Protein 2IVD (pdb70)

Sequence (898 aa):
MNVAVVGGGISGLAVAHHLRSRGTDAVLLESSARLGGAVGTHALAGYLVEQGPNSFLDREPATRALAAALNLEGRIRAADPAAKRRYVYTRGRLRSVPASPPAFLASDILPLGARLRVAGELFSRRAPEGVDESLAAFGRRHLGHRATQVLLDAVQTGIYAGDVEQLSVAATFPMLVKMEREHRSLILGAIRAQKAQRQAGTAPKLSGALSTFDGGLQVLIDALAASLGDAAHVGARVEGLAREGWRLIIEEHGRRAELSVAQVVLAAPAHATAKLLRPLDDALAALVAGIAYAPIAVVHLGFDAGTLPAPDGFGFLVPAEEQRRMLGAIHASTTFPFRAEGGRVLYSCMVGGARQPGLVEQDEDALAALAREELKALAGVTARPSFTRVFRWPLGIPQYNLGHLERVAAIDAALQRLPGLHLIGNAYKGVGLNDCIRNAAQLADALVAMNVAVVGGGISGLAVAHHLRSRGTDAVLLESSARLGGAVGTHALAGYLVEQGPNSFLDREPATRALAAALNLEGRIRAADPAAKRRYVYTRGRLRSVPASPPAFLASDILPLGARLRVAGELFSRRAPEGVDESLAAFGRRHLGHRATQVLLDAVQTGIYAGDVEQLSVAATFPMLVKMEREHRSLILGAIRAQKAQRQAKLSGALSTFDGGLQVLIDALAASLGDAAHVGARVEGLAREDGGWRLIIEEHGRRAELSVAQVVLAAPAHATAKLLRPLDDALAALVAGIAYAPIAVVHLGFDAGTLPAPDGFGFLVPAEEQRRMLGAIHASTTFPFRAEGGRVLYSCMVGGARQPGLVEQDEDALAALAREELKALAGVTARPSFTRVFRWPLGIPQYNLGHLERVAAIDAALQRLPGLHLIGNAYKGVGLNDCIRNAAQLADALVAGN

GO terms:
  GO:0004729 oxygen-dependent protoporphyrinogen oxidase activity (F, EXP)
  GO:0005737 cytoplasm (C, EXP)
  GO:0005886 plasma membrane (C, EXP)

Secondary structure (DSSP, 8-state):
--EEEE--BHHHHHHHHHHHTTT--EEEE-SSSSSBTT--EEEETTEEEESS---EETT-HHHHHHHHHTT-GGGEE-S-SS---EEEEETTEEEE---SHHHHHT-SSS-HHHHHHHHGGGGPPPPPTT---BHHHHHHHHT-HHHIIIIIHHHHHHHH---TTTBBHHHH-HHHHHHHHHHSSHHHHHHHHHHHHT----SPPP---EEEETT-THHHHHHHHHHHGGGEESSEEEEEEE----EEEEEETTEEEEEE-SEEEE-S-HHHHHHHHTTT-HHHHHHHHT--B--EEEEEEEE-TTSSPPPPSSEEE--GGG--S--EEEEHHHH-GGGBSTT-EEEEEEEE-TT-GGGGGS-HHHHHHHHHHHHHHHH---SPPSEEEEEEESS--B--BTTHHHHHHHHHHHHHTSTTEEE-STTTS--SHHHHHHHHHHHHHHH--/-EEEEE--SHHHHHHHHHHHHTT-EEEEE-SSSSS-SS--EEEETTEEEESS---EETT-HHHHHHHHHTT-GGGEEE--TT----EEE-SSSEEEPPSSHHHHHH-SSS-HHHHHHHHGGGG-PPPPTT---BHHHHHHHHH-HHHIIIIIHHHHHHHH---TTTBBHHHH-HHHHHHHHHHSSHHHHHHHHHHHHHT------EEEEBTBTHHHHHHHHHHHGGGEETT-EEEEEEE-SSSEEEEEEETTEEEEEEESEEEE-S-HHHHHHHHTTT-HHHHHHHHT-EEEEEEEEEEEE-TTSSPPPPSSEEE--GGG--S--EEEEHHHH-GGGB-TT-EEEEEEEE-TT-GGGGGS-HHHHHHHHHHHHHHHH---SPPSEEEEEEEEEEEEE-BTTHHHHHHHHHHHHHTSTTEEE-STTTS--SHHHHHHHHHHHHHHHHH--

B-factor: mean 33.95, std 9.4, range [10.24, 72.67]

Structure (mmCIF, N/CA/C/O backbone):
data_2IVD
#
_entry.id   2IVD
#
_cell.length_a   148.918
_cell.length_b   148.918
_cell.length_c   131.924
_cell.angle_alpha   90.00
_cell.angle_beta   90.00
_cell.angle_gamma   90.00
#
_symmetry.space_group_name_H-M   'P 4 21 2'
#
loop_
_entity.id
_entity.type
_entity.pdbx_description
1 polymer 'PROTOPORPHYRINOGEN OXIDASE'
2 non-polymer '5-[2-CHLORO-4-(TRIFLUOROMETHYL)PHENOXY]-2-NITROBENZOIC ACID'
3 non-polymer 'FLAVIN-ADENINE DINUCLEOTIDE'
4 non-polymer GLYCEROL
5 non-polymer '(3S)-3-[(2S,3S,4R)-3,4-DIMETHYLTETRAHYDROFURAN-2-YL]BUTYL LAURATE'
6 water water
#
loop_
_atom_site.group_PDB
_atom_site.id
_atom_site.type_symbol
_atom_site.label_atom_id
_atom_site.label_alt_id
_atom_site.label_comp_id
_atom_site.label_asym_id
_atom_site.label_entity_id
_atom_site.label_seq_id
_atom_site.pdbx_PDB_ins_code
_atom_site.Cartn_x
_atom_site.Cartn_y
_atom_site.Cartn_z
_atom_site.occupancy
_atom_site.B_iso_or_equiv
_atom_site.auth_seq_id
_atom_site.auth_comp_id
_atom_site.auth_asym_id
_atom_site.auth_atom_id
_atom_site.pdbx_PDB_model_num
ATOM 1 N N . MET A 1 17 ? 108.615 30.331 2.577 1.00 47.09 10 MET A N 1
ATOM 2 C CA . MET A 1 17 ? 108.982 31.505 3.428 1.00 46.86 10 MET A CA 1
ATOM 3 C C . MET A 1 17 ? 107.754 32.266 3.955 1.00 46.46 10 MET A C 1
ATOM 4 O O . MET A 1 17 ? 107.696 32.621 5.139 1.00 46.64 10 MET A O 1
ATOM 6 N N . ASN A 1 18 ? 106.789 32.518 3.071 1.00 45.45 11 ASN A N 1
ATOM 7 C CA . ASN A 1 18 ? 105.614 33.322 3.413 1.00 44.70 11 ASN A CA 1
ATOM 8 C C . ASN A 1 18 ? 104.387 32.530 3.882 1.00 43.54 11 ASN A C 1
ATOM 9 O O . ASN A 1 18 ? 104.189 31.362 3.515 1.00 43.27 11 ASN A O 1
ATOM 14 N N . VAL A 1 19 ? 103.581 33.189 4.714 1.00 42.02 12 VAL A N 1
ATOM 15 C CA . VAL A 1 19 ? 102.335 32.635 5.228 1.00 40.19 12 VAL A CA 1
ATOM 16 C C . VAL A 1 19 ? 101.232 33.678 5.041 1.00 39.17 12 VAL A C 1
ATOM 17 O O . VAL A 1 19 ? 101.434 34.863 5.333 1.00 38.90 12 VAL A O 1
ATOM 21 N N . ALA A 1 20 ? 100.086 33.244 4.516 1.00 37.49 13 ALA A N 1
ATOM 22 C CA . ALA A 1 20 ? 98.883 34.060 4.550 1.00 36.09 13 ALA A CA 1
ATOM 23 C C . ALA A 1 20 ? 98.016 33.599 5.715 1.00 35.29 13 ALA A C 1
ATOM 24 O O . ALA A 1 20 ? 97.907 32.407 5.985 1.00 34.76 13 ALA A O 1
ATOM 26 N N . VAL A 1 21 ? 97.439 34.565 6.421 1.00 34.30 14 VAL A N 1
ATOM 27 C CA . VAL A 1 21 ? 96.525 34.294 7.507 1.00 33.36 14 VAL A CA 1
ATOM 28 C C . VAL A 1 21 ? 95.189 34.897 7.112 1.00 32.98 14 VAL A C 1
ATOM 29 O O . VAL A 1 21 ? 95.109 36.083 6.779 1.00 32.68 14 VAL A O 1
ATOM 33 N N . VAL A 1 22 ? 94.148 34.066 7.136 1.00 32.19 15 VAL A N 1
ATOM 34 C CA . VAL A 1 22 ? 92.826 34.482 6.685 1.00 31.58 15 VAL A CA 1
ATOM 35 C C . VAL A 1 22 ? 91.942 34.683 7.905 1.00 31.30 15 VAL A C 1
ATOM 36 O O . VAL A 1 22 ? 91.704 33.747 8.656 1.00 31.69 15 VAL A O 1
ATOM 40 N N . GLY A 1 23 ? 91.477 35.910 8.104 1.00 30.77 16 GLY A N 1
ATOM 41 C CA . GLY A 1 23 ? 90.676 36.259 9.268 1.00 30.14 16 GLY A CA 1
ATOM 42 C C . GLY A 1 23 ? 91.469 37.039 10.300 1.00 29.57 16 GLY A C 1
ATOM 43 O O . GLY A 1 23 ? 92.578 36.658 10.668 1.00 29.09 16 GLY A O 1
ATOM 44 N N . GLY A 1 24 ? 90.886 38.132 10.774 1.00 29.50 17 GLY A N 1
ATOM 45 C CA . GLY A 1 24 ? 91.569 39.016 11.713 1.00 29.72 17 GLY A CA 1
ATOM 46 C C . GLY A 1 24 ? 90.867 39.208 13.039 1.00 29.67 17 GLY A C 1
ATOM 47 O O . GLY A 1 24 ? 90.762 40.329 13.525 1.00 30.31 17 GLY A O 1
ATOM 48 N N . GLY A 1 25 ? 90.363 38.120 13.611 1.00 29.60 18 GLY A N 1
ATOM 49 C CA . GLY A 1 25 ? 89.911 38.122 14.996 1.00 29.78 18 GLY A CA 1
ATOM 50 C C . GLY A 1 25 ? 91.127 37.779 15.828 1.00 29.65 18 GLY A C 1
ATOM 51 O O . GLY A 1 25 ? 92.221 37.660 15.285 1.00 29.69 18 GLY A O 1
ATOM 52 N N . ILE A 1 26 ? 90.949 37.603 17.135 1.00 29.79 19 ILE A N 1
ATOM 53 C CA . ILE A 1 26 ? 92.083 37.319 18.031 1.00 29.54 19 ILE A CA 1
ATOM 54 C C . ILE A 1 26 ? 92.991 36.166 17.557 1.00 29.19 19 ILE A C 1
ATOM 55 O O . ILE A 1 26 ? 94.216 36.249 17.694 1.00 29.41 19 ILE A O 1
ATOM 60 N N . SER A 1 27 ? 92.405 35.120 16.979 1.00 28.43 20 SER A N 1
ATOM 61 C CA . SER A 1 27 ? 93.186 33.955 16.546 1.00 28.15 20 SER A CA 1
ATOM 62 C C . SER A 1 27 ? 94.108 34.270 15.370 1.00 28.02 20 SER A C 1
ATOM 63 O O . SER A 1 27 ? 95.279 33.882 15.378 1.00 27.75 20 SER A O 1
ATOM 66 N N . GLY A 1 28 ? 93.568 34.961 14.368 1.00 27.59 21 GLY A N 1
ATOM 67 C CA . GLY A 1 28 ? 94.327 35.346 13.197 1.00 27.92 21 GLY A CA 1
ATOM 68 C C . GLY A 1 28 ? 95.410 36.354 13.528 1.00 28.11 21 GLY A C 1
ATOM 69 O O . GLY A 1 28 ? 96.556 36.202 13.100 1.00 27.63 21 GLY A O 1
ATOM 70 N N . LEU A 1 29 ? 95.034 37.379 14.291 1.00 28.43 22 LEU A N 1
ATOM 71 C CA . LEU A 1 29 ? 95.970 38.403 14.764 1.00 28.82 22 LEU A CA 1
ATOM 72 C C . LEU A 1 29 ? 97.134 37.811 15.557 1.00 29.38 22 LEU A C 1
ATOM 73 O O . LEU A 1 29 ? 98.292 38.159 15.320 1.00 29.62 22 LEU A O 1
ATOM 78 N N . ALA A 1 30 ? 96.820 36.904 16.481 1.00 30.26 23 ALA A N 1
ATOM 79 C CA . ALA A 1 30 ? 97.828 36.282 17.343 1.00 30.72 23 ALA A CA 1
ATOM 80 C C . ALA A 1 30 ? 98.756 35.331 16.602 1.00 31.34 23 ALA A C 1
ATOM 81 O O . ALA A 1 30 ? 99.923 35.196 16.982 1.00 32.12 23 ALA A O 1
ATOM 83 N N . VAL A 1 31 ? 98.239 34.663 15.568 1.00 32.11 24 VAL A N 1
ATOM 84 C CA . VAL A 1 31 ? 99.041 33.775 14.722 1.00 32.71 24 VAL A CA 1
ATOM 85 C C . VAL A 1 31 ? 100.039 34.579 13.882 1.00 33.20 24 VAL A C 1
ATOM 86 O O . VAL A 1 31 ? 101.229 34.240 13.831 1.00 33.00 24 VAL A O 1
ATOM 90 N N . ALA A 1 32 ? 99.542 35.632 13.233 1.00 33.72 25 ALA A N 1
ATOM 91 C CA . ALA A 1 32 ? 100.362 36.520 12.403 1.00 34.46 25 ALA A CA 1
ATOM 92 C C . ALA A 1 32 ? 101.435 37.244 13.224 1.00 35.15 25 ALA A C 1
ATOM 93 O O . ALA A 1 32 ? 102.589 37.353 12.794 1.00 35.20 25 ALA A O 1
ATOM 95 N N . HIS A 1 33 ? 101.050 37.719 14.408 1.00 35.90 26 HIS A N 1
ATOM 96 C CA . HIS A 1 33 ? 101.985 38.367 15.313 1.00 36.63 26 HIS A CA 1
ATOM 97 C C . HIS A 1 33 ? 103.104 37.426 15.788 1.00 36.97 26 HIS A C 1
ATOM 98 O O . HIS A 1 33 ? 104.272 37.815 15.808 1.00 37.04 26 HIS A O 1
ATOM 105 N N . HIS A 1 34 ? 102.749 36.201 16.169 1.00 37.40 27 HIS A N 1
ATOM 106 C CA . HIS A 1 34 ? 103.733 35.245 16.689 1.00 37.92 27 HIS A CA 1
ATOM 107 C C . HIS A 1 34 ? 104.706 34.783 15.598 1.00 38.88 27 HIS A C 1
ATOM 108 O O . HIS A 1 34 ? 105.889 34.524 15.866 1.00 39.02 27 HIS A O 1
ATOM 115 N N . LEU A 1 35 ? 104.196 34.683 14.370 1.00 39.92 28 LEU A N 1
ATOM 116 C CA . LEU A 1 35 ? 105.019 34.363 13.207 1.00 40.73 28 LEU A CA 1
ATOM 117 C C . LEU A 1 35 ? 106.016 35.489 12.935 1.00 41.55 28 LEU A C 1
ATOM 118 O O . LEU A 1 35 ? 107.203 35.236 12.771 1.00 41.72 28 LEU A O 1
ATOM 123 N N . ARG A 1 36 ? 105.534 36.727 12.913 1.00 42.69 29 ARG A N 1
ATOM 124 C CA . ARG A 1 36 ? 106.399 37.872 12.626 1.00 43.83 29 ARG A CA 1
ATOM 125 C C . ARG A 1 36 ? 107.449 38.109 13.714 1.00 44.48 29 ARG A C 1
ATOM 126 O O . ARG A 1 36 ? 108.600 38.422 13.404 1.00 44.66 29 ARG A O 1
ATOM 134 N N . SER A 1 37 ? 107.057 37.921 14.975 1.00 45.39 30 SER A N 1
ATOM 135 C CA . SER A 1 37 ? 107.966 38.069 16.121 1.00 46.13 30 SER A CA 1
ATOM 136 C C . SER A 1 37 ? 109.085 37.010 16.144 1.00 46.57 30 SER A C 1
ATOM 137 O O . SER A 1 37 ? 110.065 37.146 16.885 1.00 46.77 30 SER A O 1
ATOM 140 N N . ARG A 1 38 ? 108.935 35.964 15.338 1.00 46.97 31 ARG A N 1
ATOM 141 C CA . ARG A 1 38 ? 109.970 34.945 15.212 1.00 47.57 31 ARG A CA 1
ATOM 142 C C . ARG A 1 38 ? 110.631 34.948 13.825 1.00 47.82 31 ARG A C 1
ATOM 143 O O . ARG A 1 38 ? 111.354 34.014 13.466 1.00 47.75 31 ARG A O 1
ATOM 151 N N . GLY A 1 39 ? 110.377 36.002 13.053 1.00 48.14 32 GLY A N 1
ATOM 152 C CA . GLY A 1 39 ? 111.024 36.191 11.756 1.00 48.83 32 GLY A CA 1
ATOM 153 C C . GLY A 1 39 ? 110.433 35.407 10.594 1.00 49.28 32 GLY A C 1
ATOM 154 O O . GLY A 1 39 ? 111.161 34.992 9.683 1.00 49.58 32 GLY A O 1
ATOM 155 N N . THR A 1 40 ? 109.120 35.193 10.627 1.00 49.29 33 THR A N 1
ATOM 156 C CA . THR A 1 40 ? 108.396 34.624 9.496 1.00 49.27 33 THR A CA 1
ATOM 157 C C . THR A 1 40 ? 107.429 35.682 9.016 1.00 49.07 33 THR A C 1
ATOM 158 O O . THR A 1 40 ? 106.530 36.079 9.755 1.00 49.40 33 THR A O 1
ATOM 162 N N . ASP A 1 41 ? 107.613 36.153 7.788 1.00 48.66 34 ASP A N 1
ATOM 163 C CA . ASP A 1 41 ? 106.708 37.161 7.252 1.00 48.17 34 ASP A CA 1
ATOM 164 C C . ASP A 1 41 ? 105.322 36.558 7.024 1.00 47.19 34 ASP A C 1
ATOM 165 O O . ASP A 1 41 ? 105.171 35.505 6.381 1.00 47.30 34 ASP A O 1
ATOM 170 N N . ALA A 1 42 ? 104.321 37.215 7.598 1.00 45.67 35 ALA A N 1
ATOM 171 C CA . ALA A 1 42 ? 102.935 36.807 7.435 1.00 44.10 35 ALA A CA 1
ATOM 172 C C . ALA A 1 42 ? 102.118 37.987 6.940 1.00 42.93 35 ALA A C 1
ATOM 173 O O . ALA A 1 42 ? 102.336 39.125 7.365 1.00 42.84 35 ALA A O 1
ATOM 175 N N . VAL A 1 43 ? 101.198 37.708 6.026 1.00 41.52 36 VAL A N 1
ATOM 176 C CA . VAL A 1 43 ? 100.202 38.680 5.592 1.00 40.46 36 VAL A CA 1
ATOM 177 C C . VAL A 1 43 ? 98.839 38.208 6.096 1.00 39.56 36 VAL A C 1
ATOM 178 O O . VAL A 1 43 ? 98.472 37.049 5.918 1.00 39.65 36 VAL A O 1
ATOM 182 N N . LEU A 1 44 ? 98.106 39.104 6.742 1.00 38.49 37 LEU A N 1
ATOM 183 C CA . LEU A 1 44 ? 96.778 38.798 7.254 1.00 37.37 37 LEU A CA 1
ATOM 184 C C . LEU A 1 44 ? 95.702 39.538 6.459 1.00 36.93 37 LEU A C 1
ATOM 185 O O . LEU A 1 44 ? 95.827 40.735 6.191 1.00 36.82 37 LEU A O 1
ATOM 190 N N . LEU A 1 45 ? 94.638 38.817 6.111 1.00 36.36 38 LEU A N 1
ATOM 191 C CA . LEU A 1 45 ? 93.511 39.379 5.373 1.00 35.85 38 LEU A CA 1
ATOM 192 C C . LEU A 1 45 ? 92.210 39.300 6.164 1.00 35.85 38 LEU A C 1
ATOM 193 O O . LEU A 1 45 ? 91.754 38.221 6.541 1.00 35.51 38 LEU A O 1
ATOM 198 N N . GLU A 1 46 ? 91.634 40.469 6.417 1.00 35.98 39 GLU A N 1
ATOM 199 C CA . GLU A 1 46 ? 90.384 40.609 7.136 1.00 36.05 39 GLU A CA 1
ATOM 200 C C . GLU A 1 46 ? 89.334 41.174 6.186 1.00 36.42 39 GLU A C 1
ATOM 201 O O . GLU A 1 46 ? 89.589 42.157 5.507 1.00 36.66 39 GLU A O 1
ATOM 207 N N . SER A 1 47 ? 88.155 40.558 6.148 1.00 36.79 40 SER A N 1
ATOM 208 C CA . SER A 1 47 ? 87.104 40.971 5.223 1.00 37.25 40 SER A CA 1
ATOM 209 C C . SER A 1 47 ? 86.367 42.239 5.677 1.00 37.62 40 SER A C 1
ATOM 210 O O . SER A 1 47 ? 85.921 43.032 4.845 1.00 37.95 40 SER A O 1
ATOM 213 N N . SER A 1 48 ? 86.258 42.421 6.994 1.00 37.99 41 SER A N 1
ATOM 214 C CA . SER A 1 48 ? 85.652 43.607 7.600 1.00 38.14 41 SER A CA 1
ATOM 215 C C . SER A 1 48 ? 86.526 44.850 7.445 1.00 38.12 41 SER A C 1
ATOM 216 O O . SER A 1 48 ? 87.715 44.751 7.124 1.00 38.30 41 SER A O 1
ATOM 219 N N . ALA A 1 49 ? 85.923 46.013 7.692 1.00 37.95 42 ALA A N 1
ATOM 220 C CA . ALA A 1 49 ? 86.630 47.299 7.682 1.00 37.90 42 ALA A CA 1
ATOM 221 C C . ALA A 1 49 ? 87.569 47.486 8.891 1.00 37.75 42 ALA A C 1
ATOM 222 O O . ALA A 1 49 ? 88.444 48.352 8.872 1.00 37.80 42 ALA A O 1
ATOM 224 N N . ARG A 1 50 ? 87.378 46.677 9.934 1.00 37.39 43 ARG A N 1
ATOM 225 C CA . ARG A 1 50 ? 88.189 46.753 11.150 1.00 37.05 43 ARG A CA 1
ATOM 226 C C . ARG A 1 50 ? 88.669 45.383 11.642 1.00 36.14 43 ARG A C 1
ATOM 227 O O . ARG A 1 50 ? 88.004 44.369 11.436 1.00 36.19 43 ARG A O 1
ATOM 235 N N . LEU A 1 51 ? 89.836 45.369 12.282 1.00 35.18 44 LEU A N 1
ATOM 236 C CA . LEU A 1 51 ? 90.358 44.179 12.946 1.00 34.29 44 LEU A CA 1
ATOM 237 C C . LEU A 1 51 ? 89.636 43.898 14.275 1.00 33.99 44 LEU A C 1
ATOM 238 O O . LEU A 1 51 ? 88.889 44.741 14.791 1.00 33.91 44 LEU A O 1
ATOM 243 N N . GLY A 1 52 ? 89.853 42.702 14.814 1.00 33.59 45 GLY A N 1
ATOM 244 C CA . GLY A 1 52 ? 89.334 42.350 16.133 1.00 33.14 45 GLY A CA 1
ATOM 245 C C . GLY A 1 52 ? 88.374 41.182 16.174 1.00 32.77 45 GLY A C 1
ATOM 246 O O . GLY A 1 52 ? 88.337 40.444 17.164 1.00 32.84 45 GLY A O 1
ATOM 247 N N . GLY A 1 53 ? 87.598 41.016 15.102 1.00 32.61 46 GLY A N 1
ATOM 248 C CA . GLY A 1 53 ? 86.565 39.984 15.023 1.00 31.79 46 GLY A CA 1
ATOM 249 C C . GLY A 1 53 ? 85.469 40.257 16.029 1.00 31.59 46 GLY A C 1
ATOM 250 O O . GLY A 1 53 ? 84.843 41.319 15.986 1.00 31.37 46 GLY A O 1
ATOM 251 N N . ALA A 1 54 ? 85.261 39.303 16.943 1.00 31.27 47 ALA A N 1
ATOM 252 C CA . ALA A 1 54 ? 84.278 39.416 18.033 1.00 31.18 47 ALA A CA 1
ATOM 253 C C . ALA A 1 54 ? 84.628 40.494 19.064 1.00 31.12 47 ALA A C 1
ATOM 254 O O . ALA A 1 54 ? 83.730 41.089 19.678 1.00 31.11 47 ALA A O 1
ATOM 256 N N . VAL A 1 55 ? 85.931 40.728 19.243 1.00 31.20 48 VAL A N 1
ATOM 257 C CA . VAL A 1 55 ? 86.465 41.718 20.190 1.00 31.10 48 VAL A CA 1
ATOM 258 C C . VAL A 1 55 ? 86.359 43.159 19.658 1.00 31.42 48 VAL A C 1
ATOM 259 O O . VAL A 1 55 ? 86.854 43.475 18.563 1.00 30.84 48 VAL A O 1
ATOM 263 N N . GLY A 1 56 ? 85.723 44.019 20.449 1.00 31.56 49 GLY A N 1
ATOM 264 C CA . GLY A 1 56 ? 85.597 45.431 20.130 1.00 32.28 49 GLY A CA 1
ATOM 265 C C . GLY A 1 56 ? 85.024 46.233 21.283 1.00 32.84 49 GLY A C 1
ATOM 266 O O . GLY A 1 56 ? 83.950 45.919 21.793 1.00 33.16 49 GLY A O 1
ATOM 267 N N . THR A 1 57 ? 85.741 47.268 21.702 1.00 33.45 50 THR A N 1
ATOM 268 C CA . THR A 1 57 ? 85.241 48.185 22.732 1.00 33.97 50 THR A CA 1
ATOM 269 C C . THR A 1 57 ? 84.878 49.530 22.106 1.00 34.82 50 THR A C 1
ATOM 270 O O . THR A 1 57 ? 85.607 50.048 21.262 1.00 35.13 50 THR A O 1
ATOM 274 N N . HIS A 1 58 ? 83.747 50.084 22.526 1.00 35.98 51 HIS A N 1
ATOM 275 C CA . HIS A 1 58 ? 83.228 51.325 21.970 1.00 36.84 51 HIS A CA 1
ATOM 276 C C . HIS A 1 58 ? 83.070 52.366 23.071 1.00 37.46 51 HIS A C 1
ATOM 277 O O . HIS A 1 58 ? 82.420 52.115 24.089 1.00 37.52 51 HIS A O 1
ATOM 284 N N . ALA A 1 59 ? 83.677 53.532 22.865 1.00 38.25 52 ALA A N 1
ATOM 285 C CA . ALA A 1 59 ? 83.489 54.674 23.755 1.00 38.59 52 ALA A CA 1
ATOM 286 C C . ALA A 1 59 ? 82.232 55.437 23.338 1.00 38.92 52 ALA A C 1
ATOM 287 O O . ALA A 1 59 ? 82.216 56.105 22.306 1.00 39.07 52 ALA A O 1
ATOM 289 N N . LEU A 1 60 ? 81.169 55.294 24.127 1.00 39.50 53 LEU A N 1
ATOM 290 C CA . LEU A 1 60 ? 79.873 55.923 23.848 1.00 39.71 53 LEU A CA 1
ATOM 291 C C . LEU A 1 60 ? 79.225 56.391 25.148 1.00 39.79 53 LEU A C 1
ATOM 292 O O . LEU A 1 60 ? 79.161 55.632 26.128 1.00 39.90 53 LEU A O 1
ATOM 297 N N . ALA A 1 61 ? 78.753 57.641 25.143 1.00 39.79 54 ALA A N 1
ATOM 298 C CA . ALA A 1 61 ? 77.964 58.229 26.233 1.00 39.59 54 ALA A CA 1
ATOM 299 C C . ALA A 1 61 ? 78.593 58.120 27.635 1.00 39.78 54 ALA A C 1
ATOM 300 O O . ALA A 1 61 ? 77.882 58.008 28.643 1.00 39.77 54 ALA A O 1
ATOM 302 N N . GLY A 1 62 ? 79.925 58.163 27.692 1.00 39.78 55 GLY A N 1
ATOM 303 C CA . GLY A 1 62 ? 80.654 58.097 28.962 1.00 39.76 55 GLY A CA 1
ATOM 304 C C . GLY A 1 62 ? 81.007 56.691 29.417 1.00 39.67 55 GLY A C 1
ATOM 305 O O . GLY A 1 62 ? 81.546 56.502 30.515 1.00 39.89 55 GLY A O 1
ATOM 306 N N . TYR A 1 63 ? 80.696 55.706 28.573 1.00 39.27 56 TYR A N 1
ATOM 307 C CA . TYR A 1 63 ? 80.987 54.302 28.856 1.00 38.58 56 TYR A CA 1
ATOM 308 C C . TYR A 1 63 ? 82.053 53.762 27.913 1.00 38.38 56 TYR A C 1
ATOM 309 O O . TYR A 1 63 ? 82.253 54.289 26.818 1.00 38.46 56 TYR A O 1
ATOM 318 N N . LEU A 1 64 ? 82.732 52.708 28.354 1.00 37.90 57 LEU A N 1
ATOM 319 C CA . LEU A 1 64 ? 83.389 51.770 27.450 1.00 37.54 57 LEU A CA 1
ATOM 320 C C . LEU A 1 64 ? 82.488 50.522 27.353 1.00 37.01 57 LEU A C 1
ATOM 321 O O . LEU A 1 64 ? 82.388 49.762 28.311 1.00 37.14 57 LEU A O 1
ATOM 326 N N . VAL A 1 65 ? 81.805 50.332 26.222 1.00 36.35 58 VAL A N 1
ATOM 327 C CA . VAL A 1 65 ? 80.947 49.147 26.044 1.00 35.67 58 VAL A CA 1
ATOM 328 C C . VAL A 1 65 ? 81.617 48.073 25.179 1.00 35.00 58 VAL A C 1
ATOM 329 O O . VAL A 1 65 ? 82.215 48.380 24.143 1.00 34.94 58 VAL A O 1
ATOM 333 N N . GLU A 1 66 ? 81.516 46.819 25.613 1.00 34.11 59 GLU A N 1
ATOM 334 C CA . GLU A 1 66 ? 82.103 45.701 24.867 1.00 33.39 59 GLU A CA 1
ATOM 335 C C . GLU A 1 66 ? 81.129 45.089 23.851 1.00 32.96 59 GLU A C 1
ATOM 336 O O . GLU A 1 66 ? 79.988 44.762 24.188 1.00 32.87 59 GLU A O 1
ATOM 342 N N . GLN A 1 67 ? 81.604 44.966 22.611 1.00 32.49 60 GLN A N 1
ATOM 343 C CA . GLN A 1 67 ? 80.894 44.314 21.508 1.00 32.12 60 GLN A CA 1
ATOM 344 C C . GLN A 1 67 ? 80.437 42.920 21.880 1.00 31.64 60 GLN A C 1
ATOM 345 O O . GLN A 1 67 ? 79.253 42.592 21.785 1.00 31.52 60 GLN A O 1
ATOM 351 N N . GLY A 1 68 ? 81.411 42.103 22.274 1.00 31.12 61 GLY A N 1
ATOM 352 C CA . GLY A 1 68 ? 81.182 40.730 22.669 1.00 30.68 61 GLY A CA 1
ATOM 353 C C . GLY A 1 68 ? 81.852 40.415 23.988 1.00 30.22 61 GLY A C 1
ATOM 354 O O . GLY A 1 68 ? 81.290 40.699 25.045 1.00 30.19 61 GLY A O 1
ATOM 355 N N . PRO A 1 69 ? 83.064 39.835 23.934 1.00 30.06 62 PRO A N 1
ATOM 356 C CA . PRO A 1 69 ? 83.825 39.473 25.140 1.00 30.02 62 PRO A CA 1
ATOM 357 C C . PRO A 1 69 ? 84.088 40.641 26.102 1.00 30.15 62 PRO A C 1
ATOM 358 O O . PRO A 1 69 ? 84.328 41.770 25.670 1.00 30.12 62 PRO A O 1
ATOM 362 N N . ASN A 1 70 ? 84.046 40.352 27.398 1.00 30.21 63 ASN A N 1
ATOM 363 C CA . ASN A 1 70 ? 84.254 41.365 28.426 1.00 30.24 63 ASN A CA 1
ATOM 364 C C . ASN A 1 70 ? 85.552 41.211 29.210 1.00 30.20 63 ASN A C 1
ATOM 365 O O . ASN A 1 70 ? 86.055 42.179 29.770 1.00 30.40 63 ASN A O 1
ATOM 370 N N . SER A 1 71 ? 86.083 39.994 29.261 1.00 30.26 64 SER A N 1
ATOM 371 C CA . SER A 1 71 ? 87.229 39.708 30.120 1.00 30.20 64 SER A CA 1
ATOM 372 C C . SER A 1 71 ? 87.880 38.375 29.807 1.00 29.74 64 SER A C 1
ATOM 373 O O . SER A 1 71 ? 87.366 37.584 29.017 1.00 29.58 64 SER A O 1
ATOM 376 N N . PHE A 1 72 ? 89.037 38.160 30.426 1.00 29.57 65 PHE A N 1
ATOM 377 C CA . PHE A 1 72 ? 89.742 36.887 30.394 1.00 29.35 65 PHE A CA 1
ATOM 378 C C . PHE A 1 72 ? 90.164 36.571 31.825 1.00 29.50 65 PHE A C 1
ATOM 379 O O . PHE A 1 72 ? 90.301 37.484 32.649 1.00 29.56 65 PHE A O 1
ATOM 387 N N . LEU A 1 73 ? 90.338 35.287 32.129 1.00 29.72 66 LEU A N 1
ATOM 388 C CA . LEU A 1 73 ? 90.864 34.878 33.422 1.00 29.92 66 LEU A CA 1
ATOM 389 C C . LEU A 1 73 ? 92.367 34.923 33.347 1.00 30.19 66 LEU A C 1
ATOM 390 O O . LEU A 1 73 ? 92.968 34.252 32.501 1.00 30.25 66 LEU A O 1
ATOM 395 N N . ASP A 1 74 ? 92.967 35.726 34.225 1.00 30.62 67 ASP A N 1
ATOM 396 C CA . ASP A 1 74 ? 94.413 35.945 34.237 1.00 31.03 67 ASP A CA 1
ATOM 397 C C . ASP A 1 74 ? 95.148 34.724 34.804 1.00 31.37 67 ASP A C 1
ATOM 398 O O . ASP A 1 74 ? 95.750 34.771 35.885 1.00 31.26 67 ASP A O 1
ATOM 403 N N . ARG A 1 75 ? 95.086 33.635 34.041 1.00 31.86 68 ARG A N 1
ATOM 404 C CA . ARG A 1 75 ? 95.613 32.334 34.433 1.00 32.16 68 ARG A CA 1
ATOM 405 C C . ARG A 1 75 ? 96.354 31.625 33.283 1.00 32.11 68 ARG A C 1
ATOM 406 O O . ARG A 1 75 ? 96.878 30.526 33.468 1.00 31.99 68 ARG A O 1
ATOM 414 N N . GLU A 1 76 ? 96.386 32.253 32.104 1.00 32.47 69 GLU A N 1
ATOM 415 C CA . GLU A 1 76 ? 97.034 31.672 30.912 1.00 32.76 69 GLU A CA 1
ATOM 416 C C . GLU A 1 76 ? 98.380 32.352 30.616 1.00 32.90 69 GLU A C 1
ATOM 417 O O . GLU A 1 76 ? 98.417 33.554 30.342 1.00 32.91 69 GLU A O 1
ATOM 423 N N . PRO A 1 77 ? 99.489 31.585 30.696 1.00 32.98 70 PRO A N 1
ATOM 424 C CA . PRO A 1 77 ? 100.837 32.079 30.362 1.00 33.20 70 PRO A CA 1
ATOM 425 C C . PRO A 1 77 ? 100.957 32.749 28.983 1.00 33.23 70 PRO A C 1
ATOM 426 O O . PRO A 1 77 ? 101.591 33.803 28.867 1.00 33.65 70 PRO A O 1
ATOM 430 N N . ALA A 1 78 ? 100.343 32.147 27.964 1.00 33.22 71 ALA A N 1
ATOM 431 C CA . ALA A 1 78 ? 100.348 32.662 26.588 1.00 32.84 71 ALA A CA 1
ATOM 432 C C . ALA A 1 78 ? 99.761 34.068 26.440 1.00 32.90 71 ALA A C 1
ATOM 433 O O . ALA A 1 78 ? 100.220 34.853 25.603 1.00 33.25 71 ALA A O 1
ATOM 435 N N . THR A 1 79 ? 98.747 34.381 27.243 1.00 32.71 72 THR A N 1
ATOM 436 C CA . THR A 1 79 ? 98.123 35.710 27.224 1.00 32.56 72 THR A CA 1
ATOM 437 C C . THR A 1 79 ? 99.020 36.743 27.925 1.00 32.62 72 THR A C 1
ATOM 438 O O . THR A 1 79 ? 99.038 37.919 27.555 1.00 32.68 72 THR A O 1
ATOM 442 N N . ARG A 1 80 ? 99.759 36.288 28.935 1.00 32.54 73 ARG A N 1
ATOM 443 C CA . ARG A 1 80 ? 100.741 37.124 29.615 1.00 32.32 73 ARG A CA 1
ATOM 444 C C . ARG A 1 80 ? 101.985 37.343 28.749 1.00 32.39 73 ARG A C 1
ATOM 445 O O . ARG A 1 80 ? 102.518 38.452 28.699 1.00 32.03 73 ARG A O 1
ATOM 453 N N . ALA A 1 81 ? 102.423 36.292 28.055 1.00 32.49 74 ALA A N 1
ATOM 454 C CA . ALA A 1 81 ? 103.561 36.387 27.137 1.00 32.78 74 ALA A CA 1
ATOM 455 C C . ALA A 1 81 ? 103.259 37.348 25.985 1.00 33.14 74 ALA A C 1
ATOM 456 O O . ALA A 1 81 ? 104.142 38.086 25.529 1.00 33.37 74 ALA A O 1
ATOM 458 N N . LEU A 1 82 ? 102.002 37.345 25.539 1.00 33.53 75 LEU A N 1
ATOM 459 C CA . LEU A 1 82 ? 101.537 38.219 24.463 1.00 33.43 75 LEU A CA 1
ATOM 460 C C . LEU A 1 82 ? 101.404 39.664 24.924 1.00 33.40 75 LEU A C 1
ATOM 461 O O . LEU A 1 82 ? 101.800 40.574 24.204 1.00 33.97 75 LEU A O 1
ATOM 466 N N . ALA A 1 83 ? 100.841 39.876 26.111 1.00 33.39 76 ALA A N 1
ATOM 467 C CA . ALA A 1 83 ? 100.776 41.218 26.702 1.00 33.43 76 ALA A CA 1
ATOM 468 C C . ALA A 1 83 ? 102.179 41.816 26.937 1.00 33.42 76 ALA A C 1
ATOM 469 O O . ALA A 1 83 ? 102.387 43.010 26.712 1.00 32.94 76 ALA A O 1
ATOM 471 N N . ALA A 1 84 ? 103.121 40.969 27.369 1.00 33.30 77 ALA A N 1
ATOM 472 C CA . ALA A 1 84 ? 104.532 41.337 27.551 1.00 33.44 77 ALA A CA 1
ATOM 473 C C . ALA A 1 84 ? 105.211 41.721 26.231 1.00 33.66 77 ALA A C 1
ATOM 474 O O . ALA A 1 84 ? 105.912 42.742 26.159 1.00 33.65 77 ALA A O 1
ATOM 476 N N . ALA A 1 85 ? 104.994 40.906 25.198 1.00 33.67 78 ALA A N 1
ATOM 477 C CA . ALA A 1 85 ? 105.548 41.157 23.864 1.00 33.60 78 ALA A CA 1
ATOM 478 C C . ALA A 1 85 ? 105.007 42.444 23.241 1.00 33.50 78 ALA A C 1
ATOM 479 O O . ALA A 1 85 ? 105.629 43.013 22.347 1.00 33.42 78 ALA A O 1
ATOM 481 N N . LEU A 1 86 ? 103.871 42.908 23.757 1.00 33.44 79 LEU A N 1
ATOM 482 C CA . LEU A 1 86 ? 103.140 44.042 23.212 1.00 33.20 79 LEU A CA 1
ATOM 483 C C . LEU A 1 86 ? 103.197 45.252 24.149 1.00 33.33 79 LEU A C 1
ATOM 484 O O . LEU A 1 86 ? 102.558 46.289 23.895 1.00 33.23 79 LEU A O 1
ATOM 489 N N . ASN A 1 87 ? 103.976 45.111 25.227 1.00 33.48 80 ASN A N 1
ATOM 490 C CA . ASN A 1 87 ? 104.111 46.132 26.275 1.00 33.54 80 ASN A CA 1
ATOM 491 C C . ASN A 1 87 ? 102.764 46.531 26.885 1.00 33.45 80 ASN A C 1
ATOM 492 O O . ASN A 1 87 ? 102.465 47.718 27.064 1.00 33.69 80 ASN A O 1
ATOM 497 N N . LEU A 1 88 ? 101.961 45.519 27.208 1.00 33.36 81 LEU A N 1
ATOM 498 C CA . LEU A 1 88 ? 100.602 45.720 27.724 1.00 33.31 81 LEU A CA 1
ATOM 499 C C . LEU A 1 88 ? 100.394 45.353 29.198 1.00 33.01 81 LEU A C 1
ATOM 500 O O . LEU A 1 88 ? 99.364 45.678 29.760 1.00 32.93 81 LEU A O 1
ATOM 505 N N . GLU A 1 89 ? 101.376 44.700 29.818 1.00 33.29 82 GLU A N 1
ATOM 506 C CA . GLU A 1 89 ? 101.248 44.216 31.201 1.00 33.65 82 GLU A CA 1
ATOM 507 C C . GLU A 1 89 ? 100.824 45.242 32.253 1.00 33.62 82 GLU A C 1
ATOM 508 O O . GLU A 1 89 ? 100.089 44.909 33.178 1.00 33.93 82 GLU A O 1
ATOM 514 N N . GLY A 1 90 ? 101.258 46.490 32.096 1.00 33.74 83 GLY A N 1
ATOM 515 C CA . GLY A 1 90 ? 100.842 47.570 32.992 1.00 33.74 83 GLY A CA 1
ATOM 516 C C . GLY A 1 90 ? 99.454 48.120 32.709 1.00 34.07 83 GLY A C 1
ATOM 517 O O . GLY A 1 90 ? 98.940 48.941 33.465 1.00 34.30 83 GLY A O 1
ATOM 518 N N . ARG A 1 91 ? 98.841 47.674 31.617 1.00 34.30 84 ARG A N 1
ATOM 519 C CA . ARG A 1 91 ? 97.519 48.156 31.235 1.00 34.67 84 ARG A CA 1
ATOM 520 C C . ARG A 1 91 ? 96.417 47.163 31.614 1.00 34.90 84 ARG A C 1
ATOM 521 O O . ARG A 1 91 ? 95.231 47.486 31.559 1.00 34.41 84 ARG A O 1
ATOM 529 N N . ILE A 1 92 ? 96.839 45.968 32.063 1.00 35.70 85 ILE A N 1
ATOM 530 C CA . ILE A 1 92 ? 95.958 44.892 32.552 1.00 36.22 85 ILE A CA 1
ATOM 531 C C . ILE A 1 92 ? 95.257 45.365 33.836 1.00 37.20 85 ILE A C 1
ATOM 532 O O . ILE A 1 92 ? 95.892 45.868 34.751 1.00 36.91 85 ILE A O 1
ATOM 537 N N . ARG A 1 93 ? 93.940 45.192 33.880 1.00 38.29 86 ARG A N 1
ATOM 538 C CA . ARG A 1 93 ? 93.145 45.624 35.025 1.00 39.54 86 ARG A CA 1
ATOM 539 C C . ARG A 1 93 ? 92.379 44.452 35.631 1.00 40.38 86 ARG A C 1
ATOM 540 O O . ARG A 1 93 ? 91.828 43.611 34.913 1.00 40.24 86 ARG A O 1
ATOM 548 N N . ALA A 1 94 ? 92.366 44.413 36.956 1.00 41.70 87 ALA A N 1
ATOM 549 C CA . ALA A 1 94 ? 91.703 43.356 37.703 1.00 43.13 87 ALA A CA 1
ATOM 550 C C . ALA A 1 94 ? 90.221 43.576 37.942 1.00 44.25 87 ALA A C 1
ATOM 551 O O . ALA A 1 94 ? 89.668 44.621 37.626 1.00 44.75 87 ALA A O 1
ATOM 553 N N . ALA A 1 95 ? 89.579 42.572 38.520 1.00 45.84 88 ALA A N 1
ATOM 554 C CA . ALA A 1 95 ? 88.119 42.576 38.694 1.00 47.11 88 ALA A CA 1
ATOM 555 C C . ALA A 1 95 ? 87.496 43.332 39.871 1.00 47.61 88 ALA A C 1
ATOM 556 O O . ALA A 1 95 ? 87.075 42.738 40.847 1.00 47.79 88 ALA A O 1
ATOM 558 N N . ASP A 1 96 ? 87.449 44.657 39.740 1.00 48.54 89 ASP A N 1
ATOM 559 C CA . ASP A 1 96 ? 86.762 45.572 40.670 1.00 49.07 89 ASP A CA 1
ATOM 560 C C . ASP A 1 96 ? 86.983 45.446 42.182 1.00 49.61 89 ASP A C 1
ATOM 561 O O . ASP A 1 96 ? 87.503 44.444 42.700 1.00 49.65 89 ASP A O 1
ATOM 563 N N . PRO A 1 97 ? 86.551 46.514 42.849 1.00 50.09 90 PRO A N 1
ATOM 564 C CA . PRO A 1 97 ? 86.632 46.624 44.311 1.00 50.23 90 PRO A CA 1
ATOM 565 C C . PRO A 1 97 ? 85.926 45.418 45.001 1.00 50.24 90 PRO A C 1
ATOM 566 O O . PRO A 1 97 ? 86.589 44.447 45.360 1.00 50.38 90 PRO A O 1
ATOM 570 N N . ALA A 1 98 ? 84.598 45.473 45.232 1.00 49.97 91 ALA A N 1
ATOM 571 C CA . ALA A 1 98 ? 83.844 44.319 45.846 1.00 49.46 91 ALA A CA 1
ATOM 572 C C . ALA A 1 98 ? 83.707 43.333 44.684 1.00 49.10 91 ALA A C 1
ATOM 573 O O . ALA A 1 98 ? 84.694 43.026 44.035 1.00 49.38 91 ALA A O 1
ATOM 575 N N . ALA A 1 99 ? 82.500 42.835 44.396 1.00 48.58 92 ALA A N 1
ATOM 576 C CA . ALA A 1 99 ? 82.267 42.339 43.046 1.00 47.68 92 ALA A CA 1
ATOM 577 C C . ALA A 1 99 ? 82.896 40.959 42.857 1.00 47.09 92 ALA A C 1
ATOM 578 O O . ALA A 1 99 ? 83.293 40.594 41.750 1.00 47.28 92 ALA A O 1
ATOM 580 N N . LYS A 1 100 ? 82.985 40.199 43.944 1.00 46.03 93 LYS A N 1
ATOM 581 C CA . LYS A 1 100 ? 83.517 38.843 43.890 1.00 44.85 93 LYS A CA 1
ATOM 582 C C . LYS A 1 100 ? 82.397 37.809 43.946 1.00 43.94 93 LYS A C 1
ATOM 583 O O . LYS A 1 100 ? 82.623 36.621 43.716 1.00 43.83 93 LYS A O 1
ATOM 586 N N . ARG A 1 101 ? 81.189 38.270 44.254 1.00 42.52 94 ARG A N 1
ATOM 587 C CA . ARG A 1 101 ? 80.011 37.413 44.226 1.00 41.32 94 ARG A CA 1
ATOM 588 C C . ARG A 1 101 ? 79.467 37.166 42.813 1.00 40.42 94 ARG A C 1
ATOM 589 O O . ARG A 1 101 ? 79.501 38.046 41.953 1.00 39.98 94 ARG A O 1
ATOM 597 N N . ARG A 1 102 ? 78.980 35.947 42.591 1.00 39.37 95 ARG A N 1
ATOM 598 C CA . ARG A 1 102 ? 78.178 35.609 41.416 1.00 38.24 95 ARG A CA 1
ATOM 599 C C . ARG A 1 102 ? 76.766 35.276 41.901 1.00 36.62 95 ARG A C 1
ATOM 600 O O . ARG A 1 102 ? 76.581 34.774 43.014 1.00 36.08 95 ARG A O 1
ATOM 608 N N . TYR A 1 103 ? 75.769 35.569 41.076 1.00 34.85 96 TYR A N 1
ATOM 609 C CA . TYR A 1 103 ? 74.388 35.237 41.422 1.00 33.54 96 TYR A CA 1
ATOM 610 C C . TYR A 1 103 ? 73.770 34.309 40.393 1.00 32.49 96 TYR A C 1
ATOM 611 O O . TYR A 1 103 ? 74.163 34.316 39.230 1.00 32.31 96 TYR A O 1
ATOM 620 N N . VAL A 1 104 ? 72.828 33.490 40.847 1.00 31.34 97 VAL A N 1
ATOM 621 C CA . VAL A 1 104 ? 72.015 32.664 39.965 1.00 30.62 97 VAL A CA 1
ATOM 622 C C . VAL A 1 104 ? 70.549 32.898 40.336 1.00 30.03 97 VAL A C 1
ATOM 623 O O . VAL A 1 104 ? 70.189 32.828 41.506 1.00 29.81 97 VAL A O 1
ATOM 627 N N . TYR A 1 105 ? 69.716 33.210 39.349 1.00 29.50 98 TYR A N 1
ATOM 628 C CA . TYR A 1 105 ? 68.277 33.253 39.579 1.00 29.41 98 TYR A CA 1
ATOM 629 C C . TYR A 1 105 ? 67.722 31.838 39.671 1.00 29.55 98 TYR A C 1
ATOM 630 O O . TYR A 1 105 ? 67.746 31.079 38.699 1.00 29.66 98 TYR A O 1
ATOM 639 N N . THR A 1 106 ? 67.229 31.488 40.852 1.00 29.65 99 THR A N 1
ATOM 640 C CA . THR A 1 106 ? 66.672 30.166 41.094 1.00 29.78 99 THR A CA 1
ATOM 641 C C . THR A 1 106 ? 65.696 30.243 42.267 1.00 30.36 99 THR A C 1
ATOM 642 O O . THR A 1 106 ? 65.957 30.934 43.247 1.00 30.89 99 THR A O 1
ATOM 646 N N . ARG A 1 107 ? 64.561 29.561 42.148 1.00 30.76 100 ARG A N 1
ATOM 647 C CA . ARG A 1 107 ? 63.548 29.546 43.198 1.00 31.32 100 ARG A CA 1
ATOM 648 C C . ARG A 1 107 ? 63.133 30.963 43.656 1.00 31.55 100 ARG A C 1
ATOM 649 O O . ARG A 1 107 ? 63.151 31.292 44.849 1.00 30.99 100 ARG A O 1
ATOM 657 N N . GLY A 1 108 ? 62.772 31.793 42.679 1.00 31.92 101 GLY A N 1
ATOM 658 C CA . GLY A 1 108 ? 62.112 33.072 42.937 1.00 32.43 101 GLY A CA 1
ATOM 659 C C . GLY A 1 108 ? 62.962 34.300 43.228 1.00 32.89 101 GLY A C 1
ATOM 660 O O . GLY A 1 108 ? 62.419 35.386 43.436 1.00 33.03 101 GLY A O 1
ATOM 661 N N . ARG A 1 109 ? 64.283 34.150 43.251 1.00 33.07 102 ARG A N 1
ATOM 662 C CA . ARG A 1 109 ? 65.157 35.291 43.531 1.00 33.72 102 ARG A CA 1
ATOM 663 C C . ARG A 1 109 ? 66.593 35.056 43.068 1.00 33.24 102 ARG A C 1
ATOM 664 O O . ARG A 1 109 ? 66.999 33.916 42.847 1.00 33.36 102 ARG A O 1
ATOM 672 N N . LEU A 1 110 ? 67.348 36.146 42.919 1.00 32.97 103 LEU A N 1
ATOM 673 C CA . LEU A 1 110 ? 68.782 36.078 42.714 1.00 32.35 103 LEU A CA 1
ATOM 674 C C . LEU A 1 110 ? 69.429 35.547 43.982 1.00 32.42 103 LEU A C 1
ATOM 675 O O . LEU A 1 110 ? 69.172 36.044 45.087 1.00 32.34 103 LEU A O 1
ATOM 680 N N . ARG A 1 111 ? 70.258 34.525 43.810 1.00 32.24 104 ARG A N 1
ATOM 681 C CA . ARG A 1 111 ? 70.870 33.815 44.927 1.00 32.21 104 ARG A CA 1
ATOM 682 C C . ARG A 1 111 ? 72.384 33.769 44.765 1.00 31.93 104 ARG A C 1
ATOM 683 O O . ARG A 1 111 ? 72.892 33.407 43.714 1.00 31.73 104 ARG A O 1
ATOM 691 N N . SER A 1 112 ? 73.088 34.145 45.824 1.00 32.18 105 SER A N 1
ATOM 692 C CA . SER A 1 11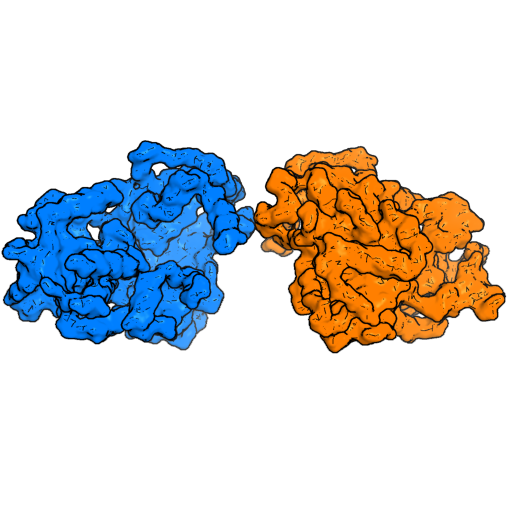2 ? 74.544 34.161 45.856 1.00 32.59 105 SER A CA 1
ATOM 693 C C . SER A 1 112 ? 75.156 32.763 45.651 1.00 32.85 105 SER A C 1
ATOM 694 O O . SER A 1 112 ? 74.736 31.788 46.277 1.00 32.96 105 SER A O 1
ATOM 697 N N . VAL A 1 113 ? 76.135 32.675 44.758 1.00 33.39 106 VAL A N 1
ATOM 698 C CA . VAL A 1 113 ? 76.842 31.421 44.491 1.00 33.82 106 VAL A CA 1
ATOM 699 C C . VAL A 1 113 ? 77.989 31.279 45.496 1.00 34.59 106 VAL A C 1
ATOM 700 O O . VAL A 1 113 ? 78.929 32.088 45.494 1.00 34.68 106 VAL A O 1
ATOM 704 N N . PRO A 1 114 ? 77.918 30.253 46.363 1.00 35.15 107 PRO A N 1
ATOM 705 C CA . PRO A 1 114 ? 78.921 30.085 47.423 1.00 35.62 107 PRO A CA 1
ATOM 706 C C . PRO A 1 114 ? 80.304 29.756 46.853 1.00 36.18 107 PRO A C 1
ATOM 707 O O . PRO A 1 114 ? 80.424 28.940 45.932 1.00 36.03 107 PRO A O 1
ATOM 711 N N . ALA A 1 115 ? 81.333 30.392 47.404 1.00 36.86 108 ALA A N 1
ATOM 712 C CA . ALA A 1 115 ? 82.681 30.302 46.852 1.00 37.76 108 ALA A CA 1
ATOM 713 C C . ALA A 1 115 ? 83.559 29.244 47.532 1.00 38.05 108 ALA A C 1
ATOM 714 O O . ALA A 1 115 ? 84.544 28.792 46.953 1.00 38.40 108 ALA A O 1
ATOM 716 N N . SER A 1 116 ? 83.199 28.853 48.751 1.00 38.30 109 SER A N 1
ATOM 717 C CA . SER A 1 116 ? 83.924 27.802 49.468 1.00 38.32 109 SER A CA 1
ATOM 718 C C . SER A 1 116 ? 82.998 26.619 49.771 1.00 38.45 109 SER A C 1
ATOM 719 O O . SER A 1 116 ? 81.770 26.777 49.741 1.00 38.64 109 SER A O 1
ATOM 722 N N . PRO A 1 117 ? 83.578 25.420 50.028 1.00 38.41 110 PRO A N 1
ATOM 723 C CA . PRO A 1 117 ? 82.764 24.272 50.444 1.00 38.02 110 PRO A CA 1
ATOM 724 C C . PRO A 1 117 ? 81.972 24.464 51.757 1.00 37.73 110 PRO A C 1
ATOM 725 O O . PRO A 1 117 ? 80.815 24.030 51.821 1.00 37.67 110 PRO A O 1
ATOM 729 N N . PRO A 1 118 ? 82.575 25.093 52.797 1.00 37.28 111 PRO A N 1
ATOM 730 C CA . PRO A 1 118 ? 81.765 25.373 53.999 1.00 36.99 111 PRO A CA 1
ATOM 731 C C . PRO A 1 118 ? 80.617 26.376 53.769 1.00 36.30 111 PRO A C 1
ATOM 732 O O . PRO A 1 118 ? 79.536 26.202 54.334 1.00 36.21 111 PRO A O 1
ATOM 736 N N . ALA A 1 119 ? 80.852 27.412 52.962 1.00 35.35 112 ALA A N 1
ATOM 737 C CA . ALA A 1 119 ? 79.785 28.373 52.629 1.00 34.77 112 ALA A CA 1
ATOM 738 C C . ALA A 1 119 ? 78.662 27.708 51.816 1.00 34.15 112 ALA A C 1
ATOM 739 O O . ALA A 1 119 ? 77.496 28.068 51.965 1.00 33.48 112 ALA A O 1
ATOM 741 N N . PHE A 1 120 ? 79.035 26.733 50.979 1.00 33.77 113 PHE A N 1
ATOM 742 C CA . PHE A 1 120 ? 78.092 25.981 50.151 1.00 33.52 113 PHE A CA 1
ATOM 743 C C . PHE A 1 120 ? 77.124 25.109 50.962 1.00 33.62 113 PHE A C 1
ATOM 744 O O . PHE A 1 120 ? 75.922 25.081 50.688 1.00 32.98 113 PHE A O 1
ATOM 752 N N . LEU A 1 121 ? 77.659 24.390 51.944 1.00 33.78 114 LEU A N 1
ATOM 753 C CA . LEU A 1 121 ? 76.851 23.514 52.794 1.00 34.13 114 LEU A CA 1
ATOM 754 C C . LEU A 1 121 ? 75.821 24.265 53.650 1.00 33.87 114 LEU A C 1
ATOM 755 O O . LEU A 1 121 ? 74.770 23.710 53.994 1.00 33.45 114 LEU A O 1
ATOM 760 N N . ALA A 1 122 ? 76.130 25.524 53.969 1.00 33.71 115 ALA A N 1
ATOM 761 C CA . ALA A 1 122 ? 75.244 26.394 54.748 1.00 33.67 115 ALA A CA 1
ATOM 762 C C . ALA A 1 122 ? 74.358 27.316 53.890 1.00 33.40 115 ALA A C 1
ATOM 763 O O . ALA A 1 122 ? 73.618 28.144 54.422 1.00 33.49 115 ALA A O 1
ATOM 765 N N . SER A 1 123 ? 74.416 27.146 52.573 1.00 33.15 116 SER A N 1
ATOM 766 C CA . SER A 1 123 ? 73.771 28.055 51.623 1.00 33.02 116 SER A CA 1
ATOM 767 C C . SER A 1 123 ? 72.349 27.639 51.222 1.00 33.05 116 SER A C 1
ATOM 768 O O . SER A 1 123 ? 72.003 26.471 51.286 1.00 33.21 116 SER A O 1
ATOM 771 N N . ASP A 1 124 ? 71.539 28.607 50.799 1.00 33.14 117 ASP A N 1
ATOM 772 C CA . ASP A 1 124 ? 70.186 28.337 50.300 1.00 33.09 117 ASP A CA 1
ATOM 773 C C . ASP A 1 124 ? 70.127 28.216 48.768 1.00 32.50 117 ASP A C 1
ATOM 774 O O . ASP A 1 124 ? 69.045 28.140 48.180 1.00 32.55 117 ASP A O 1
ATOM 779 N N . ILE A 1 125 ? 71.296 28.199 48.131 1.00 31.63 118 ILE A N 1
ATOM 780 C CA . ILE A 1 125 ? 71.400 28.078 46.668 1.00 30.67 118 ILE A CA 1
ATOM 781 C C . ILE A 1 125 ? 70.710 26.806 46.128 1.00 29.62 118 ILE A C 1
ATOM 782 O O . ILE A 1 125 ? 70.212 26.789 44.994 1.00 29.58 118 ILE A O 1
ATOM 787 N N . LEU A 1 126 ? 70.685 25.763 46.958 1.00 28.21 119 LEU A N 1
ATOM 788 C CA . LEU A 1 126 ? 70.055 24.484 46.646 1.00 27.16 119 LEU A CA 1
ATOM 789 C C . LEU A 1 126 ? 69.396 23.935 47.911 1.00 26.79 119 LEU A C 1
ATOM 790 O O . LEU A 1 126 ? 69.827 24.265 49.017 1.00 26.50 119 LEU A O 1
ATOM 795 N N . PRO A 1 127 ? 68.354 23.085 47.762 1.00 26.54 120 PRO A N 1
ATOM 796 C CA . PRO A 1 127 ? 67.743 22.461 48.950 1.00 26.14 120 PRO A CA 1
ATOM 797 C C . PRO A 1 127 ? 68.694 21.494 49.669 1.00 26.27 120 PRO A C 1
ATOM 798 O O . PRO A 1 127 ? 69.676 21.046 49.075 1.00 26.17 120 PRO A O 1
ATOM 802 N N . LEU A 1 128 ? 68.399 21.171 50.929 1.00 26.28 121 LEU A N 1
ATOM 803 C CA . LEU A 1 128 ? 69.361 20.459 51.788 1.00 26.67 121 LEU A CA 1
ATOM 804 C C . LEU A 1 128 ? 69.843 19.089 51.276 1.00 26.23 121 LEU A C 1
ATOM 805 O O . LEU A 1 128 ? 71.045 18.808 51.316 1.00 25.99 121 LEU A O 1
ATOM 810 N N . GLY A 1 129 ? 68.911 18.247 50.824 1.00 25.74 122 GLY A N 1
ATOM 811 C CA . GLY A 1 129 ? 69.250 16.943 50.261 1.00 25.21 122 GLY A CA 1
ATOM 812 C C . GLY A 1 129 ? 70.127 17.034 49.025 1.00 25.06 122 GLY A C 1
ATOM 813 O O . GLY A 1 129 ? 70.998 16.192 48.816 1.00 25.33 122 GLY A O 1
ATOM 814 N N . ALA A 1 130 ? 69.894 18.068 48.216 1.00 24.79 123 ALA A N 1
ATOM 815 C CA . ALA A 1 130 ? 70.663 18.350 47.008 1.00 24.43 123 ALA A CA 1
ATOM 816 C C . ALA A 1 130 ? 72.100 18.820 47.301 1.00 24.44 123 ALA A C 1
ATOM 817 O O . ALA A 1 130 ? 73.020 18.518 46.538 1.00 24.28 123 ALA A O 1
ATOM 819 N N . ARG A 1 131 ? 72.274 19.565 48.394 1.00 24.48 124 ARG A N 1
ATOM 820 C CA . ARG A 1 131 ? 73.590 19.979 48.890 1.00 25.02 124 ARG A CA 1
ATOM 821 C C . ARG A 1 131 ? 74.355 18.783 49.437 1.00 25.42 124 ARG A C 1
ATOM 822 O O . ARG A 1 131 ? 75.567 18.671 49.254 1.00 25.40 124 ARG A O 1
ATOM 830 N N . LEU A 1 132 ? 73.634 17.902 50.129 1.00 25.88 125 LEU A N 1
ATOM 831 C CA . LEU A 1 132 ? 74.206 16.683 50.672 1.00 25.91 125 LEU A CA 1
ATOM 832 C C . LEU A 1 132 ? 74.658 15.766 49.536 1.00 25.50 125 LEU A C 1
ATOM 833 O O . LEU A 1 132 ? 75.691 15.116 49.638 1.00 25.89 125 LEU A O 1
ATOM 838 N N . ARG A 1 133 ? 73.894 15.761 48.448 1.00 25.26 126 ARG A N 1
ATOM 839 C CA . ARG A 1 133 ? 74.196 15.002 47.219 1.00 24.85 126 ARG A CA 1
ATOM 840 C C . ARG A 1 133 ? 75.471 15.488 46.490 1.00 25.10 126 ARG A C 1
ATOM 841 O O . ARG A 1 133 ? 76.177 14.694 45.851 1.00 25.46 126 ARG A O 1
ATOM 849 N N . VAL A 1 134 ? 75.762 16.784 46.584 1.00 25.19 127 VAL A N 1
ATOM 850 C CA . VAL A 1 134 ? 77.011 17.340 46.052 1.00 25.21 127 VAL A CA 1
ATOM 851 C C . VAL A 1 134 ? 78.217 16.805 46.842 1.00 25.57 127 VAL A C 1
ATOM 852 O O . VAL A 1 134 ? 79.251 16.482 46.250 1.00 25.85 127 VAL A O 1
ATOM 856 N N . ALA A 1 135 ? 78.067 16.688 48.164 1.00 25.76 128 ALA A N 1
ATOM 857 C CA . ALA A 1 135 ? 79.076 16.039 49.020 1.00 25.92 128 ALA A CA 1
ATOM 858 C C . ALA A 1 135 ? 79.250 14.563 48.692 1.00 25.53 128 ALA A C 1
ATOM 859 O O . ALA A 1 135 ? 80.338 14.018 48.851 1.00 25.92 128 ALA A O 1
ATOM 861 N N . GLY A 1 136 ? 78.169 13.924 48.244 1.00 25.40 129 GLY A N 1
ATOM 862 C CA . GLY A 1 136 ? 78.199 12.536 47.785 1.00 24.66 129 GLY A CA 1
ATOM 863 C C . GLY A 1 136 ? 78.876 12.322 46.434 1.00 24.42 129 GLY A C 1
ATOM 864 O O . GLY A 1 136 ? 78.856 11.216 45.916 1.00 24.13 129 GLY A O 1
ATOM 865 N N . GLU A 1 137 ? 79.467 13.378 45.870 1.00 24.33 130 GLU A N 1
ATOM 866 C CA . GLU A 1 137 ? 80.290 13.297 44.650 1.00 24.50 130 GLU A CA 1
ATOM 867 C C . GLU A 1 137 ? 81.503 12.394 44.896 1.00 24.58 130 GLU A C 1
ATOM 868 O O . GLU A 1 137 ? 82.037 11.785 43.956 1.00 24.82 130 GLU A O 1
ATOM 874 N N . LEU A 1 138 ? 81.916 12.293 46.160 1.00 24.59 131 LEU A N 1
ATOM 875 C CA . LEU A 1 138 ? 82.939 11.328 46.594 1.00 24.84 131 LEU A CA 1
ATOM 876 C C . LEU A 1 138 ? 82.644 9.905 46.140 1.00 24.51 131 LEU A C 1
ATOM 877 O O . LEU A 1 138 ? 83.558 9.125 45.882 1.00 24.85 131 LEU A O 1
ATOM 882 N N . PHE A 1 139 ? 81.360 9.589 46.026 1.00 24.64 132 PHE A N 1
ATOM 883 C CA . PHE A 1 139 ? 80.899 8.253 45.663 1.00 24.85 132 PHE A CA 1
ATOM 884 C C . PHE A 1 139 ? 80.409 8.140 44.219 1.00 24.54 132 PHE A C 1
ATOM 885 O O . PHE A 1 139 ? 79.703 7.190 43.878 1.00 24.80 132 PHE A O 1
ATOM 893 N N . SER A 1 140 ? 80.799 9.094 43.374 1.00 24.29 133 SER A N 1
ATOM 894 C CA . SER A 1 140 ? 80.463 9.059 41.943 1.00 24.10 133 SER A CA 1
ATOM 895 C C . SER A 1 140 ? 80.824 7.731 41.300 1.00 23.89 133 SER A C 1
ATOM 896 O O . SER A 1 140 ? 81.929 7.207 41.472 1.00 23.51 133 SER A O 1
ATOM 899 N N . ARG A 1 141 ? 79.870 7.247 40.503 1.00 23.80 134 ARG A N 1
ATOM 900 C CA . ARG A 1 141 ? 80.056 6.023 39.745 1.00 23.44 134 ARG A CA 1
ATOM 901 C C . ARG A 1 141 ? 80.986 6.297 38.576 1.00 22.95 134 ARG A C 1
ATOM 902 O O . ARG A 1 141 ? 81.175 7.452 38.184 1.00 22.91 134 ARG A O 1
ATOM 910 N N . ARG A 1 142 ? 81.574 5.227 38.044 1.00 22.44 135 ARG A N 1
ATOM 911 C CA . ARG A 1 142 ? 82.465 5.286 36.880 1.00 22.33 135 ARG A CA 1
ATOM 912 C C . ARG A 1 142 ? 81.788 5.974 35.681 1.00 21.78 135 ARG A C 1
ATOM 913 O O . ARG A 1 142 ? 80.589 5.798 35.450 1.00 21.66 135 ARG A O 1
ATOM 921 N N . ALA A 1 143 ? 82.562 6.766 34.939 1.00 21.09 136 ALA A N 1
ATOM 922 C CA . ALA A 1 143 ? 82.121 7.327 33.663 1.00 20.88 136 ALA A CA 1
ATOM 923 C C . ALA A 1 143 ? 81.696 6.222 32.668 1.00 21.19 136 ALA A C 1
ATOM 924 O O . ALA A 1 143 ? 82.277 5.120 32.657 1.00 21.33 136 ALA A O 1
ATOM 926 N N . PRO A 1 144 ? 80.673 6.497 31.836 1.00 21.03 137 PRO A N 1
ATOM 927 C CA . PRO A 1 144 ? 80.334 5.475 30.839 1.00 20.98 137 PRO A CA 1
ATOM 928 C C . PRO A 1 144 ? 81.519 5.208 29.905 1.00 21.17 137 PRO A C 1
ATOM 929 O O . PRO A 1 144 ? 82.111 6.142 29.371 1.00 21.62 137 PRO A O 1
ATOM 933 N N . GLU A 1 145 ? 81.879 3.938 29.734 1.00 21.28 138 GLU A N 1
ATOM 934 C CA . GLU A 1 145 ? 83.079 3.569 28.976 1.00 20.62 138 GLU A CA 1
ATOM 935 C C . GLU A 1 145 ? 82.948 3.791 27.467 1.00 20.79 138 GLU A C 1
ATOM 936 O O . GLU A 1 145 ? 82.055 3.224 26.812 1.00 21.02 138 GLU A O 1
ATOM 942 N N . GLY A 1 146 ? 83.843 4.625 26.932 1.00 20.42 139 GLY A N 1
ATOM 943 C CA . GLY A 1 146 ? 83.932 4.890 25.510 1.00 20.37 139 GLY A CA 1
ATOM 944 C C . GLY A 1 146 ? 82.836 5.788 24.976 1.00 20.68 139 GLY A C 1
ATOM 945 O O . GLY A 1 146 ? 82.588 5.824 23.769 1.00 20.73 139 GLY A O 1
ATOM 946 N N . VAL A 1 147 ? 82.188 6.518 25.876 1.00 20.81 140 VAL A N 1
ATOM 947 C CA . VAL A 1 147 ? 81.042 7.350 25.544 1.00 20.91 140 VAL A CA 1
ATOM 948 C C . VAL A 1 147 ? 81.429 8.810 25.663 1.00 21.13 140 VAL A C 1
ATOM 949 O O . VAL A 1 147 ? 82.022 9.215 26.647 1.00 21.59 140 VAL A O 1
ATOM 953 N N . ASP A 1 148 ? 81.102 9.584 24.638 1.00 21.75 141 ASP A N 1
ATOM 954 C CA . ASP A 1 148 ? 81.264 11.027 24.657 1.00 22.53 141 ASP A CA 1
ATOM 955 C C . ASP A 1 148 ? 80.061 11.617 25.381 1.00 22.70 141 ASP A C 1
ATOM 956 O O . ASP A 1 148 ? 79.085 12.048 24.762 1.00 23.10 141 ASP A O 1
ATOM 961 N N . GLU A 1 149 ? 80.132 11.614 26.706 1.00 23.27 142 GLU A N 1
ATOM 962 C CA . GLU A 1 149 ? 78.968 11.889 27.510 1.00 23.91 142 GLU A CA 1
ATOM 963 C C . GLU A 1 149 ? 78.693 13.389 27.556 1.00 23.95 142 GLU A C 1
ATOM 964 O O . GLU A 1 149 ? 79.618 14.206 27.411 1.00 24.00 142 GLU A O 1
ATOM 970 N N . SER A 1 150 ? 77.414 13.744 27.711 1.00 23.86 143 SER A N 1
ATOM 971 C CA . SER A 1 150 ? 77.016 15.146 27.747 1.00 23.52 143 SER A CA 1
ATOM 972 C C . SER A 1 150 ? 77.424 15.780 29.060 1.00 23.40 143 SER A C 1
ATOM 973 O O . SER A 1 150 ? 77.830 15.088 29.997 1.00 23.39 143 SER A O 1
ATOM 976 N N . LEU A 1 151 ? 77.349 17.108 29.108 1.00 23.38 144 LEU A N 1
ATOM 977 C CA . LEU A 1 151 ? 77.635 17.867 30.320 1.00 22.81 144 LEU A CA 1
ATOM 978 C C . LEU A 1 151 ? 76.594 17.553 31.390 1.00 22.26 144 LEU A C 1
ATOM 979 O O . LEU A 1 151 ? 76.923 17.373 32.564 1.00 22.73 144 LEU A O 1
ATOM 984 N N . ALA A 1 152 ? 75.334 17.500 30.966 1.00 21.58 145 ALA A N 1
ATOM 985 C CA . ALA A 1 152 ? 74.200 17.223 31.848 1.00 20.78 145 ALA A CA 1
ATOM 986 C C . ALA A 1 152 ? 74.221 15.805 32.441 1.00 20.13 145 ALA A C 1
ATOM 987 O O . ALA A 1 152 ? 73.839 15.613 33.607 1.00 20.23 145 ALA A O 1
ATOM 989 N N . ALA A 1 153 ? 74.643 14.833 31.629 1.00 19.26 146 ALA A N 1
ATOM 990 C CA . ALA A 1 153 ? 74.828 13.440 32.060 1.00 19.19 146 ALA A CA 1
ATOM 991 C C . ALA A 1 153 ? 75.987 13.322 33.053 1.00 18.59 146 ALA A C 1
ATOM 992 O O . ALA A 1 153 ? 75.888 12.627 34.062 1.00 18.07 146 ALA A O 1
ATOM 994 N N . PHE A 1 154 ? 77.076 14.018 32.738 1.00 18.50 147 PHE A N 1
ATOM 995 C CA . PHE A 1 154 ? 78.237 14.146 33.607 1.00 18.35 147 PHE A CA 1
ATOM 996 C C . PHE A 1 154 ? 77.832 14.709 34.962 1.00 18.17 147 PHE A C 1
ATOM 997 O O . PHE A 1 154 ? 78.219 14.168 36.011 1.00 18.39 147 PHE A O 1
ATOM 1005 N N . GLY A 1 155 ? 77.049 15.785 34.942 1.00 17.83 148 GLY A N 1
ATOM 1006 C CA . GLY A 1 155 ? 76.564 16.409 36.164 1.00 17.72 148 GLY A CA 1
ATOM 1007 C C . GLY A 1 155 ? 75.619 15.569 37.013 1.00 18.03 148 GLY A C 1
ATOM 1008 O O . GLY A 1 155 ? 75.713 15.557 38.241 1.00 18.04 148 GLY A O 1
ATOM 1009 N N . ARG A 1 156 ? 74.689 14.873 36.374 1.00 18.40 149 ARG A N 1
ATOM 1010 C CA . ARG A 1 156 ? 73.753 14.030 37.110 1.00 18.46 149 ARG A CA 1
ATOM 1011 C C . ARG A 1 156 ? 74.500 12.948 37.860 1.00 18.45 149 ARG A C 1
ATOM 1012 O O . ARG A 1 156 ? 74.139 12.622 39.000 1.00 18.58 149 ARG A O 1
ATOM 1020 N N . ARG A 1 157 ? 75.539 12.408 37.210 1.00 17.61 150 ARG A N 1
ATOM 1021 C CA . ARG A 1 157 ? 76.346 11.328 37.758 1.00 17.12 150 ARG A CA 1
ATOM 1022 C C . ARG A 1 157 ? 77.200 11.795 38.936 1.00 16.95 150 ARG A C 1
ATOM 1023 O O . ARG A 1 157 ? 77.214 11.155 39.984 1.00 16.61 150 ARG A O 1
ATOM 1031 N N . HIS A 1 158 ? 77.870 12.931 38.767 1.00 17.35 151 HIS A N 1
ATOM 1032 C CA . HIS A 1 158 ? 78.737 13.517 39.798 1.00 17.46 151 HIS A CA 1
ATOM 1033 C C . HIS A 1 158 ? 77.984 14.318 40.871 1.00 17.95 151 HIS A C 1
ATOM 1034 O O . HIS A 1 158 ? 78.211 14.127 42.075 1.00 18.12 151 HIS A O 1
ATOM 1041 N N . LEU A 1 159 ? 77.077 15.191 40.430 1.00 18.61 152 LEU A N 1
ATOM 1042 C CA . LEU A 1 159 ? 76.545 16.308 41.265 1.00 18.65 152 LEU A CA 1
ATOM 1043 C C . LEU A 1 159 ? 75.129 16.137 41.824 1.00 18.45 152 LEU A C 1
ATOM 1044 O O . LEU A 1 159 ? 74.769 16.742 42.857 1.00 18.21 152 LEU A O 1
ATOM 1049 N N . GLY A 1 160 ? 74.325 15.329 41.135 1.00 18.15 153 GLY A N 1
ATOM 1050 C CA . GLY A 1 160 ? 72.886 15.302 41.355 1.00 17.60 153 GLY A CA 1
ATOM 1051 C C . GLY A 1 160 ? 72.152 16.118 40.303 1.00 17.76 153 GLY A C 1
ATOM 1052 O O . GLY A 1 160 ? 72.760 16.864 39.546 1.00 17.86 153 GLY A O 1
ATOM 1053 N N . HIS A 1 161 ? 70.836 15.958 40.245 1.00 18.20 154 HIS A N 1
ATOM 1054 C CA . HIS A 1 161 ? 69.969 16.722 39.335 1.00 18.07 154 HIS A CA 1
ATOM 1055 C C . HIS A 1 161 ? 69.875 18.219 39.637 1.00 17.99 154 HIS A C 1
ATOM 1056 O O . HIS A 1 161 ? 69.985 19.042 38.724 1.00 17.73 154 HIS A O 1
ATOM 1063 N N . ARG A 1 162 ? 69.684 18.575 40.901 1.00 18.59 155 ARG A N 1
ATOM 1064 C CA . ARG A 1 162 ? 69.539 20.000 41.261 1.00 19.19 155 ARG A CA 1
ATOM 1065 C C . ARG A 1 162 ? 70.784 20.832 40.932 1.00 19.50 155 ARG A C 1
ATOM 1066 O O . ARG A 1 162 ? 70.671 21.897 40.311 1.00 20.06 155 ARG A O 1
ATOM 1074 N N . ALA A 1 163 ? 71.961 20.334 41.311 1.00 19.25 156 ALA A N 1
ATOM 1075 C CA . ALA A 1 163 ? 73.219 21.051 41.068 1.00 19.29 156 ALA A CA 1
ATOM 1076 C C . ALA A 1 163 ? 73.518 21.216 39.585 1.00 19.13 156 ALA A C 1
ATOM 1077 O O . ALA A 1 163 ? 74.064 22.230 39.164 1.00 19.31 156 ALA A O 1
ATOM 1079 N N . THR A 1 164 ? 73.166 20.202 38.804 1.00 19.72 157 THR A N 1
ATOM 1080 C CA . THR A 1 164 ? 73.327 20.204 37.347 1.00 20.01 157 THR A CA 1
ATOM 1081 C C . THR A 1 164 ? 72.349 21.186 36.701 1.00 20.71 157 THR A C 1
ATOM 1082 O O . THR A 1 164 ? 72.712 22.016 35.863 1.00 20.28 157 THR A O 1
ATOM 1086 N N . GLN A 1 165 ? 71.087 21.083 37.104 1.00 21.80 158 GLN A N 1
ATOM 1087 C CA . GLN A 1 165 ? 70.032 21.918 36.541 1.00 22.88 158 GLN A CA 1
ATOM 1088 C C . GLN A 1 165 ? 70.371 23.399 36.674 1.00 22.86 158 GLN A C 1
ATOM 1089 O O . GLN A 1 165 ? 70.247 24.162 35.716 1.00 23.49 158 GLN A O 1
ATOM 1095 N N . VAL A 1 166 ? 70.799 23.798 37.867 1.00 22.95 159 VAL A N 1
ATOM 1096 C CA . VAL A 1 166 ? 70.826 25.207 38.239 1.00 22.54 159 VAL A CA 1
ATOM 1097 C C . VAL A 1 166 ? 72.242 25.769 38.172 1.00 22.78 159 VAL A C 1
ATOM 1098 O O . VAL A 1 166 ? 72.444 26.928 37.810 1.00 22.91 159 VAL A O 1
ATOM 1102 N N . LEU A 1 167 ? 73.219 24.940 38.524 1.00 22.56 160 LEU A N 1
ATOM 1103 C CA . LEU A 1 167 ? 74.568 25.419 38.801 1.00 22.82 160 LEU A CA 1
ATOM 1104 C C . LEU A 1 167 ? 75.501 25.151 37.624 1.00 23.19 160 LEU A C 1
ATOM 1105 O O . LEU A 1 167 ? 76.136 26.067 37.101 1.00 22.79 160 LEU A O 1
ATOM 1110 N N . LEU A 1 168 ? 75.579 23.890 37.213 1.00 23.29 161 LEU A N 1
ATOM 1111 C CA . LEU A 1 168 ? 76.356 23.513 36.038 1.00 23.47 161 LEU A CA 1
ATOM 1112 C C . LEU A 1 168 ? 75.750 24.096 34.766 1.00 23.50 161 LEU A C 1
ATOM 1113 O O . LEU A 1 168 ? 76.467 24.447 33.829 1.00 23.48 161 LEU A O 1
ATOM 1118 N N . ASP A 1 169 ? 74.425 24.196 34.740 1.00 23.37 162 ASP A N 1
ATOM 1119 C CA . ASP A 1 169 ? 73.731 24.843 33.645 1.00 23.55 162 ASP A CA 1
ATOM 1120 C C . ASP A 1 169 ? 74.048 26.346 33.560 1.00 23.41 162 ASP A C 1
ATOM 1121 O O . ASP A 1 169 ? 74.142 26.900 32.462 1.00 23.00 162 ASP A O 1
ATOM 1126 N N . ALA A 1 170 ? 74.200 26.987 34.722 1.00 23.48 163 ALA A N 1
ATOM 1127 C CA . ALA A 1 170 ? 74.591 28.394 34.809 1.00 23.49 163 ALA A CA 1
ATOM 1128 C C . ALA A 1 170 ? 76.000 28.627 34.261 1.00 23.57 163 ALA A C 1
ATOM 1129 O O . ALA A 1 170 ? 76.192 29.464 33.378 1.00 23.77 163 ALA A O 1
ATOM 1131 N N . VAL A 1 171 ? 76.967 27.863 34.773 1.00 24.05 164 VAL A N 1
ATOM 1132 C CA . VAL A 1 171 ? 78.373 27.890 34.326 1.00 24.36 164 VAL A CA 1
ATOM 1133 C C . VAL A 1 171 ? 78.512 27.739 32.806 1.00 25.10 164 VAL A C 1
ATOM 1134 O O . VAL A 1 171 ? 79.277 28.461 32.168 1.00 25.93 164 VAL A O 1
ATOM 1138 N N . GLN A 1 172 ? 77.762 26.791 32.254 1.00 25.09 165 GLN A N 1
ATOM 1139 C CA . GLN A 1 172 ? 77.674 26.503 30.827 1.00 24.83 165 GLN A CA 1
ATOM 1140 C C . GLN A 1 172 ? 77.102 27.701 30.039 1.00 25.09 165 GLN A C 1
ATOM 1141 O O . GLN A 1 172 ? 77.552 28.016 28.933 1.00 25.21 165 GLN A O 1
ATOM 1147 N N . THR A 1 173 ? 76.087 28.350 30.606 1.00 25.01 166 THR A N 1
ATOM 1148 C CA . THR A 1 173 ? 75.424 29.483 29.967 1.00 24.49 166 THR A CA 1
ATOM 1149 C C . THR A 1 173 ? 76.366 30.686 29.882 1.00 24.49 166 THR A C 1
ATOM 1150 O O . THR A 1 173 ? 76.449 31.338 28.843 1.00 24.73 166 THR A O 1
ATOM 1154 N N . GLY A 1 174 ? 77.090 30.950 30.963 1.00 24.29 167 GLY A N 1
ATOM 1155 C CA . GLY A 1 174 ? 78.034 32.057 31.012 1.00 24.56 167 GLY A CA 1
ATOM 1156 C C . GLY A 1 174 ? 79.243 31.932 30.099 1.00 24.80 167 GLY A C 1
ATOM 1157 O O . GLY A 1 174 ? 79.918 32.923 29.853 1.00 25.18 167 GLY A O 1
ATOM 1158 N N . ILE A 1 175 ? 79.511 30.728 29.590 1.00 24.71 168 ILE A N 1
ATOM 1159 C CA . ILE A 1 175 ? 80.675 30.474 28.729 1.00 24.54 168 ILE A CA 1
ATOM 1160 C C . ILE A 1 175 ? 80.292 30.152 27.272 1.00 24.45 168 ILE A C 1
ATOM 1161 O O . ILE A 1 175 ? 80.939 30.630 26.344 1.00 24.60 168 ILE A O 1
ATOM 1166 N N . TYR A 1 176 ? 79.252 29.344 27.066 1.00 23.98 169 TYR A N 1
ATOM 1167 C CA . TYR A 1 176 ? 78.929 28.864 25.715 1.00 23.30 169 TYR A CA 1
ATOM 1168 C C . TYR A 1 176 ? 77.571 29.319 25.190 1.00 23.26 169 TYR A C 1
ATOM 1169 O O . TYR A 1 176 ? 77.335 29.257 23.984 1.00 23.54 169 TYR A O 1
ATOM 1178 N N . ALA A 1 177 ? 76.692 29.786 26.082 1.00 23.13 170 ALA A N 1
ATOM 1179 C CA . ALA A 1 177 ? 75.305 30.082 25.734 1.00 23.03 170 ALA A CA 1
ATOM 1180 C C . ALA A 1 177 ? 74.696 28.857 25.026 1.00 23.05 170 ALA A C 1
ATOM 1181 O O . ALA A 1 177 ? 73.999 28.968 24.007 1.00 22.82 170 ALA A O 1
ATOM 1183 N N . GLY A 1 178 ? 74.973 27.681 25.585 1.00 22.60 171 GLY A N 1
ATOM 1184 C CA . GLY A 1 178 ? 74.601 26.438 24.942 1.00 22.13 171 GLY A CA 1
ATOM 1185 C C . GLY A 1 178 ? 73.413 25.719 25.552 1.00 21.89 171 GLY A C 1
ATOM 1186 O O . GLY A 1 178 ? 72.551 26.319 26.207 1.00 21.60 171 GLY A O 1
ATOM 1187 N N . ASP A 1 179 ? 73.398 24.416 25.303 1.00 21.52 172 ASP A N 1
ATOM 1188 C CA . ASP A 1 179 ? 72.402 23.492 25.787 1.00 21.32 172 ASP A CA 1
ATOM 1189 C C . ASP A 1 179 ? 73.173 22.425 26.572 1.00 21.09 172 ASP A C 1
ATOM 1190 O O . ASP A 1 179 ? 74.032 21.712 26.022 1.00 21.06 172 ASP A O 1
ATOM 1195 N N . VAL A 1 180 ? 72.882 22.339 27.864 1.00 20.74 173 VAL A N 1
ATOM 1196 C CA . VAL A 1 180 ? 73.587 21.431 28.765 1.00 20.41 173 VAL A CA 1
ATOM 1197 C C . VAL A 1 180 ? 73.424 19.942 28.357 1.00 20.73 173 VAL A C 1
ATOM 1198 O O . VAL A 1 180 ? 74.319 19.128 28.606 1.00 20.68 173 VAL A O 1
ATOM 1202 N N . GLU A 1 181 ? 72.300 19.610 27.710 1.00 20.44 174 GLU A N 1
ATOM 1203 C CA . GLU A 1 181 ? 72.028 18.248 27.250 1.00 20.36 174 GLU A CA 1
ATOM 1204 C C . GLU A 1 181 ? 72.812 17.857 25.992 1.00 20.45 174 GLU A C 1
ATOM 1205 O O . GLU A 1 181 ? 72.966 16.670 25.689 1.00 20.72 174 GLU A O 1
ATOM 1211 N N . GLN A 1 182 ? 73.306 18.854 25.265 1.00 20.61 175 GLN A N 1
ATOM 1212 C CA . GLN A 1 182 ? 73.980 18.625 23.992 1.00 20.67 175 GLN A CA 1
ATOM 1213 C C . GLN A 1 182 ? 75.489 18.795 24.039 1.00 20.18 175 GLN A C 1
ATOM 1214 O O . GLN A 1 182 ? 76.185 18.261 23.191 1.00 20.47 175 GLN A O 1
ATOM 1220 N N . LEU A 1 183 ? 75.990 19.558 25.004 1.00 19.71 176 LEU A N 1
ATOM 1221 C CA . LEU A 1 183 ? 77.429 19.803 25.109 1.00 19.35 176 LEU A CA 1
ATOM 1222 C C . LEU A 1 183 ? 78.226 18.570 25.553 1.00 19.39 176 LEU A C 1
ATOM 1223 O O . LEU A 1 183 ? 77.830 17.830 26.470 1.00 19.30 176 LEU A O 1
ATOM 1228 N N . SER A 1 184 ? 79.348 18.359 24.877 1.00 19.38 177 SER A N 1
ATOM 1229 C CA . SER A 1 184 ? 80.303 17.331 25.257 1.00 19.66 177 SER A CA 1
ATOM 1230 C C . SER A 1 184 ? 81.141 17.841 26.438 1.00 19.21 177 SER A C 1
ATOM 1231 O O . SER A 1 184 ? 81.862 18.828 26.309 1.00 19.26 177 SER A O 1
ATOM 1234 N N . VAL A 1 185 ? 81.025 17.191 27.594 1.00 18.69 178 VAL A N 1
ATOM 1235 C CA . VAL A 1 185 ? 81.868 17.541 28.738 1.00 18.40 178 VAL A CA 1
ATOM 1236 C C . VAL A 1 185 ? 83.383 17.429 28.432 1.00 18.49 178 VAL A C 1
ATOM 1237 O O . VAL A 1 185 ? 84.155 18.279 28.881 1.00 18.35 178 VAL A O 1
ATOM 1241 N N . ALA A 1 186 ? 83.781 16.415 27.653 1.00 18.33 179 ALA A N 1
ATOM 1242 C CA . ALA A 1 186 ? 85.177 16.218 27.240 1.00 19.01 179 ALA A CA 1
ATOM 1243 C C . ALA A 1 186 ? 85.746 17.319 26.322 1.00 19.83 179 ALA A C 1
ATOM 1244 O O . ALA A 1 186 ? 86.933 17.627 26.408 1.00 20.55 179 ALA A O 1
ATOM 1246 N N . ALA A 1 187 ? 84.915 17.887 25.443 1.00 20.08 180 ALA A N 1
ATOM 1247 C CA . ALA A 1 187 ? 85.314 19.036 24.632 1.00 20.41 180 ALA A CA 1
ATOM 1248 C C . ALA A 1 187 ? 85.250 20.377 25.378 1.00 20.68 180 ALA A C 1
ATOM 1249 O O . ALA A 1 187 ? 86.151 21.212 25.237 1.00 20.84 180 ALA A O 1
ATOM 1251 N N . THR A 1 188 ? 84.198 20.575 26.169 1.00 21.22 181 THR A N 1
ATOM 1252 C CA . THR A 1 188 ? 83.955 21.837 26.891 1.00 21.45 181 THR A CA 1
ATOM 1253 C C . THR A 1 188 ? 84.746 22.014 28.190 1.00 22.35 181 THR A C 1
ATOM 1254 O O . THR A 1 188 ? 85.097 23.139 28.550 1.00 22.75 181 THR A O 1
ATOM 1258 N N . PHE A 1 189 ? 85.014 20.910 28.894 1.00 22.76 182 PHE A N 1
ATOM 1259 C CA . PHE A 1 189 ? 85.764 20.928 30.159 1.00 23.09 182 PHE A CA 1
ATOM 1260 C C . PHE A 1 189 ? 86.797 19.798 30.224 1.00 23.66 182 PHE A C 1
ATOM 1261 O O . PHE A 1 189 ? 86.645 18.870 31.027 1.00 24.18 182 PHE A O 1
ATOM 1269 N N . PRO A 1 190 ? 87.854 19.875 29.381 1.00 24.09 183 PRO A N 1
ATOM 1270 C CA . PRO A 1 190 ? 88.887 18.831 29.312 1.00 24.42 183 PRO A CA 1
ATOM 1271 C C . PRO A 1 190 ? 89.474 18.436 30.670 1.00 24.87 183 PRO A C 1
ATOM 1272 O O . PRO A 1 190 ? 89.720 17.252 30.911 1.00 24.96 183 PRO A O 1
ATOM 1276 N N . MET A 1 191 ? 89.688 19.419 31.542 1.00 25.22 184 MET A N 1
ATOM 1277 C CA . MET A 1 191 ? 90.292 19.189 32.836 1.00 25.77 184 MET A CA 1
ATOM 1278 C C . MET A 1 191 ? 89.433 18.466 33.863 1.00 26.06 184 MET A C 1
ATOM 1279 O O . MET A 1 191 ? 89.951 17.845 34.784 1.00 26.04 184 MET A O 1
ATOM 1284 N N . LEU A 1 192 ? 88.109 18.552 33.706 1.00 26.25 185 LEU A N 1
ATOM 1285 C CA . LEU A 1 192 ? 87.169 17.801 34.555 1.00 26.55 185 LEU A CA 1
ATOM 1286 C C . LEU A 1 192 ? 87.190 16.316 34.203 1.00 26.08 185 LEU A C 1
ATOM 1287 O O . LEU A 1 192 ? 87.113 15.467 35.082 1.00 26.41 185 LEU A O 1
ATOM 1292 N N . VAL A 1 193 ? 87.297 16.032 32.908 1.00 25.88 186 VAL A N 1
ATOM 1293 C CA . VAL A 1 193 ? 87.360 14.676 32.364 1.00 25.94 186 VAL A CA 1
ATOM 1294 C C . VAL A 1 193 ? 88.698 13.995 32.697 1.00 26.20 186 VAL A C 1
ATOM 1295 O O . VAL A 1 193 ? 88.738 12.804 33.000 1.00 26.63 186 VAL A O 1
ATOM 1299 N N . LYS A 1 194 ? 89.780 14.761 32.671 1.00 26.45 187 LYS A N 1
ATOM 1300 C CA . LYS A 1 194 ? 91.098 14.254 33.038 1.00 27.18 187 LYS A CA 1
ATOM 1301 C C . LYS A 1 194 ? 91.184 13.874 34.524 1.00 27.34 187 LYS A C 1
ATOM 1302 O O . LYS A 1 194 ? 91.691 12.807 34.870 1.00 26.86 187 LYS A O 1
ATOM 1308 N N . MET A 1 195 ? 90.675 14.752 35.385 1.00 27.78 188 MET A N 1
ATOM 1309 C CA . MET A 1 195 ? 90.597 14.501 36.819 1.00 28.64 188 MET A CA 1
ATOM 1310 C C . MET A 1 195 ? 89.713 13.298 37.140 1.00 27.56 188 MET A C 1
ATOM 1311 O O . MET A 1 195 ? 90.021 12.503 38.026 1.00 27.83 188 MET A O 1
ATOM 1316 N N . GLU A 1 196 ? 88.612 13.177 36.409 1.00 26.78 189 GLU A N 1
ATOM 1317 C CA . GLU A 1 196 ? 87.731 12.016 36.489 1.00 25.71 189 GLU A CA 1
ATOM 1318 C C . GLU A 1 196 ? 88.463 10.721 36.096 1.00 25.16 189 GLU A C 1
ATOM 1319 O O . GLU A 1 196 ? 88.343 9.690 36.778 1.00 25.18 189 GLU A O 1
ATOM 1325 N N . ARG A 1 197 ? 89.211 10.779 34.996 1.00 24.27 190 ARG A N 1
ATOM 1326 C CA . ARG A 1 197 ? 90.003 9.645 34.534 1.00 23.76 190 ARG A CA 1
ATOM 1327 C C . ARG A 1 197 ? 91.020 9.202 35.596 1.00 23.16 190 ARG A C 1
ATOM 1328 O O . ARG A 1 197 ? 91.149 8.017 35.902 1.00 23.42 190 ARG A O 1
ATOM 1336 N N . GLU A 1 198 ? 91.715 10.169 36.179 1.00 22.54 191 GLU A N 1
ATOM 1337 C CA . GLU A 1 198 ? 92.747 9.882 37.163 1.00 21.78 191 GLU A CA 1
ATOM 1338 C C . GLU A 1 198 ? 92.200 9.547 38.563 1.00 21.29 191 GLU A C 1
ATOM 1339 O O . GLU A 1 198 ? 92.766 8.700 39.259 1.00 20.52 191 GLU A O 1
ATOM 1345 N N . HIS A 1 199 ? 91.091 10.189 38.950 1.00 20.98 192 HIS A N 1
ATOM 1346 C CA . HIS A 1 199 ? 90.588 10.094 40.321 1.00 20.85 192 HIS A CA 1
ATOM 1347 C C . HIS A 1 199 ? 89.129 9.680 40.539 1.00 20.82 192 HIS A C 1
ATOM 1348 O O . HIS A 1 199 ? 88.693 9.551 41.696 1.00 21.57 192 HIS A O 1
ATOM 1355 N N . ARG A 1 200 ? 88.383 9.438 39.464 1.00 20.40 193 ARG A N 1
ATOM 1356 C CA . ARG A 1 200 ? 86.942 9.120 39.566 1.00 20.00 193 ARG A CA 1
ATOM 1357 C C . ARG A 1 200 ? 86.121 10.282 40.167 1.00 20.27 193 ARG A C 1
ATOM 1358 O O . ARG A 1 200 ? 85.281 10.874 39.490 1.00 20.41 193 ARG A O 1
ATOM 1366 N N . SER A 1 201 ? 86.371 10.590 41.437 1.00 20.75 194 SER A N 1
ATOM 1367 C CA . SER A 1 201 ? 85.731 11.700 42.119 1.00 21.08 194 SER A CA 1
ATOM 1368 C C . SER A 1 201 ? 86.533 12.995 41.959 1.00 21.40 194 SER A C 1
ATOM 1369 O O . SER A 1 201 ? 87.752 12.988 42.087 1.00 21.31 194 SER A O 1
ATOM 1372 N N . LEU A 1 202 ? 85.822 14.091 41.679 1.00 22.06 195 LEU A N 1
ATOM 1373 C CA . LEU A 1 202 ? 86.395 15.435 41.571 1.00 22.62 195 LEU A CA 1
ATOM 1374 C C . LEU A 1 202 ? 86.854 15.988 42.924 1.00 23.04 195 LEU A C 1
ATOM 1375 O O . LEU A 1 202 ? 87.908 16.611 43.011 1.00 23.24 195 LEU A O 1
ATOM 1380 N N . ILE A 1 203 ? 86.064 15.750 43.969 1.00 24.10 196 ILE A N 1
ATOM 1381 C CA . ILE A 1 203 ? 86.459 16.065 45.346 1.00 24.97 196 ILE A CA 1
ATOM 1382 C C . ILE A 1 203 ? 87.747 15.318 45.745 1.00 25.83 196 ILE A C 1
ATOM 1383 O O . ILE A 1 203 ? 88.665 15.918 46.323 1.00 26.48 196 ILE A O 1
ATOM 1388 N N . LEU A 1 204 ? 87.817 14.025 45.435 1.00 26.07 197 LEU A N 1
ATOM 1389 C CA . LEU A 1 204 ? 89.030 13.243 45.695 1.00 27.03 197 LEU A CA 1
ATOM 1390 C C . LEU A 1 204 ? 90.256 13.788 44.979 1.00 27.22 197 LEU A C 1
ATOM 1391 O O . LEU A 1 204 ? 91.316 13.923 45.585 1.00 27.30 197 LEU A O 1
ATOM 1396 N N . GLY A 1 205 ? 90.101 14.075 43.688 1.00 27.71 198 GLY A N 1
ATOM 1397 C CA . GLY A 1 205 ? 91.157 14.674 42.876 1.00 28.06 198 GLY A CA 1
ATOM 1398 C C . GLY A 1 205 ? 91.692 15.982 43.408 1.00 28.32 198 GLY A C 1
ATOM 1399 O O . GLY A 1 205 ? 92.878 16.251 43.280 1.00 28.59 198 GLY A O 1
ATOM 1400 N N . ALA A 1 206 ? 90.813 16.781 44.012 1.00 28.95 199 ALA A N 1
ATOM 1401 C CA . ALA A 1 206 ? 91.161 18.075 44.604 1.00 29.50 199 ALA A CA 1
ATOM 1402 C C . ALA A 1 206 ? 91.916 17.932 45.934 1.00 29.98 199 ALA A C 1
ATOM 1403 O O . ALA A 1 206 ? 92.916 18.626 46.163 1.00 30.10 199 ALA A O 1
ATOM 1405 N N . ILE A 1 207 ? 91.431 17.040 46.797 1.00 30.38 200 ILE A N 1
ATOM 1406 C CA . ILE A 1 207 ? 92.110 16.689 48.048 1.00 30.87 200 ILE A CA 1
ATOM 1407 C C . ILE A 1 207 ? 93.529 16.197 47.765 1.00 31.44 200 ILE A C 1
ATOM 1408 O O . ILE A 1 207 ? 94.483 16.634 48.416 1.00 31.45 200 ILE A O 1
ATOM 1413 N N . ARG A 1 208 ? 93.660 15.307 46.779 1.00 32.12 201 ARG A N 1
ATOM 1414 C CA . ARG A 1 208 ? 94.955 14.762 46.377 1.00 32.57 201 ARG A CA 1
ATOM 1415 C C . ARG A 1 208 ? 95.863 15.784 45.695 1.00 34.10 201 ARG A C 1
ATOM 1416 O O . ARG A 1 208 ? 97.079 15.729 45.863 1.00 34.00 201 ARG A O 1
ATOM 1424 N N . ALA A 1 209 ? 95.281 16.700 44.921 1.00 36.29 202 ALA A N 1
ATOM 1425 C CA . ALA A 1 209 ? 96.062 17.734 44.236 1.00 38.57 202 ALA A CA 1
ATOM 1426 C C . ALA A 1 209 ? 96.633 18.733 45.240 1.00 40.40 202 ALA A C 1
ATOM 1427 O O . ALA A 1 209 ? 97.772 19.194 45.095 1.00 40.28 202 ALA A O 1
ATOM 1429 N N . GLN A 1 210 ? 95.834 19.049 46.260 1.00 42.79 203 GLN A N 1
ATOM 1430 C CA . GLN A 1 210 ? 96.270 19.911 47.348 1.00 45.35 203 GLN A CA 1
ATOM 1431 C C . GLN A 1 210 ? 97.399 19.257 48.152 1.00 46.31 203 GLN A C 1
ATOM 1432 O O . GLN A 1 210 ? 98.345 19.937 48.553 1.00 46.54 203 GLN A O 1
ATOM 1438 N N . LYS A 1 211 ? 97.307 17.943 48.365 1.00 47.70 204 LYS A N 1
ATOM 1439 C CA . LYS A 1 211 ? 98.378 17.188 49.016 1.00 48.97 204 LYS A CA 1
ATOM 1440 C C . LYS A 1 211 ? 99.685 17.272 48.225 1.00 50.08 204 LYS A C 1
ATOM 1441 O O . LYS A 1 211 ? 100.756 17.447 48.804 1.00 50.34 204 LYS A O 1
ATOM 1447 N N . ALA A 1 212 ? 99.576 17.164 46.900 1.00 51.52 205 ALA A N 1
ATOM 1448 C CA . ALA A 1 212 ? 100.722 17.123 45.992 1.00 52.77 205 ALA A CA 1
ATOM 1449 C C . ALA A 1 212 ? 101.503 18.435 45.934 1.00 54.00 205 ALA A C 1
ATOM 1450 O O . ALA A 1 212 ? 102.737 18.425 46.009 1.00 54.30 205 ALA A O 1
ATOM 1452 N N . GLN A 1 213 ? 100.784 19.549 45.783 1.00 55.37 206 GLN A N 1
ATOM 1453 C CA . GLN A 1 213 ? 101.390 20.883 45.724 1.00 56.66 206 GLN A CA 1
ATOM 1454 C C . GLN A 1 213 ? 101.988 21.320 47.069 1.00 57.47 206 GLN A C 1
ATOM 1455 O O . GLN A 1 213 ? 103.006 22.021 47.105 1.00 57.41 206 GLN A O 1
ATOM 1461 N N . ARG A 1 214 ? 101.351 20.890 48.159 1.00 58.39 207 ARG A N 1
ATOM 1462 C CA . ARG A 1 214 ? 101.825 21.142 49.525 1.00 59.28 207 ARG A CA 1
ATOM 1463 C C . ARG A 1 214 ? 103.114 20.359 49.866 1.00 59.85 207 ARG A C 1
ATOM 1464 O O . ARG A 1 214 ? 103.607 20.414 51.001 1.00 60.06 207 ARG A O 1
ATOM 1472 N N . GLN A 1 215 ? 103.667 19.660 48.872 1.00 60.40 208 GLN A N 1
ATOM 1473 C CA . GLN A 1 215 ? 104.937 18.934 49.029 1.00 60.94 208 GLN A CA 1
ATOM 1474 C C . GLN A 1 215 ? 106.011 19.396 48.030 1.00 61.17 208 GLN A C 1
ATOM 1475 O O . GLN A 1 215 ? 106.249 18.745 47.003 1.00 61.09 208 GLN A O 1
ATOM 1481 N N . ALA A 1 216 ? 106.650 20.524 48.360 1.00 61.52 209 ALA A N 1
ATOM 1482 C CA . ALA A 1 216 ? 107.702 21.172 47.548 1.00 61.63 209 ALA A CA 1
ATOM 1483 C C . ALA A 1 216 ? 107.234 21.657 46.168 1.00 61.82 209 ALA A C 1
ATOM 1484 O O . ALA A 1 216 ? 106.894 20.859 45.285 1.00 61.83 209 ALA A O 1
ATOM 1486 N N . GLY A 1 221 ? 108.658 29.528 40.385 1.00 56.89 214 GLY A N 1
ATOM 1487 C CA . GLY A 1 221 ? 109.300 30.315 41.436 1.00 56.97 214 GLY A CA 1
ATOM 1488 C C . GLY A 1 221 ? 110.346 31.309 40.944 1.00 57.01 214 GLY A C 1
ATOM 1489 O O . GLY A 1 221 ? 111.223 31.729 41.712 1.00 57.03 214 GLY A O 1
ATOM 1490 N N . THR A 1 222 ? 110.256 31.683 39.666 1.00 56.78 215 THR A N 1
ATOM 1491 C CA . THR A 1 222 ? 111.120 32.717 39.082 1.00 56.41 215 THR A CA 1
ATOM 1492 C C . THR A 1 222 ? 110.262 33.859 38.518 1.00 55.89 215 THR A C 1
ATOM 1493 O O . THR A 1 222 ? 110.548 35.040 38.746 1.00 55.78 215 THR A O 1
ATOM 1497 N N . ALA A 1 223 ? 109.215 33.483 37.782 1.00 55.07 216 ALA A N 1
ATOM 1498 C CA . ALA A 1 223 ? 108.239 34.422 37.239 1.00 54.05 216 ALA A CA 1
ATOM 1499 C C . ALA A 1 223 ? 107.124 34.646 38.264 1.00 53.15 216 ALA A C 1
ATOM 1500 O O . ALA A 1 223 ? 106.866 33.764 39.086 1.00 53.24 216 ALA A O 1
ATOM 1502 N N . PRO A 1 224 ? 106.465 35.826 38.231 1.00 52.13 217 PRO A N 1
ATOM 1503 C CA . PRO A 1 224 ? 105.366 36.070 39.176 1.00 51.15 217 PRO A CA 1
ATOM 1504 C C . PRO A 1 224 ? 104.181 35.109 38.999 1.00 50.13 217 PRO A C 1
ATOM 1505 O O . PRO A 1 224 ? 103.898 34.652 37.882 1.00 50.02 217 PRO A O 1
ATOM 1509 N N . LYS A 1 225 ? 103.508 34.807 40.107 1.00 48.70 218 LYS A N 1
ATOM 1510 C CA . LYS A 1 225 ? 102.386 33.871 40.105 1.00 47.39 218 LYS A CA 1
ATOM 1511 C C . LYS A 1 225 ? 101.090 34.512 39.570 1.00 46.14 218 LYS A C 1
ATOM 1512 O O . LYS A 1 225 ? 100.657 35.578 40.041 1.00 45.74 218 LYS A O 1
ATOM 1515 N N . LEU A 1 226 ? 100.491 33.854 38.576 1.00 44.48 219 LEU A N 1
ATOM 1516 C CA . LEU A 1 226 ? 99.234 34.298 37.972 1.00 42.85 219 LEU A CA 1
ATOM 1517 C C . LEU A 1 226 ? 98.076 34.199 38.959 1.00 41.82 219 LEU A C 1
ATOM 1518 O O . LEU A 1 226 ? 97.893 33.169 39.604 1.00 41.30 219 LEU A O 1
ATOM 1523 N N . SER A 1 227 ? 97.302 35.278 39.072 1.00 40.67 220 SER A N 1
ATOM 1524 C CA . SER A 1 227 ? 96.241 35.361 40.072 1.00 39.57 220 SER A CA 1
ATOM 1525 C C . SER A 1 227 ? 94.951 34.635 39.695 1.00 38.90 220 SER A C 1
ATOM 1526 O O . SER A 1 227 ? 94.171 34.260 40.576 1.00 39.07 220 SER A O 1
ATOM 1529 N N . GLY A 1 228 ? 94.719 34.442 38.399 1.00 37.81 221 GLY A N 1
ATOM 1530 C CA . GLY A 1 228 ? 93.489 33.820 37.929 1.00 36.31 221 GLY A CA 1
ATOM 1531 C C . GLY A 1 228 ? 92.312 34.776 37.969 1.00 35.73 221 GLY A C 1
ATOM 1532 O O . GLY A 1 228 ? 91.187 34.393 37.646 1.00 35.58 221 GLY A O 1
ATOM 1533 N N . ALA A 1 229 ? 92.582 36.021 38.362 1.00 35.04 222 ALA A N 1
ATOM 1534 C CA . ALA A 1 229 ? 91.571 37.074 38.475 1.00 34.46 222 ALA A CA 1
ATOM 1535 C C . ALA A 1 229 ? 90.902 37.421 37.142 1.00 34.19 222 ALA A C 1
ATOM 1536 O O . ALA A 1 229 ? 91.531 37.378 36.077 1.00 34.05 222 ALA A O 1
ATOM 1538 N N . LEU A 1 230 ? 89.620 37.765 37.224 1.00 33.71 223 LEU A N 1
ATOM 1539 C CA . LEU A 1 230 ? 88.833 38.197 36.077 1.00 33.46 223 LEU A CA 1
ATOM 1540 C C . LEU A 1 230 ? 89.320 39.569 35.576 1.00 32.85 223 LEU A C 1
ATOM 1541 O O . LEU A 1 230 ? 89.154 40.581 36.259 1.00 32.97 223 LEU A O 1
ATOM 1546 N N . SER A 1 231 ? 89.919 39.594 34.385 1.00 31.96 224 SER A N 1
ATOM 1547 C CA . SER A 1 231 ? 90.695 40.762 33.942 1.00 31.18 224 SER A CA 1
ATOM 1548 C C . SER A 1 231 ? 90.300 41.348 32.591 1.00 30.60 224 SER A C 1
ATOM 1549 O O . SER A 1 231 ? 89.669 40.690 31.784 1.00 30.64 224 SER A O 1
ATOM 1552 N N . THR A 1 232 ? 90.706 42.594 32.367 1.00 30.31 225 THR A N 1
ATOM 1553 C CA . THR A 1 232 ? 90.598 43.278 31.077 1.00 30.05 225 THR A CA 1
ATOM 1554 C C . THR A 1 232 ? 91.769 44.276 30.925 1.00 30.19 225 THR A C 1
ATOM 1555 O O . THR A 1 232 ? 92.794 44.139 31.606 1.00 30.13 225 THR A O 1
ATOM 1559 N N . PHE A 1 233 ? 91.635 45.263 30.041 1.00 30.16 226 PHE A N 1
ATOM 1560 C CA . PHE A 1 233 ? 92.645 46.326 29.934 1.00 30.19 226 PHE A CA 1
ATOM 1561 C C . PHE A 1 233 ? 92.032 47.673 30.291 1.00 30.70 226 PHE A C 1
ATOM 1562 O O . PHE A 1 233 ? 90.805 47.791 30.370 1.00 30.57 226 PHE A O 1
ATOM 1570 N N . ASP A 1 234 ? 92.881 48.678 30.516 1.00 31.34 227 ASP A N 1
ATOM 1571 C CA . ASP A 1 234 ? 92.413 50.015 30.907 1.00 32.11 227 ASP A CA 1
ATOM 1572 C C . ASP A 1 234 ? 91.355 50.625 29.971 1.00 31.95 227 ASP A C 1
ATOM 1573 O O . ASP A 1 234 ? 90.420 51.282 30.430 1.00 32.04 227 ASP A O 1
ATOM 1578 N N . GLY A 1 235 ? 91.496 50.393 28.669 1.00 32.11 228 GLY A N 1
ATOM 1579 C CA . GLY A 1 235 ? 90.527 50.887 27.685 1.00 32.08 228 GLY A CA 1
ATOM 1580 C C . GLY A 1 235 ? 89.631 49.825 27.061 1.00 32.07 228 GLY A C 1
ATOM 1581 O O . GLY A 1 235 ? 89.045 50.044 25.988 1.00 32.15 228 GLY A O 1
ATOM 1582 N N . GLY A 1 236 ? 89.511 48.686 27.743 1.00 31.76 229 GLY A N 1
ATOM 1583 C CA . GLY A 1 236 ? 88.722 47.559 27.258 1.00 31.26 229 GLY A CA 1
ATOM 1584 C C . GLY A 1 236 ? 89.635 46.574 26.578 1.00 30.74 229 GLY A C 1
ATOM 1585 O O . GLY A 1 236 ? 90.846 46.755 26.570 1.00 31.15 229 GLY A O 1
ATOM 1586 N N . LEU A 1 237 ? 89.064 45.528 25.996 1.00 30.43 230 LEU A N 1
ATOM 1587 C CA . LEU A 1 237 ? 89.865 44.543 25.273 1.00 29.80 230 LEU A CA 1
ATOM 1588 C C . LEU A 1 237 ? 90.314 45.068 23.901 1.00 29.82 230 LEU A C 1
ATOM 1589 O O . LEU A 1 237 ? 91.151 44.448 23.237 1.00 29.60 230 LEU A O 1
ATOM 1594 N N . GLN A 1 238 ? 89.762 46.216 23.504 1.00 29.53 231 GLN A N 1
ATOM 1595 C CA . GLN A 1 238 ? 90.226 46.978 22.348 1.00 29.88 231 GLN A CA 1
ATOM 1596 C C . GLN A 1 238 ? 91.716 47.333 22.425 1.00 30.16 231 GLN A C 1
ATOM 1597 O O . GLN A 1 238 ? 92.400 47.398 21.400 1.00 30.40 231 GLN A O 1
ATOM 1603 N N . VAL A 1 239 ? 92.211 47.573 23.639 1.00 30.14 232 VAL A N 1
ATOM 1604 C CA . VAL A 1 239 ? 93.627 47.849 23.851 1.00 29.98 232 VAL A CA 1
ATOM 1605 C C . VAL A 1 239 ? 94.474 46.724 23.245 1.00 30.36 232 VAL A C 1
ATOM 1606 O O . VAL A 1 239 ? 95.442 46.995 22.528 1.00 30.97 232 VAL A O 1
ATOM 1610 N N . LEU A 1 240 ? 94.105 45.472 23.511 1.00 30.34 233 LEU A N 1
ATOM 1611 C CA . LEU A 1 240 ? 94.816 44.330 22.922 1.00 30.43 233 LEU A CA 1
ATOM 1612 C C . LEU A 1 240 ? 94.720 44.321 21.395 1.00 30.62 233 LEU A C 1
ATOM 1613 O O . LEU A 1 240 ? 95.668 43.920 20.719 1.00 30.51 233 LEU A O 1
ATOM 1618 N N . ILE A 1 241 ? 93.582 44.765 20.859 1.00 30.87 234 ILE A N 1
ATOM 1619 C CA . ILE A 1 241 ? 93.355 44.737 19.414 1.00 31.28 234 ILE A CA 1
ATOM 1620 C C . ILE A 1 241 ? 94.119 45.860 18.687 1.00 31.45 234 ILE A C 1
ATOM 1621 O O . ILE A 1 241 ? 94.806 45.608 17.687 1.00 31.38 234 ILE A O 1
ATOM 1626 N N . ASP A 1 242 ? 93.999 47.083 19.205 1.00 31.90 235 ASP A N 1
ATOM 1627 C CA . ASP A 1 242 ? 94.743 48.251 18.712 1.00 32.23 235 ASP A CA 1
ATOM 1628 C C . ASP A 1 242 ? 96.250 47.991 18.675 1.00 32.34 235 ASP A C 1
ATOM 1629 O O . ASP A 1 242 ? 96.940 48.430 17.753 1.00 32.56 235 ASP A O 1
ATOM 1634 N N . ALA A 1 243 ? 96.731 47.244 19.666 1.00 32.61 236 ALA A N 1
ATOM 1635 C CA . ALA A 1 243 ? 98.145 46.923 19.819 1.00 32.95 236 ALA A CA 1
ATOM 1636 C C . ALA A 1 243 ? 98.643 45.880 18.820 1.00 33.29 236 ALA A C 1
ATOM 1637 O O . ALA A 1 243 ? 99.779 45.989 18.330 1.00 33.35 236 ALA A O 1
ATOM 1639 N N . LEU A 1 244 ? 97.813 44.867 18.538 1.00 33.50 237 LEU A N 1
ATOM 1640 C CA . LEU A 1 244 ? 98.106 43.892 17.483 1.00 33.76 237 LEU A CA 1
ATOM 1641 C C . LEU A 1 244 ? 98.085 44.554 16.098 1.00 33.98 237 LEU A C 1
ATOM 1642 O O . LEU A 1 244 ? 98.938 44.271 15.258 1.00 33.99 237 LEU A O 1
ATOM 1647 N N . ALA A 1 245 ? 97.095 45.420 15.877 1.00 34.28 238 ALA A N 1
ATOM 1648 C CA . ALA A 1 245 ? 96.933 46.161 14.629 1.00 34.83 238 ALA A CA 1
ATOM 1649 C C . ALA A 1 245 ? 98.139 47.062 14.353 1.00 35.48 238 ALA A C 1
ATOM 1650 O O . ALA A 1 245 ? 98.638 47.113 13.220 1.00 35.92 238 ALA A O 1
ATOM 1652 N N . ALA A 1 246 ? 98.607 47.755 15.394 1.00 35.95 239 ALA A N 1
ATOM 1653 C CA . ALA A 1 246 ? 99.797 48.611 15.310 1.00 36.13 239 ALA A CA 1
ATOM 1654 C C . ALA A 1 246 ? 101.090 47.821 15.161 1.00 36.22 239 ALA A C 1
ATOM 1655 O O . ALA A 1 246 ? 102.010 48.278 14.494 1.00 36.43 239 ALA A O 1
ATOM 1657 N N . SER A 1 247 ? 101.161 46.642 15.779 1.00 36.82 240 SER A N 1
ATOM 1658 C CA . SER A 1 247 ? 102.338 45.765 15.664 1.00 37.03 240 SER A CA 1
ATOM 1659 C C . SER A 1 247 ? 102.490 45.222 14.235 1.00 37.57 240 SER A C 1
ATOM 1660 O O . SER A 1 247 ? 103.575 45.275 13.655 1.00 37.57 240 SER A O 1
ATOM 1663 N N . LEU A 1 248 ? 101.391 44.727 13.665 1.00 38.06 241 LEU A N 1
ATOM 1664 C CA . LEU A 1 248 ? 101.408 44.184 12.311 1.00 38.51 241 LEU A CA 1
ATOM 1665 C C . LEU A 1 248 ? 101.478 45.276 11.235 1.00 38.93 241 LEU A C 1
ATOM 1666 O O . LEU A 1 248 ? 102.129 45.092 10.200 1.00 38.68 241 LEU A O 1
ATOM 1671 N N . GLY A 1 249 ? 100.815 46.404 11.486 1.00 39.40 242 GLY A N 1
ATOM 1672 C CA . GLY A 1 249 ? 100.782 47.511 10.533 1.00 40.24 242 GLY A CA 1
ATOM 1673 C C . GLY A 1 249 ? 100.359 47.052 9.148 1.00 40.98 242 GLY A C 1
ATOM 1674 O O . GLY A 1 249 ? 99.255 46.515 8.972 1.00 41.21 242 GLY A O 1
ATOM 1675 N N . ASP A 1 250 ? 101.262 47.230 8.184 1.00 41.23 243 ASP A N 1
ATOM 1676 C CA . ASP A 1 250 ? 101.016 46.958 6.757 1.00 41.54 243 ASP A CA 1
ATOM 1677 C C . ASP A 1 250 ? 100.787 45.498 6.383 1.00 41.09 243 ASP A C 1
ATOM 1678 O O . ASP A 1 250 ? 100.204 45.210 5.335 1.00 41.06 243 ASP A O 1
ATOM 1683 N N . ALA A 1 251 ? 101.278 44.590 7.221 1.00 40.73 244 ALA A N 1
ATOM 1684 C CA . ALA A 1 251 ? 101.164 43.157 6.979 1.00 40.41 244 ALA A CA 1
ATOM 1685 C C . ALA A 1 251 ? 99.723 42.646 7.134 1.00 40.36 244 ALA A C 1
ATOM 1686 O O . ALA A 1 251 ? 99.416 41.523 6.728 1.00 40.27 244 ALA A O 1
ATOM 1688 N N . ALA A 1 252 ? 98.852 43.477 7.708 1.00 40.08 245 ALA A N 1
ATOM 1689 C CA . ALA A 1 252 ? 97.461 43.112 7.932 1.00 40.08 245 ALA A CA 1
ATOM 1690 C C . ALA A 1 252 ? 96.505 44.008 7.145 1.00 40.34 245 ALA A C 1
ATOM 1691 O O . ALA A 1 252 ? 96.417 45.217 7.385 1.00 40.26 245 ALA A O 1
ATOM 1693 N N . HIS A 1 253 ? 95.782 43.391 6.214 1.00 40.46 246 HIS A N 1
ATOM 1694 C CA . HIS A 1 253 ? 94.898 44.110 5.305 1.00 40.49 246 HIS A CA 1
ATOM 1695 C C . HIS A 1 253 ? 93.445 44.040 5.749 1.00 40.25 246 HIS A C 1
ATOM 1696 O O . HIS A 1 253 ? 92.928 42.983 6.093 1.00 40.38 246 HIS A O 1
ATOM 1703 N N . VAL A 1 254 ? 92.799 45.191 5.737 1.00 40.08 247 VAL A N 1
ATOM 1704 C CA . VAL A 1 254 ? 91.411 45.327 6.121 1.00 39.94 247 VAL A CA 1
ATOM 1705 C C . VAL A 1 254 ? 90.568 45.409 4.841 1.00 39.90 247 VAL A C 1
ATOM 1706 O O . VAL A 1 254 ? 91.055 45.865 3.805 1.00 40.04 247 VAL A O 1
ATOM 1710 N N . GLY A 1 255 ? 89.323 44.943 4.900 1.00 39.67 248 GLY A N 1
ATOM 1711 C CA . GLY A 1 255 ? 88.459 44.914 3.719 1.00 39.44 248 GLY A CA 1
ATOM 1712 C C . GLY A 1 255 ? 89.033 44.071 2.592 1.00 39.35 248 GLY A C 1
ATOM 1713 O O . GLY A 1 255 ? 88.857 44.390 1.415 1.00 39.12 248 GLY A O 1
ATOM 1714 N N . ALA A 1 256 ? 89.742 43.009 2.964 1.00 39.34 249 ALA A N 1
ATOM 1715 C CA . ALA A 1 256 ? 90.268 42.036 2.015 1.00 39.71 249 ALA A CA 1
ATOM 1716 C C . ALA A 1 256 ? 89.620 40.652 2.206 1.00 39.81 249 ALA A C 1
ATOM 1717 O O . ALA A 1 256 ? 90.144 39.797 2.923 1.00 39.78 249 ALA A O 1
ATOM 1719 N N . ARG A 1 257 ? 88.477 40.449 1.554 1.00 40.07 250 ARG A N 1
ATOM 1720 C CA . ARG A 1 257 ? 87.785 39.156 1.548 1.00 40.30 250 ARG A CA 1
ATOM 1721 C C . ARG A 1 257 ? 88.463 38.125 0.641 1.00 40.43 250 ARG A C 1
ATOM 1722 O O . ARG A 1 257 ? 88.614 38.334 -0.569 1.00 40.43 250 ARG A O 1
ATOM 1730 N N . VAL A 1 258 ? 88.882 37.016 1.242 1.00 40.70 251 VAL A N 1
ATOM 1731 C CA . VAL A 1 258 ? 89.387 35.872 0.498 1.00 40.94 251 VAL A CA 1
ATOM 1732 C C . VAL A 1 258 ? 88.188 35.076 -0.016 1.00 41.53 251 VAL A C 1
ATOM 1733 O O . VAL A 1 258 ? 87.356 34.617 0.783 1.00 41.41 251 VAL A O 1
ATOM 1737 N N . GLU A 1 259 ? 88.085 34.925 -1.339 1.00 41.87 252 GLU A N 1
ATOM 1738 C CA . GLU A 1 259 ? 86.995 34.123 -1.902 1.00 42.59 252 GLU A CA 1
ATOM 1739 C C . GLU A 1 259 ? 87.415 32.852 -2.633 1.00 42.34 252 GLU A C 1
ATOM 1740 O O . GLU A 1 259 ? 86.576 32.155 -3.198 1.00 42.62 252 GLU A O 1
ATOM 1746 N N . GLY A 1 260 ? 88.701 32.538 -2.590 1.00 42.34 253 GLY A N 1
ATOM 1747 C CA . GLY A 1 260 ? 89.181 31.298 -3.174 1.00 42.50 253 GLY A CA 1
ATOM 1748 C C . GLY A 1 260 ? 90.579 30.936 -2.751 1.00 42.69 253 GLY A C 1
ATOM 1749 O O . GLY A 1 260 ? 91.377 31.805 -2.424 1.00 42.41 253 GLY A O 1
ATOM 1750 N N . LEU A 1 261 ? 90.854 29.638 -2.734 1.00 43.61 254 LEU A N 1
ATOM 1751 C CA . LEU A 1 261 ? 92.215 29.126 -2.600 1.00 44.81 254 LEU A CA 1
ATOM 1752 C C . LEU A 1 261 ? 92.375 27.768 -3.277 1.00 45.44 254 LEU A C 1
ATOM 1753 O O . LEU A 1 261 ? 91.437 26.969 -3.308 1.00 45.59 254 LEU A O 1
ATOM 1758 N N . ALA A 1 262 ? 93.563 27.530 -3.834 1.00 46.36 255 ALA A N 1
ATOM 1759 C CA . ALA A 1 262 ? 93.879 26.283 -4.535 1.00 47.26 255 ALA A CA 1
ATOM 1760 C C . ALA A 1 262 ? 95.385 26.023 -4.551 1.00 48.04 255 ALA A C 1
ATOM 1761 O O . ALA A 1 262 ? 96.184 26.933 -4.314 1.00 48.24 255 ALA A O 1
ATOM 1763 N N . ARG A 1 263 ? 95.762 24.777 -4.832 1.00 49.08 256 ARG A N 1
ATOM 1764 C CA . ARG A 1 263 ? 97.169 24.365 -4.898 1.00 50.05 256 ARG A CA 1
ATOM 1765 C C . ARG A 1 263 ? 97.914 24.946 -6.119 1.00 50.60 256 ARG A C 1
ATOM 1766 O O . ARG A 1 263 ? 97.287 25.371 -7.095 1.00 50.40 256 ARG A O 1
ATOM 1774 N N . GLU A 1 264 ? 99.249 24.964 -6.045 1.00 51.36 257 GLU A N 1
ATOM 1775 C CA . GLU A 1 264 ? 100.119 25.363 -7.167 1.00 52.08 257 GLU A CA 1
ATOM 1776 C C . GLU A 1 264 ? 101.587 24.951 -6.965 1.00 52.24 257 GLU A C 1
ATOM 1777 O O . GLU A 1 264 ? 102.096 24.939 -5.842 1.00 52.51 257 GLU A O 1
ATOM 1783 N N . GLY A 1 267 ? 102.204 24.563 -2.766 1.00 40.68 260 GLY A N 1
ATOM 1784 C CA . GLY A 1 267 ? 102.096 26.018 -2.760 1.00 40.65 260 GLY A CA 1
ATOM 1785 C C . GLY A 1 267 ? 100.751 26.467 -2.213 1.00 40.80 260 GLY A C 1
ATOM 1786 O O . GLY A 1 267 ? 100.243 25.835 -1.283 1.00 41.30 260 GLY A O 1
ATOM 1787 N N . TRP A 1 268 ? 100.160 27.534 -2.760 1.00 40.55 261 TRP A N 1
ATOM 1788 C CA . TRP A 1 268 ? 98.820 28.025 -2.372 1.00 40.61 261 TRP A CA 1
ATOM 1789 C C . TRP A 1 268 ? 98.643 29.405 -2.908 1.00 40.76 261 TRP A C 1
ATOM 1790 O O . TRP A 1 268 ? 99.444 30.302 -2.705 1.00 40.72 261 TRP A O 1
ATOM 1801 N N . ARG A 1 269 ? 97.555 29.532 -3.680 1.00 41.10 262 ARG A N 1
ATOM 1802 C CA . ARG A 1 269 ? 97.135 30.749 -4.345 1.00 41.39 262 ARG A CA 1
ATOM 1803 C C . ARG A 1 269 ? 95.794 31.232 -3.777 1.00 41.49 262 ARG A C 1
ATOM 1804 O O . ARG A 1 269 ? 94.826 30.473 -3.718 1.00 41.43 262 ARG A O 1
ATOM 1812 N N . LEU A 1 270 ? 95.746 32.493 -3.349 1.00 41.87 263 LEU A N 1
ATOM 1813 C CA . LEU A 1 270 ? 94.523 33.086 -2.810 1.00 42.29 263 LEU A CA 1
ATOM 1814 C C . LEU A 1 270 ? 93.941 34.107 -3.772 1.00 42.54 263 LEU A C 1
ATOM 1815 O O . LEU A 1 270 ? 94.664 34.946 -4.306 1.00 42.45 263 LEU A O 1
ATOM 1820 N N . ILE A 1 271 ? 92.634 34.022 -3.999 1.00 43.01 264 ILE A N 1
ATOM 1821 C CA . ILE A 1 271 ? 91.925 35.050 -4.738 1.00 43.60 264 ILE A CA 1
ATOM 1822 C C . ILE A 1 271 ? 91.295 35.984 -3.722 1.00 44.16 264 ILE A C 1
ATOM 1823 O O . ILE A 1 271 ? 90.492 35.565 -2.891 1.00 44.35 264 ILE A O 1
ATOM 1828 N N . ILE A 1 272 ? 91.684 37.251 -3.794 1.00 44.99 265 ILE A N 1
ATOM 1829 C CA . ILE A 1 272 ? 91.311 38.251 -2.807 1.00 45.85 265 ILE A CA 1
ATOM 1830 C C . ILE A 1 272 ? 90.488 39.354 -3.460 1.00 46.54 265 ILE A C 1
ATOM 1831 O O . ILE A 1 272 ? 90.770 39.767 -4.585 1.00 46.52 265 ILE A O 1
ATOM 1836 N N . GLU A 1 273 ? 89.457 39.807 -2.752 1.00 47.57 266 GLU A N 1
ATOM 1837 C CA . GLU A 1 273 ? 88.664 40.939 -3.194 1.00 48.72 266 GLU A CA 1
ATOM 1838 C C . GLU A 1 273 ? 88.884 42.148 -2.284 1.00 49.27 266 GLU A C 1
ATOM 1839 O O . GLU A 1 273 ? 88.252 42.280 -1.231 1.00 49.15 266 GLU A O 1
ATOM 1845 N N . GLU A 1 274 ? 89.790 43.025 -2.714 1.00 50.26 267 GLU A N 1
ATOM 1846 C CA . GLU A 1 274 ? 90.153 44.237 -1.980 1.00 51.07 267 GLU A CA 1
ATOM 1847 C C . GLU A 1 274 ? 89.966 45.463 -2.872 1.00 51.64 267 GLU A C 1
ATOM 1848 O O . GLU A 1 274 ? 90.441 45.480 -4.014 1.00 51.69 267 GLU A O 1
ATOM 1854 N N . HIS A 1 275 ? 89.279 46.477 -2.340 1.00 52.42 268 HIS A N 1
ATOM 1855 C CA . HIS A 1 275 ? 88.930 47.713 -3.073 1.00 53.17 268 HIS A CA 1
ATOM 1856 C C . HIS A 1 275 ? 88.002 47.436 -4.266 1.00 53.58 268 HIS A C 1
ATOM 1857 O O . HIS A 1 275 ? 88.160 48.020 -5.341 1.00 53.58 268 HIS A O 1
ATOM 1864 N N . GLY A 1 276 ? 87.043 46.534 -4.064 1.00 54.15 269 GLY A N 1
ATOM 1865 C CA . GLY A 1 276 ? 86.053 46.182 -5.091 1.00 54.55 269 GLY A CA 1
ATOM 1866 C C . GLY A 1 276 ? 86.581 45.457 -6.322 1.00 54.68 269 GLY A C 1
ATOM 1867 O O . GLY A 1 276 ? 85.839 45.261 -7.288 1.00 54.72 269 GLY A O 1
ATOM 1868 N N . ARG A 1 277 ? 87.853 45.055 -6.287 1.00 54.74 270 ARG A N 1
ATOM 1869 C CA . ARG A 1 277 ? 88.508 44.394 -7.420 1.00 54.96 270 ARG A CA 1
ATOM 1870 C C . ARG A 1 277 ? 89.202 43.088 -7.014 1.00 54.48 270 ARG A C 1
ATOM 1871 O O . ARG A 1 277 ? 89.471 42.860 -5.835 1.00 54.56 270 ARG A O 1
ATOM 1879 N N . ARG A 1 278 ? 89.502 42.247 -8.003 1.00 53.93 271 ARG A N 1
ATOM 1880 C CA . ARG A 1 278 ? 90.157 40.956 -7.787 1.00 53.23 271 ARG A CA 1
ATOM 1881 C C . ARG A 1 278 ? 91.679 41.078 -7.793 1.00 52.87 271 ARG A C 1
ATOM 1882 O O . ARG A 1 278 ? 92.254 41.765 -8.639 1.00 53.10 271 ARG A O 1
ATOM 1890 N N . ALA A 1 279 ? 92.323 40.406 -6.844 1.00 52.07 272 ALA A N 1
ATOM 1891 C CA . ALA A 1 279 ? 93.774 40.302 -6.816 1.00 51.33 272 ALA A CA 1
ATOM 1892 C C . ALA A 1 279 ? 94.160 38.871 -6.471 1.00 50.92 272 ALA A C 1
ATOM 1893 O O . ALA A 1 279 ? 93.314 38.088 -6.046 1.00 50.82 272 ALA A O 1
ATOM 1895 N N . GLU A 1 280 ? 95.432 38.531 -6.663 1.00 50.33 273 GLU A N 1
ATOM 1896 C CA . GLU A 1 280 ? 95.928 37.189 -6.365 1.00 49.85 273 GLU A CA 1
ATOM 1897 C C . GLU A 1 280 ? 97.222 37.219 -5.552 1.00 49.30 273 GLU A C 1
ATOM 1898 O O . GLU A 1 280 ? 98.016 38.151 -5.665 1.00 49.41 273 GLU A O 1
ATOM 1904 N N . LEU A 1 281 ? 97.419 36.195 -4.726 1.00 48.63 274 LEU A N 1
ATOM 1905 C CA . LEU A 1 281 ? 98.552 36.135 -3.816 1.00 47.97 274 LEU A CA 1
ATOM 1906 C C . LEU A 1 281 ? 99.053 34.704 -3.774 1.00 47.42 274 LEU A C 1
ATOM 1907 O O . LEU A 1 281 ? 98.259 33.769 -3.792 1.00 47.61 274 LEU A O 1
ATOM 1912 N N . SER A 1 282 ? 100.371 34.540 -3.723 1.00 46.61 275 SER A N 1
ATOM 1913 C CA . SER A 1 282 ? 100.989 33.220 -3.694 1.00 45.70 275 SER A CA 1
ATOM 1914 C C . SER A 1 282 ? 101.867 33.093 -2.466 1.00 45.11 275 SER A C 1
ATOM 1915 O O . SER A 1 282 ? 102.791 33.880 -2.276 1.00 45.22 275 SER A O 1
ATOM 1918 N N . VAL A 1 283 ? 101.560 32.104 -1.629 1.00 44.25 276 VAL A N 1
ATOM 1919 C CA . VAL A 1 283 ? 102.295 31.872 -0.387 1.00 43.63 276 VAL A CA 1
ATOM 1920 C C . VAL A 1 283 ? 102.655 30.394 -0.238 1.00 43.10 276 VAL A C 1
ATOM 1921 O O . VAL A 1 283 ? 102.072 29.536 -0.902 1.00 43.25 276 VAL A O 1
ATOM 1925 N N . ALA A 1 284 ? 103.624 30.104 0.626 1.00 42.55 277 ALA A N 1
ATOM 1926 C CA . ALA A 1 284 ? 104.013 28.725 0.923 1.00 41.78 277 ALA A CA 1
ATOM 1927 C C . ALA A 1 284 ? 102.940 27.991 1.744 1.00 41.30 277 ALA A C 1
ATOM 1928 O O . ALA A 1 284 ? 102.687 26.796 1.529 1.00 41.42 277 ALA A O 1
ATOM 1930 N N . GLN A 1 285 ? 102.315 28.713 2.678 1.00 40.28 278 GLN A N 1
ATOM 1931 C CA . GLN A 1 285 ? 101.384 28.116 3.638 1.00 38.99 278 GLN A CA 1
ATOM 1932 C C . GLN A 1 285 ? 100.212 29.028 3.967 1.00 38.05 278 GLN A C 1
ATOM 1933 O O . GLN A 1 285 ? 100.368 30.250 4.057 1.00 37.44 278 GLN A O 1
ATOM 1939 N N . VAL A 1 286 ? 99.037 28.423 4.138 1.00 36.93 279 VAL A N 1
ATOM 1940 C CA . VAL A 1 286 ? 97.840 29.164 4.520 1.00 35.90 279 VAL A CA 1
ATOM 1941 C C . VAL A 1 286 ? 97.321 28.751 5.901 1.00 35.35 279 VAL A C 1
ATOM 1942 O O . VAL A 1 286 ? 97.271 27.558 6.244 1.00 34.97 279 VAL A O 1
ATOM 1946 N N . VAL A 1 287 ? 96.968 29.767 6.687 1.00 34.46 280 VAL A N 1
ATOM 1947 C CA . VAL A 1 287 ? 96.317 29.588 7.974 1.00 33.66 280 VAL A CA 1
ATOM 1948 C C . VAL A 1 287 ? 94.921 30.209 7.903 1.00 33.26 280 VAL A C 1
ATOM 1949 O O . VAL A 1 287 ? 94.771 31.427 7.773 1.00 32.91 280 VAL A O 1
ATOM 1953 N N . LEU A 1 288 ? 93.905 29.352 7.973 1.00 32.93 281 LEU A N 1
ATOM 1954 C CA . LEU A 1 288 ? 92.518 29.799 7.980 1.00 32.70 281 LEU A CA 1
ATOM 1955 C C . LEU A 1 288 ? 92.035 30.001 9.412 1.00 32.23 281 LEU A C 1
ATOM 1956 O O . LEU A 1 288 ? 91.973 29.063 10.205 1.00 32.33 281 LEU A O 1
ATOM 1961 N N . ALA A 1 289 ? 91.695 31.245 9.726 1.00 31.95 282 ALA A N 1
ATOM 1962 C CA . ALA A 1 289 ? 91.331 31.649 11.078 1.00 31.49 282 ALA A CA 1
ATOM 1963 C C . ALA A 1 289 ? 89.937 32.263 11.096 1.00 31.06 282 ALA A C 1
ATOM 1964 O O . ALA A 1 289 ? 89.550 32.938 12.057 1.00 30.99 282 ALA A O 1
ATOM 1966 N N . ALA A 1 290 ? 89.203 32.024 10.013 1.00 30.77 283 ALA A N 1
ATOM 1967 C CA . ALA A 1 290 ? 87.803 32.411 9.871 1.00 30.66 283 ALA A CA 1
ATOM 1968 C C . ALA A 1 290 ? 86.877 31.411 10.592 1.00 30.94 283 ALA A C 1
ATOM 1969 O O . ALA A 1 290 ? 87.288 30.273 10.867 1.00 30.07 283 ALA A O 1
ATOM 1971 N N . PRO A 1 291 ? 85.629 31.836 10.907 1.00 31.28 284 PRO A N 1
ATOM 1972 C CA . PRO A 1 291 ? 84.629 30.942 11.502 1.00 31.86 284 PRO A CA 1
ATOM 1973 C C . PRO A 1 291 ? 84.350 29.710 10.633 1.00 32.52 284 PRO A C 1
ATOM 1974 O O . PRO A 1 291 ? 84.644 29.717 9.431 1.00 32.61 284 PRO A O 1
ATOM 1978 N N . ALA A 1 292 ? 83.780 28.668 11.240 1.00 33.12 285 ALA A N 1
ATOM 1979 C CA . ALA A 1 292 ? 83.546 27.395 10.546 1.00 33.47 285 ALA A CA 1
ATOM 1980 C C . ALA A 1 292 ? 82.831 27.540 9.192 1.00 33.74 285 ALA A C 1
ATOM 1981 O O . ALA A 1 292 ? 83.292 26.977 8.204 1.00 33.69 285 ALA A O 1
ATOM 1983 N N . HIS A 1 293 ? 81.738 28.306 9.149 1.00 34.19 286 HIS A N 1
ATOM 1984 C CA . HIS A 1 293 ? 80.931 28.469 7.929 1.00 34.76 286 HIS A CA 1
ATOM 1985 C C . HIS A 1 293 ? 81.687 29.103 6.755 1.00 34.71 286 HIS A C 1
ATOM 1986 O O . HIS A 1 293 ? 81.487 28.711 5.599 1.00 35.14 286 HIS A O 1
ATOM 1993 N N . ALA A 1 294 ? 82.555 30.071 7.069 1.00 34.39 287 ALA A N 1
ATOM 1994 C CA . ALA A 1 294 ? 83.382 30.777 6.086 1.00 33.51 287 ALA A CA 1
ATOM 1995 C C . ALA A 1 294 ? 84.592 29.961 5.619 1.00 33.34 287 ALA A C 1
ATOM 1996 O O . ALA A 1 294 ? 84.960 30.010 4.444 1.00 33.36 287 ALA A O 1
ATOM 1998 N N . THR A 1 295 ? 85.204 29.222 6.545 1.00 33.23 288 THR A N 1
ATOM 1999 C CA . THR A 1 295 ? 86.367 28.369 6.267 1.00 32.88 288 THR A CA 1
ATOM 2000 C C . THR A 1 295 ? 85.951 27.133 5.458 1.00 33.12 288 THR A C 1
ATOM 2001 O O . THR A 1 295 ? 86.733 26.600 4.661 1.00 32.92 288 THR A O 1
ATOM 2005 N N . ALA A 1 296 ? 84.713 26.695 5.676 1.00 33.37 289 ALA A N 1
ATOM 2006 C CA . ALA A 1 296 ? 84.126 25.570 4.958 1.00 33.52 289 ALA A CA 1
ATOM 2007 C C . ALA A 1 296 ? 83.893 25.925 3.496 1.00 33.69 289 ALA A C 1
ATOM 2008 O O . ALA A 1 296 ? 84.169 25.120 2.616 1.00 33.94 289 ALA A O 1
ATOM 2010 N N . LYS A 1 297 ? 83.397 27.136 3.253 1.00 34.19 290 LYS A N 1
ATOM 2011 C CA . LYS A 1 297 ? 83.202 27.664 1.905 1.00 34.64 290 LYS A CA 1
ATOM 2012 C C . LYS A 1 297 ? 84.505 27.646 1.079 1.00 35.06 290 LYS A C 1
ATOM 2013 O O . LYS A 1 297 ? 84.486 27.287 -0.108 1.00 35.52 290 LYS A O 1
ATOM 2019 N N . LEU A 1 298 ? 85.621 28.016 1.713 1.00 35.24 291 LEU A N 1
ATOM 2020 C CA . LEU A 1 298 ? 86.948 28.016 1.079 1.00 35.38 291 LEU A CA 1
ATOM 2021 C C . LEU A 1 298 ? 87.537 26.627 0.860 1.00 35.77 291 LEU A C 1
ATOM 2022 O O . LEU A 1 298 ? 88.262 26.403 -0.113 1.00 35.62 291 LEU A O 1
ATOM 2027 N N . LEU A 1 299 ? 87.244 25.711 1.782 1.00 36.69 292 LEU A N 1
ATOM 2028 C CA . LEU A 1 299 ? 87.755 24.340 1.731 1.00 37.38 292 LEU A CA 1
ATOM 2029 C C . LEU A 1 299 ? 87.035 23.451 0.706 1.00 38.03 292 LEU A C 1
ATOM 2030 O O . LEU A 1 299 ? 87.626 22.492 0.200 1.00 38.04 292 LEU A O 1
ATOM 2035 N N . ARG A 1 300 ? 85.782 23.788 0.397 1.00 38.66 293 ARG A N 1
ATOM 2036 C CA . ARG A 1 300 ? 84.906 22.975 -0.470 1.00 39.64 293 ARG A CA 1
ATOM 2037 C C . ARG A 1 300 ? 85.520 22.476 -1.803 1.00 39.99 293 ARG A C 1
ATOM 2038 O O . ARG A 1 300 ? 85.390 21.296 -2.125 1.00 40.23 293 ARG A O 1
ATOM 2046 N N . PRO A 1 301 ? 86.151 23.370 -2.601 1.00 40.40 294 PRO A N 1
ATOM 2047 C CA . PRO A 1 301 ? 86.754 22.894 -3.860 1.00 40.60 294 PRO A CA 1
ATOM 2048 C C . PRO A 1 301 ? 87.946 21.944 -3.692 1.00 41.12 294 PRO A C 1
ATOM 2049 O O . PRO A 1 301 ? 88.269 21.197 -4.623 1.00 41.38 294 PRO A O 1
ATOM 2053 N N . LEU A 1 302 ? 88.588 21.982 -2.523 1.00 41.24 295 LEU A N 1
ATOM 2054 C CA . LEU A 1 302 ? 89.772 21.167 -2.227 1.00 41.35 295 LEU A CA 1
ATOM 2055 C C . LEU A 1 302 ? 89.400 19.788 -1.686 1.00 41.30 295 LEU A C 1
ATOM 2056 O O . LEU A 1 302 ? 90.017 18.777 -2.042 1.00 41.33 295 LEU A O 1
ATOM 2061 N N . ASP A 1 303 ? 88.397 19.765 -0.810 1.00 41.14 296 ASP A N 1
ATOM 2062 C CA . ASP A 1 303 ? 87.930 18.548 -0.153 1.00 40.90 296 ASP A CA 1
ATOM 2063 C C . ASP A 1 303 ? 86.517 18.803 0.357 1.00 40.48 296 ASP A C 1
ATOM 2064 O O . ASP A 1 303 ? 86.320 19.560 1.315 1.00 40.44 296 ASP A O 1
ATOM 2069 N N . ASP A 1 304 ? 85.545 18.173 -0.304 1.00 39.91 297 ASP A N 1
ATOM 2070 C CA . ASP A 1 304 ? 84.125 18.307 0.030 1.00 39.34 297 ASP A CA 1
ATOM 2071 C C . ASP A 1 304 ? 83.774 17.663 1.381 1.00 38.60 297 ASP A C 1
ATOM 2072 O O . ASP A 1 304 ? 82.938 18.189 2.129 1.00 38.57 297 ASP A O 1
ATOM 2077 N N . ALA A 1 305 ? 84.413 16.531 1.682 1.00 37.52 298 ALA A N 1
ATOM 2078 C CA . ALA A 1 305 ? 84.172 15.811 2.928 1.00 36.56 298 ALA A CA 1
ATOM 2079 C C . ALA A 1 305 ? 84.719 16.572 4.144 1.00 35.97 298 ALA A C 1
ATOM 2080 O O . ALA A 1 305 ? 84.105 16.561 5.218 1.00 35.81 298 ALA A O 1
ATOM 2082 N N . LEU A 1 306 ? 85.870 17.230 3.959 1.00 35.06 299 LEU A N 1
ATOM 2083 C CA . LEU A 1 306 ? 86.496 18.053 4.994 1.00 34.14 299 LEU A CA 1
ATOM 2084 C C . LEU A 1 306 ? 85.660 19.285 5.270 1.00 33.86 299 LEU A C 1
ATOM 2085 O O . LEU A 1 306 ? 85.343 19.565 6.423 1.00 33.97 299 LEU A O 1
ATOM 2090 N N . ALA A 1 307 ? 85.302 20.014 4.212 1.00 33.31 300 ALA A N 1
ATOM 2091 C CA . ALA A 1 307 ? 84.417 21.175 4.331 1.00 32.81 300 ALA A CA 1
ATOM 2092 C C . ALA A 1 307 ? 83.070 20.862 5.011 1.00 32.53 300 ALA A C 1
ATOM 2093 O O . ALA A 1 307 ? 82.548 21.695 5.748 1.00 32.83 300 ALA A O 1
ATOM 2095 N N . ALA A 1 308 ? 82.518 19.671 4.766 1.00 32.07 301 ALA A N 1
ATOM 2096 C CA . ALA A 1 308 ? 81.271 19.238 5.414 1.00 31.39 301 ALA A CA 1
ATOM 2097 C C . ALA A 1 308 ? 81.442 19.031 6.922 1.00 31.05 301 ALA A C 1
ATOM 2098 O O . ALA A 1 308 ? 80.551 19.394 7.702 1.00 30.90 301 ALA A O 1
ATOM 2100 N N . LEU A 1 309 ? 82.582 18.456 7.319 1.00 30.46 302 LEU A N 1
ATOM 2101 C CA . LEU A 1 309 ? 82.928 18.293 8.730 1.00 30.13 302 LEU A CA 1
ATOM 2102 C C . LEU A 1 309 ? 83.004 19.644 9.415 1.00 29.92 302 LEU A C 1
ATOM 2103 O O . LEU A 1 309 ? 82.378 19.851 10.456 1.00 29.84 302 LEU A O 1
ATOM 2108 N N . VAL A 1 310 ? 83.759 20.556 8.800 1.00 29.58 303 VAL A N 1
ATOM 2109 C CA . VAL A 1 310 ? 83.926 21.931 9.274 1.00 28.93 303 VAL A CA 1
ATOM 2110 C C . VAL A 1 310 ? 82.585 22.687 9.272 1.00 28.98 303 VAL A C 1
ATOM 2111 O O . VAL A 1 310 ? 82.256 23.371 10.250 1.00 28.96 303 VAL A O 1
ATOM 2115 N N . ALA A 1 311 ? 81.810 22.530 8.195 1.00 28.77 304 ALA A N 1
ATOM 2116 C CA . ALA A 1 311 ? 80.476 23.149 8.068 1.00 28.67 304 ALA A CA 1
ATOM 2117 C C . ALA A 1 311 ? 79.453 22.621 9.087 1.00 28.44 304 ALA A C 1
ATOM 2118 O O . ALA A 1 311 ? 78.458 23.284 9.383 1.00 28.11 304 ALA A O 1
ATOM 2120 N N . GLY A 1 312 ? 79.707 21.431 9.624 1.00 28.34 305 GLY A N 1
ATOM 2121 C CA . GLY A 1 312 ? 78.828 20.834 10.622 1.00 28.04 305 GLY A CA 1
ATOM 2122 C C . GLY A 1 312 ? 78.998 21.332 12.046 1.00 27.98 305 GLY A C 1
ATOM 2123 O O . GLY A 1 312 ? 78.298 20.867 12.938 1.00 28.46 305 GLY A O 1
ATOM 2124 N N . ILE A 1 313 ? 79.927 22.256 12.278 1.00 28.14 306 ILE A N 1
ATOM 2125 C CA . ILE A 1 313 ? 80.112 22.836 13.613 1.00 28.08 306 ILE A CA 1
ATOM 2126 C C . ILE A 1 313 ? 79.040 23.888 13.855 1.00 28.47 306 ILE A C 1
ATOM 2127 O O . ILE A 1 313 ? 79.006 24.920 13.185 1.00 29.02 306 ILE A O 1
ATOM 2132 N N . ALA A 1 314 ? 78.148 23.604 14.800 1.00 28.64 307 ALA A N 1
ATOM 2133 C CA . ALA A 1 314 ? 77.043 24.499 15.124 1.00 28.34 307 ALA A CA 1
ATOM 2134 C C . ALA A 1 314 ? 77.519 25.730 15.889 1.00 28.25 307 ALA A C 1
ATOM 2135 O O . ALA A 1 314 ? 78.472 25.673 16.668 1.00 27.92 307 ALA A O 1
ATOM 2137 N N . TYR A 1 315 ? 76.846 26.844 15.637 1.00 28.40 308 TYR A N 1
ATOM 2138 C CA . TYR A 1 315 ? 77.052 28.071 16.372 1.00 28.54 308 TYR A CA 1
ATOM 2139 C C . TYR A 1 315 ? 75.722 28.431 17.025 1.00 28.80 308 TYR A C 1
ATOM 2140 O O . TYR A 1 315 ? 74.666 28.144 16.467 1.00 29.40 308 TYR A O 1
ATOM 2149 N N . ALA A 1 316 ? 75.769 29.041 18.205 1.00 28.76 309 ALA A N 1
ATOM 2150 C CA . ALA A 1 316 ? 74.568 29.586 18.839 1.00 28.77 309 ALA A CA 1
ATOM 2151 C C . ALA A 1 316 ? 74.556 31.114 18.734 1.00 28.95 309 ALA A C 1
ATOM 2152 O O . ALA A 1 316 ? 75.535 31.769 19.106 1.00 29.02 309 ALA A O 1
ATOM 2154 N N . PRO A 1 317 ? 73.449 31.685 18.213 1.00 28.98 310 PRO A N 1
ATOM 2155 C CA . PRO A 1 317 ? 73.249 33.127 18.131 1.00 28.66 310 PRO A CA 1
ATOM 2156 C C . PRO A 1 317 ? 73.153 33.776 19.508 1.00 28.66 310 PRO A C 1
ATOM 2157 O O . PRO A 1 317 ? 72.633 33.180 20.453 1.00 28.15 310 PRO A O 1
ATOM 2161 N N . ILE A 1 318 ? 73.661 34.998 19.610 1.00 28.96 311 ILE A N 1
ATOM 2162 C CA . ILE A 1 318 ? 73.653 35.724 20.871 1.00 29.56 311 ILE A CA 1
ATOM 2163 C C . ILE A 1 318 ? 73.557 37.233 20.628 1.00 29.64 311 ILE A C 1
ATOM 2164 O O . ILE A 1 318 ? 74.189 37.764 19.722 1.00 29.66 311 ILE A O 1
ATOM 2169 N N . ALA A 1 319 ? 72.731 37.905 21.421 1.00 29.84 312 ALA A N 1
ATOM 2170 C CA . ALA A 1 319 ? 72.683 39.360 21.417 1.00 30.28 312 ALA A CA 1
ATOM 2171 C C . ALA A 1 319 ? 73.130 39.913 22.775 1.00 30.27 312 ALA A C 1
ATOM 2172 O O . ALA A 1 319 ? 72.824 39.337 23.816 1.00 29.91 312 ALA A O 1
ATOM 2174 N N . VAL A 1 320 ? 73.881 41.010 22.759 1.00 30.90 313 VAL A N 1
ATOM 2175 C CA . VAL A 1 320 ? 74.134 41.763 23.998 1.00 31.19 313 VAL A CA 1
ATOM 2176 C C . VAL A 1 320 ? 73.356 43.084 23.993 1.00 31.18 313 VAL A C 1
ATOM 2177 O O . VAL A 1 320 ? 73.462 43.871 23.061 1.00 31.31 313 VAL A O 1
ATOM 2181 N N . VAL A 1 321 ? 72.540 43.283 25.024 1.00 31.52 314 VAL A N 1
ATOM 2182 C CA . VAL A 1 321 ? 71.810 44.528 25.235 1.00 31.49 314 VAL A CA 1
ATOM 2183 C C . VAL A 1 321 ? 72.466 45.301 26.385 1.00 31.79 314 VAL A C 1
ATOM 2184 O O . VAL A 1 321 ? 72.408 44.883 27.545 1.00 31.45 314 VAL A O 1
ATOM 2188 N N . HIS A 1 322 ? 73.110 46.414 26.049 1.00 32.21 315 HIS A N 1
ATOM 2189 C CA . HIS A 1 322 ? 73.715 47.292 27.045 1.00 32.75 315 HIS A CA 1
ATOM 2190 C C . HIS A 1 322 ? 72.699 48.330 27.514 1.00 33.40 315 HIS A C 1
ATOM 2191 O O . HIS A 1 322 ? 72.046 48.982 26.693 1.00 33.42 315 HIS A O 1
ATOM 2198 N N . LEU A 1 323 ? 72.559 48.467 28.831 1.00 34.12 316 LEU A N 1
ATOM 2199 C CA . LEU A 1 323 ? 71.675 49.474 29.423 1.00 34.86 316 LEU A CA 1
ATOM 2200 C C . LEU A 1 323 ? 72.429 50.366 30.408 1.00 35.71 316 LEU A C 1
ATOM 2201 O O . LEU A 1 323 ? 72.894 49.901 31.461 1.00 35.68 316 LEU A O 1
ATOM 2206 N N . GLY A 1 324 ? 72.556 51.643 30.044 1.00 36.50 317 GLY A N 1
ATOM 2207 C CA . GLY A 1 324 ? 73.217 52.649 30.876 1.00 37.48 317 GLY A CA 1
ATOM 2208 C C . GLY A 1 324 ? 72.230 53.470 31.683 1.00 38.30 317 GLY A C 1
ATOM 2209 O O . GLY A 1 324 ? 71.148 53.806 31.203 1.00 38.46 317 GLY A O 1
ATOM 2210 N N . PHE A 1 325 ? 72.603 53.787 32.919 1.00 39.35 318 PHE A N 1
ATOM 2211 C CA . PHE A 1 325 ? 71.730 54.513 33.847 1.00 40.19 318 PHE A CA 1
ATOM 2212 C C . PHE A 1 325 ? 72.473 55.701 34.446 1.00 41.00 318 PHE A C 1
ATOM 2213 O O . PHE A 1 325 ? 73.663 55.597 34.770 1.00 40.99 318 PHE A O 1
ATOM 2221 N N . ASP A 1 326 ? 71.770 56.829 34.580 1.00 42.06 319 ASP A N 1
ATOM 2222 C CA . ASP A 1 326 ? 72.334 58.035 35.195 1.00 42.78 319 ASP A CA 1
ATOM 2223 C C . ASP A 1 326 ? 72.665 57.750 36.652 1.00 43.18 319 ASP A C 1
ATOM 2224 O O . ASP A 1 326 ? 71.896 57.077 37.339 1.00 43.49 319 ASP A O 1
ATOM 2229 N N . ALA A 1 327 ? 73.809 58.251 37.115 1.00 43.57 320 ALA A N 1
ATOM 2230 C CA . ALA A 1 327 ? 74.188 58.127 38.520 1.00 43.93 320 ALA A CA 1
ATOM 2231 C C . ALA A 1 327 ? 73.040 58.570 39.423 1.00 44.03 320 ALA A C 1
ATOM 2232 O O . ALA A 1 327 ? 72.467 59.643 39.222 1.00 44.03 320 ALA A O 1
ATOM 2234 N N . GLY A 1 328 ? 72.696 57.727 40.395 1.00 44.21 321 GLY A N 1
ATOM 2235 C CA . GLY A 1 328 ? 71.634 58.030 41.352 1.00 44.25 321 GLY A CA 1
ATOM 2236 C C . GLY A 1 328 ? 70.271 57.430 41.051 1.00 44.40 321 GLY A C 1
ATOM 2237 O O . GLY A 1 328 ? 69.464 57.246 41.961 1.00 44.45 321 GLY A O 1
ATOM 2238 N N . THR A 1 329 ? 70.012 57.124 39.778 1.00 44.56 322 THR A N 1
ATOM 2239 C CA . THR A 1 329 ? 68.704 56.607 39.337 1.00 44.52 322 THR A CA 1
ATOM 2240 C C . THR A 1 329 ? 68.432 55.163 39.786 1.00 44.39 322 THR A C 1
ATOM 2241 O O . THR A 1 329 ? 67.277 54.744 39.903 1.00 44.74 322 THR A O 1
ATOM 2245 N N . LEU A 1 330 ? 69.503 54.406 40.013 1.00 44.06 323 LEU A N 1
ATOM 2246 C CA . LEU A 1 330 ? 69.434 53.104 40.674 1.00 43.61 323 LEU A CA 1
ATOM 2247 C C . LEU A 1 330 ? 70.739 52.863 41.429 1.00 43.23 323 LEU A C 1
ATOM 2248 O O . LEU A 1 330 ? 71.735 53.550 41.167 1.00 43.20 323 LEU A O 1
ATOM 2253 N N . PRO A 1 331 ? 70.736 51.921 42.394 1.00 42.73 324 PRO A N 1
ATOM 2254 C CA . PRO A 1 331 ? 72.000 51.583 43.052 1.00 42.38 324 PRO A CA 1
ATOM 2255 C C . PRO A 1 331 ? 72.930 50.740 42.173 1.00 41.94 324 PRO A C 1
ATOM 2256 O O . PRO A 1 331 ? 72.477 50.079 41.227 1.00 42.05 324 PRO A O 1
ATOM 2260 N N . ALA A 1 332 ? 74.224 50.787 42.483 1.00 41.24 325 ALA A N 1
ATOM 2261 C CA . ALA A 1 332 ? 75.200 49.906 41.864 1.00 40.40 325 ALA A CA 1
ATOM 2262 C C . ALA A 1 332 ? 74.892 48.458 42.271 1.00 40.04 325 ALA A C 1
ATOM 2263 O O . ALA A 1 332 ? 74.896 48.124 43.471 1.00 40.07 325 ALA A O 1
ATOM 2265 N N . PRO A 1 333 ? 74.592 47.597 41.275 1.00 39.29 326 PRO A N 1
ATOM 2266 C CA . PRO A 1 333 ? 74.325 46.183 41.546 1.00 38.58 326 PRO A CA 1
ATOM 2267 C C . PRO A 1 333 ? 75.567 45.478 42.087 1.00 37.84 326 PRO A C 1
ATOM 2268 O O . PRO A 1 333 ? 76.664 45.654 41.542 1.00 37.91 326 PRO A O 1
ATOM 2272 N N . ASP A 1 334 ? 75.398 44.716 43.166 1.00 36.84 327 ASP A N 1
ATOM 2273 C CA . ASP A 1 334 ? 76.499 43.937 43.735 1.00 35.93 327 ASP A CA 1
ATOM 2274 C C . ASP A 1 334 ? 76.854 42.718 42.865 1.00 35.05 327 ASP A C 1
ATOM 2275 O O . ASP A 1 334 ? 75.979 42.118 42.226 1.00 34.47 327 ASP A O 1
ATOM 2280 N N . GLY A 1 335 ? 78.141 42.370 42.850 1.00 34.10 328 GLY A N 1
ATOM 2281 C CA . GLY A 1 335 ? 78.626 41.185 42.153 1.00 32.82 328 GLY A CA 1
ATOM 2282 C C . GLY A 1 335 ? 79.045 41.439 40.717 1.00 32.21 328 GLY A C 1
ATOM 2283 O O . GLY A 1 335 ? 78.816 42.525 40.174 1.00 32.00 328 GLY A O 1
ATOM 2284 N N . PHE A 1 336 ? 79.664 40.421 40.113 1.00 31.28 329 PHE A N 1
ATOM 2285 C CA . PHE A 1 336 ? 80.088 40.442 38.712 1.00 30.42 329 PHE A CA 1
ATOM 2286 C C . PHE A 1 336 ? 78.888 40.479 37.759 1.00 29.93 329 PHE A C 1
ATOM 2287 O O . PHE A 1 336 ? 78.945 41.094 36.695 1.00 30.06 329 PHE A O 1
ATOM 2295 N N . GLY A 1 337 ? 77.804 39.824 38.165 1.00 29.26 330 GLY A N 1
ATOM 2296 C CA . GLY A 1 337 ? 76.592 39.718 37.372 1.00 27.81 330 GLY A CA 1
ATOM 2297 C C . GLY A 1 337 ? 75.752 38.541 37.839 1.00 27.07 330 GLY A C 1
ATOM 2298 O O . GLY A 1 337 ? 75.955 38.019 38.938 1.00 26.27 330 GLY A O 1
ATOM 2299 N N . PHE A 1 338 ? 74.794 38.134 37.012 1.00 26.40 331 PHE A N 1
ATOM 2300 C CA . PHE A 1 338 ? 73.990 36.953 37.319 1.00 26.06 331 PHE A CA 1
ATOM 2301 C C . PHE A 1 338 ? 73.734 36.076 36.101 1.00 25.57 331 PHE A C 1
ATOM 2302 O O . PHE A 1 338 ? 73.937 36.479 34.958 1.00 25.69 331 PHE A O 1
ATOM 2310 N N . LEU A 1 339 ? 73.293 34.861 36.377 1.00 25.17 332 LEU A N 1
ATOM 2311 C CA . LEU A 1 339 ? 73.037 33.870 35.353 1.00 24.60 332 LEU A CA 1
ATOM 2312 C C . LEU A 1 339 ? 71.675 33.282 35.663 1.00 24.51 332 LEU A C 1
ATOM 2313 O O . LEU A 1 339 ? 71.260 33.259 36.820 1.00 24.28 332 LEU A O 1
ATOM 2318 N N . VAL A 1 340 ? 70.958 32.857 34.630 1.00 24.95 333 VAL A N 1
ATOM 2319 C CA . VAL A 1 340 ? 69.643 32.242 34.817 1.00 25.26 333 VAL A CA 1
ATOM 2320 C C . VAL A 1 340 ? 69.571 30.889 34.107 1.00 25.45 333 VAL A C 1
ATOM 2321 O O . VAL A 1 340 ? 69.788 30.800 32.886 1.00 25.76 333 VAL A O 1
ATOM 2325 N N . PRO A 1 341 ? 69.313 29.821 34.884 1.00 25.47 334 PRO A N 1
ATOM 2326 C CA . PRO A 1 341 ? 69.180 28.465 34.342 1.00 25.61 334 PRO A CA 1
ATOM 2327 C C . PRO A 1 341 ? 68.026 28.371 33.351 1.00 25.52 334 PRO A C 1
ATOM 2328 O O . PRO A 1 341 ? 67.054 29.110 33.469 1.00 25.77 334 PRO A O 1
ATOM 2332 N N . ALA A 1 342 ? 68.151 27.461 32.389 1.00 25.67 335 ALA A N 1
ATOM 2333 C CA . ALA A 1 342 ? 67.158 27.251 31.340 1.00 25.48 335 ALA A CA 1
ATOM 2334 C C . ALA A 1 342 ? 65.821 26.746 31.880 1.00 25.86 335 ALA A C 1
ATOM 2335 O O . ALA A 1 342 ? 64.779 26.974 31.264 1.00 25.59 335 ALA A O 1
ATOM 2337 N N . GLU A 1 343 ? 65.861 26.052 33.022 1.00 26.36 336 GLU A N 1
ATOM 2338 C CA . GLU A 1 343 ? 64.657 25.511 33.648 1.00 26.79 336 GLU A CA 1
ATOM 2339 C C . GLU A 1 343 ? 63.762 26.603 34.223 1.00 27.72 336 GLU A C 1
ATOM 2340 O O . GLU A 1 343 ? 62.596 26.348 34.551 1.00 27.68 336 GLU A O 1
ATOM 2346 N N . GLU A 1 344 ? 64.311 27.812 34.356 1.00 28.42 337 GLU A N 1
ATOM 2347 C CA . GLU A 1 344 ? 63.546 28.950 34.846 1.00 29.45 337 GLU A CA 1
ATOM 2348 C C . GLU A 1 344 ? 62.642 29.524 33.750 1.00 30.17 337 GLU A C 1
ATOM 2349 O O . GLU A 1 344 ? 61.712 30.267 34.037 1.00 30.34 337 GLU A O 1
ATOM 2355 N N . GLN A 1 345 ? 62.914 29.142 32.504 1.00 31.54 338 GLN A N 1
ATOM 2356 C CA . GLN A 1 345 ? 62.084 29.468 31.332 1.00 33.05 338 GLN A CA 1
ATOM 2357 C C . GLN A 1 345 ? 61.960 30.975 31.128 1.00 33.25 338 GLN A C 1
ATOM 2358 O O . GLN A 1 345 ? 60.862 31.534 31.048 1.00 33.39 338 GLN A O 1
ATOM 2364 N N . ARG A 1 346 ? 63.124 31.611 31.047 1.00 33.81 339 ARG A N 1
ATOM 2365 C CA . ARG A 1 346 ? 63.249 33.054 30.939 1.00 33.93 339 ARG A CA 1
ATOM 2366 C C . ARG A 1 346 ? 63.800 33.431 29.571 1.00 34.01 339 ARG A C 1
ATOM 2367 O O . ARG A 1 346 ? 64.331 32.577 28.856 1.00 34.10 339 ARG A O 1
ATOM 2375 N N . ARG A 1 347 ? 63.656 34.701 29.201 1.00 34.18 340 ARG A N 1
ATOM 2376 C CA . ARG A 1 347 ? 64.071 35.175 27.876 1.00 34.32 340 ARG A CA 1
ATOM 2377 C C . ARG A 1 347 ? 65.429 35.869 27.893 1.00 33.94 340 ARG A C 1
ATOM 2378 O O . ARG A 1 347 ? 65.890 36.362 26.864 1.00 34.21 340 ARG A O 1
ATOM 2386 N N . MET A 1 348 ? 66.059 35.910 29.063 1.00 33.48 341 MET A N 1
ATOM 2387 C CA . MET A 1 348 ? 67.404 36.449 29.205 1.00 33.45 341 MET A CA 1
ATOM 2388 C C . MET A 1 348 ? 68.329 35.387 29.826 1.00 32.51 341 MET A C 1
ATOM 2389 O O . MET A 1 348 ? 67.901 34.603 30.675 1.00 31.88 341 MET A O 1
ATOM 2394 N N . LEU A 1 349 ? 69.589 35.366 29.392 1.00 31.68 342 LEU A N 1
ATOM 2395 C CA . LEU A 1 349 ? 70.577 34.390 29.878 1.00 30.86 342 LEU A CA 1
ATOM 2396 C C . LEU A 1 349 ? 71.302 34.817 31.162 1.00 30.73 342 LEU A C 1
ATOM 2397 O O . LEU A 1 349 ? 71.741 33.968 31.945 1.00 30.31 342 LEU A O 1
ATOM 2402 N N . GLY A 1 350 ? 71.419 36.134 31.356 1.00 30.71 343 GLY A N 1
ATOM 2403 C CA . GLY A 1 350 ? 72.111 36.741 32.493 1.00 30.37 343 GLY A CA 1
ATOM 2404 C C . GLY A 1 350 ? 72.645 38.122 32.139 1.00 30.32 343 GLY A C 1
ATOM 2405 O O . GLY A 1 350 ? 72.427 38.601 31.023 1.00 30.08 343 GLY A O 1
ATOM 2406 N N . ALA A 1 351 ? 73.345 38.762 33.082 1.00 30.32 344 ALA A N 1
ATOM 2407 C CA . ALA A 1 351 ? 73.926 40.106 32.860 1.00 30.08 344 ALA A CA 1
ATOM 2408 C C . ALA A 1 351 ? 75.169 40.398 33.708 1.00 29.94 344 ALA A C 1
ATOM 2409 O O . ALA A 1 351 ? 75.250 39.953 34.839 1.00 29.74 344 ALA A O 1
ATOM 2411 N N . ILE A 1 352 ? 76.132 41.116 33.123 1.00 30.41 345 ILE A N 1
ATOM 2412 C CA . ILE A 1 352 ? 77.242 41.829 33.813 1.00 30.94 345 ILE A CA 1
ATOM 2413 C C . ILE A 1 352 ? 76.675 43.278 33.872 1.00 31.42 345 ILE A C 1
ATOM 2414 O O . ILE A 1 352 ? 76.398 43.808 32.803 1.00 32.02 345 ILE A O 1
ATOM 2419 N N . HIS A 1 353 ? 76.492 43.996 34.998 1.00 31.97 346 HIS A N 1
ATOM 2420 C CA . HIS A 1 353 ? 77.411 44.408 36.107 1.00 31.75 346 HIS A CA 1
ATOM 2421 C C . HIS A 1 353 ? 78.808 44.846 35.657 1.00 31.60 346 HIS A C 1
ATOM 2422 O O . HIS A 1 353 ? 79.786 44.712 36.399 1.00 31.61 346 HIS A O 1
ATOM 2429 N N . ALA A 1 354 ? 78.860 45.410 34.450 1.00 31.62 347 ALA A N 1
ATOM 2430 C CA . ALA A 1 354 ? 80.093 45.878 33.803 1.00 31.71 347 ALA A CA 1
ATOM 2431 C C . ALA A 1 354 ? 80.814 46.975 34.590 1.00 31.87 347 ALA A C 1
ATOM 2432 O O . ALA A 1 354 ? 82.038 46.933 34.738 1.00 31.87 347 ALA A O 1
ATOM 2434 N N . SER A 1 355 ? 80.051 47.938 35.107 1.00 32.11 348 SER A N 1
ATOM 2435 C CA . SER A 1 355 ? 80.615 49.068 35.837 1.00 32.33 348 SER A CA 1
ATOM 2436 C C . SER A 1 355 ? 81.045 48.713 37.260 1.00 32.40 348 SER A C 1
ATOM 2437 O O . SER A 1 355 ? 81.982 49.310 37.793 1.00 32.66 348 SER A O 1
ATOM 2440 N N . THR A 1 356 ? 80.371 47.741 37.873 1.00 32.44 349 THR A N 1
ATOM 2441 C CA . THR A 1 356 ? 80.745 47.270 39.211 1.00 32.07 349 THR A CA 1
ATOM 2442 C C . THR A 1 356 ? 82.071 46.520 39.127 1.00 32.23 349 THR A C 1
ATOM 2443 O O . THR A 1 356 ? 83.002 46.762 39.911 1.00 32.23 349 THR A O 1
ATOM 2447 N N . THR A 1 357 ? 82.150 45.632 38.142 1.00 32.50 350 THR A N 1
ATOM 2448 C CA . THR A 1 357 ? 83.332 44.815 37.889 1.00 32.59 350 THR A CA 1
ATOM 2449 C C . THR A 1 357 ? 84.530 45.675 37.481 1.00 32.92 350 THR A C 1
ATOM 2450 O O . THR A 1 357 ? 85.633 45.497 37.994 1.00 32.87 350 THR A O 1
ATOM 2454 N N . PHE A 1 358 ? 84.293 46.599 36.553 1.00 33.65 351 PHE A N 1
ATOM 2455 C CA . PHE A 1 358 ? 85.324 47.482 36.022 1.00 34.31 351 PHE A CA 1
ATOM 2456 C C . PHE A 1 358 ? 84.833 48.928 36.080 1.00 35.21 351 PHE A C 1
ATOM 2457 O O . PHE A 1 358 ? 84.209 49.404 35.130 1.00 35.09 351 PHE A O 1
ATOM 2465 N N . PRO A 1 359 ? 85.114 49.632 37.200 1.00 36.48 352 PRO A N 1
ATOM 2466 C CA . PRO A 1 359 ? 84.582 50.988 37.422 1.00 37.36 352 PRO A CA 1
ATOM 2467 C C . PRO A 1 359 ? 85.091 52.027 36.410 1.00 38.33 352 PRO A C 1
ATOM 2468 O O . PRO A 1 359 ? 84.401 53.018 36.154 1.00 38.56 352 PRO A O 1
ATOM 2472 N N . PHE A 1 360 ? 86.271 51.782 35.836 1.00 39.13 353 PHE A N 1
ATOM 2473 C CA . PHE A 1 360 ? 86.891 52.682 34.861 1.00 40.09 353 PHE A CA 1
ATOM 2474 C C . PHE A 1 360 ? 86.172 52.715 33.508 1.00 40.80 353 PHE A C 1
ATOM 2475 O O . PHE A 1 360 ? 86.424 53.605 32.685 1.00 41.20 353 PHE A O 1
ATOM 2483 N N . ARG A 1 361 ? 85.283 51.746 33.282 1.00 41.18 354 ARG A N 1
ATOM 2484 C CA . ARG A 1 361 ? 84.562 51.626 32.016 1.00 41.48 354 ARG A CA 1
ATOM 2485 C C . ARG A 1 361 ? 83.266 52.446 32.013 1.00 42.17 354 ARG A C 1
ATOM 2486 O O . ARG A 1 361 ? 82.474 52.394 31.065 1.00 42.15 354 ARG A O 1
ATOM 2494 N N . ALA A 1 362 ? 83.060 53.201 33.088 1.00 42.81 355 ALA A N 1
ATOM 2495 C CA . ALA A 1 362 ? 81.935 54.122 33.191 1.00 43.38 355 ALA A CA 1
ATOM 2496 C C . ALA A 1 362 ? 82.394 55.371 33.931 1.00 43.71 355 ALA A C 1
ATOM 2497 O O . ALA A 1 362 ? 83.025 55.284 34.986 1.00 43.75 355 ALA A O 1
ATOM 2499 N N . GLU A 1 363 ? 82.091 56.533 33.364 1.00 44.24 356 GLU A N 1
ATOM 2500 C CA . GLU A 1 363 ? 82.499 57.805 33.960 1.00 44.71 356 GLU A CA 1
ATOM 2501 C C . GLU A 1 363 ? 81.376 58.399 34.801 1.00 44.36 356 GLU A C 1
ATOM 2502 O O . GLU A 1 363 ? 80.201 58.209 34.492 1.00 44.35 356 GLU A O 1
ATOM 2508 N N . GLY A 1 364 ? 81.754 59.102 35.866 1.00 44.20 357 GLY A N 1
ATOM 2509 C CA . GLY A 1 364 ? 80.821 59.925 36.642 1.00 44.06 357 GLY A CA 1
ATOM 2510 C C . GLY A 1 364 ? 79.658 59.222 37.321 1.00 43.81 357 GLY A C 1
ATOM 2511 O O . GLY A 1 364 ? 78.541 59.756 37.348 1.00 44.07 357 GLY A O 1
ATOM 2512 N N . GLY A 1 365 ? 79.916 58.032 37.864 1.00 43.43 358 GLY A N 1
ATOM 2513 C CA . GLY A 1 365 ? 78.915 57.274 38.631 1.00 42.80 358 GLY A CA 1
ATOM 2514 C C . GLY A 1 365 ? 77.855 56.508 37.843 1.00 42.33 358 GLY A C 1
ATOM 2515 O O . GLY A 1 365 ? 76.951 55.910 38.438 1.00 42.30 358 GLY A O 1
ATOM 2516 N N . ARG A 1 366 ? 77.958 56.524 36.514 1.00 41.69 359 ARG A N 1
ATOM 2517 C CA . ARG A 1 366 ? 76.979 55.857 35.649 1.00 41.23 359 ARG A CA 1
ATOM 2518 C C . ARG A 1 366 ? 77.023 54.326 35.784 1.00 40.41 359 ARG A C 1
ATOM 2519 O O . ARG A 1 366 ? 78.102 53.722 35.876 1.00 40.33 359 ARG A O 1
ATOM 2527 N N . VAL A 1 367 ? 75.844 53.710 35.790 1.00 39.19 360 VAL A N 1
ATOM 2528 C CA . VAL A 1 367 ? 75.729 52.261 35.967 1.00 37.93 360 VAL A CA 1
ATOM 2529 C C . VAL A 1 367 ? 75.382 51.520 34.660 1.00 36.89 360 VAL A C 1
ATOM 2530 O O . VAL A 1 367 ? 74.359 51.805 34.027 1.00 36.40 360 VAL A O 1
ATOM 2534 N N . LEU A 1 368 ? 76.244 50.571 34.280 1.00 35.45 361 LEU A N 1
ATOM 2535 C CA . LEU A 1 368 ? 76.072 49.782 33.053 1.00 34.56 361 LEU A CA 1
ATOM 2536 C C . LEU A 1 368 ? 75.811 48.283 33.292 1.00 34.08 361 LEU A C 1
ATOM 2537 O O . LEU A 1 368 ? 76.592 47.601 33.964 1.00 33.76 361 LEU A O 1
ATOM 2542 N N . TYR A 1 369 ? 74.697 47.804 32.725 1.00 33.44 362 TYR A N 1
ATOM 2543 C CA . TYR A 1 369 ? 74.373 46.380 32.595 1.00 32.49 362 TYR A CA 1
ATOM 2544 C C . TYR A 1 369 ? 74.595 45.927 31.155 1.00 31.75 362 TYR A C 1
ATOM 2545 O O . TYR A 1 369 ? 74.194 46.616 30.218 1.00 31.50 362 TYR A O 1
ATOM 2554 N N . SER A 1 370 ? 75.225 44.766 30.980 1.00 31.05 363 SER A N 1
ATOM 2555 C CA . SER A 1 370 ? 75.375 44.139 29.656 1.00 30.13 363 SER A CA 1
ATOM 2556 C C . SER A 1 370 ? 74.639 42.809 29.685 1.00 29.60 363 SER A C 1
ATOM 2557 O O . SER A 1 370 ? 75.134 41.827 30.244 1.00 29.59 363 SER A O 1
ATOM 2560 N N . CYS A 1 371 ? 73.444 42.805 29.102 1.00 28.96 364 CYS A N 1
ATOM 2561 C CA . CYS A 1 371 ? 72.515 41.681 29.192 1.00 28.31 364 CYS A CA 1
ATOM 2562 C C . CYS A 1 371 ? 72.669 40.773 27.993 1.00 28.04 364 CYS A C 1
ATOM 2563 O O . CYS A 1 371 ? 72.824 41.240 26.867 1.00 27.83 364 CYS A O 1
ATOM 2566 N N . MET A 1 372 ? 72.629 39.469 28.241 1.00 27.88 365 MET A N 1
ATOM 2567 C CA . MET A 1 372 ? 72.866 38.482 27.185 1.00 27.44 365 MET A CA 1
ATOM 2568 C C . MET A 1 372 ? 71.578 37.761 26.843 1.00 26.79 365 MET A C 1
ATOM 2569 O O . MET A 1 372 ? 70.870 37.299 27.727 1.00 26.73 365 MET A O 1
ATOM 2574 N N . VAL A 1 373 ? 71.269 37.695 25.553 1.00 26.34 366 VAL A N 1
ATOM 2575 C CA . VAL A 1 373 ? 69.991 37.161 25.092 1.00 25.95 366 VAL A CA 1
ATOM 2576 C C . VAL A 1 373 ? 70.220 36.185 23.942 1.00 25.65 366 VAL A C 1
ATOM 2577 O O . VAL A 1 373 ? 71.050 36.426 23.065 1.00 25.07 366 VAL A O 1
ATOM 2581 N N . GLY A 1 374 ? 69.485 35.075 23.964 1.00 25.69 367 GLY A N 1
ATOM 2582 C CA . GLY A 1 374 ? 69.529 34.096 22.881 1.00 25.73 367 GLY A CA 1
ATOM 2583 C C . GLY A 1 374 ? 70.049 32.743 23.318 1.00 25.64 367 GLY A C 1
ATOM 2584 O O . GLY A 1 374 ? 69.413 32.055 24.127 1.00 25.56 367 GLY A O 1
ATOM 2585 N N . GLY A 1 375 ? 71.199 32.363 22.771 1.00 25.56 368 GLY A N 1
ATOM 2586 C CA . GLY A 1 375 ? 71.826 31.078 23.076 1.00 26.62 368 GLY A CA 1
ATOM 2587 C C . GLY A 1 375 ? 71.233 29.931 22.270 1.00 26.88 368 GLY A C 1
ATOM 2588 O O . GLY A 1 375 ? 70.333 30.141 21.469 1.00 26.76 368 GLY A O 1
ATOM 2589 N N . ALA A 1 376 ? 71.726 28.715 22.499 1.00 27.66 369 ALA A N 1
ATOM 2590 C CA . ALA A 1 376 ? 71.278 27.538 21.739 1.00 28.37 369 ALA A CA 1
ATOM 2591 C C . ALA A 1 376 ? 69.781 27.222 21.892 1.00 28.84 369 ALA A C 1
ATOM 2592 O O . ALA A 1 376 ? 69.137 26.819 20.932 1.00 28.80 369 ALA A O 1
ATOM 2594 N N . ARG A 1 377 ? 69.231 27.419 23.085 1.00 29.75 370 ARG A N 1
ATOM 2595 C CA . ARG A 1 377 ? 67.838 27.038 23.348 1.00 31.02 370 ARG A CA 1
ATOM 2596 C C . ARG A 1 377 ? 66.777 28.083 22.952 1.00 31.55 370 ARG A C 1
ATOM 2597 O O . ARG A 1 377 ? 65.593 27.762 22.885 1.00 31.54 370 ARG A O 1
ATOM 2605 N N . GLN A 1 378 ? 67.204 29.321 22.698 1.00 32.09 371 GLN A N 1
ATOM 2606 C CA . GLN A 1 378 ? 66.312 30.381 22.226 1.00 32.70 371 GLN A CA 1
ATOM 2607 C C . GLN A 1 378 ? 66.988 31.245 21.142 1.00 33.19 371 GLN A C 1
ATOM 2608 O O . GLN A 1 378 ? 67.109 32.465 21.311 1.00 33.29 371 GLN A O 1
ATOM 2614 N N . PRO A 1 379 ? 67.421 30.630 20.017 1.00 33.70 372 PRO A N 1
ATOM 2615 C CA . PRO A 1 379 ? 68.134 31.400 18.982 1.00 34.07 372 PRO A CA 1
ATOM 2616 C C . PRO A 1 379 ? 67.287 32.443 18.231 1.00 34.35 372 PRO A C 1
ATOM 2617 O O . PRO A 1 379 ? 67.837 33.414 17.704 1.00 34.12 372 PRO A O 1
ATOM 2621 N N . GLY A 1 380 ? 65.972 32.234 18.186 1.00 34.96 373 GLY A N 1
ATOM 2622 C CA . GLY A 1 380 ? 65.051 33.125 17.475 1.00 35.58 373 GLY A CA 1
ATOM 2623 C C . GLY A 1 380 ? 64.941 34.539 18.028 1.00 36.19 373 GLY A C 1
ATOM 2624 O O . GLY A 1 380 ? 64.586 35.464 17.294 1.00 36.30 373 GLY A O 1
ATOM 2625 N N . LEU A 1 381 ? 65.240 34.707 19.319 1.00 36.69 374 LEU A N 1
ATOM 2626 C CA . LEU A 1 381 ? 65.231 36.030 19.968 1.00 37.26 374 LEU A CA 1
ATOM 2627 C C . LEU A 1 381 ? 66.285 36.993 19.404 1.00 37.62 374 LEU A C 1
ATOM 2628 O O . LEU A 1 381 ? 66.123 38.211 19.475 1.00 37.25 374 LEU A O 1
ATOM 2633 N N . VAL A 1 382 ? 67.361 36.440 18.850 1.00 38.58 375 VAL A N 1
ATOM 2634 C CA . VAL A 1 382 ? 68.456 37.245 18.295 1.00 39.26 375 VAL A CA 1
ATOM 2635 C C . VAL A 1 382 ? 68.077 37.837 16.932 1.00 40.28 375 VAL A C 1
ATOM 2636 O O . VAL A 1 382 ? 68.649 38.840 16.499 1.00 40.25 375 VAL A O 1
ATOM 2640 N N . GLU A 1 383 ? 67.104 37.211 16.269 1.00 41.65 376 GLU A N 1
ATOM 2641 C CA . GLU A 1 383 ? 66.567 37.696 14.994 1.00 43.16 376 GLU A CA 1
ATOM 2642 C C . GLU A 1 383 ? 65.615 38.898 15.150 1.00 43.51 376 GLU A C 1
ATOM 2643 O O . GLU A 1 383 ? 65.160 39.469 14.154 1.00 43.68 376 GLU A O 1
ATOM 2649 N N . GLN A 1 384 ? 65.316 39.275 16.391 1.00 43.98 377 GLN A N 1
ATOM 2650 C CA . GLN A 1 384 ? 64.487 40.444 16.663 1.00 44.50 377 GLN A CA 1
ATOM 2651 C C . GLN A 1 384 ? 65.284 41.737 16.483 1.00 45.11 377 GLN A C 1
ATOM 2652 O O . GLN A 1 384 ? 66.514 41.717 16.509 1.00 44.92 377 GLN A O 1
ATOM 2658 N N . ASP A 1 385 ? 64.575 42.851 16.282 1.00 45.99 378 ASP A N 1
ATOM 2659 C CA . ASP A 1 385 ? 65.215 44.163 16.164 1.00 46.60 378 ASP A CA 1
ATOM 2660 C C . ASP A 1 385 ? 65.613 44.708 17.530 1.00 46.82 378 ASP A C 1
ATOM 2661 O O . ASP A 1 385 ? 65.191 44.187 18.571 1.00 46.71 378 ASP A O 1
ATOM 2666 N N . GLU A 1 386 ? 66.413 45.771 17.503 1.00 47.03 379 GLU A N 1
ATOM 2667 C CA . GLU A 1 386 ? 67.080 46.295 18.688 1.00 47.25 379 GLU A CA 1
ATOM 2668 C C . GLU A 1 386 ? 66.127 46.883 19.723 1.00 47.26 379 GLU A C 1
ATOM 2669 O O . GLU A 1 386 ? 66.356 46.741 20.931 1.00 47.54 379 GLU A O 1
ATOM 2675 N N . ASP A 1 387 ? 65.059 47.529 19.253 1.00 47.11 380 ASP A N 1
ATOM 2676 C CA . ASP A 1 387 ? 64.005 48.052 20.133 1.00 46.76 380 ASP A CA 1
ATOM 2677 C C . ASP A 1 387 ? 63.310 46.931 20.919 1.00 46.10 380 ASP A C 1
ATOM 2678 O O . ASP A 1 387 ? 63.028 47.080 22.109 1.00 46.08 380 ASP A O 1
ATOM 2683 N N . ALA A 1 388 ? 63.031 45.820 20.238 1.00 45.22 381 ALA A N 1
ATOM 2684 C CA . ALA A 1 388 ? 62.382 44.664 20.848 1.00 44.33 381 ALA A CA 1
ATOM 2685 C C . ALA A 1 388 ? 63.308 43.935 21.835 1.00 43.76 381 ALA A C 1
ATOM 2686 O O . ALA A 1 388 ? 62.857 43.441 22.870 1.00 43.67 381 ALA A O 1
ATOM 2688 N N . LEU A 1 389 ? 64.595 43.869 21.503 1.00 43.07 382 LEU A N 1
ATOM 2689 C CA . LEU A 1 389 ? 65.594 43.270 22.385 1.00 42.42 382 LEU A CA 1
ATOM 2690 C C . LEU A 1 389 ? 65.863 44.112 23.630 1.00 42.20 382 LEU A C 1
ATOM 2691 O O . LEU A 1 389 ? 66.129 43.564 24.701 1.00 42.47 382 LEU A O 1
ATOM 2696 N N . ALA A 1 390 ? 65.800 45.436 23.487 1.00 41.59 383 ALA A N 1
ATOM 2697 C CA . ALA A 1 390 ? 65.960 46.344 24.622 1.00 40.83 383 ALA A CA 1
ATOM 2698 C C . ALA A 1 390 ? 64.766 46.260 25.572 1.00 40.26 383 ALA A C 1
ATOM 2699 O O . ALA A 1 390 ? 64.932 46.310 26.787 1.00 40.36 383 ALA A O 1
ATOM 2701 N N . ALA A 1 391 ? 63.569 46.115 25.011 1.00 39.80 384 ALA A N 1
ATOM 2702 C CA . ALA A 1 391 ? 62.339 45.956 25.790 1.00 39.20 384 ALA A CA 1
ATOM 2703 C C . ALA A 1 391 ? 62.329 44.631 26.563 1.00 38.88 384 ALA A C 1
ATOM 2704 O O . ALA A 1 391 ? 61.948 44.590 27.736 1.00 38.57 384 ALA A O 1
ATOM 2706 N N . LEU A 1 392 ? 62.749 43.562 25.885 1.00 38.50 385 LEU A N 1
ATOM 2707 C CA . LEU A 1 392 ? 62.921 42.237 26.479 1.00 38.37 385 LEU A CA 1
ATOM 2708 C C . LEU A 1 392 ? 63.886 42.279 27.675 1.00 38.34 385 LEU A C 1
ATOM 2709 O O . LEU A 1 392 ? 63.552 41.829 28.771 1.00 37.94 385 LEU A O 1
ATOM 2714 N N . ALA A 1 393 ? 65.074 42.837 27.451 1.00 38.55 386 ALA A N 1
ATOM 2715 C CA . ALA A 1 393 ? 66.088 42.997 28.491 1.00 38.70 386 ALA A CA 1
ATOM 2716 C C . ALA A 1 393 ? 65.574 43.791 29.694 1.00 38.98 386 ALA A C 1
ATOM 2717 O O . ALA A 1 393 ? 65.884 43.462 30.842 1.00 38.98 386 ALA A O 1
ATOM 2719 N N . ARG A 1 394 ? 64.782 44.826 29.426 1.00 39.36 387 ARG A N 1
ATOM 2720 C CA . ARG A 1 394 ? 64.218 45.667 30.484 1.00 39.47 387 ARG A CA 1
ATOM 2721 C C . ARG A 1 394 ? 63.142 44.945 31.304 1.00 39.41 387 ARG A C 1
ATOM 2722 O O . ARG A 1 394 ? 63.077 45.113 32.522 1.00 39.09 387 ARG A O 1
ATOM 2730 N N . GLU A 1 395 ? 62.302 44.162 30.621 1.00 39.40 388 GLU A N 1
ATOM 2731 C CA . GLU A 1 395 ? 61.260 43.357 31.263 1.00 39.88 388 GLU A CA 1
ATOM 2732 C C . GLU A 1 395 ? 61.873 42.291 32.159 1.00 39.19 388 GLU A C 1
ATOM 2733 O O . GLU A 1 395 ? 61.478 42.136 33.317 1.00 39.27 388 GLU A O 1
ATOM 2739 N N . GLU A 1 396 ? 62.839 41.561 31.608 1.00 38.72 389 GLU A N 1
ATOM 2740 C CA . GLU A 1 396 ? 63.522 40.493 32.325 1.00 38.18 389 GLU A CA 1
ATOM 2741 C C . GLU A 1 396 ? 64.329 41.016 33.513 1.00 37.68 389 GLU A C 1
ATOM 2742 O O . GLU A 1 396 ? 64.262 40.460 34.610 1.00 37.61 389 GLU A O 1
ATOM 2748 N N . LEU A 1 397 ? 65.064 42.104 33.300 1.00 37.03 390 LEU A N 1
ATOM 2749 C CA . LEU A 1 397 ? 65.850 42.722 34.360 1.00 36.65 390 LEU A CA 1
ATOM 2750 C C . LEU A 1 397 ? 64.959 43.251 35.499 1.00 36.39 390 LEU A C 1
ATOM 2751 O O . LEU A 1 397 ? 65.389 43.319 36.651 1.00 36.11 390 LEU A O 1
ATOM 2756 N N . LYS A 1 398 ? 63.720 43.604 35.163 1.00 35.88 391 LYS A N 1
ATOM 2757 C CA . LYS A 1 398 ? 62.705 43.992 36.144 1.00 35.88 391 LYS A CA 1
ATOM 2758 C C . LYS A 1 398 ? 62.192 42.784 36.955 1.00 35.28 391 LYS A C 1
ATOM 2759 O O . LYS A 1 398 ? 62.176 42.808 38.189 1.00 34.98 391 LYS A O 1
ATOM 2765 N N . ALA A 1 399 ? 61.787 41.734 36.247 1.00 34.87 392 ALA A N 1
ATOM 2766 C CA . ALA A 1 399 ? 61.246 40.524 36.857 1.00 34.43 392 ALA A CA 1
ATOM 2767 C C . ALA A 1 399 ? 62.273 39.758 37.703 1.00 34.30 392 ALA A C 1
ATOM 2768 O O . ALA A 1 399 ? 61.941 39.269 38.785 1.00 33.79 392 ALA A O 1
ATOM 2770 N N . LEU A 1 400 ? 63.516 39.686 37.218 1.00 34.31 393 LEU A N 1
ATOM 2771 C CA . LEU A 1 400 ? 64.579 38.905 37.873 1.00 34.35 393 LEU A CA 1
ATOM 2772 C C . LEU A 1 400 ? 65.470 39.694 38.838 1.00 34.69 393 LEU A C 1
ATOM 2773 O O . LEU A 1 400 ? 65.883 39.167 39.881 1.00 34.45 393 LEU A O 1
ATOM 2778 N N . ALA A 1 401 ? 65.762 40.949 38.500 1.00 35.06 394 ALA A N 1
ATOM 2779 C CA . ALA A 1 401 ? 66.667 41.759 39.315 1.00 35.63 394 ALA A CA 1
ATOM 2780 C C . ALA A 1 401 ? 65.965 42.865 40.106 1.00 36.18 394 ALA A C 1
ATOM 2781 O O . ALA A 1 401 ? 66.559 43.441 41.019 1.00 36.02 394 ALA A O 1
ATOM 2783 N N . GLY A 1 402 ? 64.706 43.145 39.759 1.00 37.00 395 GLY A N 1
ATOM 2784 C CA . GLY A 1 402 ? 63.941 44.233 40.373 1.00 38.02 395 GLY A CA 1
ATOM 2785 C C . GLY A 1 402 ? 64.305 45.627 39.873 1.00 38.85 395 GLY A C 1
ATOM 2786 O O . GLY A 1 402 ? 64.138 46.609 40.593 1.00 38.71 395 GLY A O 1
ATOM 2787 N N . VAL A 1 403 ? 64.802 45.713 38.640 1.00 39.79 396 VAL A N 1
ATOM 2788 C CA . VAL A 1 403 ? 65.196 46.990 38.032 1.00 40.73 396 VAL A CA 1
ATOM 2789 C C . VAL A 1 403 ? 63.983 47.664 37.381 1.00 41.46 396 VAL A C 1
ATOM 2790 O O . VAL A 1 403 ? 63.452 47.179 36.387 1.00 41.36 396 VAL A O 1
ATOM 2794 N N . THR A 1 404 ? 63.559 48.788 37.951 1.00 42.64 397 THR A N 1
ATOM 2795 C CA . THR A 1 404 ? 62.383 49.518 37.453 1.00 43.76 397 THR A CA 1
ATOM 2796 C C . THR A 1 404 ? 62.748 50.811 36.713 1.00 44.46 397 THR A C 1
ATOM 2797 O O . THR A 1 404 ? 61.969 51.289 35.881 1.00 44.81 397 THR A O 1
ATOM 2801 N N . ALA A 1 405 ? 63.933 51.348 37.010 1.00 44.98 398 ALA A N 1
ATOM 2802 C CA . ALA A 1 405 ? 64.412 52.605 36.447 1.00 45.51 398 ALA A CA 1
ATOM 2803 C C . ALA A 1 405 ? 64.496 52.599 34.915 1.00 46.18 398 ALA A C 1
ATOM 2804 O O . ALA A 1 405 ? 64.664 51.542 34.293 1.00 46.49 398 ALA A O 1
ATOM 2806 N N . ARG A 1 406 ? 64.369 53.786 34.319 1.00 46.64 399 ARG A N 1
ATOM 2807 C CA . ARG A 1 406 ? 64.507 53.959 32.874 1.00 47.11 399 ARG A CA 1
ATOM 2808 C C . ARG A 1 406 ? 65.959 54.262 32.512 1.00 46.96 399 ARG A C 1
ATOM 2809 O O . ARG A 1 406 ? 66.565 55.167 33.096 1.00 47.16 399 ARG A O 1
ATOM 2817 N N . PRO A 1 407 ? 66.531 53.488 31.568 1.00 46.80 400 PRO A N 1
ATOM 2818 C CA . PRO A 1 407 ? 67.905 53.718 31.115 1.00 46.75 400 PRO A CA 1
ATOM 2819 C C . PRO A 1 407 ? 68.053 54.978 30.247 1.00 46.63 400 PRO A C 1
ATOM 2820 O O . PRO A 1 407 ? 67.130 55.343 29.507 1.00 46.58 400 PRO A O 1
ATOM 2824 N N . SER A 1 408 ? 69.208 55.632 30.355 1.00 46.25 401 SER A N 1
ATOM 2825 C CA . SER A 1 408 ? 69.508 56.826 29.570 1.00 45.92 401 SER A CA 1
ATOM 2826 C C . SER A 1 408 ? 70.448 56.491 28.414 1.00 45.52 401 SER A C 1
ATOM 2827 O O . SER A 1 408 ? 70.810 57.364 27.609 1.00 45.75 401 SER A O 1
ATOM 2830 N N . PHE A 1 409 ? 70.841 55.219 28.345 1.00 44.68 402 PHE A N 1
ATOM 2831 C CA . PHE A 1 409 ? 71.712 54.714 27.286 1.00 43.78 402 PHE A CA 1
ATOM 2832 C C . PHE A 1 409 ? 71.267 53.308 26.893 1.00 43.02 402 PHE A C 1
ATOM 2833 O O . PHE A 1 409 ? 70.859 52.519 27.741 1.00 42.83 402 PHE A O 1
ATOM 2841 N N . THR A 1 410 ? 71.319 53.018 25.597 1.00 42.21 403 THR A N 1
ATOM 2842 C CA . THR A 1 410 ? 70.946 51.706 25.072 1.00 41.36 403 THR A CA 1
ATOM 2843 C C . THR A 1 410 ? 71.753 51.412 23.819 1.00 40.92 403 THR A C 1
ATOM 2844 O O . THR A 1 410 ? 71.717 52.179 22.843 1.00 40.56 403 THR A O 1
ATOM 2848 N N . ARG A 1 411 ? 72.479 50.299 23.859 1.00 40.21 404 ARG A N 1
ATOM 2849 C CA . ARG A 1 411 ? 73.218 49.820 22.708 1.00 39.86 404 ARG A CA 1
ATOM 2850 C C . ARG A 1 411 ? 73.126 48.299 22.587 1.00 39.41 404 ARG A C 1
ATOM 2851 O O . ARG A 1 411 ? 73.455 47.565 23.525 1.00 39.23 404 ARG A O 1
ATOM 2859 N N . VAL A 1 412 ? 72.680 47.846 21.415 1.00 38.92 405 VAL A N 1
ATOM 2860 C CA . VAL A 1 412 ? 72.468 46.428 21.132 1.00 38.05 405 VAL A CA 1
ATOM 2861 C C . VAL A 1 412 ? 73.424 45.932 20.052 1.00 37.61 405 VAL A C 1
ATOM 2862 O O . VAL A 1 412 ? 73.522 46.530 18.987 1.00 37.40 405 VAL A O 1
ATOM 2866 N N . PHE A 1 413 ? 74.141 44.846 20.349 1.00 37.38 406 PHE A N 1
ATOM 2867 C CA . PHE A 1 413 ? 74.950 44.131 19.355 1.00 37.08 406 PHE A CA 1
ATOM 2868 C C . PHE A 1 413 ? 74.403 42.715 19.156 1.00 37.08 406 PHE A C 1
ATOM 2869 O O . PHE A 1 413 ? 74.193 41.982 20.127 1.00 37.22 406 PHE A O 1
ATOM 2877 N N . ARG A 1 414 ? 74.191 42.338 17.897 1.00 37.18 407 ARG A N 1
ATOM 2878 C CA . ARG A 1 414 ? 73.653 41.019 17.537 1.00 37.42 407 ARG A CA 1
ATOM 2879 C C . ARG A 1 414 ? 74.679 40.144 16.825 1.00 37.33 407 ARG A C 1
ATOM 2880 O O . ARG A 1 414 ? 75.234 40.536 15.800 1.00 37.00 407 ARG A O 1
ATOM 2888 N N . TRP A 1 415 ? 74.919 38.961 17.390 1.00 37.61 408 TRP A N 1
ATOM 2889 C CA . TRP A 1 415 ? 75.890 37.994 16.866 1.00 37.97 408 TRP A CA 1
ATOM 2890 C C . TRP A 1 415 ? 75.198 36.677 16.540 1.00 38.61 408 TRP A C 1
ATOM 2891 O O . TRP A 1 415 ? 75.122 35.793 17.390 1.00 38.92 408 TRP A O 1
ATOM 2902 N N . PRO A 1 416 ? 74.699 36.554 15.315 1.00 39.40 409 PRO A N 1
ATOM 2903 C CA . PRO A 1 416 ? 73.918 35.379 14.915 1.00 40.04 409 PRO A CA 1
ATOM 2904 C C . PRO A 1 416 ? 74.655 34.534 13.881 1.00 40.01 409 PRO A C 1
ATOM 2905 O O . PRO A 1 416 ? 74.030 33.749 13.168 1.00 40.55 409 PRO A O 1
ATOM 2909 N N . LEU A 1 417 ? 75.972 34.699 13.805 1.00 39.93 410 LEU A N 1
ATOM 2910 C CA . LEU A 1 417 ? 76.896 33.590 14.010 1.00 39.71 410 LEU A CA 1
ATOM 2911 C C . LEU A 1 417 ? 77.531 33.650 15.395 1.00 39.25 410 LEU A C 1
ATOM 2912 O O . LEU A 1 417 ? 78.444 34.439 15.637 1.00 40.13 410 LEU A O 1
ATOM 2917 N N . GLY A 1 418 ? 77.042 32.810 16.302 1.00 38.03 411 GLY A N 1
ATOM 2918 C CA . GLY A 1 418 ? 77.034 33.134 17.716 1.00 35.68 411 GLY A CA 1
ATOM 2919 C C . GLY A 1 418 ? 78.138 32.776 18.691 1.00 34.30 411 GLY A C 1
ATOM 2920 O O . GLY A 1 418 ? 78.962 33.618 19.047 1.00 34.67 411 GLY A O 1
ATOM 2921 N N . ILE A 1 419 ? 78.155 31.519 19.123 1.00 32.26 412 ILE A N 1
ATOM 2922 C CA . ILE A 1 419 ? 79.293 30.974 19.853 1.00 30.69 412 ILE A CA 1
ATOM 2923 C C . ILE A 1 419 ? 79.305 29.513 19.417 1.00 29.00 412 ILE A C 1
ATOM 2924 O O . ILE A 1 419 ? 78.259 28.868 19.346 1.00 29.09 412 ILE A O 1
ATOM 2929 N N . PRO A 1 420 ? 80.495 28.997 19.127 1.00 27.63 413 PRO A N 1
ATOM 2930 C CA . PRO A 1 420 ? 80.647 27.600 18.708 1.00 26.39 413 PRO A CA 1
ATOM 2931 C C . PRO A 1 420 ? 80.126 26.630 19.764 1.00 25.22 413 PRO A C 1
ATOM 2932 O O . PRO A 1 420 ? 80.380 26.818 20.954 1.00 24.46 413 PRO A O 1
ATOM 2936 N N . GLN A 1 421 ? 79.403 25.605 19.325 1.00 24.22 414 GLN A N 1
ATOM 2937 C CA . GLN A 1 421 ? 78.819 24.628 20.239 1.00 23.20 414 GLN A CA 1
ATOM 2938 C C . GLN A 1 421 ? 79.565 23.297 20.141 1.00 22.55 414 GLN A C 1
ATOM 2939 O O . GLN A 1 421 ? 79.481 22.594 19.131 1.00 22.09 414 GLN A O 1
ATOM 2945 N N . TYR A 1 422 ? 80.314 22.973 21.191 1.00 21.98 415 TYR A N 1
ATOM 2946 C CA . TYR A 1 422 ? 81.087 21.738 21.222 1.00 21.99 415 TYR A CA 1
ATOM 2947 C C . TYR A 1 422 ? 80.173 20.640 21.731 1.00 21.85 415 TYR A C 1
ATOM 2948 O O . TYR A 1 422 ? 80.254 20.223 22.892 1.00 22.00 415 TYR A O 1
ATOM 2957 N N . ASN A 1 423 ? 79.278 20.211 20.844 1.00 21.78 416 ASN A N 1
ATOM 2958 C CA . ASN A 1 423 ? 78.234 19.252 21.160 1.00 22.13 416 ASN A CA 1
ATOM 2959 C C . ASN A 1 423 ? 78.752 17.820 21.021 1.00 22.55 416 ASN A C 1
ATOM 2960 O O . ASN A 1 423 ? 79.873 17.611 20.560 1.00 23.18 416 ASN A O 1
ATOM 2965 N N . LEU A 1 424 ? 77.958 16.844 21.447 1.00 22.96 417 LEU A N 1
ATOM 2966 C CA . LEU A 1 424 ? 78.305 15.424 21.280 1.00 23.64 417 LEU A CA 1
ATOM 2967 C C . LEU A 1 424 ? 78.910 15.133 19.900 1.00 24.32 417 LEU A C 1
ATOM 2968 O O . LEU A 1 424 ? 78.390 15.575 18.863 1.00 24.20 417 LEU A O 1
ATOM 2973 N N . GLY A 1 425 ? 80.027 14.411 19.900 1.00 25.02 418 GLY A N 1
ATOM 2974 C CA . GLY A 1 425 ? 80.725 14.077 18.665 1.00 25.52 418 GLY A CA 1
ATOM 2975 C C . GLY A 1 425 ? 81.748 15.111 18.214 1.00 26.15 418 GLY A C 1
ATOM 2976 O O . GLY A 1 425 ? 82.428 14.900 17.213 1.00 26.22 418 GLY A O 1
ATOM 2977 N N . HIS A 1 426 ? 81.878 16.215 18.950 1.00 26.60 419 HIS A N 1
ATOM 2978 C CA . HIS A 1 426 ? 82.791 17.300 18.549 1.00 27.00 419 HIS A CA 1
ATOM 2979 C C . HIS A 1 426 ? 84.256 16.886 18.419 1.00 27.71 419 HIS A C 1
ATOM 2980 O O . HIS A 1 426 ? 84.902 17.223 17.435 1.00 27.91 419 HIS A O 1
ATOM 2987 N N . LEU A 1 427 ? 84.774 16.187 19.426 1.00 29.09 420 LEU A N 1
ATOM 2988 C CA . LEU A 1 427 ? 86.174 15.742 19.448 1.00 30.23 420 LEU A CA 1
ATOM 2989 C C . LEU A 1 427 ? 86.520 14.800 18.287 1.00 30.78 420 LEU A C 1
ATOM 2990 O O . LEU A 1 427 ? 87.609 14.901 17.708 1.00 30.68 420 LEU A O 1
ATOM 2995 N N . GLU A 1 428 ? 85.596 13.900 17.945 1.00 31.57 421 GLU A N 1
ATOM 2996 C CA . GLU A 1 428 ? 85.806 12.973 16.829 1.00 32.61 421 GLU A CA 1
ATOM 2997 C C . GLU A 1 428 ? 85.721 13.697 15.480 1.00 32.31 421 GLU A C 1
ATOM 2998 O O . GLU A 1 428 ? 86.376 13.301 14.515 1.00 32.57 421 GLU A O 1
ATOM 3004 N N . ARG A 1 429 ? 84.906 14.752 15.427 1.00 32.07 422 ARG A N 1
ATOM 3005 C CA . ARG A 1 429 ? 84.834 15.645 14.283 1.00 31.83 422 ARG A CA 1
ATOM 3006 C C . ARG A 1 429 ? 86.164 16.369 14.063 1.00 32.05 422 ARG A C 1
ATOM 3007 O O . ARG A 1 429 ? 86.704 16.354 12.958 1.00 32.11 422 ARG A O 1
ATOM 3015 N N . VAL A 1 430 ? 86.679 17.003 15.115 1.00 32.39 423 VAL A N 1
ATOM 3016 C CA . VAL A 1 430 ? 87.948 17.734 15.050 1.00 32.71 423 VAL A CA 1
ATOM 3017 C C . VAL A 1 430 ? 89.116 16.800 14.715 1.00 33.19 423 VAL A C 1
ATOM 3018 O O . VAL A 1 430 ? 90.020 17.186 13.972 1.00 33.78 423 VAL A O 1
ATOM 3022 N N . ALA A 1 431 ? 89.085 15.580 15.248 1.00 33.38 424 ALA A N 1
ATOM 3023 C CA . ALA A 1 431 ? 90.081 14.557 14.926 1.00 33.81 424 ALA A CA 1
ATOM 3024 C C . ALA A 1 431 ? 90.068 14.198 13.438 1.00 34.13 424 ALA A C 1
ATOM 3025 O O . ALA A 1 431 ? 91.129 14.040 12.828 1.00 34.34 424 ALA A O 1
ATOM 3027 N N . ALA A 1 432 ? 88.870 14.075 12.866 1.00 34.38 425 ALA A N 1
ATOM 3028 C CA . ALA A 1 432 ? 88.711 13.813 11.432 1.00 34.96 425 ALA A CA 1
ATOM 3029 C C . ALA A 1 432 ? 89.018 15.042 10.562 1.00 35.29 425 ALA A C 1
ATOM 3030 O O . ALA A 1 432 ? 89.442 14.892 9.418 1.00 35.58 425 ALA A O 1
ATOM 3032 N N . ILE A 1 433 ? 88.777 16.243 11.097 1.00 35.77 426 ILE A N 1
ATOM 3033 C CA . ILE A 1 433 ? 89.216 17.500 10.472 1.00 35.99 426 ILE A CA 1
ATOM 3034 C C . ILE A 1 433 ? 90.748 17.552 10.399 1.00 36.63 426 ILE A C 1
ATOM 3035 O O . ILE A 1 433 ? 91.304 17.969 9.383 1.00 36.97 426 ILE A O 1
ATOM 3040 N N . ASP A 1 434 ? 91.413 17.121 11.473 1.00 37.11 427 ASP A N 1
ATOM 3041 C CA . ASP A 1 434 ? 92.876 17.100 11.546 1.00 37.54 427 ASP A CA 1
ATOM 3042 C C . ASP A 1 434 ? 93.492 16.106 10.565 1.00 37.94 427 ASP A C 1
ATOM 3043 O O . ASP A 1 434 ? 94.477 16.422 9.896 1.00 38.19 427 ASP A O 1
ATOM 3048 N N . ALA A 1 435 ? 92.904 14.912 10.494 1.00 38.36 428 ALA A N 1
ATOM 3049 C CA . ALA A 1 435 ? 93.361 13.840 9.605 1.00 38.78 428 ALA A CA 1
ATOM 3050 C C . ALA A 1 435 ? 93.219 14.189 8.114 1.00 39.22 428 ALA A C 1
ATOM 3051 O O . ALA A 1 435 ? 94.039 13.765 7.290 1.00 39.16 428 ALA A O 1
ATOM 3053 N N . ALA A 1 436 ? 92.181 14.953 7.776 1.00 39.80 429 ALA A N 1
ATOM 3054 C CA . ALA A 1 436 ? 91.988 15.431 6.407 1.00 40.68 429 ALA A CA 1
ATOM 3055 C C . ALA A 1 436 ? 92.967 16.553 6.035 1.00 41.58 429 ALA A C 1
ATOM 3056 O 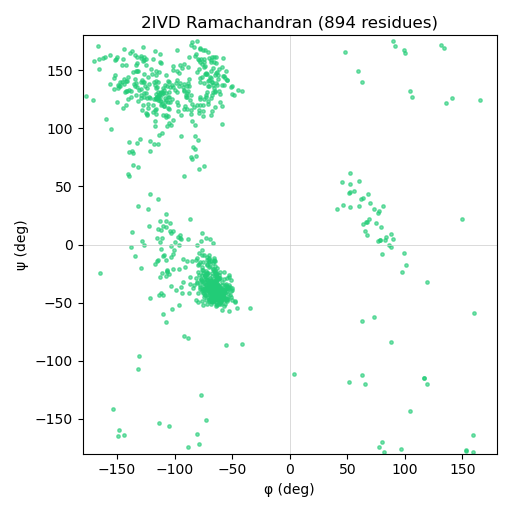O . ALA A 1 436 ? 93.297 16.727 4.857 1.00 41.85 429 ALA A O 1
ATOM 3058 N N . LEU A 1 437 ? 93.429 17.305 7.037 1.00 42.56 430 LEU A N 1
ATOM 3059 C CA . LEU A 1 437 ? 94.375 18.408 6.819 1.00 43.42 430 LEU A CA 1
ATOM 3060 C C . LEU A 1 437 ? 95.793 17.939 6.508 1.00 44.04 430 LEU A C 1
ATOM 3061 O O . LEU A 1 437 ? 96.555 18.659 5.859 1.00 44.09 430 LEU A O 1
ATOM 3066 N N . GLN A 1 438 ? 96.140 16.744 6.985 1.00 44.96 431 GLN A N 1
ATOM 3067 C CA . GLN A 1 438 ? 97.436 16.118 6.695 1.00 46.00 431 GLN A CA 1
ATOM 3068 C C . GLN A 1 438 ? 97.626 15.815 5.209 1.00 46.38 431 GLN A C 1
ATOM 3069 O O . GLN A 1 438 ? 98.728 15.975 4.672 1.00 46.55 431 GLN A O 1
ATOM 3075 N N . ARG A 1 439 ? 96.543 15.393 4.555 1.00 46.61 432 ARG A N 1
ATOM 3076 C CA . ARG A 1 439 ? 96.544 15.126 3.120 1.00 46.61 432 ARG A CA 1
ATOM 3077 C C . ARG A 1 439 ? 96.503 16.415 2.283 1.00 46.05 432 ARG A C 1
ATOM 3078 O O . ARG A 1 439 ? 96.300 16.362 1.064 1.00 46.30 432 ARG A O 1
ATOM 3086 N N . LEU A 1 440 ? 96.685 17.563 2.937 1.00 45.20 433 LEU A N 1
ATOM 3087 C CA . LEU A 1 440 ? 96.735 18.873 2.260 1.00 44.34 433 LEU A CA 1
ATOM 3088 C C . LEU A 1 440 ? 97.863 19.743 2.826 1.00 43.40 433 LEU A C 1
ATOM 3089 O O . LEU A 1 440 ? 97.603 20.618 3.652 1.00 43.29 433 LEU A O 1
ATOM 3094 N N . PRO A 1 441 ? 99.117 19.508 2.381 1.00 42.63 434 PRO A N 1
ATOM 3095 C CA . PRO A 1 441 ? 100.291 20.196 2.948 1.00 41.78 434 PRO A CA 1
ATOM 3096 C C . PRO A 1 441 ? 100.235 21.730 2.873 1.00 40.78 434 PRO A C 1
ATOM 3097 O O . PRO A 1 441 ? 99.820 22.292 1.856 1.00 40.39 434 PRO A O 1
ATOM 3101 N N . GLY A 1 442 ? 100.644 22.381 3.961 1.00 39.92 435 GLY A N 1
ATOM 3102 C CA . GLY A 1 442 ? 100.699 23.842 4.040 1.00 38.75 435 GLY A CA 1
ATOM 3103 C C . GLY A 1 442 ? 99.355 24.498 4.304 1.00 38.04 435 GLY A C 1
ATOM 3104 O O . GLY A 1 442 ? 99.194 25.702 4.102 1.00 37.82 435 GLY A O 1
ATOM 3105 N N . LEU A 1 443 ? 98.388 23.697 4.739 1.00 37.41 436 LEU A N 1
ATOM 3106 C CA . LEU A 1 443 ? 97.064 24.192 5.103 1.00 36.93 436 LEU A CA 1
ATOM 3107 C C . LEU A 1 443 ? 96.822 23.956 6.602 1.00 36.10 436 LEU A C 1
ATOM 3108 O O . LEU A 1 443 ? 97.111 22.873 7.123 1.00 35.92 436 LEU A O 1
ATOM 3113 N N . HIS A 1 444 ? 96.308 24.975 7.290 1.00 35.01 437 HIS A N 1
ATOM 3114 C CA . HIS A 1 444 ? 96.168 24.934 8.748 1.00 33.93 437 HIS A CA 1
ATOM 3115 C C . HIS A 1 444 ? 94.919 25.677 9.212 1.00 33.30 437 HIS A C 1
ATOM 3116 O O . HIS A 1 444 ? 94.582 26.746 8.678 1.00 33.26 437 HIS A O 1
ATOM 3123 N N . LEU A 1 445 ? 94.226 25.105 10.196 1.00 32.12 438 LEU A N 1
ATOM 3124 C CA . LEU A 1 445 ? 93.068 25.778 10.788 1.00 31.12 438 LEU A CA 1
ATOM 3125 C C . LEU A 1 445 ? 93.370 26.294 12.195 1.00 30.48 438 LEU A C 1
ATOM 3126 O O . LEU A 1 445 ? 94.145 25.693 12.941 1.00 30.56 438 LEU A O 1
ATOM 3131 N N . ILE A 1 446 ? 92.770 27.432 12.528 1.00 29.49 439 ILE A N 1
ATOM 3132 C CA . ILE A 1 446 ? 92.831 27.998 13.866 1.00 28.66 439 ILE A CA 1
ATOM 3133 C C . ILE A 1 446 ? 91.543 28.798 14.057 1.00 27.98 439 ILE A C 1
ATOM 3134 O O . ILE A 1 446 ? 90.882 29.152 13.076 1.00 27.55 439 ILE A O 1
ATOM 3139 N N . GLY A 1 447 ? 91.170 29.061 15.309 1.00 27.44 440 GLY A N 1
ATOM 3140 C CA . GLY A 1 447 ? 89.951 29.815 15.597 1.00 26.70 440 GLY A CA 1
ATOM 3141 C C . GLY A 1 447 ? 89.085 29.139 16.632 1.00 26.07 440 GLY A C 1
ATOM 3142 O O . GLY A 1 447 ? 89.359 27.997 17.017 1.00 25.98 440 GLY A O 1
ATOM 3143 N N . ASN A 1 448 ? 88.040 29.843 17.074 1.00 25.61 441 ASN A N 1
ATOM 3144 C CA . ASN A 1 448 ? 87.167 29.379 18.173 1.00 25.74 441 ASN A CA 1
ATOM 3145 C C . ASN A 1 448 ? 86.325 28.120 17.905 1.00 25.74 441 ASN A C 1
ATOM 3146 O O . ASN A 1 448 ? 85.769 27.539 18.843 1.00 25.83 441 ASN A O 1
ATOM 3151 N N . ALA A 1 449 ? 86.243 27.711 16.635 1.00 25.13 442 ALA A N 1
ATOM 3152 C CA . ALA A 1 449 ? 85.419 26.573 16.214 1.00 24.80 442 ALA A CA 1
ATOM 3153 C C . ALA A 1 449 ? 85.940 25.197 16.645 1.00 24.67 442 ALA A C 1
ATOM 3154 O O . ALA A 1 449 ? 85.152 24.253 16.774 1.00 24.58 442 ALA A O 1
ATOM 3156 N N . TYR A 1 450 ? 87.247 25.087 16.882 1.00 24.37 443 TYR A N 1
ATOM 3157 C CA . TYR A 1 450 ? 87.892 23.771 17.047 1.00 24.16 443 TYR A CA 1
ATOM 3158 C C . TYR A 1 450 ? 88.317 23.395 18.468 1.00 24.17 443 TYR A C 1
ATOM 3159 O O . TYR A 1 450 ? 87.762 22.455 19.050 1.00 23.66 443 TYR A O 1
ATOM 3168 N N . LYS A 1 451 ? 89.300 24.117 19.019 1.00 24.31 444 LYS A N 1
ATOM 3169 C CA . LYS A 1 451 ? 90.008 23.660 20.229 1.00 24.38 444 LYS A CA 1
ATOM 3170 C C . LYS A 1 451 ? 89.979 24.628 21.403 1.00 23.88 444 LYS A C 1
ATOM 3171 O O . LYS A 1 451 ? 90.898 24.665 22.211 1.00 24.35 444 LYS A O 1
ATOM 3177 N N . GLY A 1 452 ? 88.910 25.401 21.505 1.00 23.93 445 GLY A N 1
ATOM 3178 C CA . GLY A 1 452 ? 88.759 26.361 22.595 1.00 24.05 445 GLY A CA 1
ATOM 3179 C C . GLY A 1 452 ? 88.133 27.651 22.114 1.00 24.17 445 GLY A C 1
ATOM 3180 O O . GLY A 1 452 ? 88.615 28.282 21.166 1.00 23.92 445 GLY A O 1
ATOM 3181 N N . VAL A 1 453 ? 87.055 28.030 22.789 1.00 24.52 446 VAL A N 1
ATOM 3182 C CA . VAL A 1 453 ? 86.222 29.172 22.429 1.00 24.89 446 VAL A CA 1
ATOM 3183 C C . VAL A 1 453 ? 86.771 30.505 22.977 1.00 25.30 446 VAL A C 1
ATOM 3184 O O . VAL A 1 453 ? 86.720 31.525 22.298 1.00 25.55 446 VAL A O 1
ATOM 3188 N N . GLY A 1 454 ? 87.319 30.482 24.186 1.00 25.78 447 GLY A N 1
ATOM 3189 C CA . GLY A 1 454 ? 87.734 31.702 24.870 1.00 26.45 447 GLY A CA 1
ATOM 3190 C C . GLY A 1 454 ? 88.992 32.373 24.350 1.00 26.89 447 GLY A C 1
ATOM 3191 O O . GLY A 1 454 ? 89.872 31.727 23.773 1.00 26.86 447 GLY A O 1
ATOM 3192 N N . LEU A 1 455 ? 89.057 33.684 24.571 1.00 27.46 448 LEU A N 1
ATOM 3193 C CA . LEU A 1 455 ? 90.259 34.506 24.344 1.00 28.07 448 LEU A CA 1
ATOM 3194 C C . LEU A 1 455 ? 91.602 33.797 24.645 1.00 28.12 448 LEU A C 1
ATOM 3195 O O . LEU A 1 455 ? 92.479 33.737 23.773 1.00 28.35 448 LEU A O 1
ATOM 3200 N N . ASN A 1 456 ? 91.739 33.264 25.864 1.00 27.88 449 ASN A N 1
ATOM 3201 C CA . ASN A 1 456 ? 92.944 32.548 26.328 1.00 27.75 449 ASN A CA 1
ATOM 3202 C C . ASN A 1 456 ? 93.305 31.310 25.521 1.00 27.96 449 ASN A C 1
ATOM 3203 O O . ASN A 1 456 ? 94.491 31.045 25.288 1.00 27.47 449 ASN A O 1
ATOM 3208 N N . ASP A 1 457 ? 92.279 30.537 25.145 1.00 28.48 450 ASP A N 1
ATOM 3209 C CA . ASP A 1 457 ? 92.443 29.324 24.342 1.00 28.77 450 ASP A CA 1
ATOM 3210 C C . ASP A 1 457 ? 92.905 29.702 22.941 1.00 28.75 450 ASP A C 1
ATOM 3211 O O . ASP A 1 457 ? 93.864 29.131 22.426 1.00 28.97 450 ASP A O 1
ATOM 3216 N N . CYS A 1 458 ? 92.220 30.673 22.342 1.00 28.72 451 CYS A N 1
ATOM 3217 C CA . CYS A 1 458 ? 92.571 31.206 21.022 1.00 29.06 451 CYS A CA 1
ATOM 3218 C C . CYS A 1 458 ? 94.024 31.690 20.919 1.00 29.25 451 CYS A C 1
ATOM 3219 O O . CYS A 1 458 ? 94.703 31.391 19.938 1.00 29.50 451 CYS A O 1
ATOM 3222 N N . ILE A 1 459 ? 94.472 32.442 21.927 1.00 29.81 452 ILE A N 1
ATOM 3223 C CA . ILE A 1 459 ? 95.842 32.974 22.018 1.00 30.00 452 ILE A CA 1
ATOM 3224 C C . ILE A 1 459 ? 96.876 31.855 22.216 1.00 30.78 452 ILE A C 1
ATOM 3225 O O . ILE A 1 459 ? 97.867 31.803 21.491 1.00 31.12 452 ILE A O 1
ATOM 3230 N N . ARG A 1 460 ? 96.633 30.956 23.169 1.00 31.35 453 ARG A N 1
ATOM 3231 C CA . ARG A 1 460 ? 97.499 29.789 23.366 1.00 32.16 453 ARG A CA 1
ATOM 3232 C C . ARG A 1 460 ? 97.573 28.858 22.144 1.00 32.56 453 ARG A C 1
ATOM 3233 O O . ARG A 1 460 ? 98.658 28.361 21.807 1.00 32.97 453 ARG A O 1
ATOM 3241 N N . ASN A 1 461 ? 96.432 28.618 21.489 1.00 32.94 454 ASN A N 1
ATOM 3242 C CA . ASN A 1 461 ? 96.397 27.761 20.299 1.00 32.77 454 ASN A CA 1
ATOM 3243 C C . ASN A 1 461 ? 97.065 28.441 19.114 1.00 33.02 454 ASN A C 1
ATOM 3244 O O . ASN A 1 461 ? 97.717 27.788 18.298 1.00 32.51 454 ASN A O 1
ATOM 3249 N N . ALA A 1 462 ? 96.896 29.757 19.039 1.00 33.87 455 ALA A N 1
ATOM 3250 C CA . ALA A 1 462 ? 97.522 30.577 18.004 1.00 34.94 455 ALA A CA 1
ATOM 3251 C C . ALA A 1 462 ? 99.053 30.533 18.071 1.00 35.70 455 ALA A C 1
ATOM 3252 O O . ALA A 1 462 ? 99.718 30.339 17.047 1.00 36.17 455 ALA A O 1
ATOM 3254 N N . ALA A 1 463 ? 99.604 30.712 19.273 1.00 36.52 456 ALA A N 1
ATOM 3255 C CA . ALA A 1 463 ? 101.053 30.661 19.489 1.00 37.23 456 ALA A CA 1
ATOM 3256 C C . ALA A 1 463 ? 101.613 29.267 19.224 1.00 37.77 456 ALA A C 1
ATOM 3257 O O . ALA A 1 463 ? 102.689 29.125 18.641 1.00 38.06 456 ALA A O 1
ATOM 3259 N N . GLN A 1 464 ? 100.878 28.244 19.647 1.00 38.46 457 GLN A N 1
ATOM 3260 C CA . GLN A 1 464 ? 101.306 26.865 19.454 1.00 39.46 457 GLN A CA 1
ATOM 3261 C C . GLN A 1 464 ? 101.410 26.459 17.965 1.00 39.65 457 GLN A C 1
ATOM 3262 O O . GLN A 1 464 ? 102.348 25.754 17.577 1.00 39.67 457 GLN A O 1
ATOM 3268 N N . LEU A 1 465 ? 100.466 26.923 17.140 1.00 39.87 458 LEU A N 1
ATOM 3269 C CA . LEU A 1 465 ? 100.519 26.711 15.688 1.00 40.11 458 LEU A CA 1
ATOM 3270 C C . LEU A 1 465 ? 101.691 27.476 15.055 1.00 40.65 458 LEU A C 1
ATOM 3271 O O . LEU A 1 465 ? 102.473 26.908 14.286 1.00 40.59 458 LEU A O 1
ATOM 3276 N N . ALA A 1 466 ? 101.808 28.756 15.395 1.00 41.39 459 ALA A N 1
ATOM 3277 C CA . ALA A 1 466 ? 102.896 29.606 14.914 1.00 42.22 459 ALA A CA 1
ATOM 3278 C C . ALA A 1 466 ? 104.291 29.010 15.175 1.00 42.93 459 ALA A C 1
ATOM 3279 O O . ALA A 1 466 ? 105.154 29.046 14.292 1.00 42.81 459 ALA A O 1
ATOM 3281 N N . ASP A 1 467 ? 104.491 28.455 16.376 1.00 43.87 460 ASP A N 1
ATOM 3282 C CA . ASP A 1 467 ? 105.748 27.794 16.748 1.00 44.51 460 ASP A CA 1
ATOM 3283 C C . ASP A 1 467 ? 106.019 26.556 15.901 1.00 45.16 460 ASP A C 1
ATOM 3284 O O . ASP A 1 467 ? 107.157 26.315 15.508 1.00 45.25 460 ASP A O 1
ATOM 3289 N N . ALA A 1 468 ? 104.968 25.783 15.626 1.00 46.13 461 ALA A N 1
ATOM 3290 C CA . ALA A 1 468 ? 105.071 24.535 14.868 1.00 46.95 461 ALA A CA 1
ATOM 3291 C C . ALA A 1 468 ? 105.346 24.771 13.385 1.00 47.63 461 ALA A C 1
ATOM 3292 O O . ALA A 1 468 ? 105.936 23.919 12.711 1.00 47.54 461 ALA A O 1
ATOM 3294 N N . LEU A 1 469 ? 104.905 25.922 12.853 1.00 48.56 462 LEU A N 1
ATOM 3295 C CA . LEU A 1 469 ? 105.134 26.279 11.431 1.00 49.49 462 LEU A CA 1
ATOM 3296 C C . LEU A 1 469 ? 106.653 26.493 11.184 1.00 50.34 462 LEU A C 1
ATOM 3297 O O . LEU A 1 469 ? 107.162 26.096 10.143 1.00 50.59 462 LEU A O 1
ATOM 3302 N N . VAL A 1 470 ? 107.354 27.114 12.172 1.00 51.18 463 VAL A N 1
ATOM 3303 C CA . VAL A 1 470 ? 108.788 27.238 12.013 1.00 51.84 463 VAL A CA 1
ATOM 3304 C C . VAL A 1 470 ? 109.346 25.924 12.449 1.00 52.29 463 VAL A C 1
ATOM 3305 O O . VAL A 1 470 ? 109.628 25.608 13.608 1.00 52.49 463 VAL A O 1
ATOM 3309 N N . ALA A 1 471 ? 109.463 25.189 11.354 1.00 52.77 464 ALA A N 1
ATOM 3310 C CA . ALA A 1 471 ? 109.933 23.834 11.210 1.00 53.11 464 ALA A CA 1
ATOM 3311 C C . ALA A 1 471 ? 110.476 23.674 9.784 1.00 53.35 464 ALA A C 1
ATOM 3312 O O . ALA A 1 471 ? 110.437 24.620 8.984 1.00 53.46 464 ALA A O 1
ATOM 3314 N N . MET B 1 17 ? 73.962 45.765 106.891 1.00 50.51 10 MET B N 1
ATOM 3315 C CA . MET B 1 17 ? 74.716 47.033 106.629 1.00 50.18 10 MET B CA 1
ATOM 3316 C C . MET B 1 17 ? 76.231 46.814 106.667 1.00 49.73 10 MET B C 1
ATOM 3317 O O . MET B 1 17 ? 76.956 47.334 105.817 1.00 50.16 10 MET B O 1
ATOM 3319 N N . ASN B 1 18 ? 76.696 46.040 107.648 1.00 48.73 11 ASN B N 1
ATOM 3320 C CA . ASN B 1 18 ? 78.124 45.776 107.835 1.00 47.60 11 ASN B CA 1
ATOM 3321 C C . ASN B 1 18 ? 78.501 44.366 107.369 1.00 46.30 11 ASN B C 1
ATOM 3322 O O . ASN B 1 18 ? 77.883 43.387 107.798 1.00 46.22 11 ASN B O 1
ATOM 3327 N N . VAL B 1 19 ? 79.505 44.268 106.493 1.00 44.51 12 VAL B N 1
ATOM 3328 C CA . VAL B 1 19 ? 79.927 42.974 105.925 1.00 42.69 12 VAL B CA 1
ATOM 3329 C C . VAL B 1 19 ? 81.441 42.750 106.050 1.00 41.55 12 VAL B C 1
ATOM 3330 O O . VAL B 1 19 ? 82.238 43.646 105.765 1.00 4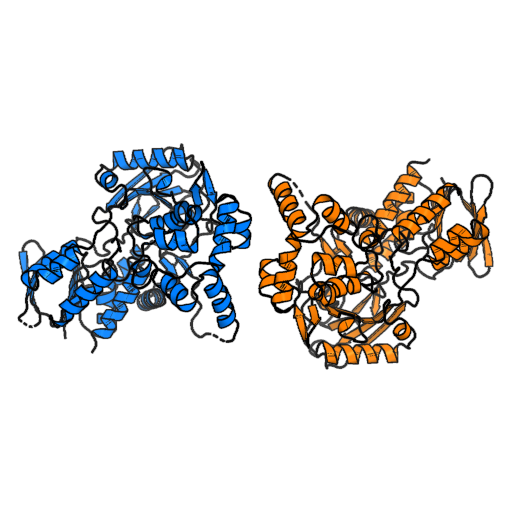1.61 12 VAL B O 1
ATOM 3334 N N . ALA B 1 20 ? 81.827 41.559 106.499 1.00 39.86 13 ALA B N 1
ATOM 3335 C CA . ALA B 1 20 ? 83.232 41.169 106.530 1.00 38.57 13 ALA B CA 1
ATOM 3336 C C . ALA B 1 20 ? 83.537 40.185 105.400 1.00 37.69 13 ALA B C 1
ATOM 3337 O O . ALA B 1 20 ? 82.804 39.211 105.197 1.00 37.18 13 ALA B O 1
ATOM 3339 N N . VAL B 1 21 ? 84.609 40.468 104.662 1.00 36.59 14 VAL B N 1
ATOM 3340 C CA . VAL B 1 21 ? 85.085 39.593 103.595 1.00 35.42 14 VAL B CA 1
ATOM 3341 C C . VAL B 1 21 ? 86.425 38.996 104.012 1.00 34.83 14 VAL B C 1
ATOM 3342 O O . VAL B 1 21 ? 87.382 39.719 104.258 1.00 34.89 14 VAL B O 1
ATOM 3346 N N . VAL B 1 22 ? 86.484 37.674 104.099 1.00 34.13 15 VAL B N 1
ATOM 3347 C CA . VAL B 1 22 ? 87.706 36.983 104.486 1.00 33.38 15 VAL B CA 1
ATOM 3348 C C . VAL B 1 22 ? 88.442 36.521 103.226 1.00 32.95 15 VAL B C 1
ATOM 3349 O O . VAL B 1 22 ? 87.942 35.680 102.484 1.00 32.98 15 VAL B O 1
ATOM 3353 N N . GLY B 1 23 ? 89.626 37.081 102.992 1.00 32.10 16 GLY B N 1
ATOM 3354 C CA . GLY B 1 23 ? 90.410 36.761 101.805 1.00 30.91 16 GLY B CA 1
ATOM 3355 C C . GLY B 1 23 ? 90.389 37.885 100.791 1.00 30.19 16 GLY B C 1
ATOM 3356 O O . GLY B 1 23 ? 89.318 38.359 100.396 1.00 29.82 16 GLY B O 1
ATOM 3357 N N . GLY B 1 24 ? 91.579 38.306 100.372 1.00 29.64 17 GLY B N 1
ATOM 3358 C CA . GLY B 1 24 ? 91.728 39.389 99.415 1.00 29.25 17 GLY B CA 1
ATOM 3359 C C . GLY B 1 24 ? 92.325 38.989 98.080 1.00 29.43 17 GLY B C 1
ATOM 3360 O O . GLY B 1 24 ? 93.137 39.735 97.515 1.00 29.92 17 GLY B O 1
ATOM 3361 N N . GLY B 1 25 ? 91.937 37.816 97.572 1.00 28.83 18 GLY B N 1
ATOM 3362 C CA . GLY B 1 25 ? 92.223 37.447 96.192 1.00 28.17 18 GLY B CA 1
ATOM 3363 C C . GLY B 1 25 ? 91.207 38.157 95.323 1.00 28.01 18 GLY B C 1
ATOM 3364 O O . GLY B 1 25 ? 90.446 38.985 95.825 1.00 27.94 18 GLY B O 1
ATOM 3365 N N . ILE B 1 26 ? 91.165 37.840 94.031 1.00 28.01 19 ILE B N 1
ATOM 3366 C CA . ILE B 1 26 ? 90.210 38.502 93.120 1.00 28.13 19 ILE B CA 1
ATOM 3367 C C . ILE B 1 26 ? 88.727 38.361 93.535 1.00 28.43 19 ILE B C 1
ATOM 3368 O O . ILE B 1 26 ? 87.972 39.330 93.445 1.00 28.81 19 ILE B O 1
ATOM 3373 N N . SER B 1 27 ? 88.325 37.172 93.991 1.00 28.28 20 SER B N 1
ATOM 3374 C CA . SER B 1 27 ? 86.978 36.938 94.489 1.00 28.42 20 SER B CA 1
ATOM 3375 C C . SER B 1 27 ? 86.650 37.858 95.669 1.00 28.93 20 SER B C 1
ATOM 3376 O O . SER B 1 27 ? 85.659 38.599 95.641 1.00 29.08 20 SER B O 1
ATOM 3379 N N . GLY B 1 28 ? 87.479 37.800 96.710 1.00 29.23 21 GLY B N 1
ATOM 3380 C CA . GLY B 1 28 ? 87.301 38.647 97.879 1.00 29.34 21 GLY B CA 1
ATOM 3381 C C . GLY B 1 28 ? 87.323 40.120 97.547 1.00 29.50 21 GLY B C 1
ATOM 3382 O O . GLY B 1 28 ? 86.460 40.881 98.009 1.00 29.35 21 GLY B O 1
ATOM 3383 N N . LEU B 1 29 ? 88.308 40.515 96.740 1.00 29.89 22 LEU B N 1
ATOM 3384 C CA . LEU B 1 29 ? 88.435 41.905 96.271 1.00 30.59 22 LEU B CA 1
ATOM 3385 C C . LEU B 1 29 ? 87.202 42.401 95.530 1.00 31.02 22 LEU B C 1
ATOM 3386 O O . LEU B 1 29 ? 86.731 43.497 95.805 1.00 31.63 22 LEU B O 1
ATOM 3391 N N . ALA B 1 30 ? 86.676 41.594 94.608 1.00 31.94 23 ALA B N 1
ATOM 3392 C CA . ALA B 1 30 ? 85.500 41.972 93.820 1.00 32.58 23 ALA B CA 1
ATOM 3393 C C . ALA B 1 30 ? 84.191 42.005 94.615 1.00 33.27 23 ALA B C 1
ATOM 3394 O O . ALA B 1 30 ? 83.310 42.801 94.311 1.00 33.53 23 ALA B O 1
ATOM 3396 N N . VAL B 1 31 ? 84.047 41.133 95.612 1.00 34.38 24 VAL B N 1
ATOM 3397 C CA . VAL B 1 31 ? 82.868 41.180 96.486 1.00 35.25 24 VAL B CA 1
ATOM 3398 C C . VAL B 1 31 ? 82.872 42.517 97.239 1.00 36.04 24 VAL B C 1
ATOM 3399 O O . VAL B 1 31 ? 81.849 43.207 97.305 1.00 35.73 24 VAL B O 1
ATOM 3403 N N . ALA B 1 32 ? 84.045 42.875 97.775 1.00 36.73 25 ALA B N 1
ATOM 3404 C CA . ALA B 1 32 ? 84.207 44.048 98.627 1.00 37.23 25 ALA B CA 1
ATOM 3405 C C . ALA B 1 32 ? 84.105 45.338 97.829 1.00 37.78 25 ALA B C 1
ATOM 3406 O O . ALA B 1 32 ? 83.439 46.280 98.261 1.00 38.05 25 ALA B O 1
ATOM 3408 N N . HIS B 1 33 ? 84.749 45.380 96.664 1.00 38.26 26 HIS B N 1
ATOM 3409 C CA . HIS B 1 33 ? 84.626 46.534 95.778 1.00 38.88 26 HIS B CA 1
ATOM 3410 C C . HIS B 1 33 ? 83.170 46.812 95.375 1.00 39.56 26 HIS B C 1
ATOM 3411 O O . HIS B 1 33 ? 82.740 47.970 95.349 1.00 39.90 26 HIS B O 1
ATOM 3418 N N . HIS B 1 34 ? 82.423 45.756 95.059 1.00 40.08 27 HIS B N 1
ATOM 3419 C CA . HIS B 1 34 ? 81.084 45.917 94.511 1.00 40.80 27 HIS B CA 1
ATOM 3420 C C . HIS B 1 34 ? 80.076 46.365 95.562 1.00 41.66 27 HIS B C 1
ATOM 3421 O O . HIS B 1 34 ? 79.183 47.165 95.268 1.00 41.70 27 HIS B O 1
ATOM 3428 N N . LEU B 1 35 ? 80.228 45.850 96.782 1.00 42.58 28 LEU B N 1
ATOM 3429 C CA . LEU B 1 35 ? 79.380 46.242 97.902 1.00 43.38 28 LEU B CA 1
ATOM 3430 C C . LEU B 1 35 ? 79.541 47.726 98.215 1.00 44.45 28 LEU B C 1
ATOM 3431 O O . LEU B 1 35 ? 78.549 48.437 98.391 1.00 44.53 28 LEU B O 1
ATOM 3436 N N . ARG B 1 36 ? 80.792 48.187 98.260 1.00 45.76 29 ARG B N 1
ATOM 3437 C CA . ARG B 1 36 ? 81.104 49.595 98.526 1.00 47.11 29 ARG B CA 1
ATOM 3438 C C . ARG B 1 36 ? 80.588 50.529 97.425 1.00 47.82 29 ARG B C 1
ATOM 3439 O O . ARG B 1 36 ? 80.148 51.648 97.714 1.00 47.97 29 ARG B O 1
ATOM 3447 N N . SER B 1 37 ? 80.630 50.062 96.175 1.00 48.70 30 SER B N 1
ATOM 3448 C CA . SER B 1 37 ? 80.129 50.834 95.033 1.00 49.47 30 SER B CA 1
ATOM 3449 C C . SER B 1 37 ? 78.596 50.921 95.013 1.00 49.90 30 SER B C 1
ATOM 3450 O O . SER B 1 37 ? 78.020 51.778 94.339 1.00 50.02 30 SER B O 1
ATOM 3453 N N . ARG B 1 38 ? 77.947 50.026 95.753 1.00 50.54 31 ARG B N 1
ATOM 3454 C CA . ARG B 1 38 ? 76.489 50.021 95.905 1.00 50.94 31 ARG B CA 1
ATOM 3455 C C . ARG B 1 38 ? 76.096 50.631 97.254 1.00 50.93 31 ARG B C 1
ATOM 3456 O O . ARG B 1 38 ? 74.944 50.525 97.696 1.00 50.94 31 ARG B O 1
ATOM 3464 N N . GLY B 1 39 ? 77.080 51.255 97.904 1.00 50.83 32 GLY B N 1
ATOM 3465 C CA . GLY B 1 39 ? 76.878 52.003 99.138 1.00 50.51 32 GLY B CA 1
ATOM 3466 C C . GLY B 1 39 ? 76.636 51.190 100.396 1.00 50.41 32 GLY B C 1
ATOM 3467 O O . GLY B 1 39 ? 75.931 51.652 101.300 1.00 50.56 32 GLY B O 1
ATOM 3468 N N . THR B 1 40 ? 77.201 49.984 100.472 1.00 50.01 33 THR B N 1
ATOM 3469 C CA . THR B 1 40 ? 77.141 49.216 101.724 1.00 49.60 33 THR B CA 1
ATOM 3470 C C . THR B 1 40 ? 78.538 48.990 102.303 1.00 49.35 33 THR B C 1
ATOM 3471 O O . THR B 1 40 ? 79.520 48.858 101.559 1.00 49.65 33 THR B O 1
ATOM 3475 N N . ASP B 1 41 ? 78.620 48.969 103.632 1.00 48.75 34 ASP B N 1
ATOM 3476 C CA . ASP B 1 41 ? 79.902 48.880 104.332 1.00 48.19 34 ASP B CA 1
ATOM 3477 C C . ASP B 1 41 ? 80.535 47.505 104.223 1.00 47.07 34 ASP B C 1
ATOM 3478 O O . ASP B 1 41 ? 79.879 46.495 104.451 1.00 47.34 34 ASP B O 1
ATOM 3483 N N . ALA B 1 42 ? 81.813 47.477 103.867 1.00 45.61 35 ALA B N 1
ATOM 3484 C CA . ALA B 1 42 ? 82.545 46.226 103.806 1.00 44.07 35 ALA B CA 1
ATOM 3485 C C . ALA B 1 42 ? 83.958 46.386 104.342 1.00 43.05 35 ALA B C 1
ATOM 3486 O O . ALA B 1 42 ? 84.656 47.351 104.010 1.00 42.80 35 ALA B O 1
ATOM 3488 N N . VAL B 1 43 ? 84.356 45.445 105.197 1.00 41.55 36 VAL B N 1
ATOM 3489 C CA . VAL B 1 43 ? 85.742 45.327 105.636 1.00 40.06 36 VAL B CA 1
ATOM 3490 C C . VAL B 1 43 ? 86.309 44.004 105.106 1.00 39.29 36 VAL B C 1
ATOM 3491 O O . VAL B 1 43 ? 85.710 42.935 105.291 1.00 39.19 36 VAL B O 1
ATOM 3495 N N . LEU B 1 44 ? 87.441 44.094 104.412 1.00 37.98 37 LEU B N 1
ATOM 3496 C CA . LEU B 1 44 ? 88.096 42.921 103.843 1.00 36.80 37 LEU B CA 1
ATOM 3497 C C . LEU B 1 44 ? 89.335 42.578 104.651 1.00 36.27 37 LEU B C 1
ATOM 3498 O O . LEU B 1 44 ? 90.068 43.471 105.077 1.00 36.49 37 LEU B O 1
ATOM 3503 N N . LEU B 1 45 ? 89.571 41.285 104.850 1.00 35.62 38 LEU B N 1
ATOM 3504 C CA . LEU B 1 45 ? 90.705 40.831 105.648 1.00 35.21 38 LEU B CA 1
ATOM 3505 C C . LEU B 1 45 ? 91.557 39.792 104.909 1.00 34.93 38 LEU B C 1
ATOM 3506 O O . LEU B 1 45 ? 91.095 38.700 104.576 1.00 35.04 38 LEU B O 1
ATOM 3511 N N . GLU B 1 46 ? 92.802 40.167 104.640 1.00 34.46 39 GLU B N 1
ATOM 3512 C CA . GLU B 1 46 ? 93.763 39.320 103.953 1.00 33.84 39 GLU B CA 1
ATOM 3513 C C . GLU B 1 46 ? 94.897 38.958 104.901 1.00 33.50 39 GLU B C 1
ATOM 3514 O O . GLU B 1 46 ? 95.492 39.842 105.515 1.00 33.62 39 GLU B O 1
ATOM 3520 N N . SER B 1 47 ? 95.196 37.666 105.017 1.00 33.21 40 SER B N 1
ATOM 3521 C CA . SER B 1 47 ? 96.232 37.204 105.938 1.00 33.34 40 SER B CA 1
ATOM 3522 C C . SER B 1 47 ? 97.648 37.475 105.436 1.00 33.33 40 SER B C 1
ATOM 3523 O O . SER B 1 47 ? 98.590 37.535 106.231 1.00 33.53 40 SER B O 1
ATOM 3526 N N . SER B 1 48 ? 97.786 37.640 104.121 1.00 33.44 41 SER B N 1
ATOM 3527 C CA . SER B 1 48 ? 99.081 37.893 103.483 1.00 33.40 41 SER B CA 1
ATOM 3528 C C . SER B 1 48 ? 99.476 39.363 103.544 1.00 33.23 41 SER B C 1
ATOM 3529 O O . SER B 1 48 ? 98.631 40.233 103.760 1.00 32.87 41 SER B O 1
ATOM 3532 N N . ALA B 1 49 ? 100.765 39.620 103.332 1.00 33.54 42 ALA B N 1
ATOM 3533 C CA . ALA B 1 49 ? 101.337 40.970 103.394 1.00 34.04 42 ALA B CA 1
ATOM 3534 C C . ALA B 1 49 ? 100.833 41.849 102.248 1.00 34.44 42 ALA B C 1
ATOM 3535 O O . ALA B 1 49 ? 100.976 43.076 102.273 1.00 34.53 42 ALA B O 1
ATOM 3537 N N . ARG B 1 50 ? 100.229 41.263 101.253 1.00 34.75 43 ARG B N 1
ATOM 3538 C CA . ARG B 1 50 ? 99.681 42.042 100.158 1.00 34.95 43 ARG B CA 1
ATOM 3539 C C . ARG B 1 50 ? 98.524 41.297 99.589 1.00 34.78 43 ARG B C 1
ATOM 3540 O O . ARG B 1 50 ? 98.362 40.088 99.735 1.00 34.33 43 ARG B O 1
ATOM 3548 N N . LEU B 1 51 ? 97.735 42.083 98.929 1.00 34.76 44 LEU B N 1
ATOM 3549 C CA . LEU B 1 51 ? 96.586 41.523 98.294 1.00 35.09 44 LEU B CA 1
ATOM 3550 C C . LEU B 1 51 ? 96.969 40.733 97.083 1.00 35.51 44 LEU B C 1
ATOM 3551 O O . LEU B 1 51 ? 98.039 40.157 96.964 1.00 36.58 44 LEU B O 1
ATOM 3556 N N . GLY B 1 52 ? 95.987 40.746 96.203 1.00 35.63 45 GLY B N 1
ATOM 3557 C CA . GLY B 1 52 ? 95.942 40.061 94.947 1.00 35.61 45 GLY B CA 1
ATOM 3558 C C . GLY B 1 52 ? 95.382 38.678 95.249 1.00 35.10 45 GLY B C 1
ATOM 3559 O O . GLY B 1 52 ? 94.183 38.403 95.130 1.00 36.10 45 GLY B O 1
ATOM 3560 N N . GLY B 1 53 ? 96.327 37.821 95.665 1.00 34.61 46 GLY B N 1
ATOM 3561 C CA . GLY B 1 53 ? 96.146 36.419 96.007 1.00 32.99 46 GLY B CA 1
ATOM 3562 C C . GLY B 1 53 ? 97.034 35.667 95.017 1.00 32.60 46 GLY B C 1
ATOM 3563 O O . GLY B 1 53 ? 98.257 35.869 94.984 1.00 32.77 46 GLY B O 1
ATOM 3564 N N . ALA B 1 54 ? 96.420 34.786 94.205 1.00 31.96 47 ALA B N 1
ATOM 3565 C CA . ALA B 1 54 ? 97.074 34.086 93.083 1.00 31.37 47 ALA B CA 1
ATOM 3566 C C . ALA B 1 54 ? 97.582 35.070 92.003 1.00 30.94 47 ALA B C 1
ATOM 3567 O O . ALA B 1 54 ? 98.631 34.845 91.395 1.00 30.81 47 ALA B O 1
ATOM 3569 N N . VAL B 1 55 ? 96.841 36.160 91.796 1.00 30.74 48 VAL B N 1
ATOM 3570 C CA . VAL B 1 55 ? 97.185 37.216 90.833 1.00 30.68 48 VAL B CA 1
ATOM 3571 C C . VAL B 1 55 ? 98.363 38.089 91.315 1.00 30.97 48 VAL B C 1
ATOM 3572 O O . VAL B 1 55 ? 98.342 38.639 92.426 1.00 30.64 48 VAL B O 1
ATOM 3576 N N . GLY B 1 56 ? 99.380 38.209 90.463 1.00 31.13 49 GLY B N 1
ATOM 3577 C CA . GLY B 1 56 ? 100.550 39.034 90.743 1.00 31.22 49 GLY B CA 1
ATOM 3578 C C . GLY B 1 56 ? 101.556 39.090 89.601 1.00 31.35 49 GLY B C 1
ATOM 3579 O O . GLY B 1 56 ? 101.985 38.055 89.091 1.00 31.43 49 GLY B O 1
ATOM 3580 N N . THR B 1 57 ? 101.917 40.310 89.209 1.00 31.61 50 THR B N 1
ATOM 3581 C CA . THR B 1 57 ? 102.925 40.578 88.180 1.00 31.73 50 THR B CA 1
ATOM 3582 C C . THR B 1 57 ? 104.162 41.222 88.817 1.00 32.13 50 THR B C 1
ATOM 3583 O O . THR B 1 57 ? 104.058 42.181 89.587 1.00 31.68 50 THR B O 1
ATOM 3587 N N . HIS B 1 58 ? 105.326 40.677 88.483 1.00 32.56 51 HIS B N 1
ATOM 3588 C CA . HIS B 1 58 ? 106.585 41.079 89.086 1.00 33.35 51 HIS B CA 1
ATOM 3589 C C . HIS B 1 58 ? 107.500 41.688 88.029 1.00 33.57 51 HIS B C 1
ATOM 3590 O O . HIS B 1 58 ? 107.754 41.074 86.984 1.00 33.39 51 HIS B O 1
ATOM 3597 N N . ALA B 1 59 ? 107.972 42.906 88.300 1.00 34.10 52 ALA B N 1
ATOM 3598 C CA . ALA B 1 59 ? 108.922 43.601 87.419 1.00 34.12 52 ALA B CA 1
ATOM 3599 C C . ALA B 1 59 ? 110.324 43.097 87.713 1.00 34.33 52 ALA B C 1
ATOM 3600 O O . ALA B 1 59 ? 110.932 43.464 88.716 1.00 34.49 52 ALA B O 1
ATOM 3602 N N . LEU B 1 60 ? 110.822 42.229 86.842 1.00 34.66 53 LEU B N 1
ATOM 3603 C CA . LEU B 1 60 ? 112.100 41.576 87.061 1.00 35.12 53 LEU B CA 1
ATOM 3604 C C . LEU B 1 60 ? 112.908 41.520 85.765 1.00 35.36 53 LEU B C 1
ATOM 3605 O O . LEU B 1 60 ? 112.411 41.070 84.719 1.00 35.58 53 LEU B O 1
ATOM 3610 N N . ALA B 1 61 ? 114.144 42.007 85.851 1.00 35.38 54 ALA B N 1
ATOM 3611 C CA . ALA B 1 61 ? 115.167 41.908 84.790 1.00 35.30 54 ALA B CA 1
ATOM 3612 C C . ALA B 1 61 ? 114.726 42.252 83.349 1.00 35.19 54 ALA B C 1
ATOM 3613 O O . ALA B 1 61 ? 115.223 41.664 82.387 1.00 35.16 54 ALA B O 1
ATOM 3615 N N . GLY B 1 62 ? 113.814 43.212 83.209 1.00 35.19 55 GLY B N 1
ATOM 3616 C CA . GLY B 1 62 ? 113.320 43.624 81.897 1.00 35.43 55 GLY B CA 1
ATOM 3617 C C . GLY B 1 62 ? 111.955 43.046 81.543 1.00 35.80 55 GLY B C 1
ATOM 3618 O O . GLY B 1 62 ? 111.271 43.544 80.640 1.00 36.04 55 GLY B O 1
ATOM 3619 N N . TYR B 1 63 ? 111.554 41.996 82.262 1.00 35.83 56 TYR B N 1
ATOM 3620 C CA . TYR B 1 63 ? 110.280 41.321 82.020 1.00 35.37 56 TYR B CA 1
ATOM 3621 C C . TYR B 1 63 ? 109.186 41.720 83.015 1.00 34.89 56 TYR B C 1
ATOM 3622 O O . TYR B 1 63 ? 109.465 42.125 84.146 1.00 35.07 56 TYR B O 1
ATOM 3631 N N . LEU B 1 64 ? 107.935 41.617 82.575 1.00 34.30 57 LEU B N 1
ATOM 3632 C CA . LEU B 1 64 ? 106.802 41.581 83.493 1.00 33.28 57 LEU B CA 1
ATOM 3633 C C . LEU B 1 64 ? 106.311 40.140 83.543 1.00 32.40 57 LEU B C 1
ATOM 3634 O O . LEU B 1 64 ? 105.681 39.670 82.596 1.00 32.54 57 LEU B O 1
ATOM 3639 N N . VAL B 1 65 ? 106.626 39.441 84.635 1.00 31.27 58 VAL B N 1
ATOM 3640 C CA . VAL B 1 65 ? 106.263 38.029 84.788 1.00 30.19 58 VAL B CA 1
ATOM 3641 C C . VAL B 1 65 ? 105.097 37.847 85.752 1.00 29.54 58 VAL B C 1
ATOM 3642 O O . VAL B 1 65 ? 105.018 38.510 86.788 1.00 29.66 58 VAL B O 1
ATOM 3646 N N . GLU B 1 66 ? 104.195 36.940 85.396 1.00 28.52 59 GLU B N 1
ATOM 3647 C CA . GLU B 1 66 ? 103.040 36.631 86.226 1.00 27.39 59 GLU B CA 1
ATOM 3648 C C . GLU B 1 66 ? 103.291 35.380 87.073 1.00 26.82 59 GLU B C 1
ATOM 3649 O O . GLU B 1 66 ? 103.736 34.354 86.561 1.00 26.28 59 GLU B O 1
ATOM 3655 N N . GLN B 1 67 ? 103.009 35.488 88.372 1.00 26.44 60 GLN B N 1
ATOM 3656 C CA . GLN B 1 67 ? 103.148 34.371 89.307 1.00 26.00 60 GLN B CA 1
ATOM 3657 C C . GLN B 1 67 ? 102.084 33.282 89.101 1.00 25.66 60 GLN B C 1
ATOM 3658 O O . GLN B 1 67 ? 102.360 32.094 89.306 1.00 25.32 60 GLN B O 1
ATOM 3664 N N . GLY B 1 68 ? 100.883 33.689 88.688 1.00 25.39 61 GLY B N 1
ATOM 3665 C CA . GLY B 1 68 ? 99.781 32.754 88.462 1.00 25.62 61 GLY B CA 1
ATOM 3666 C C . GLY B 1 68 ? 99.067 32.941 87.129 1.00 25.77 61 GLY B C 1
ATOM 3667 O O . GLY B 1 68 ? 99.605 32.586 86.080 1.00 25.59 61 GLY B O 1
ATOM 3668 N N . PRO B 1 69 ? 97.838 33.494 87.164 1.00 26.02 62 PRO B N 1
ATOM 3669 C CA . PRO B 1 69 ? 97.081 33.831 85.953 1.00 26.42 62 PRO B CA 1
ATOM 3670 C C . PRO B 1 69 ? 97.821 34.810 85.032 1.00 27.53 62 PRO B C 1
ATOM 3671 O O . PRO B 1 69 ? 98.527 35.701 85.520 1.00 27.70 62 PRO B O 1
ATOM 3675 N N . ASN B 1 70 ? 97.651 34.636 83.719 1.00 28.60 63 ASN B N 1
ATOM 3676 C CA . ASN B 1 70 ? 98.297 35.479 82.704 1.00 29.38 63 ASN B CA 1
ATOM 3677 C C . ASN B 1 70 ? 97.305 36.348 81.924 1.00 29.88 63 ASN B C 1
ATOM 3678 O O . ASN B 1 70 ? 97.661 37.425 81.445 1.00 29.75 63 ASN B O 1
ATOM 3683 N N . SER B 1 71 ? 96.064 35.878 81.811 1.00 30.47 64 SER B N 1
ATOM 3684 C CA . SER B 1 71 ? 95.087 36.475 80.898 1.00 31.04 64 SER B CA 1
ATOM 3685 C C . SER B 1 71 ? 93.641 36.096 81.207 1.00 31.22 64 SER B C 1
ATOM 3686 O O . SER B 1 71 ? 93.371 35.113 81.894 1.00 31.35 64 SER B O 1
ATOM 3689 N N . PHE B 1 72 ? 92.721 36.903 80.692 1.00 31.94 65 PHE B N 1
ATOM 3690 C CA . PHE B 1 72 ? 91.301 36.586 80.673 1.00 32.41 65 PHE B CA 1
ATOM 3691 C C . PHE B 1 72 ? 90.824 36.739 79.230 1.00 33.26 65 PHE B C 1
ATOM 3692 O O . PHE B 1 72 ? 91.457 37.435 78.433 1.00 33.41 65 PHE B O 1
ATOM 3700 N N . LEU B 1 73 ? 89.721 36.082 78.887 1.00 34.19 66 LEU B N 1
ATOM 3701 C CA . LEU B 1 73 ? 89.105 36.274 77.582 1.00 35.17 66 LEU B CA 1
ATOM 3702 C C . LEU B 1 73 ? 88.128 37.441 77.681 1.00 36.02 66 LEU B C 1
ATOM 3703 O O . LEU B 1 73 ? 87.323 37.509 78.615 1.00 35.91 66 LEU B O 1
ATOM 3708 N N . ASP B 1 74 ? 88.217 38.367 76.727 1.00 36.86 67 ASP B N 1
ATOM 3709 C CA . ASP B 1 74 ? 87.403 39.578 76.752 1.00 37.77 67 ASP B CA 1
ATOM 3710 C C . ASP B 1 74 ? 85.975 39.298 76.268 1.00 38.08 67 ASP B C 1
ATOM 3711 O O . ASP B 1 74 ? 85.543 39.801 75.228 1.00 38.31 67 ASP B O 1
ATOM 3716 N N . ARG B 1 75 ? 85.254 38.485 77.032 1.00 38.36 68 ARG B N 1
ATOM 3717 C CA . ARG B 1 75 ? 83.862 38.157 76.732 1.00 38.70 68 ARG B CA 1
ATOM 3718 C C . ARG B 1 75 ? 82.980 38.189 77.985 1.00 38.91 68 ARG B C 1
ATOM 3719 O O . ARG B 1 75 ? 81.829 37.755 77.948 1.00 39.22 68 ARG B O 1
ATOM 3727 N N . GLU B 1 76 ? 83.518 38.714 79.086 1.00 38.90 69 GLU B N 1
ATOM 3728 C CA . GLU B 1 76 ? 82.760 38.813 80.333 1.00 38.88 69 GLU B CA 1
ATOM 3729 C C . GLU B 1 76 ? 82.364 40.262 80.637 1.00 38.69 69 GLU B C 1
ATOM 3730 O O . GLU B 1 76 ? 83.229 41.098 80.921 1.00 38.89 69 GLU B O 1
ATOM 3736 N N . PRO B 1 77 ? 81.052 40.568 80.554 1.00 38.43 70 PRO B N 1
ATOM 3737 C CA . PRO B 1 77 ? 80.536 41.904 80.869 1.00 38.02 70 PRO B CA 1
ATOM 3738 C C . PRO B 1 77 ? 80.945 42.403 82.261 1.00 37.62 70 PRO B C 1
ATOM 3739 O O . PRO B 1 77 ? 81.284 43.579 82.408 1.00 37.74 70 PRO B O 1
ATOM 3743 N N . ALA B 1 78 ? 80.929 41.511 83.254 1.00 37.14 71 ALA B N 1
ATOM 3744 C CA . ALA B 1 78 ? 81.290 41.834 84.645 1.00 36.59 71 ALA B CA 1
ATOM 3745 C C . ALA B 1 78 ? 82.731 42.304 84.813 1.00 36.26 71 ALA B C 1
ATOM 3746 O O . ALA B 1 78 ? 83.009 43.161 85.643 1.00 36.51 71 ALA B O 1
ATOM 3748 N N . THR B 1 79 ? 83.637 41.717 84.036 1.00 36.24 72 THR B N 1
ATOM 3749 C CA . THR B 1 79 ? 85.044 42.098 84.017 1.00 35.97 72 THR B CA 1
ATOM 3750 C C . THR B 1 79 ? 85.237 43.462 83.344 1.00 36.18 72 THR B C 1
ATOM 3751 O O . THR B 1 79 ? 86.085 44.263 83.770 1.00 36.08 72 THR B O 1
ATOM 3755 N N . ARG B 1 80 ? 84.456 43.714 82.294 1.00 36.42 73 ARG B N 1
ATOM 3756 C CA . ARG B 1 80 ? 84.440 45.016 81.628 1.00 36.77 73 ARG B CA 1
ATOM 3757 C C . ARG B 1 80 ? 83.922 46.112 82.555 1.00 36.83 73 ARG B C 1
ATOM 3758 O O . ARG B 1 80 ? 84.523 47.185 82.640 1.00 37.05 73 ARG B O 1
ATOM 3766 N N . ALA B 1 81 ? 82.831 45.819 83.260 1.00 36.93 74 ALA B N 1
ATOM 3767 C CA . ALA B 1 81 ? 82.236 46.735 84.245 1.00 37.27 74 ALA B CA 1
ATOM 3768 C C . ALA B 1 81 ? 83.216 47.131 85.351 1.00 37.49 74 ALA B C 1
ATOM 3769 O O . ALA B 1 81 ? 83.324 48.315 85.702 1.00 37.91 74 ALA B O 1
ATOM 3771 N N . LEU B 1 82 ? 83.922 46.135 85.886 1.00 37.48 75 LEU B N 1
ATOM 3772 C CA . LEU B 1 82 ? 84.879 46.336 86.965 1.00 37.61 75 LEU B CA 1
ATOM 3773 C C . LEU B 1 82 ? 86.068 47.175 86.499 1.00 37.97 75 LEU B C 1
ATOM 3774 O O . LEU B 1 82 ? 86.517 48.073 87.223 1.00 38.02 75 LEU B O 1
ATOM 3779 N N . ALA B 1 83 ? 86.569 46.879 85.295 1.00 38.44 76 ALA B N 1
ATOM 3780 C CA . ALA B 1 83 ? 87.628 47.678 84.667 1.00 38.70 76 ALA B CA 1
ATOM 3781 C C . ALA B 1 83 ? 87.193 49.133 84.518 1.00 39.02 76 ALA B C 1
ATOM 3782 O O . ALA B 1 83 ? 87.959 50.037 84.851 1.00 39.17 76 ALA B O 1
ATOM 3784 N N . ALA B 1 84 ? 85.961 49.342 84.041 1.00 39.38 77 ALA B N 1
ATOM 3785 C CA . ALA B 1 84 ? 85.372 50.683 83.885 1.00 39.86 77 ALA B CA 1
ATOM 3786 C C . ALA B 1 84 ? 85.308 51.465 85.203 1.00 40.22 77 ALA B C 1
ATOM 3787 O O . ALA B 1 84 ? 85.662 52.642 85.242 1.00 40.32 77 ALA B O 1
ATOM 3789 N N . ALA B 1 85 ? 84.865 50.794 86.268 1.00 40.50 78 ALA B N 1
ATOM 3790 C CA . ALA B 1 85 ? 84.746 51.387 87.608 1.00 40.71 78 ALA B CA 1
ATOM 3791 C C . ALA B 1 85 ? 86.090 51.803 88.227 1.00 40.86 78 ALA B C 1
ATOM 3792 O O . ALA B 1 85 ? 86.137 52.676 89.097 1.00 40.66 78 ALA B O 1
ATOM 3794 N N . LEU B 1 86 ? 87.174 51.174 87.773 1.00 41.13 79 LEU B N 1
ATOM 3795 C CA . LEU B 1 86 ? 88.520 51.474 88.257 1.00 41.25 79 LEU B CA 1
ATOM 3796 C C . LEU B 1 86 ? 89.300 52.323 87.248 1.00 41.64 79 LEU B C 1
ATOM 3797 O O . LEU B 1 86 ? 90.510 52.541 87.412 1.00 41.58 79 LEU B O 1
ATOM 3802 N N . ASN B 1 87 ? 88.584 52.815 86.229 1.00 42.18 80 ASN B N 1
ATOM 3803 C CA . ASN B 1 87 ? 89.147 53.549 85.076 1.00 42.81 80 ASN B CA 1
ATOM 3804 C C . ASN B 1 87 ? 90.283 52.791 84.387 1.00 43.00 80 ASN B C 1
ATOM 3805 O O . ASN B 1 87 ? 91.329 53.366 84.064 1.00 42.97 80 ASN B O 1
ATOM 3810 N N . LEU B 1 88 ? 90.068 51.496 84.167 1.00 43.27 81 LEU B N 1
ATOM 3811 C CA . LEU B 1 88 ? 91.127 50.622 83.666 1.00 43.60 81 LEU B CA 1
ATOM 3812 C C . LEU B 1 88 ? 90.935 50.167 82.222 1.00 43.92 81 LEU B C 1
ATOM 3813 O O . LEU B 1 88 ? 91.841 49.562 81.639 1.00 43.97 81 LEU B O 1
ATOM 3818 N N . GLU B 1 89 ? 89.767 50.457 81.651 1.00 44.27 82 GLU B N 1
ATOM 3819 C CA . GLU B 1 89 ? 89.450 50.043 80.284 1.00 44.97 82 GLU B CA 1
ATOM 3820 C C . GLU B 1 89 ? 90.511 50.431 79.239 1.00 45.35 82 GLU B C 1
ATOM 3821 O O . GLU B 1 89 ? 90.783 49.669 78.308 1.00 45.48 82 GLU B O 1
ATOM 3827 N N . GLY B 1 90 ? 91.112 51.609 79.407 1.00 45.79 83 GLY B N 1
ATOM 3828 C CA . GLY B 1 90 ? 92.160 52.090 78.506 1.00 46.04 83 GLY B CA 1
ATOM 3829 C C . GLY B 1 90 ? 93.519 51.444 78.729 1.00 46.33 83 GLY B C 1
ATOM 3830 O O . GLY B 1 90 ? 94.493 51.804 78.070 1.00 46.51 83 GLY B O 1
ATOM 3831 N N . ARG B 1 91 ? 93.588 50.486 79.652 1.00 46.41 84 ARG B N 1
ATOM 3832 C CA . ARG B 1 91 ? 94.837 49.779 79.950 1.00 46.24 84 ARG B CA 1
ATOM 3833 C C . ARG B 1 91 ? 94.795 48.295 79.533 1.00 46.55 84 ARG B C 1
ATOM 3834 O O . ARG B 1 91 ? 95.763 47.554 79.731 1.00 46.31 84 ARG B O 1
ATOM 3842 N N . ILE B 1 92 ? 93.674 47.886 78.939 1.00 46.92 85 ILE B N 1
ATOM 3843 C CA . ILE B 1 92 ? 93.478 46.523 78.434 1.00 47.67 85 ILE B CA 1
ATOM 3844 C C . ILE B 1 92 ? 94.184 46.275 77.080 1.00 48.45 85 ILE B C 1
ATOM 3845 O O . ILE B 1 92 ? 94.187 47.144 76.208 1.00 48.47 85 ILE B O 1
ATOM 3850 N N . ARG B 1 93 ? 94.771 45.092 76.930 1.00 49.52 86 ARG B N 1
ATOM 3851 C CA . ARG B 1 93 ? 95.331 44.670 75.651 1.00 50.72 86 ARG B CA 1
ATOM 3852 C C . ARG B 1 93 ? 95.096 43.182 75.414 1.00 51.64 86 ARG B C 1
ATOM 3853 O O . ARG B 1 93 ? 95.544 42.342 76.194 1.00 52.27 86 ARG B O 1
ATOM 3861 N N . ALA B 1 94 ? 94.386 42.866 74.336 1.00 52.88 87 ALA B N 1
ATOM 3862 C CA . ALA B 1 94 ? 94.399 41.520 73.777 1.00 53.55 87 ALA B CA 1
ATOM 3863 C C . ALA B 1 94 ? 95.601 41.320 72.860 1.00 54.21 87 ALA B C 1
ATOM 3864 O O . ALA B 1 94 ? 96.300 42.274 72.521 1.00 54.97 87 ALA B O 1
ATOM 3866 N N . ALA B 1 95 ? 95.832 40.074 72.460 1.00 54.87 88 ALA B N 1
ATOM 3867 C CA . ALA B 1 95 ? 97.180 39.522 72.406 1.00 55.06 88 ALA B CA 1
ATOM 3868 C C . ALA B 1 95 ? 97.781 39.675 71.013 1.00 55.21 88 ALA B C 1
ATOM 3869 O O . ALA B 1 95 ? 97.579 38.827 70.143 1.00 55.44 88 ALA B O 1
ATOM 3871 N N . ASP B 1 96 ? 98.519 40.761 70.809 1.00 55.58 89 ASP B N 1
ATOM 3872 C CA . ASP B 1 96 ? 99.033 41.100 69.487 1.00 55.92 89 ASP B CA 1
ATOM 3873 C C . ASP B 1 96 ? 100.283 40.271 69.210 1.00 56.12 89 ASP B C 1
ATOM 3874 O O . ASP B 1 96 ? 100.526 39.259 69.867 1.00 56.87 89 ASP B O 1
ATOM 3879 N N . PRO B 1 97 ? 101.070 40.684 68.238 1.00 55.84 90 PRO B N 1
ATOM 3880 C CA . PRO B 1 97 ? 100.785 40.763 66.803 1.00 55.60 90 PRO B CA 1
ATOM 3881 C C . PRO B 1 97 ? 99.345 40.363 66.499 1.00 55.13 90 PRO B C 1
ATOM 3882 O O . PRO B 1 97 ? 98.415 41.080 66.869 1.00 55.22 90 PRO B O 1
ATOM 3886 N N . ALA B 1 98 ? 99.170 39.228 65.830 1.00 54.37 91 ALA B N 1
ATOM 3887 C CA . ALA B 1 98 ? 98.492 38.084 66.428 1.00 53.34 91 ALA B CA 1
ATOM 3888 C C . ALA B 1 98 ? 99.190 36.778 66.063 1.00 52.32 91 ALA B C 1
ATOM 3889 O O . ALA B 1 98 ? 98.843 36.133 65.073 1.00 52.09 91 ALA B O 1
ATOM 3891 N N . ALA B 1 99 ? 100.174 36.394 66.869 1.00 51.06 92 ALA B N 1
ATOM 3892 C CA . ALA B 1 99 ? 100.444 34.985 67.131 1.00 49.62 92 ALA B CA 1
ATOM 3893 C C . ALA B 1 99 ? 99.126 34.495 67.718 1.00 48.58 92 ALA B C 1
ATOM 3894 O O . ALA B 1 99 ? 98.815 34.760 68.879 1.00 48.30 92 ALA B O 1
ATOM 3896 N N . LYS B 1 100 ? 98.353 33.778 66.909 1.00 46.94 93 LYS B N 1
ATOM 3897 C CA . LYS B 1 100 ? 97.003 33.368 67.297 1.00 45.24 93 LYS B CA 1
ATOM 3898 C C . LYS B 1 100 ? 96.879 31.856 67.090 1.00 43.90 93 LYS B C 1
ATOM 3899 O O . LYS B 1 100 ? 95.806 31.290 67.299 1.00 43.98 93 LYS B O 1
ATOM 3905 N N . ARG B 1 101 ? 97.968 31.211 66.680 1.00 41.86 94 ARG B N 1
ATOM 3906 C CA . ARG B 1 101 ? 98.011 29.757 66.605 1.00 40.13 94 ARG B CA 1
ATOM 3907 C C . ARG B 1 101 ? 98.215 29.116 67.986 1.00 38.52 94 ARG B C 1
ATOM 3908 O O . ARG B 1 101 ? 98.708 29.756 68.916 1.00 37.97 94 ARG B O 1
ATOM 3916 N N . ARG B 1 102 ? 97.806 27.856 68.110 1.00 36.58 95 ARG B N 1
ATOM 3917 C CA . ARG B 1 102 ? 98.017 27.068 69.324 1.00 34.84 95 ARG B CA 1
ATOM 3918 C C . ARG B 1 102 ? 98.665 25.736 68.969 1.00 32.73 95 ARG B C 1
ATOM 3919 O O . ARG B 1 102 ? 98.337 25.140 67.944 1.00 32.23 95 ARG B O 1
ATOM 3927 N N . TYR B 1 103 ? 99.591 25.274 69.801 1.00 30.47 96 TYR B N 1
ATOM 3928 C CA . TYR B 1 103 ? 100.279 24.011 69.515 1.00 28.91 96 TYR B CA 1
ATOM 3929 C C . TYR B 1 103 ? 100.017 22.910 70.533 1.00 27.72 96 TYR B C 1
ATOM 3930 O O . TYR B 1 103 ? 99.764 23.175 71.710 1.00 26.88 96 TYR B O 1
ATOM 3939 N N . VAL B 1 104 ? 100.059 21.674 70.041 1.00 26.62 97 VAL B N 1
ATOM 3940 C CA . VAL B 1 104 ? 100.020 20.484 70.884 1.00 25.61 97 VAL B CA 1
ATOM 3941 C C . VAL B 1 104 ? 101.161 19.570 70.487 1.00 25.27 97 VAL B C 1
ATOM 3942 O O . VAL B 1 104 ? 101.320 19.232 69.311 1.00 24.96 97 VAL B O 1
ATOM 3946 N N . TYR B 1 105 ? 101.974 19.204 71.471 1.00 25.12 98 TYR B N 1
ATOM 3947 C CA . TYR B 1 105 ? 103.007 18.211 71.256 1.00 25.21 98 TYR B CA 1
ATOM 3948 C C . TYR B 1 105 ? 102.349 16.835 71.191 1.00 25.43 98 TYR B C 1
ATOM 3949 O O . TYR B 1 105 ? 101.832 16.335 72.184 1.00 25.25 98 TYR B O 1
ATOM 3958 N N . THR B 1 106 ? 102.358 16.244 70.002 1.00 25.95 99 THR B N 1
ATOM 3959 C CA . THR B 1 106 ? 101.754 14.939 69.766 1.00 25.90 99 THR B CA 1
ATOM 3960 C C . THR B 1 106 ? 102.469 14.247 68.616 1.00 26.26 99 THR B C 1
ATOM 3961 O O . THR B 1 106 ? 102.737 14.864 67.592 1.00 26.68 99 THR B O 1
ATOM 3965 N N . ARG B 1 107 ? 102.794 12.970 68.805 1.00 26.77 100 ARG B N 1
ATOM 3966 C CA . ARG B 1 107 ? 103.509 12.166 67.809 1.00 27.12 100 ARG B CA 1
ATOM 3967 C C . ARG B 1 107 ? 104.797 12.821 67.305 1.00 27.46 100 ARG B C 1
ATOM 3968 O O . ARG B 1 107 ? 104.928 13.133 66.109 1.00 27.27 100 ARG B O 1
ATOM 3976 N N . GLY B 1 108 ? 105.728 13.041 68.231 1.00 27.67 101 GLY B N 1
ATOM 3977 C CA . GLY B 1 108 ? 107.104 13.397 67.892 1.00 28.15 101 GLY B CA 1
ATOM 3978 C C . GLY B 1 108 ? 107.426 14.848 67.581 1.00 28.25 101 GLY B C 1
ATOM 3979 O O . GLY B 1 108 ? 108.567 15.171 67.247 1.00 28.58 101 GLY B O 1
ATOM 3980 N N . ARG B 1 109 ? 106.444 15.728 67.707 1.00 28.31 102 ARG B N 1
ATOM 3981 C CA . ARG B 1 109 ? 106.613 17.118 67.284 1.00 28.83 102 ARG B CA 1
ATOM 3982 C C . ARG B 1 109 ? 105.449 18.010 67.731 1.00 28.15 102 ARG B C 1
ATOM 3983 O O . ARG B 1 109 ? 104.349 17.516 68.021 1.00 28.12 102 ARG B O 1
ATOM 3991 N N . LEU B 1 110 ? 105.710 19.314 67.808 1.00 27.69 103 LEU B N 1
ATOM 3992 C CA . LEU B 1 110 ? 104.663 20.304 68.017 1.00 27.43 103 LEU B CA 1
ATOM 3993 C C . LEU B 1 110 ? 103.818 20.469 66.754 1.00 27.45 103 LEU B C 1
ATOM 3994 O O . LEU B 1 110 ? 104.345 20.685 65.660 1.00 27.28 103 LEU B O 1
ATOM 3999 N N . ARG B 1 111 ? 102.500 20.370 66.920 1.00 27.47 104 ARG B N 1
ATOM 4000 C CA . ARG B 1 111 ? 101.555 20.459 65.803 1.00 27.15 104 ARG B CA 1
ATOM 4001 C C . ARG B 1 111 ? 100.495 21.527 66.072 1.00 27.57 104 ARG B C 1
ATOM 4002 O O . ARG B 1 111 ? 99.963 21.626 67.179 1.00 27.02 104 ARG B O 1
ATOM 4010 N N . SER B 1 112 ? 100.204 22.315 65.038 1.00 28.21 105 SER B N 1
ATOM 4011 C CA . SER B 1 112 ? 99.252 23.408 65.110 1.00 29.06 105 SER B CA 1
ATOM 4012 C C . SER B 1 112 ? 97.812 22.888 65.229 1.00 29.26 105 SER B C 1
ATOM 4013 O O . SER B 1 112 ? 97.427 21.942 64.545 1.00 28.96 105 SER B O 1
ATOM 4016 N N . VAL B 1 113 ? 97.041 23.512 66.114 1.00 29.73 106 VAL B N 1
ATOM 4017 C CA . VAL B 1 113 ? 95.650 23.155 66.349 1.00 30.59 106 VAL B CA 1
ATOM 4018 C C . VAL B 1 113 ? 94.741 23.938 65.398 1.00 31.59 106 VAL B C 1
ATOM 4019 O O . VAL B 1 113 ? 94.672 25.163 65.470 1.00 31.22 106 VAL B O 1
ATOM 4023 N N . PRO B 1 114 ? 94.029 23.222 64.512 1.00 32.92 107 PRO B N 1
ATOM 4024 C CA . PRO B 1 114 ? 93.175 23.836 63.488 1.00 33.95 107 PRO B CA 1
ATOM 4025 C C . PRO B 1 114 ? 92.034 24.664 64.083 1.00 34.90 107 PRO B C 1
ATOM 4026 O O . PRO B 1 114 ? 91.453 24.287 65.109 1.00 34.76 107 PRO B O 1
ATOM 4030 N N . ALA B 1 115 ? 91.728 25.782 63.427 1.00 36.03 108 ALA B N 1
ATOM 4031 C CA . ALA B 1 115 ? 90.801 26.784 63.960 1.00 37.04 108 ALA B CA 1
ATOM 4032 C C . ALA B 1 115 ? 89.417 26.695 63.328 1.00 37.63 108 ALA B C 1
ATOM 4033 O O . ALA B 1 115 ? 88.439 27.181 63.893 1.00 38.27 108 ALA B O 1
ATOM 4035 N N . SER B 1 116 ? 89.338 26.084 62.152 1.00 38.09 109 SER B N 1
ATOM 4036 C CA . SER B 1 116 ? 88.066 25.900 61.473 1.00 38.18 109 SER B CA 1
ATOM 4037 C C . SER B 1 116 ? 87.830 24.417 61.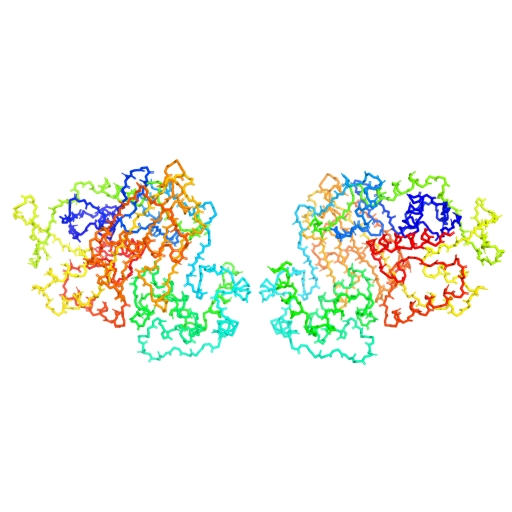146 1.00 38.52 109 SER B C 1
ATOM 4038 O O . SER B 1 116 ? 88.789 23.621 61.149 1.00 38.32 109 SER B O 1
ATOM 4041 N N . PRO B 1 117 ? 86.553 24.029 60.902 1.00 38.59 110 PRO B N 1
ATOM 4042 C CA . PRO B 1 117 ? 86.248 22.672 60.406 1.00 38.51 110 PRO B CA 1
ATOM 4043 C C . PRO B 1 117 ? 86.967 22.263 59.101 1.00 38.19 110 PRO B C 1
ATOM 4044 O O . PRO B 1 117 ? 87.504 21.154 59.043 1.00 38.18 110 PRO B O 1
ATOM 4048 N N . PRO B 1 118 ? 86.970 23.131 58.057 1.00 38.11 111 PRO B N 1
ATOM 4049 C CA . PRO B 1 118 ? 87.737 22.757 56.859 1.00 37.67 111 PRO B CA 1
ATOM 4050 C C . PRO B 1 118 ? 89.228 22.528 57.106 1.00 37.27 111 PRO B C 1
ATOM 4051 O O . PRO B 1 118 ? 89.790 21.581 56.562 1.00 37.26 111 PRO B O 1
ATOM 4055 N N . ALA B 1 119 ? 89.853 23.383 57.920 1.00 36.97 112 ALA B N 1
ATOM 4056 C CA . ALA B 1 119 ? 91.293 23.292 58.207 1.00 36.36 112 ALA B CA 1
ATOM 4057 C C . ALA B 1 119 ? 91.648 22.040 59.024 1.00 36.02 112 ALA B C 1
ATOM 4058 O O . ALA B 1 119 ? 92.715 21.449 58.840 1.00 35.77 112 ALA B O 1
ATOM 4060 N N . PHE B 1 120 ? 90.745 21.659 59.927 1.00 35.79 113 PHE B N 1
ATOM 4061 C CA . PHE B 1 120 ? 90.881 20.452 60.742 1.00 35.29 113 PHE B CA 1
ATOM 4062 C C . PHE B 1 120 ? 90.945 19.178 59.903 1.00 35.14 113 PHE B C 1
ATOM 4063 O O . PHE B 1 120 ? 91.754 18.295 60.170 1.00 34.92 113 PHE B O 1
ATOM 4071 N N . LEU B 1 121 ? 90.086 19.086 58.893 1.00 35.32 114 LEU B N 1
ATOM 4072 C CA . LEU B 1 121 ? 89.981 17.874 58.090 1.00 35.23 114 LEU B CA 1
ATOM 4073 C C . LEU B 1 121 ? 91.245 17.641 57.263 1.00 34.87 114 LEU B C 1
ATOM 4074 O O . LEU B 1 121 ? 91.589 16.511 56.956 1.00 34.35 114 LEU B O 1
ATOM 4079 N N . ALA B 1 122 ? 91.942 18.726 56.935 1.00 34.79 115 ALA B N 1
ATOM 4080 C CA . ALA B 1 122 ? 93.208 18.665 56.209 1.00 34.64 115 ALA B CA 1
ATOM 4081 C C . ALA B 1 122 ? 94.428 18.552 57.143 1.00 34.44 115 ALA B C 1
ATOM 4082 O O . ALA B 1 122 ? 95.529 18.225 56.701 1.00 34.66 115 ALA B O 1
ATOM 4084 N N . SER B 1 123 ? 94.212 18.810 58.431 1.00 33.95 116 SER B N 1
ATOM 4085 C CA . SER B 1 123 ? 95.268 18.858 59.445 1.00 33.33 116 SER B CA 1
ATOM 4086 C C . SER B 1 123 ? 95.950 17.516 59.696 1.00 32.84 116 SER B C 1
ATOM 4087 O O . SER B 1 123 ? 95.375 16.463 59.445 1.00 33.13 116 SER B O 1
ATOM 4090 N N . ASP B 1 124 ? 97.179 17.560 60.207 1.00 32.14 117 ASP B N 1
ATOM 4091 C CA . ASP B 1 124 ? 97.877 16.337 60.624 1.00 31.08 117 ASP B CA 1
ATOM 4092 C C . ASP B 1 124 ? 97.900 16.178 62.150 1.00 30.15 117 ASP B C 1
ATOM 4093 O O . ASP B 1 124 ? 98.619 15.325 62.682 1.00 30.16 117 ASP B O 1
ATOM 4098 N N . ILE B 1 125 ? 97.108 17.002 62.843 1.00 28.94 118 ILE B N 1
ATOM 4099 C CA . ILE B 1 125 ? 96.977 16.946 64.305 1.00 27.83 118 ILE B CA 1
ATOM 4100 C C . ILE B 1 125 ? 96.561 15.545 64.788 1.00 27.38 118 ILE B C 1
ATOM 4101 O O . ILE B 1 125 ? 97.015 15.080 65.841 1.00 27.48 118 ILE B O 1
ATOM 4106 N N . LEU B 1 126 ? 95.693 14.889 64.017 1.00 26.33 119 LEU B N 1
ATOM 4107 C CA . LEU B 1 126 ? 95.250 13.522 64.292 1.00 25.56 119 LEU B CA 1
ATOM 4108 C C . LEU B 1 126 ? 95.340 12.716 63.006 1.00 24.98 119 LEU B C 1
ATOM 4109 O O . LEU B 1 126 ? 95.304 13.301 61.922 1.00 24.74 119 LEU B O 1
ATOM 4114 N N . PRO B 1 127 ? 95.454 11.370 63.116 1.00 24.51 120 PRO B N 1
ATOM 4115 C CA . PRO B 1 127 ? 95.450 10.512 61.929 1.00 23.88 120 PRO B CA 1
ATOM 4116 C C . PRO B 1 127 ? 94.077 10.532 61.246 1.00 23.77 120 PRO B C 1
ATOM 4117 O O . PRO B 1 127 ? 93.091 10.934 61.862 1.00 23.60 120 PRO B O 1
ATOM 4121 N N . LEU B 1 128 ? 94.018 10.120 59.984 1.00 23.94 121 LEU B N 1
ATOM 4122 C CA . LEU B 1 128 ? 92.823 10.344 59.152 1.00 24.12 121 LEU B CA 1
ATOM 4123 C C . LEU B 1 128 ? 91.516 9.745 59.703 1.00 23.79 121 LEU B C 1
ATOM 4124 O O . LEU B 1 128 ? 90.477 10.401 59.682 1.00 23.72 121 LEU B O 1
ATOM 4129 N N . GLY B 1 129 ? 91.575 8.507 60.184 1.00 23.57 122 GLY B N 1
ATOM 4130 C CA . GLY B 1 129 ? 90.401 7.822 60.746 1.00 23.60 122 GLY B CA 1
ATOM 4131 C C . GLY B 1 129 ? 89.869 8.492 62.000 1.00 23.26 122 GLY B C 1
ATOM 4132 O O . GLY B 1 129 ? 88.657 8.524 62.228 1.00 22.91 122 GLY B O 1
ATOM 4133 N N . ALA B 1 130 ? 90.791 9.026 62.806 1.00 23.41 123 ALA B N 1
ATOM 4134 C CA . ALA B 1 130 ? 90.472 9.841 63.985 1.00 23.20 123 ALA B CA 1
ATOM 4135 C C . ALA B 1 130 ? 89.772 11.172 63.649 1.00 23.27 123 ALA B C 1
ATOM 4136 O O . ALA B 1 130 ? 88.824 11.558 64.329 1.00 23.42 123 ALA B O 1
ATOM 4138 N N . ARG B 1 131 ? 90.258 11.868 62.621 1.00 23.45 124 ARG B N 1
ATOM 4139 C CA . ARG B 1 131 ? 89.646 13.102 62.116 1.00 23.55 124 ARG B CA 1
ATOM 4140 C C . ARG B 1 131 ? 88.235 12.875 61.559 1.00 23.70 124 ARG B C 1
ATOM 4141 O O . ARG B 1 131 ? 87.333 13.681 61.789 1.00 23.70 124 ARG B O 1
ATOM 4149 N N . LEU B 1 132 ? 88.058 11.787 60.812 1.00 23.74 125 LEU B N 1
ATOM 4150 C CA . LEU B 1 132 ? 86.741 11.383 60.315 1.00 23.67 125 LEU B CA 1
ATOM 4151 C C . LEU B 1 132 ? 85.782 10.978 61.442 1.00 23.35 125 LEU B C 1
ATOM 4152 O O . LEU B 1 132 ? 84.581 11.189 61.342 1.00 23.49 125 LEU B O 1
ATOM 4157 N N . ARG B 1 133 ? 86.329 10.397 62.507 1.00 23.22 126 ARG B N 1
ATOM 4158 C CA . ARG B 1 133 ? 85.577 10.038 63.709 1.00 22.55 126 ARG B CA 1
ATOM 4159 C C . ARG B 1 133 ? 85.042 11.279 64.435 1.00 22.51 126 ARG B C 1
ATOM 4160 O O . ARG B 1 133 ? 83.973 11.224 65.039 1.00 22.40 126 ARG B O 1
ATOM 4168 N N . VAL B 1 134 ? 85.780 12.392 64.375 1.00 22.63 127 VAL B N 1
ATOM 4169 C CA . VAL B 1 134 ? 85.289 13.677 64.907 1.00 22.91 127 VAL B CA 1
ATOM 4170 C C . VAL B 1 134 ? 84.076 14.179 64.103 1.00 23.26 127 VAL B C 1
ATOM 4171 O O . VAL B 1 134 ? 83.066 14.584 64.685 1.00 23.70 127 VAL B O 1
ATOM 4175 N N . ALA B 1 135 ? 84.173 14.136 62.773 1.00 23.09 128 ALA B N 1
ATOM 4176 C CA . ALA B 1 135 ? 83.017 14.390 61.908 1.00 23.25 128 ALA B CA 1
ATOM 4177 C C . ALA B 1 135 ? 81.818 13.488 62.262 1.00 23.11 128 ALA B C 1
ATOM 4178 O O . ALA B 1 135 ? 80.667 13.933 62.212 1.00 23.49 128 ALA B O 1
ATOM 4180 N N . GLY B 1 136 ? 82.097 12.238 62.638 1.00 22.80 129 GLY B N 1
ATOM 4181 C CA . GLY B 1 136 ? 81.073 11.297 63.116 1.00 22.41 129 GLY B CA 1
ATOM 4182 C C . GLY B 1 136 ? 80.414 11.634 64.449 1.00 22.42 129 GLY B C 1
ATOM 4183 O O . GLY B 1 136 ? 79.569 10.884 64.909 1.00 22.18 129 GLY B O 1
ATOM 4184 N N . GLU B 1 137 ? 80.790 12.764 65.063 1.00 22.63 130 GLU B N 1
ATOM 4185 C CA . GLU B 1 137 ? 80.177 13.262 66.310 1.00 22.73 130 GLU B CA 1
ATOM 4186 C C . GLU B 1 137 ? 78.689 13.523 66.101 1.00 23.24 130 GLU B C 1
ATOM 4187 O O . GLU B 1 137 ? 77.909 13.526 67.045 1.00 23.33 130 GLU B O 1
ATOM 4193 N N . LEU B 1 138 ? 78.315 13.752 64.849 1.00 24.19 131 LEU B N 1
ATOM 4194 C CA . LEU B 1 138 ? 76.919 13.859 64.436 1.00 24.80 131 LEU B CA 1
ATOM 4195 C C . LEU B 1 138 ? 76.047 12.678 64.863 1.00 24.74 131 LEU B C 1
ATOM 4196 O O . LEU B 1 138 ? 74.840 12.825 65.012 1.00 24.30 131 LEU B O 1
ATOM 4201 N N . PHE B 1 139 ? 76.675 11.519 65.048 1.00 25.33 132 PHE B N 1
ATOM 4202 C CA . PHE B 1 139 ? 75.983 10.269 65.382 1.00 25.56 132 PHE B CA 1
ATOM 4203 C C . PHE B 1 139 ? 76.266 9.809 66.807 1.00 25.17 132 PHE B C 1
ATOM 4204 O O . PHE B 1 139 ? 76.007 8.654 67.143 1.00 25.75 132 PHE B O 1
ATOM 4212 N N . SER B 1 140 ? 76.798 10.710 67.632 1.00 24.91 133 SER B N 1
ATOM 4213 C CA . SER B 1 140 ? 77.029 10.463 69.061 1.00 25.00 133 SER B CA 1
ATOM 4214 C C . SER B 1 140 ? 75.837 9.798 69.734 1.00 25.16 133 SER B C 1
ATOM 4215 O O . SER B 1 140 ? 74.685 10.215 69.554 1.00 24.40 133 SER B O 1
ATOM 4218 N N . ARG B 1 141 ? 76.134 8.761 70.512 1.00 25.42 134 ARG B N 1
ATOM 4219 C CA . ARG B 1 141 ? 75.118 8.084 71.305 1.00 26.30 134 ARG B CA 1
ATOM 4220 C C . ARG B 1 141 ? 74.648 9.027 72.405 1.00 25.66 134 ARG B C 1
ATOM 4221 O O . ARG B 1 141 ? 75.366 9.967 72.778 1.00 26.02 134 ARG B O 1
ATOM 4229 N N . ARG B 1 142 ? 73.436 8.782 72.900 1.00 25.30 135 ARG B N 1
ATOM 4230 C CA . ARG B 1 142 ? 72.859 9.535 74.005 1.00 24.87 135 ARG B CA 1
ATOM 4231 C C . ARG B 1 142 ? 73.806 9.495 75.207 1.00 23.94 135 ARG B C 1
ATOM 4232 O O . ARG B 1 142 ? 74.544 8.517 75.392 1.00 23.56 135 ARG B O 1
ATOM 4240 N N . ALA B 1 143 ? 73.790 10.559 76.013 1.00 22.89 136 ALA B N 1
ATOM 4241 C CA . ALA B 1 143 ? 74.544 10.585 77.270 1.00 22.08 136 ALA B CA 1
ATOM 4242 C C . ALA B 1 143 ? 74.011 9.527 78.235 1.00 21.84 136 ALA B C 1
ATOM 4243 O O . ALA B 1 143 ? 72.810 9.217 78.216 1.00 21.27 136 ALA B O 1
ATOM 4245 N N . PRO B 1 144 ? 74.900 8.955 79.075 1.00 21.88 137 PRO B N 1
ATOM 4246 C CA . PRO B 1 144 ? 74.440 8.030 80.129 1.00 21.74 137 PRO B CA 1
ATOM 4247 C C . PRO B 1 144 ? 73.481 8.728 81.109 1.00 22.03 137 PRO B C 1
ATOM 4248 O O . PRO B 1 144 ? 73.833 9.755 81.696 1.00 21.86 137 PRO B O 1
ATOM 4252 N N . GLU B 1 145 ? 72.268 8.182 81.252 1.00 22.09 138 GLU B N 1
ATOM 4253 C CA . GLU B 1 145 ? 71.177 8.838 81.989 1.00 21.57 138 GLU B CA 1
ATOM 4254 C C . GLU B 1 145 ? 71.401 8.880 83.495 1.00 22.07 138 GLU B C 1
ATOM 4255 O O . GLU B 1 145 ? 71.586 7.835 84.141 1.00 22.64 138 GLU B O 1
ATOM 4261 N N . GLY B 1 146 ? 71.369 10.092 84.047 1.00 22.00 139 GLY B N 1
ATOM 4262 C CA . GLY B 1 146 ? 71.603 10.313 85.467 1.00 21.95 139 GLY B CA 1
ATOM 4263 C C . GLY B 1 146 ? 73.006 10.010 85.964 1.00 22.27 139 GLY B C 1
ATOM 4264 O O . GLY B 1 146 ? 73.204 9.808 87.160 1.00 22.00 139 GLY B O 1
ATOM 4265 N N . VAL B 1 147 ? 73.984 9.957 85.062 1.00 22.37 140 VAL B N 1
ATOM 4266 C CA . VAL B 1 147 ? 75.381 9.873 85.493 1.00 22.49 140 VAL B CA 1
ATOM 4267 C C . VAL B 1 147 ? 76.186 11.171 85.302 1.00 22.60 140 VAL B C 1
ATOM 4268 O O . VAL B 1 147 ? 76.071 11.864 84.287 1.00 22.56 140 VAL B O 1
ATOM 4272 N N . ASP B 1 148 ? 76.963 11.502 86.328 1.00 22.69 141 ASP B N 1
ATOM 4273 C CA . ASP B 1 148 ? 77.922 12.584 86.269 1.00 22.77 141 ASP B CA 1
ATOM 4274 C C . ASP B 1 148 ? 79.159 12.054 85.538 1.00 22.48 141 ASP B C 1
ATOM 4275 O O . ASP B 1 148 ? 80.086 11.506 86.142 1.00 22.63 141 ASP B O 1
ATOM 4280 N N . GLU B 1 149 ? 79.134 12.223 84.219 1.00 22.21 142 GLU B N 1
ATOM 4281 C CA . GLU B 1 149 ? 80.130 11.709 83.293 1.00 21.40 142 GLU B CA 1
ATOM 4282 C C . GLU B 1 149 ? 81.475 12.423 83.427 1.00 21.22 142 GLU B C 1
ATOM 4283 O O . GLU B 1 149 ? 81.530 13.634 83.679 1.00 20.86 142 GLU B O 1
ATOM 4289 N N . SER B 1 150 ? 82.557 11.660 83.254 1.00 20.70 143 SER B N 1
ATOM 4290 C CA . SER B 1 150 ? 83.899 12.218 83.270 1.00 19.75 143 SER B CA 1
ATOM 4291 C C . SER B 1 150 ? 84.134 12.920 81.953 1.00 19.41 143 SER B C 1
ATOM 4292 O O . SER B 1 150 ? 83.487 12.604 80.969 1.00 19.78 143 SER B O 1
ATOM 4295 N N . LEU B 1 151 ? 85.041 13.891 81.944 1.00 19.19 144 LEU B N 1
ATOM 4296 C CA . LEU B 1 151 ? 85.372 14.622 80.724 1.00 18.66 144 LEU B CA 1
ATOM 4297 C C . LEU B 1 151 ? 85.841 13.646 79.654 1.00 17.63 144 LEU B C 1
ATOM 4298 O O . LEU B 1 151 ? 85.493 13.791 78.482 1.00 17.47 144 LEU B O 1
ATOM 4303 N N . ALA B 1 152 ? 86.631 12.655 80.080 1.00 16.92 145 ALA B N 1
ATOM 4304 C CA . ALA B 1 152 ? 87.225 11.655 79.192 1.00 16.53 145 ALA B CA 1
ATOM 4305 C C . ALA B 1 152 ? 86.208 10.737 78.548 1.00 16.32 145 ALA B C 1
ATOM 4306 O O . ALA B 1 152 ? 86.314 10.449 77.349 1.00 16.60 145 ALA B O 1
ATOM 4308 N N . ALA B 1 153 ? 85.255 10.259 79.354 1.00 16.29 146 ALA B N 1
ATOM 4309 C CA . ALA B 1 153 ? 84.112 9.464 78.890 1.00 16.44 146 ALA B CA 1
ATOM 4310 C C . ALA B 1 153 ? 83.213 10.231 77.921 1.00 16.84 146 ALA B C 1
ATOM 4311 O O . ALA B 1 153 ? 82.689 9.651 76.958 1.00 16.98 146 ALA B O 1
ATOM 4313 N N . PHE B 1 154 ? 83.029 11.525 78.194 1.00 17.19 147 PHE B N 1
ATOM 4314 C CA . PHE B 1 154 ? 82.247 12.433 77.346 1.00 17.57 147 PHE B CA 1
ATOM 4315 C C . PHE B 1 154 ? 82.931 12.571 75.998 1.00 17.99 147 PHE B C 1
ATOM 4316 O O . PHE B 1 154 ? 82.265 12.559 74.946 1.00 18.52 147 PHE B O 1
ATOM 4324 N N . GLY B 1 155 ? 84.258 12.690 76.030 1.00 17.87 148 GLY B N 1
ATOM 4325 C CA . GLY B 1 155 ? 85.051 12.844 74.807 1.00 18.02 148 GLY B CA 1
ATOM 4326 C C . GLY B 1 155 ? 85.068 11.584 73.955 1.00 17.94 148 GLY B C 1
ATOM 4327 O O . GLY B 1 155 ? 84.971 11.639 72.733 1.00 17.77 148 GLY B O 1
ATOM 4328 N N . ARG B 1 156 ? 85.186 10.438 74.604 1.00 18.54 149 ARG B N 1
ATOM 4329 C CA . ARG B 1 156 ? 85.204 9.156 73.903 1.00 18.75 149 ARG B CA 1
ATOM 4330 C C . ARG B 1 156 ? 83.942 8.942 73.101 1.00 18.80 149 ARG B C 1
ATOM 4331 O O . ARG B 1 156 ? 83.982 8.491 71.946 1.00 19.40 149 ARG B O 1
ATOM 4339 N N . ARG B 1 157 ? 82.825 9.249 73.749 1.00 18.91 150 ARG B N 1
ATOM 4340 C CA . ARG B 1 157 ? 81.486 9.058 73.218 1.00 18.60 150 ARG B CA 1
ATOM 4341 C C . ARG B 1 157 ? 81.231 10.012 72.052 1.00 18.15 150 ARG B C 1
ATOM 4342 O O . ARG B 1 157 ? 80.729 9.602 71.001 1.00 18.18 150 ARG B O 1
ATOM 4350 N N . HIS B 1 158 ? 81.596 11.277 72.241 1.00 18.06 151 HIS B N 1
ATOM 4351 C CA . HIS B 1 158 ? 81.420 12.323 71.222 1.00 17.54 151 HIS B CA 1
ATOM 4352 C C . HIS B 1 158 ? 82.488 12.336 70.125 1.00 17.96 151 HIS B C 1
ATOM 4353 O O . HIS B 1 158 ? 82.152 12.353 68.940 1.00 17.92 151 HIS B O 1
ATOM 4360 N N . LEU B 1 159 ? 83.769 12.300 70.520 1.00 18.44 152 LEU B N 1
ATOM 4361 C CA . LEU B 1 159 ? 84.899 12.686 69.628 1.00 18.59 152 LEU B CA 1
ATOM 4362 C C . LEU B 1 159 ? 85.754 11.544 69.102 1.00 17.91 152 LEU B C 1
ATOM 4363 O O . LEU B 1 159 ? 86.465 11.691 68.089 1.00 17.86 152 LEU B O 1
ATOM 4368 N N . GLY B 1 160 ? 85.708 10.422 69.807 1.00 17.28 153 GLY B N 1
ATOM 4369 C CA . GLY B 1 160 ? 86.628 9.330 69.563 1.00 16.38 153 GLY B CA 1
ATOM 4370 C C . GLY B 1 160 ? 87.734 9.385 70.590 1.00 16.04 153 GLY B C 1
ATOM 4371 O O . GLY B 1 160 ? 87.904 10.388 71.265 1.00 15.53 153 GLY B O 1
ATOM 4372 N N . HIS B 1 161 ? 88.475 8.286 70.700 1.00 16.52 154 HIS B N 1
ATOM 4373 C CA . HIS B 1 161 ? 89.566 8.125 71.650 1.00 16.43 154 HIS B CA 1
ATOM 4374 C C . HIS B 1 161 ? 90.747 9.062 71.384 1.00 16.53 154 HIS B C 1
ATOM 4375 O O . HIS B 1 161 ? 91.292 9.619 72.314 1.00 17.01 154 HIS B O 1
ATOM 4382 N N . ARG B 1 162 ? 91.113 9.243 70.121 1.00 17.03 155 ARG B N 1
ATOM 4383 C CA . ARG B 1 162 ? 92.256 10.078 69.738 1.00 17.94 155 ARG B CA 1
ATOM 4384 C C . ARG B 1 162 ? 92.075 11.577 70.016 1.00 18.04 155 ARG B C 1
ATOM 4385 O O . ARG B 1 162 ? 92.959 12.212 70.590 1.00 18.69 155 ARG B O 1
ATOM 4393 N N . ALA B 1 163 ? 90.940 12.132 69.602 1.00 18.48 156 ALA B N 1
ATOM 4394 C CA . ALA B 1 163 ? 90.607 13.543 69.854 1.00 18.77 156 ALA B CA 1
ATOM 4395 C C . ALA B 1 163 ? 90.550 13.871 71.338 1.00 18.86 156 ALA B C 1
ATOM 4396 O O . ALA B 1 163 ? 90.964 14.962 71.761 1.00 18.96 156 ALA B O 1
ATOM 4398 N N . THR B 1 164 ? 90.039 12.933 72.129 1.00 19.19 157 THR B N 1
ATOM 4399 C CA . THR B 1 164 ? 90.020 13.081 73.579 1.00 19.37 157 THR B CA 1
ATOM 4400 C C . THR B 1 164 ? 91.425 12.968 74.163 1.00 19.50 157 THR B C 1
ATOM 4401 O O . THR B 1 164 ? 91.773 13.674 75.110 1.00 20.13 157 THR B O 1
ATOM 4405 N N . GLN B 1 165 ? 92.227 12.075 73.592 1.00 19.65 158 GLN B N 1
ATOM 4406 C CA . GLN B 1 165 ? 93.505 11.703 74.187 1.00 19.62 158 GLN B CA 1
ATOM 4407 C C . GLN B 1 165 ? 94.528 12.825 74.045 1.00 19.29 158 GLN B C 1
ATOM 4408 O O . GLN B 1 165 ? 95.419 12.975 74.881 1.00 18.88 158 GLN B O 1
ATOM 4414 N N . VAL B 1 166 ? 94.393 13.610 72.981 1.00 19.19 159 VAL B N 1
ATOM 4415 C CA . VAL B 1 166 ? 95.387 14.622 72.646 1.00 19.16 159 VAL B CA 1
ATOM 4416 C C . VAL B 1 166 ? 94.815 16.028 72.792 1.00 19.00 159 VAL B C 1
ATOM 4417 O O . VAL B 1 166 ? 95.470 16.923 73.326 1.00 19.28 159 VAL B O 1
ATOM 4421 N N . LEU B 1 167 ? 93.589 16.215 72.314 1.00 19.00 160 LEU B N 1
ATOM 4422 C CA . LEU B 1 167 ? 93.042 17.551 72.110 1.00 19.16 160 LEU B CA 1
ATOM 4423 C C . LEU B 1 167 ? 92.192 17.987 73.299 1.00 19.32 160 LEU B C 1
ATOM 4424 O O . LEU B 1 167 ? 92.389 19.069 73.852 1.00 19.08 160 LEU B O 1
ATOM 4429 N N . LEU B 1 168 ? 91.246 17.137 73.687 1.00 19.42 161 LEU B N 1
ATOM 4430 C CA . LEU B 1 168 ? 90.423 17.392 74.863 1.00 19.66 161 LEU B CA 1
ATOM 4431 C C . LEU B 1 168 ? 91.262 17.386 76.136 1.00 19.79 161 LEU B C 1
ATOM 4432 O O . LEU B 1 168 ? 91.057 18.206 77.031 1.00 19.27 161 LEU B O 1
ATOM 4437 N N . ASP B 1 169 ? 92.209 16.456 76.209 1.00 20.03 162 ASP B N 1
ATOM 4438 C CA . ASP B 1 169 ? 93.162 16.414 77.317 1.00 20.94 162 ASP B CA 1
ATOM 4439 C C . ASP B 1 169 ? 94.040 17.692 77.392 1.00 21.17 162 ASP B C 1
ATOM 4440 O O . ASP B 1 169 ? 94.270 18.243 78.481 1.00 21.38 162 ASP B O 1
ATOM 4445 N N . ALA B 1 170 ? 94.529 18.156 76.244 1.00 21.07 163 ALA B N 1
ATOM 4446 C CA . ALA B 1 170 ? 95.237 19.439 76.179 1.00 21.44 163 ALA B CA 1
ATOM 4447 C C . ALA B 1 170 ? 94.365 20.621 76.648 1.00 21.31 163 ALA B C 1
ATOM 4448 O O . ALA B 1 170 ? 94.834 21.472 77.405 1.00 21.34 163 ALA B O 1
ATOM 4450 N N . VAL B 1 171 ? 93.108 20.660 76.207 1.00 21.42 164 VAL B N 1
ATOM 4451 C CA . VAL B 1 171 ? 92.173 21.729 76.591 1.00 21.81 164 VAL B CA 1
ATOM 4452 C C . VAL B 1 171 ? 91.966 21.854 78.106 1.00 22.37 164 VAL B C 1
ATOM 4453 O O . VAL B 1 171 ? 91.970 22.973 78.641 1.00 22.98 164 VAL B O 1
ATOM 4457 N N . GLN B 1 172 ? 91.771 20.726 78.797 1.00 22.55 165 GLN B N 1
ATOM 4458 C CA . GLN B 1 172 ? 91.600 20.760 80.257 1.00 22.16 165 GLN B CA 1
ATOM 4459 C C . GLN B 1 172 ? 92.919 21.023 80.997 1.00 22.58 165 GLN B C 1
ATOM 4460 O O . GLN B 1 172 ? 92.922 21.663 82.046 1.00 23.06 165 GLN B O 1
ATOM 4466 N N . THR B 1 173 ? 94.025 20.527 80.445 1.00 22.97 166 THR B N 1
ATOM 4467 C CA . THR B 1 173 ? 95.363 20.744 80.990 1.00 23.12 166 THR B CA 1
ATOM 4468 C C . THR B 1 173 ? 95.677 22.247 81.133 1.00 23.58 166 THR B C 1
ATOM 4469 O O . THR B 1 173 ? 96.135 22.684 82.186 1.00 23.26 166 THR B O 1
ATOM 4473 N N . GLY B 1 174 ? 95.381 23.024 80.089 1.00 23.94 167 GLY B N 1
ATOM 4474 C CA . GLY B 1 174 ? 95.563 24.473 80.099 1.00 24.19 167 GLY B CA 1
ATOM 4475 C C . GLY B 1 174 ? 94.560 25.300 80.889 1.00 24.87 167 GLY B C 1
ATOM 4476 O O . GLY B 1 174 ? 94.758 26.502 81.058 1.00 24.84 167 GLY B O 1
ATOM 4477 N N . ILE B 1 175 ? 93.480 24.680 81.367 1.00 25.55 168 ILE B N 1
ATOM 4478 C CA . ILE B 1 175 ? 92.509 25.377 82.226 1.00 25.63 168 ILE B CA 1
ATOM 4479 C C . ILE B 1 175 ? 92.562 24.878 83.674 1.00 25.56 168 ILE B C 1
ATOM 4480 O O . ILE B 1 175 ? 92.532 25.681 84.611 1.00 25.74 168 ILE B O 1
ATOM 4485 N N . TYR B 1 176 ? 92.639 23.560 83.860 1.00 25.13 169 TYR B N 1
ATOM 4486 C CA . TYR B 1 176 ? 92.589 22.981 85.207 1.00 24.60 169 TYR B CA 1
ATOM 4487 C C . TYR B 1 176 ? 93.875 22.273 85.647 1.00 24.60 169 TYR B C 1
ATOM 4488 O O . TYR B 1 176 ? 94.045 21.993 86.838 1.00 24.94 169 TYR B O 1
ATOM 4497 N N . ALA B 1 177 ? 94.783 21.996 84.708 1.00 24.01 170 ALA B N 1
ATOM 4498 C CA . ALA B 1 177 ? 95.939 21.154 85.000 1.00 23.78 170 ALA B CA 1
ATOM 4499 C C . ALA B 1 177 ? 95.473 19.927 85.788 1.00 23.44 170 ALA B C 1
ATOM 4500 O O . ALA B 1 177 ? 95.980 19.625 86.875 1.00 23.44 170 ALA B O 1
ATOM 4502 N N . GLY B 1 178 ? 94.485 19.231 85.230 1.00 23.19 171 GLY B N 1
ATOM 4503 C CA . GLY B 1 178 ? 93.811 18.150 85.931 1.00 22.06 171 GLY B CA 1
ATOM 4504 C C . GLY B 1 178 ? 94.032 16.776 85.344 1.00 21.91 171 GLY B C 1
ATOM 4505 O O . GLY B 1 178 ? 95.059 16.506 84.720 1.00 21.55 171 GLY B O 1
ATOM 4506 N N . ASP B 1 179 ? 93.061 15.902 85.587 1.00 21.58 172 ASP B N 1
ATOM 4507 C CA . ASP B 1 179 ? 93.058 14.544 85.073 1.00 21.62 172 ASP B CA 1
ATOM 4508 C C . ASP B 1 179 ? 91.749 14.376 84.304 1.00 21.33 172 ASP B C 1
ATOM 4509 O O . ASP B 1 179 ? 90.662 14.370 84.900 1.00 22.03 172 ASP B O 1
ATOM 4514 N N . VAL B 1 180 ? 91.861 14.251 82.987 1.00 20.80 173 VAL B N 1
ATOM 4515 C CA . VAL B 1 180 ? 90.704 14.150 82.092 1.00 20.46 173 VAL B CA 1
ATOM 4516 C C . VAL B 1 180 ? 89.734 13.030 82.533 1.00 20.38 173 VAL B C 1
ATOM 4517 O O . VAL B 1 180 ? 88.522 13.121 82.303 1.00 20.10 173 VAL B O 1
ATOM 4521 N N . GLU B 1 181 ? 90.280 12.008 83.202 1.00 20.11 174 GLU B N 1
ATOM 4522 C CA . GLU B 1 181 ? 89.508 10.849 83.668 1.00 19.65 174 GLU B CA 1
ATOM 4523 C C . GLU B 1 181 ? 88.713 11.115 84.949 1.00 19.52 174 GLU B C 1
ATOM 4524 O O . GLU B 1 181 ? 87.790 10.357 85.275 1.00 19.60 174 GLU B O 1
ATOM 4530 N N . GLN B 1 182 ? 89.069 12.182 85.664 1.00 19.40 175 GLN B N 1
ATOM 4531 C CA . GLN B 1 182 ? 88.466 12.499 86.965 1.00 19.82 175 GLN B CA 1
ATOM 4532 C C . GLN B 1 182 ? 87.531 13.701 86.913 1.00 19.65 175 GLN B C 1
ATOM 4533 O O . GLN B 1 182 ? 86.595 13.815 87.726 1.00 19.54 175 GLN B O 1
ATOM 4539 N N . LEU B 1 183 ? 87.797 14.600 85.967 1.00 19.55 176 LEU B N 1
ATOM 4540 C CA . LEU B 1 183 ? 87.026 15.826 85.838 1.00 19.45 176 LEU B CA 1
ATOM 4541 C C . LEU B 1 183 ? 85.602 15.518 85.401 1.00 19.52 176 LEU B C 1
ATOM 4542 O O . LEU B 1 183 ? 85.360 14.631 84.568 1.00 19.52 176 LEU B O 1
ATOM 4547 N N . SER B 1 184 ? 84.667 16.242 86.000 1.00 19.06 177 SER B N 1
ATOM 4548 C CA . SER B 1 184 ? 83.267 16.141 85.670 1.00 18.72 177 SER B CA 1
ATOM 4549 C C . SER B 1 184 ? 83.007 17.087 84.503 1.00 18.40 177 SER B C 1
ATOM 4550 O O . SER B 1 184 ? 83.326 18.271 84.587 1.00 18.67 177 SER B O 1
ATOM 4553 N N . VAL B 1 185 ? 82.460 16.570 83.404 1.00 17.99 178 VAL B N 1
ATOM 4554 C CA . VAL B 1 185 ? 82.109 17.437 82.274 1.00 17.46 178 VAL B CA 1
ATOM 4555 C C . VAL B 1 185 ? 81.004 18.466 82.614 1.00 17.57 178 VAL B C 1
ATOM 4556 O O . VAL B 1 185 ? 81.095 19.629 82.206 1.00 17.87 178 VAL B O 1
ATOM 4560 N N . ALA B 1 186 ? 79.990 18.054 83.375 1.00 17.45 179 ALA B N 1
ATOM 4561 C CA . ALA B 1 186 ? 78.934 18.983 83.808 1.00 18.05 179 ALA B CA 1
ATOM 4562 C C . ALA B 1 186 ? 79.459 20.145 84.661 1.00 18.48 179 ALA B C 1
ATOM 4563 O O . ALA B 1 186 ? 78.989 21.272 84.515 1.00 18.33 179 ALA B O 1
ATOM 4565 N N . ALA B 1 187 ? 80.431 19.867 85.534 1.00 19.28 180 ALA B N 1
ATOM 4566 C CA . ALA B 1 187 ? 81.070 20.900 86.359 1.00 20.07 180 ALA B CA 1
ATOM 4567 C C . ALA B 1 187 ? 82.068 21.791 85.610 1.00 20.54 180 ALA B C 1
ATOM 4568 O O . ALA B 1 187 ? 82.120 22.997 85.850 1.00 20.95 180 ALA B O 1
ATOM 4570 N N . THR B 1 188 ? 82.844 21.208 84.700 1.00 21.36 181 THR B N 1
ATOM 4571 C CA . THR B 1 188 ? 83.918 21.935 84.002 1.00 21.50 181 THR B CA 1
ATOM 4572 C C . THR B 1 188 ? 83.490 22.563 82.669 1.00 22.26 181 THR B C 1
ATOM 4573 O O . THR B 1 188 ? 84.007 23.610 82.285 1.00 22.14 181 THR B O 1
ATOM 4577 N N . PHE B 1 189 ? 82.551 21.932 81.965 1.00 23.05 182 PHE B N 1
ATOM 4578 C CA . PHE B 1 189 ? 82.033 22.498 80.713 1.00 23.93 182 PHE B CA 1
ATOM 4579 C C . PHE B 1 189 ? 80.491 22.491 80.643 1.00 24.17 182 PHE B C 1
ATOM 4580 O O . PHE B 1 189 ? 79.920 21.783 79.821 1.00 23.88 182 PHE B O 1
ATOM 4588 N N . PRO B 1 190 ? 79.818 23.293 81.500 1.00 24.78 183 PRO B N 1
ATOM 4589 C CA . PRO B 1 190 ? 78.344 23.361 81.566 1.00 25.58 183 PRO B CA 1
ATOM 4590 C C . PRO B 1 190 ? 77.643 23.577 80.217 1.00 26.41 183 PRO B C 1
ATOM 4591 O O . PRO B 1 190 ? 76.588 22.980 79.978 1.00 26.92 183 PRO B O 1
ATOM 4595 N N . MET B 1 191 ? 78.217 24.438 79.368 1.00 26.99 184 MET B N 1
ATOM 4596 C CA . MET B 1 191 ? 77.671 24.767 78.041 1.00 27.65 184 MET B CA 1
ATOM 4597 C C . MET B 1 191 ? 77.635 23.594 77.051 1.00 27.16 184 MET B C 1
ATOM 4598 O O . MET B 1 191 ? 76.741 23.528 76.198 1.00 26.91 184 MET B O 1
ATOM 4603 N N . LEU B 1 192 ? 78.605 22.685 77.162 1.00 26.48 185 LEU B N 1
ATOM 4604 C CA . LEU B 1 192 ? 78.663 21.506 76.303 1.00 26.10 185 LEU B CA 1
ATOM 4605 C C . LEU B 1 192 ? 77.585 20.512 76.708 1.00 26.09 185 LEU B C 1
ATOM 4606 O O . LEU B 1 192 ? 76.900 19.936 75.854 1.00 25.95 185 LEU B O 1
ATOM 4611 N N . VAL B 1 193 ? 77.441 20.326 78.019 1.00 26.06 186 VAL B N 1
ATOM 4612 C CA . VAL B 1 193 ? 76.419 19.452 78.601 1.00 25.97 186 VAL B CA 1
ATOM 4613 C C . VAL B 1 193 ? 75.007 19.987 78.281 1.00 26.06 186 VAL B C 1
ATOM 4614 O O . VAL B 1 193 ? 74.093 19.209 77.987 1.00 25.80 186 VAL B O 1
ATOM 4618 N N . LYS B 1 194 ? 74.857 21.313 78.311 1.00 25.95 187 LYS B N 1
ATOM 4619 C CA . LYS B 1 194 ? 73.605 21.974 77.948 1.00 26.28 187 LYS B CA 1
ATOM 4620 C C . LYS B 1 194 ? 73.214 21.760 76.473 1.00 26.75 187 LYS B C 1
ATOM 4621 O O . LYS B 1 194 ? 72.056 21.446 76.167 1.00 26.57 187 LYS B O 1
ATOM 4627 N N . MET B 1 195 ? 74.181 21.919 75.569 1.00 27.09 188 MET B N 1
ATOM 4628 C CA . MET B 1 195 ? 73.955 21.659 74.150 1.00 27.53 188 MET B CA 1
ATOM 4629 C C . MET B 1 195 ? 73.733 20.174 73.845 1.00 27.19 188 MET B C 1
ATOM 4630 O O . MET B 1 195 ? 73.026 19.821 72.896 1.00 27.50 188 MET B O 1
ATOM 4635 N N . GLU B 1 196 ? 74.352 19.317 74.647 1.00 26.75 189 GLU B N 1
ATOM 4636 C CA . GLU B 1 196 ? 74.187 17.883 74.546 1.00 25.97 189 GLU B CA 1
ATOM 4637 C C . GLU B 1 196 ? 72.763 17.480 74.915 1.00 25.75 189 GLU B C 1
ATOM 4638 O O . GLU B 1 196 ? 72.148 16.660 74.222 1.00 25.63 189 GLU B O 1
ATOM 4644 N N . ARG B 1 197 ? 72.245 18.061 75.998 1.00 25.36 190 ARG B N 1
ATOM 4645 C CA . ARG B 1 197 ? 70.861 17.839 76.417 1.00 24.96 190 ARG B CA 1
ATOM 4646 C C . ARG B 1 197 ? 69.871 18.238 75.312 1.00 24.53 190 ARG B C 1
ATOM 4647 O O . ARG B 1 197 ? 68.912 17.505 75.009 1.00 24.09 190 ARG B O 1
ATOM 4655 N N . GLU B 1 198 ? 70.124 19.392 74.705 1.00 24.14 191 GLU B N 1
ATOM 4656 C CA . GLU B 1 198 ? 69.189 19.986 73.757 1.00 23.98 191 GLU B CA 1
ATOM 4657 C C . GLU B 1 198 ? 69.270 19.408 72.343 1.00 23.44 191 GLU B C 1
ATOM 4658 O O . GLU B 1 198 ? 68.266 19.388 71.634 1.00 23.53 191 GLU B O 1
ATOM 4664 N N . HIS B 1 199 ? 70.452 18.930 71.956 1.00 23.11 192 HIS B N 1
ATOM 4665 C CA . HIS B 1 199 ? 70.746 18.567 70.572 1.00 22.88 192 HIS B CA 1
ATOM 4666 C C . HIS B 1 199 ? 71.466 17.234 70.372 1.00 23.47 192 HIS B C 1
ATOM 4667 O O . HIS B 1 199 ? 71.603 16.764 69.228 1.00 23.93 192 HIS B O 1
ATOM 4674 N N . ARG B 1 200 ? 71.930 16.632 71.467 1.00 23.63 193 ARG B N 1
ATOM 4675 C CA . ARG B 1 200 ? 72.629 15.335 71.425 1.00 23.81 193 ARG B CA 1
ATOM 4676 C C . ARG B 1 200 ? 74.031 15.484 70.845 1.00 23.68 193 ARG B C 1
ATOM 4677 O O . ARG B 1 200 ? 75.022 15.217 71.527 1.00 23.81 193 ARG B O 1
ATOM 4685 N N . SER B 1 201 ? 74.089 15.912 69.586 1.00 23.60 194 SER B N 1
ATOM 4686 C CA . SER B 1 201 ? 75.335 16.196 68.872 1.00 23.32 194 SER B CA 1
ATOM 4687 C C . SER B 1 201 ? 75.736 17.678 68.995 1.00 23.15 194 SER B C 1
ATOM 4688 O O . SER B 1 201 ? 74.905 18.569 68.854 1.00 22.45 194 SER B O 1
ATOM 4691 N N . LEU B 1 202 ? 77.019 17.919 69.264 1.00 23.65 195 LEU B N 1
ATOM 4692 C CA . LEU B 1 202 ? 77.572 19.279 69.351 1.00 24.06 195 LEU B CA 1
ATOM 4693 C C . LEU B 1 202 ? 77.619 19.979 67.984 1.00 23.87 195 LEU B C 1
ATOM 4694 O O . LEU B 1 202 ? 77.317 21.168 67.880 1.00 24.30 195 LEU B O 1
ATOM 4699 N N . ILE B 1 203 ? 78.006 19.236 66.950 1.00 23.96 196 ILE B N 1
ATOM 4700 C CA . ILE B 1 203 ? 77.995 19.726 65.572 1.00 24.06 196 ILE B CA 1
ATOM 4701 C C . ILE B 1 203 ? 76.588 20.209 65.190 1.00 24.15 196 ILE B C 1
ATOM 4702 O O . ILE B 1 203 ? 76.418 21.340 64.720 1.00 23.97 196 ILE B O 1
ATOM 4707 N N . LEU B 1 204 ? 75.601 19.342 65.429 1.00 24.15 197 LEU B N 1
ATOM 4708 C CA . LEU B 1 204 ? 74.187 19.601 65.184 1.00 24.37 197 LEU B CA 1
ATOM 4709 C C . LEU B 1 204 ? 73.686 20.808 65.974 1.00 24.60 197 LEU B C 1
ATOM 4710 O O . LEU B 1 204 ? 72.949 21.646 65.441 1.00 23.84 197 LEU B O 1
ATOM 4715 N N . GLY B 1 205 ? 74.099 20.885 67.240 1.00 24.94 198 GLY B N 1
ATOM 4716 C CA . GLY B 1 205 ? 73.850 22.052 68.081 1.00 25.35 198 GLY B CA 1
ATOM 4717 C C . GLY B 1 205 ? 74.394 23.355 67.511 1.00 25.99 198 GLY B C 1
ATOM 4718 O O . GLY B 1 205 ? 73.737 24.394 67.602 1.00 25.83 198 GLY B O 1
ATOM 4719 N N . ALA B 1 206 ? 75.590 23.302 66.927 1.00 26.52 199 ALA B N 1
ATOM 4720 C CA . ALA B 1 206 ? 76.243 24.502 66.382 1.00 27.56 199 ALA B CA 1
ATOM 4721 C C . ALA B 1 206 ? 75.656 24.966 65.041 1.00 28.21 199 ALA B C 1
ATOM 4722 O O . ALA B 1 206 ? 75.555 26.169 64.799 1.00 28.62 199 ALA B O 1
ATOM 4724 N N . ILE B 1 207 ? 75.294 24.020 64.171 1.00 29.00 200 ILE B N 1
ATOM 4725 C CA . ILE B 1 207 ? 74.611 24.335 62.915 1.00 29.58 200 ILE B CA 1
ATOM 4726 C C . ILE B 1 207 ? 73.292 25.047 63.220 1.00 30.78 200 ILE B C 1
ATOM 4727 O O . ILE B 1 207 ? 73.005 26.106 62.651 1.00 30.93 200 ILE B O 1
ATOM 4732 N N . ARG B 1 208 ? 72.509 24.471 64.131 1.00 31.94 201 ARG B N 1
ATOM 4733 C CA . ARG B 1 208 ? 71.203 25.016 64.495 1.00 33.13 201 ARG B CA 1
ATOM 4734 C C . ARG B 1 208 ? 71.284 26.393 65.164 1.00 34.61 201 ARG B C 1
ATOM 4735 O O . ARG B 1 208 ? 70.419 27.232 64.942 1.00 34.80 201 ARG B O 1
ATOM 4743 N N . ALA B 1 209 ? 72.320 26.616 65.971 1.00 36.64 202 ALA B N 1
ATOM 4744 C CA . ALA B 1 209 ? 72.540 27.906 66.638 1.00 38.61 202 ALA B CA 1
ATOM 4745 C C . ALA B 1 209 ? 72.933 28.984 65.631 1.00 40.26 202 ALA B C 1
ATOM 4746 O O . ALA B 1 209 ? 72.440 30.114 65.698 1.00 40.60 202 ALA B O 1
ATOM 4748 N N . GLN B 1 210 ? 73.823 28.614 64.712 1.00 42.15 203 GLN B N 1
ATOM 4749 C CA . GLN B 1 210 ? 74.244 29.454 63.601 1.00 44.23 203 GLN B CA 1
ATOM 4750 C C . GLN B 1 210 ? 73.046 29.841 62.738 1.00 45.84 203 GLN B C 1
ATOM 4751 O O . GLN B 1 210 ? 72.961 30.980 62.278 1.00 46.37 203 GLN B O 1
ATOM 4757 N N . LYS B 1 211 ? 72.124 28.895 62.530 1.00 47.59 204 LYS B N 1
ATOM 4758 C CA . LYS B 1 211 ? 70.896 29.135 61.767 1.00 49.14 204 LYS B CA 1
ATOM 4759 C C . LYS B 1 211 ? 69.997 30.159 62.458 1.00 50.11 204 LYS B C 1
ATOM 4760 O O . LYS B 1 211 ? 69.471 31.065 61.808 1.00 50.25 204 LYS B O 1
ATOM 4766 N N . ALA B 1 212 ? 69.841 30.011 63.775 1.00 51.52 205 ALA B N 1
ATOM 4767 C CA . ALA B 1 212 ? 69.048 30.928 64.604 1.00 52.99 205 ALA B CA 1
ATOM 4768 C C . ALA B 1 212 ? 69.676 32.321 64.764 1.00 54.15 205 ALA B C 1
ATOM 4769 O O . ALA B 1 212 ? 68.987 33.281 65.137 1.00 54.34 205 ALA B O 1
ATOM 4771 N N . GLN B 1 213 ? 70.977 32.422 64.485 1.00 55.66 206 GLN B N 1
ATOM 4772 C CA . GLN B 1 213 ? 71.695 33.698 64.502 1.00 57.03 206 GLN B CA 1
ATOM 4773 C C . GLN B 1 213 ? 71.590 34.425 63.154 1.00 58.11 206 GLN B C 1
ATOM 4774 O O . GLN B 1 213 ? 71.540 35.656 63.114 1.00 58.30 206 GLN B O 1
ATOM 4780 N N . ARG B 1 214 ? 71.547 33.665 62.060 1.00 59.31 207 ARG B N 1
ATOM 4781 C CA . ARG B 1 214 ? 71.356 34.244 60.722 1.00 60.70 207 ARG B CA 1
ATOM 4782 C C . ARG B 1 214 ? 69.937 34.796 60.525 1.00 61.20 207 ARG B C 1
ATOM 4783 O O . ARG B 1 214 ? 69.701 35.611 59.629 1.00 61.53 207 ARG B O 1
ATOM 4791 N N . GLN B 1 215 ? 69.005 34.344 61.366 1.00 61.72 208 GLN B N 1
ATOM 4792 C CA . GLN B 1 215 ? 67.649 34.890 61.420 1.00 62.00 208 GLN B CA 1
ATOM 4793 C C . GLN B 1 215 ? 67.507 35.947 62.534 1.00 62.16 208 GLN B C 1
ATOM 4794 O O . GLN B 1 215 ? 66.429 36.524 62.715 1.00 62.17 208 GLN B O 1
ATOM 4800 N N . ALA B 1 216 ? 68.606 36.180 63.260 1.00 62.31 209 ALA B N 1
ATOM 4801 C CA . ALA B 1 216 ? 68.727 37.206 64.320 1.00 62.33 209 ALA B CA 1
ATOM 4802 C C . ALA B 1 216 ? 67.745 37.078 65.498 1.00 62.44 209 ALA B C 1
ATOM 4803 O O . ALA B 1 216 ? 66.523 37.183 65.345 1.00 62.39 209 ALA B O 1
ATOM 4805 N N . LYS B 1 225 ? 79.773 42.940 70.204 1.00 49.78 218 LYS B N 1
ATOM 4806 C CA . LYS B 1 225 ? 80.293 44.104 70.920 1.00 49.59 218 LYS B CA 1
ATOM 4807 C C . LYS B 1 225 ? 81.691 43.839 71.506 1.00 49.41 218 LYS B C 1
ATOM 4808 O O . LYS B 1 225 ? 82.652 44.550 71.171 1.00 49.55 218 LYS B O 1
ATOM 4814 N N . LEU B 1 226 ? 81.793 42.822 72.371 1.00 48.87 219 LEU B N 1
ATOM 4815 C CA . LEU B 1 226 ? 83.071 42.407 72.976 1.00 48.07 219 LEU B CA 1
ATOM 4816 C C . LEU B 1 226 ? 83.797 41.382 72.108 1.00 47.42 219 LEU B C 1
ATOM 4817 O O . LEU B 1 226 ? 83.175 40.467 71.564 1.00 47.11 219 LEU B O 1
ATOM 4822 N N . SER B 1 227 ? 85.117 41.542 72.011 1.00 46.65 220 SER B N 1
ATOM 4823 C CA . SER B 1 227 ? 85.943 40.810 71.045 1.00 46.06 220 SER B CA 1
ATOM 4824 C C . SER B 1 227 ? 86.119 39.315 71.321 1.00 45.38 220 SER B C 1
ATOM 4825 O O . SER B 1 227 ? 86.255 38.527 70.384 1.00 45.30 220 SER B O 1
ATOM 4828 N N . GLY B 1 228 ? 86.126 38.932 72.597 1.00 44.60 221 GLY B N 1
ATOM 4829 C CA . GLY B 1 228 ? 86.384 37.546 72.997 1.00 43.22 221 GLY B CA 1
ATOM 4830 C C . GLY B 1 228 ? 87.865 37.196 72.964 1.00 42.48 221 GLY B C 1
ATOM 4831 O O . GLY B 1 228 ? 88.242 36.051 73.211 1.00 42.57 221 GLY B O 1
ATOM 4832 N N . ALA B 1 229 ? 88.696 38.195 72.667 1.00 41.55 222 ALA B N 1
ATOM 4833 C CA . ALA B 1 229 ? 90.132 38.034 72.501 1.00 40.74 222 ALA B CA 1
ATOM 4834 C C . ALA B 1 229 ? 90.858 37.877 73.829 1.00 40.37 222 ALA B C 1
ATOM 4835 O O . ALA B 1 229 ? 90.490 38.508 74.826 1.00 40.39 222 ALA B O 1
ATOM 4837 N N . LEU B 1 230 ? 91.904 37.048 73.821 1.00 39.67 223 LEU B N 1
ATOM 4838 C CA . LEU B 1 230 ? 92.772 36.844 74.982 1.00 39.10 223 LEU B CA 1
ATOM 4839 C C . LEU B 1 230 ? 93.405 38.175 75.425 1.00 38.58 223 LEU B C 1
ATOM 4840 O O . LEU B 1 230 ? 94.133 38.813 74.663 1.00 38.24 223 LEU B O 1
ATOM 4845 N N . SER B 1 231 ? 93.116 38.589 76.657 1.00 37.93 224 SER B N 1
ATOM 4846 C CA . SER B 1 231 ? 93.468 39.930 77.124 1.00 37.23 224 SER B CA 1
ATOM 4847 C C . SER B 1 231 ? 94.215 39.961 78.463 1.00 37.25 224 SER B C 1
ATOM 4848 O O . SER B 1 231 ? 94.177 39.007 79.239 1.00 37.12 224 SER B O 1
ATOM 4851 N N . THR B 1 232 ? 94.886 41.083 78.713 1.00 37.05 225 THR B N 1
ATOM 4852 C CA . THR B 1 232 ? 95.533 41.385 79.984 1.00 36.88 225 THR B CA 1
ATOM 4853 C C . THR B 1 232 ? 95.507 42.908 80.191 1.00 37.21 225 THR B C 1
ATOM 4854 O O . THR B 1 232 ? 94.737 43.605 79.533 1.00 36.85 225 THR B O 1
ATOM 4858 N N . PHE B 1 233 ? 96.315 43.416 81.121 1.00 37.40 226 PHE B N 1
ATOM 4859 C CA . PHE B 1 233 ? 96.501 44.858 81.262 1.00 37.67 226 PHE B CA 1
ATOM 4860 C C . PHE B 1 233 ? 97.939 45.216 80.885 1.00 38.06 226 PHE B C 1
ATOM 4861 O O . PHE B 1 233 ? 98.818 44.349 80.919 1.00 38.19 226 PHE B O 1
ATOM 4869 N N . ASP B 1 234 ? 98.168 46.476 80.503 1.00 38.42 227 ASP B N 1
ATOM 4870 C CA . ASP B 1 234 ? 99.488 46.931 80.033 1.00 38.78 227 ASP B CA 1
ATOM 4871 C C . ASP B 1 234 ? 100.650 46.655 80.988 1.00 38.43 227 ASP B C 1
ATOM 4872 O O . ASP B 1 234 ? 101.783 46.480 80.550 1.00 38.77 227 ASP B O 1
ATOM 4877 N N . GLY B 1 235 ? 100.368 46.608 82.285 1.00 38.21 228 GLY B N 1
ATOM 4878 C CA . GLY B 1 235 ? 101.394 46.273 83.277 1.00 37.83 228 GLY B CA 1
ATOM 4879 C C . GLY B 1 235 ? 101.211 44.889 83.879 1.00 37.43 228 GLY B C 1
ATOM 4880 O O . GLY B 1 235 ? 101.647 44.629 85.004 1.00 37.30 228 GLY B O 1
ATOM 4881 N N . GLY B 1 236 ? 100.573 43.997 83.121 1.00 37.06 229 GLY B N 1
ATOM 4882 C CA . GLY B 1 236 ? 100.168 42.694 83.636 1.00 36.24 229 GLY B CA 1
ATOM 4883 C C . GLY B 1 236 ? 98.886 42.815 84.436 1.00 35.64 229 GLY B C 1
ATOM 4884 O O . GLY B 1 236 ? 98.238 43.860 84.433 1.00 35.50 229 GLY B O 1
ATOM 4885 N N . LEU B 1 237 ? 98.522 41.747 85.135 1.00 35.44 230 LEU B N 1
ATOM 4886 C CA . LEU B 1 237 ? 97.253 41.721 85.867 1.00 35.12 230 LEU B CA 1
ATOM 4887 C C . LEU B 1 237 ? 97.306 42.424 87.239 1.00 35.14 230 LEU B C 1
ATOM 4888 O O . LEU B 1 237 ? 96.259 42.716 87.820 1.00 34.71 230 LEU B O 1
ATOM 4893 N N . GLN B 1 238 ? 98.515 42.719 87.729 1.00 35.31 231 GLN B N 1
ATOM 4894 C CA . GLN B 1 238 ? 98.692 43.569 88.917 1.00 35.80 231 GLN B CA 1
ATOM 4895 C C . GLN B 1 238 ? 98.063 44.946 88.800 1.00 35.81 231 GLN B C 1
ATOM 4896 O O . GLN B 1 238 ? 97.761 45.566 89.821 1.00 35.88 231 GLN B O 1
ATOM 4902 N N . VAL B 1 239 ? 97.880 45.421 87.567 1.00 35.62 232 VAL B N 1
ATOM 4903 C CA . VAL B 1 239 ? 97.193 46.694 87.306 1.00 35.01 232 VAL B CA 1
ATOM 4904 C C . VAL B 1 239 ? 95.778 46.657 87.889 1.00 35.02 232 VAL B C 1
ATOM 4905 O O . VAL B 1 239 ? 95.322 47.634 88.499 1.00 35.34 232 VAL B O 1
ATOM 4909 N N . LEU B 1 240 ? 95.098 45.525 87.707 1.00 34.48 233 LEU B N 1
ATOM 4910 C CA . LEU B 1 240 ? 93.768 45.325 88.261 1.00 34.12 233 LEU B CA 1
ATOM 4911 C C . LEU B 1 240 ? 93.806 45.251 89.789 1.00 33.85 233 LEU B C 1
ATOM 4912 O O . LEU B 1 240 ? 92.961 45.840 90.462 1.00 33.51 233 LEU B O 1
ATOM 4917 N N . ILE B 1 241 ? 94.806 44.546 90.312 1.00 33.91 234 ILE B N 1
ATOM 4918 C CA . ILE B 1 241 ? 94.997 44.356 91.757 1.00 34.09 234 ILE B CA 1
ATOM 4919 C C . ILE B 1 241 ? 95.422 45.636 92.487 1.00 34.31 234 ILE B C 1
ATOM 4920 O O . ILE B 1 241 ? 94.935 45.908 93.587 1.00 34.81 234 ILE B O 1
ATOM 4925 N N . ASP B 1 242 ? 96.314 46.417 91.870 1.00 34.61 235 ASP B N 1
ATOM 4926 C CA . ASP B 1 242 ? 96.742 47.717 92.399 1.00 34.62 235 ASP B CA 1
ATOM 4927 C C . ASP B 1 242 ? 95.579 48.708 92.484 1.00 34.81 235 ASP B C 1
ATOM 4928 O O . ASP B 1 242 ? 95.489 49.487 93.435 1.00 34.82 235 ASP B O 1
ATOM 4933 N N . ALA B 1 243 ? 94.694 48.667 91.493 1.00 35.15 236 ALA B N 1
ATOM 4934 C CA . ALA B 1 243 ? 93.550 49.578 91.430 1.00 35.81 236 ALA B CA 1
ATOM 4935 C C . ALA B 1 243 ? 92.434 49.169 92.389 1.00 36.40 236 ALA B C 1
ATOM 4936 O O . ALA B 1 243 ? 91.685 50.026 92.880 1.00 36.63 236 ALA B O 1
ATOM 4938 N N . LEU B 1 244 ? 92.324 47.863 92.647 1.00 37.08 237 LEU B N 1
ATOM 4939 C CA . LEU B 1 244 ? 91.429 47.348 93.689 1.00 37.51 237 LEU B CA 1
ATOM 4940 C C . LEU B 1 244 ? 91.903 47.798 95.079 1.00 37.72 237 LEU B C 1
ATOM 4941 O O . LEU B 1 244 ? 91.103 48.281 95.886 1.00 37.55 237 LEU B O 1
ATOM 4946 N N . ALA B 1 245 ? 93.204 47.643 95.334 1.00 37.97 238 ALA B N 1
ATOM 4947 C CA . ALA B 1 245 ? 93.828 48.053 96.590 1.00 38.39 238 ALA B CA 1
ATOM 4948 C C . ALA B 1 245 ? 93.726 49.566 96.839 1.00 39.04 238 ALA B C 1
ATOM 4949 O O . ALA B 1 245 ? 93.473 50.004 97.972 1.00 39.05 238 ALA B O 1
ATOM 4951 N N . ALA B 1 246 ? 93.920 50.359 95.783 1.00 39.59 239 ALA B N 1
ATOM 4952 C CA . ALA B 1 246 ? 93.798 51.814 95.874 1.00 39.95 239 ALA B CA 1
ATOM 4953 C C . ALA B 1 246 ? 92.355 52.234 96.186 1.00 40.36 239 ALA B C 1
ATOM 4954 O O . ALA B 1 246 ? 92.122 53.105 97.036 1.00 40.70 239 ALA B O 1
ATOM 4956 N N . SER B 1 247 ? 91.394 51.599 95.513 1.00 40.58 240 SER B N 1
ATOM 4957 C CA . SER B 1 247 ? 89.969 51.894 95.708 1.00 40.73 240 SER B CA 1
ATOM 4958 C C . SER B 1 247 ? 89.455 51.499 97.098 1.00 41.09 240 SER B C 1
ATOM 4959 O O . SER B 1 247 ? 88.649 52.223 97.693 1.00 41.07 240 SER B O 1
ATOM 4962 N N . LEU B 1 248 ? 89.919 50.356 97.605 1.00 41.22 241 LEU B N 1
ATOM 4963 C CA . LEU B 1 248 ? 89.464 49.848 98.900 1.00 41.37 241 LEU B CA 1
ATOM 4964 C C . LEU B 1 248 ? 90.120 50.569 100.084 1.00 41.59 241 LEU B C 1
ATOM 4965 O O . LEU B 1 248 ? 89.478 50.789 101.114 1.00 41.53 241 LEU B O 1
ATOM 4970 N N . GLY B 1 249 ? 91.395 50.926 99.926 1.00 41.75 242 GLY B N 1
ATOM 4971 C CA . GLY B 1 249 ? 92.093 51.803 100.861 1.00 41.81 242 GLY B CA 1
ATOM 4972 C C . GLY B 1 249 ? 92.219 51.246 102.261 1.00 41.96 242 GLY B C 1
ATOM 4973 O O . GLY B 1 249 ? 92.936 50.264 102.484 1.00 41.78 242 GLY B O 1
ATOM 4974 N N . ASP B 1 250 ? 91.517 51.885 103.199 1.00 42.08 243 ASP B N 1
ATOM 4975 C CA . ASP B 1 250 ? 91.522 51.484 104.611 1.00 42.13 243 ASP B CA 1
ATOM 4976 C C . ASP B 1 250 ? 90.625 50.279 104.900 1.00 41.80 243 ASP B C 1
ATOM 4977 O O . ASP B 1 250 ? 90.876 49.535 105.848 1.00 41.89 243 ASP B O 1
ATOM 4982 N N . ALA B 1 251 ? 89.595 50.092 104.073 1.00 41.47 244 ALA B N 1
ATOM 4983 C CA . ALA B 1 251 ? 88.627 48.998 104.223 1.00 41.07 244 ALA B CA 1
ATOM 4984 C C . ALA B 1 251 ? 89.202 47.604 103.919 1.00 40.79 244 ALA B C 1
ATOM 4985 O O . ALA B 1 251 ? 88.559 46.587 104.207 1.00 40.87 244 ALA B O 1
ATOM 4987 N N . ALA B 1 252 ? 90.401 47.558 103.342 1.00 40.19 245 ALA B N 1
ATOM 4988 C CA . ALA B 1 252 ? 91.084 46.294 103.070 1.00 39.75 245 ALA B CA 1
ATOM 4989 C C . ALA B 1 252 ? 92.321 46.180 103.944 1.00 39.52 245 ALA B C 1
ATOM 4990 O O . ALA B 1 252 ? 93.162 47.079 103.949 1.00 39.49 245 ALA B O 1
ATOM 4992 N N . HIS B 1 253 ? 92.430 45.074 104.678 1.00 39.22 246 HIS B N 1
ATOM 4993 C CA . HIS B 1 253 ? 93.484 44.913 105.684 1.00 39.01 246 HIS B CA 1
ATOM 4994 C C . HIS B 1 253 ? 94.410 43.739 105.401 1.00 38.45 246 HIS B C 1
ATOM 4995 O O . HIS B 1 253 ? 93.998 42.581 105.454 1.00 38.49 246 HIS B O 1
ATOM 5002 N N . VAL B 1 254 ? 95.667 44.047 105.112 1.00 37.90 247 VAL B N 1
ATOM 5003 C CA . VAL B 1 254 ? 96.684 43.016 104.931 1.00 37.31 247 VAL B CA 1
ATOM 5004 C C . VAL B 1 254 ? 97.308 42.665 106.285 1.00 36.87 247 VAL B C 1
ATOM 5005 O O . VAL B 1 254 ? 97.173 43.429 107.246 1.00 36.37 247 VAL B O 1
ATOM 5009 N N . GLY B 1 255 ? 97.966 41.505 106.354 1.00 36.53 248 GLY B N 1
ATOM 5010 C CA . GLY B 1 255 ? 98.518 40.977 107.605 1.00 36.48 248 GLY B CA 1
ATOM 5011 C C . GLY B 1 255 ? 97.468 40.568 108.636 1.00 36.51 248 GLY B C 1
ATOM 5012 O O . GLY B 1 255 ? 97.777 40.446 109.831 1.00 36.40 248 GLY B O 1
ATOM 5013 N N . ALA B 1 256 ? 96.235 40.345 108.176 1.00 36.20 249 ALA B N 1
ATOM 5014 C CA . ALA B 1 256 ? 95.093 40.107 109.061 1.00 36.23 249 ALA B CA 1
ATOM 5015 C C . ALA B 1 256 ? 94.471 38.715 108.871 1.00 36.38 249 ALA B C 1
ATOM 5016 O O . ALA B 1 256 ? 93.520 38.545 108.104 1.00 36.20 249 ALA B O 1
ATOM 5018 N N . ARG B 1 257 ? 95.016 37.724 109.574 1.00 36.61 250 ARG B N 1
ATOM 5019 C CA . ARG B 1 257 ? 94.557 36.338 109.440 1.00 37.25 250 ARG B CA 1
ATOM 5020 C C . ARG B 1 257 ? 93.327 36.086 110.305 1.00 37.17 250 ARG B C 1
ATOM 5021 O O . ARG B 1 257 ? 93.382 36.213 111.531 1.00 37.14 250 ARG B O 1
ATOM 5029 N N . VAL B 1 258 ? 92.220 35.742 109.653 1.00 37.03 251 VAL B N 1
ATOM 5030 C CA . VAL B 1 258 ? 90.980 35.419 110.345 1.00 36.99 251 VAL B CA 1
ATOM 5031 C C . VAL B 1 258 ? 91.106 33.999 110.897 1.00 37.42 251 VAL B C 1
ATOM 5032 O O . VAL B 1 258 ? 91.330 33.040 110.144 1.00 37.39 251 VAL B O 1
ATOM 5036 N N . GLU B 1 259 ? 90.988 33.878 112.218 1.00 37.73 252 GLU B N 1
ATOM 5037 C CA . GLU B 1 259 ? 91.242 32.604 112.882 1.00 38.36 252 GLU B CA 1
ATOM 5038 C C . GLU B 1 259 ? 90.029 31.954 113.541 1.00 38.30 252 GLU B C 1
ATOM 5039 O O . GLU B 1 259 ? 90.062 30.776 113.873 1.00 37.82 252 GLU B O 1
ATOM 5045 N N . GLY B 1 260 ? 88.956 32.719 113.692 1.00 38.88 253 GLY B N 1
ATOM 5046 C CA . GLY B 1 260 ? 87.767 32.238 114.359 1.00 39.96 253 GLY B CA 1
ATOM 5047 C C . GLY B 1 260 ? 86.503 32.865 113.825 1.00 40.92 253 GLY B C 1
ATOM 5048 O O . GLY B 1 260 ? 86.428 34.075 113.630 1.00 40.80 253 GLY B O 1
ATOM 5049 N N . LEU B 1 261 ? 85.509 32.017 113.593 1.00 42.13 254 LEU B N 1
ATOM 5050 C CA . LEU B 1 261 ? 84.199 32.431 113.128 1.00 43.39 254 LEU B CA 1
ATOM 5051 C C . LEU B 1 261 ? 83.181 31.903 114.139 1.00 44.34 254 LEU B C 1
ATOM 5052 O O . LEU B 1 261 ? 83.168 30.705 114.444 1.00 44.32 254 LEU B O 1
ATOM 5057 N N . ALA B 1 262 ? 82.339 32.796 114.659 1.00 45.60 255 ALA B N 1
ATOM 5058 C CA . ALA B 1 262 ? 81.357 32.435 115.684 1.00 46.89 255 ALA B CA 1
ATOM 5059 C C . ALA B 1 262 ? 80.064 33.228 115.551 1.00 47.83 255 ALA B C 1
ATOM 5060 O O . ALA B 1 262 ? 80.050 34.339 115.017 1.00 47.91 255 ALA B O 1
ATOM 5062 N N . ARG B 1 263 ? 78.983 32.645 116.053 1.00 49.16 256 ARG B N 1
ATOM 5063 C CA . ARG B 1 263 ? 77.657 33.253 115.992 1.00 50.42 256 ARG B CA 1
ATOM 5064 C C . ARG B 1 263 ? 77.399 34.176 117.194 1.00 50.85 256 ARG B C 1
ATOM 5065 O O . ARG B 1 263 ? 77.832 33.887 118.313 1.00 50.91 256 ARG B O 1
ATOM 5073 N N . GLU B 1 264 ? 76.714 35.293 116.946 1.00 51.56 257 GLU B N 1
ATOM 5074 C CA . GLU B 1 264 ? 76.222 36.172 118.014 1.00 52.44 257 GLU B CA 1
ATOM 5075 C C . GLU B 1 264 ? 74.848 36.776 117.664 1.00 52.72 257 GLU B C 1
ATOM 5076 O O . GLU B 1 264 ? 74.189 36.319 116.728 1.00 52.83 257 GLU B O 1
ATOM 5082 N N . ASP B 1 265 ? 74.464 37.825 118.397 1.00 53.09 258 ASP B N 1
ATOM 5083 C CA . ASP B 1 265 ? 73.145 38.504 118.313 1.00 53.21 258 ASP B CA 1
ATOM 5084 C C . ASP B 1 265 ? 72.550 38.734 116.921 1.00 52.86 258 ASP B C 1
ATOM 5085 O O . ASP B 1 265 ? 71.775 37.915 116.439 1.00 52.92 258 ASP B O 1
ATOM 5090 N N . GLY B 1 266 ? 72.897 39.803 116.259 1.00 52.34 259 GLY B N 1
ATOM 5091 C CA . GLY B 1 266 ? 72.348 39.980 114.937 1.00 51.48 259 GLY B CA 1
ATOM 5092 C C . GLY B 1 266 ? 73.448 39.741 113.919 1.00 50.51 259 GLY B C 1
ATOM 5093 O O . GLY B 1 266 ? 73.329 40.091 112.745 1.00 50.73 259 GLY B O 1
ATOM 5094 N N . GLY B 1 267 ? 74.537 39.131 114.383 1.00 49.32 260 GLY B N 1
ATOM 5095 C CA . GLY B 1 267 ? 75.671 38.948 113.523 1.00 47.48 260 GLY B CA 1
ATOM 5096 C C . GLY B 1 267 ? 76.615 37.782 113.795 1.00 45.95 260 GLY B C 1
ATOM 5097 O O . GLY B 1 267 ? 76.214 36.679 114.147 1.00 45.86 260 GLY B O 1
ATOM 5098 N N . TRP B 1 268 ? 77.881 38.127 113.594 1.00 44.38 261 TRP B N 1
ATOM 5099 C CA . TRP B 1 268 ? 78.974 37.173 113.537 1.00 43.02 261 TRP B CA 1
ATOM 5100 C C . TRP B 1 268 ? 80.213 37.803 114.181 1.00 42.54 261 TRP B C 1
ATOM 5101 O O . TRP B 1 268 ? 80.499 38.982 113.968 1.00 42.13 261 TRP B O 1
ATOM 5112 N N . ARG B 1 269 ? 80.935 37.008 114.965 1.00 42.33 262 ARG B N 1
ATOM 5113 C CA . ARG B 1 269 ? 82.142 37.458 115.658 1.00 42.10 262 ARG B CA 1
ATOM 5114 C C . ARG B 1 269 ? 83.392 36.825 115.047 1.00 42.00 262 ARG B C 1
ATOM 5115 O O . ARG B 1 269 ? 83.543 35.599 115.044 1.00 41.95 262 ARG B O 1
ATOM 5123 N N . LEU B 1 270 ? 84.288 37.665 114.537 1.00 41.96 263 LEU B N 1
ATOM 5124 C CA . LEU B 1 270 ? 85.538 37.185 113.948 1.00 41.89 263 LEU B CA 1
ATOM 5125 C C . LEU B 1 270 ? 86.720 37.378 114.899 1.00 41.82 263 LEU B C 1
ATOM 5126 O O . LEU B 1 270 ? 86.837 38.407 115.550 1.00 41.69 263 LEU B O 1
ATOM 5131 N N . ILE B 1 271 ? 87.577 36.367 114.981 1.00 42.01 264 ILE B N 1
ATOM 5132 C CA . ILE B 1 271 ? 88.838 36.449 115.712 1.00 42.31 264 ILE B CA 1
ATOM 5133 C C . ILE B 1 271 ? 89.984 36.587 114.705 1.00 42.49 264 ILE B C 1
ATOM 5134 O O . ILE B 1 271 ? 90.157 35.744 113.818 1.00 42.26 264 ILE B O 1
ATOM 5139 N N . ILE B 1 272 ? 90.753 37.662 114.855 1.00 42.88 265 ILE B N 1
ATOM 5140 C CA . ILE B 1 272 ? 91.722 38.093 113.854 1.00 43.07 265 ILE B CA 1
ATOM 5141 C C . ILE B 1 272 ? 93.086 38.266 114.496 1.00 43.47 265 ILE B C 1
ATOM 5142 O O . ILE B 1 272 ? 93.209 38.962 115.502 1.00 43.51 265 ILE B O 1
ATOM 5147 N N . GLU B 1 273 ? 94.101 37.618 113.930 1.00 43.97 266 GLU B N 1
ATOM 5148 C CA . GLU B 1 273 ? 95.479 37.925 114.286 1.00 44.85 266 GLU B CA 1
ATOM 5149 C C . GLU B 1 273 ? 96.066 39.014 113.380 1.00 45.17 266 GLU B C 1
ATOM 5150 O O . GLU B 1 273 ? 96.163 38.852 112.159 1.00 44.80 266 GLU B O 1
ATOM 5156 N N . GLU B 1 274 ? 96.451 40.119 114.014 1.00 45.75 267 GLU B N 1
ATOM 5157 C CA . GLU B 1 274 ? 96.992 41.295 113.348 1.00 46.34 267 GLU B CA 1
ATOM 5158 C C . GLU B 1 274 ? 97.984 41.967 114.287 1.00 46.80 267 GLU B C 1
ATOM 5159 O O . GLU B 1 274 ? 97.724 42.093 115.489 1.00 47.17 267 GLU B O 1
ATOM 5165 N N . HIS B 1 275 ? 99.125 42.382 113.736 1.00 47.23 268 HIS B N 1
ATOM 5166 C CA . HIS B 1 275 ? 100.234 42.962 114.515 1.00 47.39 268 HIS B CA 1
ATOM 5167 C C . HIS B 1 275 ? 100.833 41.959 115.516 1.00 47.45 268 HIS B C 1
ATOM 5168 O O . HIS B 1 275 ? 101.534 42.346 116.460 1.00 47.73 268 HIS B O 1
ATOM 5175 N N . GLY B 1 276 ? 100.554 40.672 115.295 1.00 47.39 269 GLY B N 1
ATOM 5176 C CA . GLY B 1 276 ? 101.059 39.588 116.147 1.00 47.27 269 GLY B CA 1
ATOM 5177 C C . GLY B 1 276 ? 100.181 39.245 117.341 1.00 47.10 269 GLY B C 1
ATOM 5178 O O . GLY B 1 276 ? 100.581 38.470 118.214 1.00 47.01 269 GLY B O 1
ATOM 5179 N N . ARG B 1 277 ? 98.985 39.822 117.383 1.00 46.93 270 ARG B N 1
ATOM 5180 C CA . ARG B 1 277 ? 98.058 39.580 118.484 1.00 46.95 270 ARG B CA 1
ATOM 5181 C C . ARG B 1 277 ? 96.599 39.538 118.010 1.00 46.94 270 ARG B C 1
ATOM 5182 O O . ARG B 1 277 ? 96.290 39.931 116.884 1.00 47.00 270 ARG B O 1
ATOM 5190 N N . ARG B 1 278 ? 95.705 39.079 118.881 1.00 46.81 271 ARG B N 1
ATOM 5191 C CA . ARG B 1 278 ? 94.311 38.895 118.508 1.00 46.73 271 ARG B CA 1
ATOM 5192 C C . ARG B 1 278 ? 93.397 40.053 118.867 1.00 46.47 271 ARG B C 1
ATOM 5193 O O . ARG B 1 278 ? 93.489 40.625 119.950 1.00 46.69 271 ARG B O 1
ATOM 5201 N N . ALA B 1 279 ? 92.531 40.392 117.919 1.00 45.99 272 ALA B N 1
ATOM 5202 C CA . ALA B 1 279 ? 91.449 41.338 118.116 1.00 45.60 272 ALA B CA 1
ATOM 5203 C C . ALA B 1 279 ? 90.147 40.683 117.662 1.00 45.34 272 ALA B C 1
ATOM 5204 O O . ALA B 1 279 ? 90.161 39.614 117.057 1.00 45.15 272 ALA B O 1
ATOM 5206 N N . GLU B 1 280 ? 89.023 41.329 117.954 1.00 45.08 273 GLU B N 1
ATOM 5207 C CA . GLU B 1 280 ? 87.721 40.812 117.562 1.00 44.69 273 GLU B CA 1
ATOM 5208 C C . GLU B 1 280 ? 86.924 41.850 116.799 1.00 44.38 273 GLU B C 1
ATOM 5209 O O . GLU B 1 280 ? 87.038 43.047 117.060 1.00 44.21 273 GLU B O 1
ATOM 5215 N N . LEU B 1 281 ? 86.124 41.366 115.853 1.00 44.11 274 LEU B N 1
ATOM 5216 C CA . LEU B 1 281 ? 85.335 42.202 114.963 1.00 43.96 274 LEU B CA 1
ATOM 5217 C C . LEU B 1 281 ? 83.907 41.656 114.911 1.00 43.83 274 LEU B C 1
ATOM 5218 O O . LEU B 1 281 ? 83.708 40.443 114.786 1.00 43.83 274 LEU B O 1
ATOM 5223 N N . SER B 1 282 ? 82.922 42.550 115.003 1.00 43.51 275 SER B N 1
ATOM 5224 C CA . SER B 1 282 ? 81.511 42.162 114.898 1.00 43.04 275 SER B CA 1
ATOM 5225 C C . SER B 1 282 ? 80.842 42.766 113.661 1.00 42.60 275 SER B C 1
ATOM 5226 O O . SER B 1 282 ? 80.888 43.979 113.446 1.00 42.67 275 SER B O 1
ATOM 5229 N N . VAL B 1 283 ? 80.240 41.898 112.850 1.00 41.85 276 VAL B N 1
ATOM 5230 C CA . VAL B 1 283 ? 79.561 42.296 111.613 1.00 41.11 276 VAL B CA 1
ATOM 5231 C C . VAL B 1 283 ? 78.205 41.593 111.526 1.00 40.56 276 VAL B C 1
ATOM 5232 O O . VAL B 1 283 ? 77.965 40.615 112.234 1.00 40.58 276 VAL B O 1
ATOM 5236 N N . ALA B 1 284 ? 77.321 42.095 110.669 1.00 39.85 277 ALA B N 1
ATOM 5237 C CA . ALA B 1 284 ? 76.046 41.426 110.409 1.00 39.23 277 ALA B CA 1
ATOM 5238 C C . ALA B 1 284 ? 76.215 40.197 109.499 1.00 38.66 277 ALA B C 1
ATOM 5239 O O . ALA B 1 284 ? 75.590 39.155 109.716 1.00 38.64 277 ALA B O 1
ATOM 5241 N N . GLN B 1 285 ? 77.070 40.324 108.485 1.00 37.82 278 GLN B N 1
ATOM 5242 C CA . GLN B 1 285 ? 77.222 39.282 107.476 1.00 36.71 278 GLN B CA 1
ATOM 5243 C C . GLN B 1 285 ? 78.687 38.991 107.154 1.00 35.88 278 GLN B C 1
ATOM 5244 O O . GLN B 1 285 ? 79.502 39.910 107.042 1.00 35.64 278 GLN B O 1
ATOM 5250 N N . VAL B 1 286 ? 79.007 37.705 107.014 1.00 34.84 279 VAL B N 1
ATOM 5251 C CA . VAL B 1 286 ? 80.353 37.266 106.631 1.00 33.69 279 VAL B CA 1
ATOM 5252 C C . VAL B 1 286 ? 80.382 36.621 105.246 1.00 32.93 279 VAL B C 1
ATOM 5253 O O . VAL B 1 286 ? 79.575 35.746 104.935 1.00 32.81 279 VAL B O 1
ATOM 5257 N N . VAL B 1 287 ? 81.316 37.075 104.415 1.00 32.15 280 VAL B N 1
ATOM 5258 C CA . VAL B 1 287 ? 81.622 36.426 103.142 1.00 30.72 280 VAL B CA 1
ATOM 5259 C C . VAL B 1 287 ? 82.986 35.742 103.232 1.00 30.41 280 VAL B C 1
ATOM 5260 O O . VAL B 1 287 ? 84.003 36.388 103.475 1.00 30.16 280 VAL B O 1
ATOM 5264 N N . LEU B 1 288 ? 82.996 34.424 103.058 1.00 30.06 281 LEU B N 1
ATOM 5265 C CA . LEU B 1 288 ? 84.244 33.665 103.066 1.00 29.46 281 LEU B CA 1
ATOM 5266 C C . LEU B 1 288 ? 84.767 33.487 101.639 1.00 29.14 281 LEU B C 1
ATOM 5267 O O . LEU B 1 288 ? 84.171 32.769 100.825 1.00 29.05 281 LEU B O 1
ATOM 5272 N N . ALA B 1 289 ? 85.887 34.152 101.355 1.00 28.73 282 ALA B N 1
ATOM 5273 C CA . ALA B 1 289 ? 86.452 34.221 100.012 1.00 28.37 282 ALA B CA 1
ATOM 5274 C C . ALA B 1 289 ? 87.807 33.519 99.919 1.00 28.44 282 ALA B C 1
ATOM 5275 O O . ALA B 1 289 ? 88.536 33.673 98.925 1.00 28.27 282 ALA B O 1
ATOM 5277 N N . ALA B 1 290 ? 88.120 32.744 100.958 1.00 28.39 283 ALA B N 1
ATOM 5278 C CA . ALA B 1 290 ? 89.374 32.010 101.072 1.00 28.52 283 ALA B CA 1
ATOM 5279 C C . ALA B 1 290 ? 89.309 30.696 100.283 1.00 29.03 283 ALA B C 1
ATOM 5280 O O . ALA B 1 290 ? 88.211 30.257 99.911 1.00 29.37 283 ALA B O 1
ATOM 5282 N N . PRO B 1 291 ? 90.476 30.063 100.012 1.00 29.14 284 PRO B N 1
ATOM 5283 C CA . PRO B 1 291 ? 90.467 28.750 99.363 1.00 29.24 284 PRO B CA 1
ATOM 5284 C C . PRO B 1 291 ? 89.797 27.672 100.232 1.00 29.92 284 PRO B C 1
ATOM 5285 O O . PRO B 1 291 ? 89.655 27.851 101.442 1.00 29.52 284 PRO B O 1
ATOM 5289 N N . ALA B 1 292 ? 89.393 26.564 99.611 1.00 30.98 285 ALA B N 1
ATOM 5290 C CA . ALA B 1 292 ? 88.569 25.547 100.278 1.00 32.11 285 ALA B CA 1
ATOM 5291 C C . ALA B 1 292 ? 89.138 25.031 101.608 1.00 32.78 285 ALA B C 1
ATOM 5292 O O . ALA B 1 292 ? 88.381 24.787 102.545 1.00 32.82 285 ALA B O 1
ATOM 5294 N N . HIS B 1 293 ? 90.459 24.866 101.685 1.00 33.81 286 HIS B N 1
ATOM 5295 C CA . HIS B 1 293 ? 91.108 24.349 102.895 1.00 34.49 286 HIS B CA 1
ATOM 5296 C C . HIS B 1 293 ? 90.982 25.349 104.044 1.00 34.50 286 HIS B C 1
ATOM 5297 O O . HIS B 1 293 ? 90.674 24.975 105.175 1.00 34.74 286 HIS B O 1
ATOM 5304 N N . ALA B 1 294 ? 91.191 26.626 103.731 1.00 34.48 287 ALA B N 1
ATOM 5305 C CA . ALA B 1 294 ? 91.156 27.694 104.717 1.00 34.40 287 ALA B CA 1
ATOM 5306 C C . ALA B 1 294 ? 89.736 27.953 105.212 1.00 34.29 287 ALA B C 1
ATOM 5307 O O . ALA B 1 294 ? 89.513 28.248 106.384 1.00 34.59 287 ALA B O 1
ATOM 5309 N N . THR B 1 295 ? 88.779 27.859 104.303 1.00 34.28 288 THR B N 1
ATOM 5310 C CA . THR B 1 295 ? 87.384 28.076 104.631 1.00 33.89 288 THR B CA 1
ATOM 5311 C C . THR B 1 295 ? 86.836 26.906 105.453 1.00 33.91 288 THR B C 1
ATOM 5312 O O . THR B 1 295 ? 86.044 27.113 106.368 1.00 33.75 288 THR B O 1
ATOM 5316 N N . ALA B 1 296 ? 87.280 25.688 105.132 1.00 33.95 289 ALA B N 1
ATOM 5317 C CA . ALA B 1 296 ? 86.855 24.488 105.851 1.00 34.05 289 ALA B CA 1
ATOM 5318 C C . ALA B 1 296 ? 87.202 24.573 107.339 1.00 34.32 289 ALA B C 1
ATOM 5319 O O . ALA B 1 296 ? 86.360 24.282 108.193 1.00 34.27 289 ALA B O 1
ATOM 5321 N N . LYS B 1 297 ? 88.438 24.986 107.630 1.00 34.54 290 LYS B N 1
ATOM 5322 C CA . LYS B 1 297 ? 88.938 25.151 108.994 1.00 34.60 290 LYS B CA 1
ATOM 5323 C C . LYS B 1 297 ? 88.054 26.095 109.806 1.00 34.61 290 LYS B C 1
ATOM 5324 O O . LYS B 1 297 ? 87.797 25.855 110.985 1.00 34.61 290 LYS B O 1
ATOM 5330 N N . LEU B 1 298 ? 87.576 27.156 109.164 1.00 34.73 291 LEU B N 1
ATOM 5331 C CA . LEU B 1 298 ? 86.723 28.148 109.823 1.00 34.99 291 LEU B CA 1
ATOM 5332 C C . LEU B 1 298 ? 85.287 27.674 110.054 1.00 35.30 291 LEU B C 1
ATOM 5333 O O . LEU B 1 298 ? 84.597 28.175 110.946 1.00 35.04 291 LEU B O 1
ATOM 5338 N N . LEU B 1 299 ? 84.832 26.723 109.240 1.00 35.84 292 LEU B N 1
ATOM 5339 C CA . LEU B 1 299 ? 83.461 26.229 109.343 1.00 36.32 292 LEU B CA 1
ATOM 5340 C C . LEU B 1 299 ? 83.324 25.026 110.288 1.00 36.83 292 LEU B C 1
ATOM 5341 O O . LEU B 1 299 ? 82.224 24.752 110.761 1.00 36.94 292 LEU B O 1
ATOM 5346 N N . ARG B 1 300 ? 84.436 24.336 110.568 1.00 37.43 293 ARG B N 1
ATOM 5347 C CA . ARG B 1 300 ? 84.455 23.137 111.427 1.00 38.47 293 ARG B CA 1
ATOM 5348 C C . ARG B 1 300 ? 83.664 23.256 112.745 1.00 38.94 293 ARG B C 1
ATOM 5349 O O . ARG B 1 300 ? 82.817 22.400 113.018 1.00 39.21 293 ARG B O 1
ATOM 5357 N N . PRO B 1 301 ? 83.952 24.293 113.577 1.00 39.23 294 PRO B N 1
ATOM 5358 C CA . PRO B 1 301 ? 83.174 24.427 114.815 1.00 39.32 294 PRO B CA 1
ATOM 5359 C C . PRO B 1 301 ? 81.719 24.889 114.627 1.00 39.42 294 PRO B C 1
ATOM 5360 O O . PRO B 1 301 ? 80.941 24.840 115.581 1.00 39.66 294 PRO B O 1
ATOM 5364 N N . LEU B 1 302 ? 81.353 25.331 113.426 1.00 39.48 295 LEU B N 1
ATOM 5365 C CA . LEU B 1 302 ? 79.968 25.742 113.152 1.00 39.48 295 LEU B CA 1
ATOM 5366 C C . LEU B 1 302 ? 79.138 24.604 112.566 1.00 39.33 295 LEU B C 1
ATOM 5367 O O . LEU B 1 302 ? 77.980 24.428 112.939 1.00 39.34 295 LEU B O 1
ATOM 5372 N N . ASP B 1 303 ? 79.737 23.849 111.643 1.00 39.26 296 ASP B N 1
ATOM 5373 C CA . ASP B 1 303 ? 79.079 22.725 110.965 1.00 39.00 296 ASP B CA 1
ATOM 5374 C C . ASP B 1 303 ? 80.105 21.707 110.468 1.00 38.69 296 ASP B C 1
ATOM 5375 O O . ASP B 1 303 ? 80.717 21.887 109.409 1.00 38.75 296 ASP B O 1
ATOM 5380 N N . ASP B 1 304 ? 80.285 20.630 111.224 1.00 38.41 297 ASP B N 1
ATOM 5381 C CA . ASP B 1 304 ? 81.283 19.616 110.878 1.00 38.18 297 ASP B CA 1
ATOM 5382 C C . ASP B 1 304 ? 81.073 18.978 109.495 1.00 37.47 297 ASP B C 1
ATOM 5383 O O . ASP B 1 304 ? 82.044 18.698 108.779 1.00 37.28 297 ASP B O 1
ATOM 5388 N N . ALA B 1 305 ? 79.811 18.748 109.128 1.00 36.43 298 ALA B N 1
ATOM 5389 C CA . ALA B 1 305 ? 79.489 18.108 107.853 1.00 35.33 298 ALA B CA 1
ATOM 5390 C C . ALA B 1 305 ? 79.727 19.029 106.641 1.00 34.44 298 ALA B C 1
ATOM 5391 O O . ALA B 1 305 ? 80.127 18.563 105.568 1.00 34.32 298 ALA B O 1
ATOM 5393 N N . LEU B 1 306 ? 79.469 20.325 106.827 1.00 33.42 299 LEU B N 1
ATOM 5394 C CA . LEU B 1 306 ? 79.730 21.364 105.824 1.00 32.60 299 LEU B CA 1
ATOM 5395 C C . LEU B 1 306 ? 81.227 21.525 105.545 1.00 32.13 299 LEU B C 1
ATOM 5396 O O . LEU B 1 306 ? 81.654 21.593 104.393 1.00 32.01 299 LEU B O 1
ATOM 5401 N N . ALA B 1 307 ? 82.007 21.604 106.619 1.00 31.50 300 ALA B N 1
ATOM 5402 C CA . ALA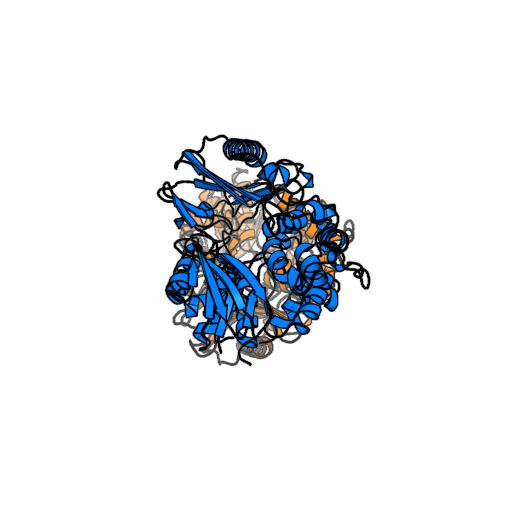 B 1 307 ? 83.441 21.775 106.537 1.00 30.94 300 ALA B CA 1
ATOM 5403 C C . ALA B 1 307 ? 84.111 20.564 105.901 1.00 30.52 300 ALA B C 1
ATOM 5404 O O . ALA B 1 307 ? 85.127 20.712 105.226 1.00 31.00 300 ALA B O 1
ATOM 5406 N N . ALA B 1 308 ? 83.543 19.378 106.117 1.00 29.89 301 ALA B N 1
ATOM 5407 C CA . ALA B 1 308 ? 84.020 18.145 105.476 1.00 29.35 301 ALA B CA 1
ATOM 5408 C C . ALA B 1 308 ? 83.812 18.171 103.947 1.00 29.06 301 ALA B C 1
ATOM 5409 O O . ALA B 1 308 ? 84.653 17.670 103.194 1.00 28.76 301 ALA B O 1
ATOM 5411 N N . LEU B 1 309 ? 82.694 18.762 103.517 1.00 28.36 302 LEU B N 1
ATOM 5412 C CA . LEU B 1 309 ? 82.348 18.909 102.111 1.00 28.07 302 LEU B CA 1
ATOM 5413 C C . LEU B 1 309 ? 83.240 19.931 101.427 1.00 27.87 302 LEU B C 1
ATOM 5414 O O . LEU B 1 309 ? 83.711 19.709 100.315 1.00 27.97 302 LEU B O 1
ATOM 5419 N N . VAL B 1 310 ? 83.451 21.066 102.088 1.00 27.79 303 VAL B N 1
ATOM 5420 C CA . VAL B 1 310 ? 84.369 22.094 101.584 1.00 27.11 303 VAL B CA 1
ATOM 5421 C C . VAL B 1 310 ? 85.804 21.541 101.542 1.00 26.89 303 VAL B C 1
ATOM 5422 O O . VAL B 1 310 ? 86.522 21.741 100.559 1.00 26.52 303 VAL B O 1
ATOM 5426 N N . ALA B 1 311 ? 86.187 20.804 102.586 1.00 26.82 304 ALA B N 1
ATOM 5427 C CA . ALA B 1 311 ? 87.519 20.196 102.668 1.00 26.99 304 ALA B CA 1
ATOM 5428 C C . ALA B 1 311 ? 87.786 19.179 101.561 1.00 27.04 304 ALA B C 1
ATOM 5429 O O . ALA B 1 311 ? 88.928 19.001 101.138 1.00 27.59 304 ALA B O 1
ATOM 5431 N N . GLY B 1 312 ? 86.730 18.526 101.084 1.00 26.97 305 GLY B N 1
ATOM 5432 C CA . GLY B 1 312 ? 86.851 17.517 100.043 1.00 26.31 305 GLY B CA 1
ATOM 5433 C C . GLY B 1 312 ? 87.177 18.033 98.654 1.00 26.22 305 GLY B C 1
ATOM 5434 O O . GLY B 1 312 ? 87.515 17.236 97.767 1.00 26.14 305 GLY B O 1
ATOM 5435 N N . ILE B 1 313 ? 87.060 19.346 98.440 1.00 25.97 306 ILE B N 1
ATOM 5436 C CA . ILE B 1 313 ? 87.419 19.942 97.139 1.00 25.59 306 ILE B CA 1
ATOM 5437 C C . ILE B 1 313 ? 88.929 19.831 96.936 1.00 25.82 306 ILE B C 1
ATOM 5438 O O . ILE B 1 313 ? 89.706 20.406 97.701 1.00 25.92 306 ILE B O 1
ATOM 5443 N N . ALA B 1 314 ? 89.337 19.057 95.929 1.00 25.99 307 ALA B N 1
ATOM 5444 C CA . ALA B 1 314 ? 90.758 18.789 95.695 1.00 26.23 307 ALA B CA 1
ATOM 5445 C C . ALA B 1 314 ? 91.408 19.942 94.950 1.00 26.61 307 ALA B C 1
ATOM 5446 O O . ALA B 1 314 ? 90.758 20.637 94.170 1.00 26.26 307 ALA B O 1
ATOM 5448 N N . TYR B 1 315 ? 92.690 20.161 95.226 1.00 27.31 308 TYR B N 1
ATOM 5449 C CA . TYR B 1 315 ? 93.470 21.176 94.526 1.00 27.76 308 TYR B CA 1
ATOM 5450 C C . TYR B 1 315 ? 94.682 20.497 93.916 1.00 27.79 308 TYR B C 1
ATOM 5451 O O . TYR B 1 315 ? 95.321 19.675 94.571 1.00 28.34 308 TYR B O 1
ATOM 5460 N N . ALA B 1 316 ? 94.977 20.817 92.660 1.00 27.82 309 ALA B N 1
ATOM 5461 C CA . ALA B 1 316 ? 96.169 20.310 91.992 1.00 27.91 309 ALA B CA 1
ATOM 5462 C C . ALA B 1 316 ? 97.315 21.293 92.194 1.00 28.44 309 ALA B C 1
ATOM 5463 O O . ALA B 1 316 ? 97.129 22.506 92.024 1.00 28.43 309 ALA B O 1
ATOM 5465 N N . PRO B 1 317 ? 98.500 20.778 92.578 1.00 28.74 310 PRO B N 1
ATOM 5466 C CA . PRO B 1 317 ? 99.685 21.621 92.672 1.00 28.84 310 PRO B CA 1
ATOM 5467 C C . PRO B 1 317 ? 100.215 21.995 91.289 1.00 28.92 310 PRO B C 1
ATOM 5468 O O . PRO B 1 317 ? 100.111 21.214 90.334 1.00 28.55 310 PRO B O 1
ATOM 5472 N N . ILE B 1 318 ? 100.781 23.190 91.200 1.00 29.05 311 ILE B N 1
ATOM 5473 C CA . ILE B 1 318 ? 101.318 23.715 89.949 1.00 29.37 311 ILE B CA 1
ATOM 5474 C C . ILE B 1 318 ? 102.537 24.613 90.206 1.00 29.20 311 ILE B C 1
ATOM 5475 O O . ILE B 1 318 ? 102.559 25.383 91.166 1.00 28.96 311 ILE B O 1
ATOM 5480 N N . ALA B 1 319 ? 103.549 24.489 89.352 1.00 29.42 312 ALA B N 1
ATOM 5481 C CA . ALA B 1 319 ? 104.682 25.418 89.347 1.00 29.52 312 ALA B CA 1
ATOM 5482 C C . ALA B 1 319 ? 104.775 26.189 88.031 1.00 29.59 312 ALA B C 1
ATOM 5483 O O . ALA B 1 319 ? 104.595 25.620 86.952 1.00 29.56 312 ALA B O 1
ATOM 5485 N N . VAL B 1 320 ? 105.039 27.489 88.129 1.00 29.77 313 VAL B N 1
ATOM 5486 C CA . VAL B 1 320 ? 105.367 28.291 86.950 1.00 29.57 313 VAL B CA 1
ATOM 5487 C C . VAL B 1 320 ? 106.872 28.531 86.904 1.00 29.68 313 VAL B C 1
ATOM 5488 O O . VAL B 1 320 ? 107.446 29.029 87.869 1.00 29.90 313 VAL B O 1
ATOM 5492 N N . VAL B 1 321 ? 107.491 28.169 85.783 1.00 29.57 314 VAL B N 1
ATOM 5493 C CA . VAL B 1 321 ? 108.924 28.348 85.579 1.00 29.71 314 VAL B CA 1
ATOM 5494 C C . VAL B 1 321 ? 109.161 29.313 84.409 1.00 29.96 314 VAL B C 1
ATOM 5495 O O . VAL B 1 321 ? 108.966 28.953 83.247 1.00 29.64 314 VAL B O 1
ATOM 5499 N N . HIS B 1 322 ? 109.568 30.541 84.730 1.00 30.12 315 HIS B N 1
ATOM 5500 C CA . HIS B 1 322 ? 109.820 31.556 83.710 1.00 30.36 315 HIS B CA 1
ATOM 5501 C C . HIS B 1 322 ? 111.260 31.473 83.243 1.00 30.73 315 HIS B C 1
ATOM 5502 O O . HIS B 1 322 ? 112.187 31.470 84.056 1.00 30.45 315 HIS B O 1
ATOM 5509 N N . LEU B 1 323 ? 111.437 31.370 81.931 1.00 31.09 316 LEU B N 1
ATOM 5510 C CA . LEU B 1 323 ? 112.767 31.331 81.343 1.00 31.63 316 LEU B CA 1
ATOM 5511 C C . LEU B 1 323 ? 112.896 32.445 80.320 1.00 31.90 316 LEU B C 1
ATOM 5512 O O . LEU B 1 323 ? 112.215 32.445 79.291 1.00 32.24 316 LEU B O 1
ATOM 5517 N N . GLY B 1 324 ? 113.743 33.416 80.639 1.00 32.39 317 GLY B N 1
ATOM 5518 C CA . GLY B 1 324 ? 113.977 34.561 79.767 1.00 32.77 317 GLY B CA 1
ATOM 5519 C C . GLY B 1 324 ? 115.222 34.373 78.928 1.00 33.23 317 GLY B C 1
ATOM 5520 O O . GLY B 1 324 ? 116.171 33.713 79.357 1.00 33.64 317 GLY B O 1
ATOM 5521 N N . PHE B 1 325 ? 115.217 34.944 77.726 1.00 33.57 318 PHE B N 1
ATOM 5522 C CA . PHE B 1 325 ? 116.325 34.796 76.781 1.00 33.79 318 PHE B CA 1
ATOM 5523 C C . PHE B 1 325 ? 116.678 36.158 76.188 1.00 34.51 318 PHE B C 1
ATOM 5524 O O . PHE B 1 325 ? 115.785 36.973 75.930 1.00 34.54 318 PHE B O 1
ATOM 5532 N N . ASP B 1 326 ? 117.972 36.408 75.977 1.00 35.50 319 ASP B N 1
ATOM 5533 C CA . ASP B 1 326 ? 118.426 37.659 75.339 1.00 36.45 319 ASP B CA 1
ATOM 5534 C C . ASP B 1 326 ? 118.009 37.706 73.877 1.00 36.45 319 ASP B C 1
ATOM 5535 O O . ASP B 1 326 ? 118.011 36.677 73.197 1.00 36.81 319 ASP B O 1
ATOM 5540 N N . ALA B 1 327 ? 117.656 38.899 73.401 1.00 36.49 320 ALA B N 1
ATOM 5541 C CA . ALA B 1 327 ? 117.317 39.124 71.989 1.00 36.52 320 ALA B CA 1
ATOM 5542 C C . ALA B 1 327 ? 118.381 38.553 71.042 1.00 36.41 320 ALA B C 1
ATOM 5543 O O . ALA B 1 327 ? 119.583 38.692 71.289 1.00 36.67 320 ALA B O 1
ATOM 5545 N N . GLY B 1 328 ? 117.925 37.884 69.982 1.00 36.31 321 GLY B N 1
ATOM 5546 C CA . GLY B 1 328 ? 118.806 37.276 68.987 1.00 35.58 321 GLY B CA 1
ATOM 5547 C C . GLY B 1 328 ? 119.429 35.929 69.330 1.00 35.50 321 GLY B C 1
ATOM 5548 O O . GLY B 1 328 ? 120.064 35.308 68.469 1.00 35.71 321 GLY B O 1
ATOM 5549 N N . THR B 1 329 ? 119.274 35.470 70.572 1.00 35.10 322 THR B N 1
ATOM 5550 C CA . THR B 1 329 ? 119.848 34.175 70.977 1.00 34.92 322 THR B CA 1
ATOM 5551 C C . THR B 1 329 ? 118.987 32.977 70.535 1.00 34.72 322 THR B C 1
ATOM 5552 O O . THR B 1 329 ? 119.428 31.819 70.601 1.00 34.83 322 THR B O 1
ATOM 5556 N N . LEU B 1 330 ? 117.767 33.274 70.086 1.00 34.17 323 LEU B N 1
ATOM 5557 C CA . LEU B 1 330 ? 116.819 32.279 69.590 1.00 33.59 323 LEU B CA 1
ATOM 5558 C C . LEU B 1 330 ? 115.696 33.011 68.853 1.00 33.19 323 LEU B C 1
ATOM 5559 O O . LEU B 1 330 ? 115.507 34.214 69.069 1.00 33.38 323 LEU B O 1
ATOM 5564 N N . PRO B 1 331 ? 114.952 32.306 67.974 1.00 32.89 324 PRO B N 1
ATOM 5565 C CA . PRO B 1 331 ? 113.820 32.983 67.356 1.00 32.63 324 PRO B CA 1
ATOM 5566 C C . PRO B 1 331 ? 112.662 33.143 68.343 1.00 32.62 324 PRO B C 1
ATOM 5567 O O . PRO B 1 331 ? 112.547 32.358 69.291 1.00 33.24 324 PRO B O 1
ATOM 5571 N N . ALA B 1 332 ? 111.837 34.171 68.140 1.00 32.10 325 ALA B N 1
ATOM 5572 C CA . ALA B 1 332 ? 110.611 34.340 68.907 1.00 31.59 325 ALA B CA 1
ATOM 5573 C C . ALA B 1 332 ? 109.674 33.184 68.541 1.00 31.43 325 ALA B C 1
ATOM 5574 O O . ALA B 1 332 ? 109.542 32.846 67.365 1.00 31.58 325 ALA B O 1
ATOM 5576 N N . PRO B 1 333 ? 109.043 32.551 69.546 1.00 31.31 326 PRO B N 1
ATOM 5577 C CA . PRO B 1 333 ? 108.136 31.437 69.234 1.00 30.95 326 PRO B CA 1
ATOM 5578 C C . PRO B 1 333 ? 106.795 31.882 68.645 1.00 30.76 326 PRO B C 1
ATOM 5579 O O . PRO B 1 333 ? 106.212 32.876 69.092 1.00 30.67 326 PRO B O 1
ATOM 5583 N N . ASP B 1 334 ? 106.329 31.145 67.639 1.00 30.24 327 ASP B N 1
ATOM 5584 C CA . ASP B 1 334 ? 105.005 31.346 67.076 1.00 29.82 327 ASP B CA 1
ATOM 5585 C C . ASP B 1 334 ? 103.900 30.885 68.040 1.00 29.39 327 ASP B C 1
ATOM 5586 O O . ASP B 1 334 ? 104.024 29.870 68.735 1.00 29.12 327 ASP B O 1
ATOM 5591 N N . GLY B 1 335 ? 102.824 31.657 68.081 1.00 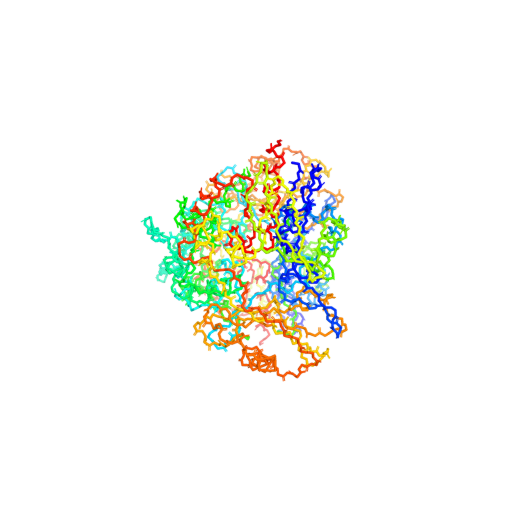29.11 328 GLY B N 1
ATOM 5592 C CA . GLY B 1 335 ? 101.607 31.239 68.752 1.00 29.01 328 GLY B CA 1
ATOM 5593 C C . GLY B 1 335 ? 101.550 31.632 70.206 1.00 28.81 328 GLY B C 1
ATOM 5594 O O . GLY B 1 335 ? 102.511 32.171 70.756 1.00 28.73 328 GLY B O 1
ATOM 5595 N N . PHE B 1 336 ? 100.410 31.351 70.826 1.00 28.73 329 PHE B N 1
ATOM 5596 C CA . PHE B 1 336 ? 100.191 31.671 72.230 1.00 28.70 329 PHE B CA 1
ATOM 5597 C C . PHE B 1 336 ? 101.056 30.798 73.137 1.00 28.06 329 PHE B C 1
ATOM 5598 O O . PHE B 1 336 ? 101.475 31.220 74.210 1.00 28.45 329 PHE B O 1
ATOM 5606 N N . GLY B 1 337 ? 101.342 29.591 72.683 1.00 27.42 330 GLY B N 1
ATOM 5607 C CA . GLY B 1 337 ? 102.056 28.628 73.486 1.00 26.84 330 GLY B CA 1
ATOM 5608 C C . GLY B 1 337 ? 101.701 27.226 73.058 1.00 26.45 330 GLY B C 1
ATOM 5609 O O . GLY B 1 337 ? 100.962 27.033 72.090 1.00 26.30 330 GLY B O 1
ATOM 5610 N N . PHE B 1 338 ? 102.243 26.242 73.769 1.00 26.16 331 PHE B N 1
ATOM 5611 C CA . PHE B 1 338 ? 101.912 24.848 73.489 1.00 25.58 331 PHE B CA 1
ATOM 5612 C C . PHE B 1 338 ? 101.435 24.089 74.725 1.00 25.17 331 PHE B C 1
ATOM 5613 O O . PHE B 1 338 ? 101.699 24.484 75.863 1.00 24.58 331 PHE B O 1
ATOM 5621 N N . LEU B 1 339 ? 100.713 23.000 74.474 1.00 25.02 332 LEU B N 1
ATOM 5622 C CA . LEU B 1 339 ? 100.255 22.099 75.528 1.00 24.21 332 LEU B CA 1
ATOM 5623 C C . LEU B 1 339 ? 100.723 20.689 75.223 1.00 24.11 332 LEU B C 1
ATOM 5624 O O . LEU B 1 339 ? 100.990 20.344 74.075 1.00 23.76 332 LEU B O 1
ATOM 5629 N N . VAL B 1 340 ? 100.864 19.877 76.259 1.00 24.45 333 VAL B N 1
ATOM 5630 C CA . VAL B 1 340 ? 101.243 18.476 76.045 1.00 24.74 333 VAL B CA 1
ATOM 5631 C C . VAL B 1 340 ? 100.354 17.517 76.826 1.00 24.53 333 VAL B C 1
ATOM 5632 O O . VAL B 1 340 ? 100.213 17.650 78.048 1.00 24.66 333 VAL B O 1
ATOM 5636 N N . PRO B 1 341 ? 99.716 16.569 76.102 1.00 24.52 334 PRO B N 1
ATOM 5637 C CA . PRO B 1 341 ? 98.816 15.574 76.697 1.00 24.17 334 PRO B CA 1
ATOM 5638 C C . PRO B 1 341 ? 99.553 14.650 77.653 1.00 24.14 334 PRO B C 1
ATOM 5639 O O . PRO B 1 341 ? 100.764 14.497 77.539 1.00 24.40 334 PRO B O 1
ATOM 5643 N N . ALA B 1 342 ? 98.821 14.051 78.595 1.00 24.40 335 ALA B N 1
ATOM 5644 C CA . ALA B 1 342 ? 99.404 13.166 79.607 1.00 24.27 335 ALA B CA 1
ATOM 5645 C C . ALA B 1 342 ? 99.965 11.898 78.991 1.00 24.08 335 ALA B C 1
ATOM 5646 O O . ALA B 1 342 ? 100.939 11.350 79.483 1.00 24.16 335 ALA B O 1
ATOM 5648 N N . GLU B 1 343 ? 99.356 11.444 77.899 1.00 24.47 336 GLU B N 1
ATOM 5649 C CA . GLU B 1 343 ? 99.821 10.248 77.202 1.00 24.66 336 GLU B CA 1
ATOM 5650 C C . GLU B 1 343 ? 101.218 10.398 76.576 1.00 25.42 336 GLU B C 1
ATOM 5651 O O . GLU B 1 343 ? 101.865 9.400 76.236 1.00 25.35 336 GLU B O 1
ATOM 5657 N N . GLU B 1 344 ? 101.662 11.641 76.401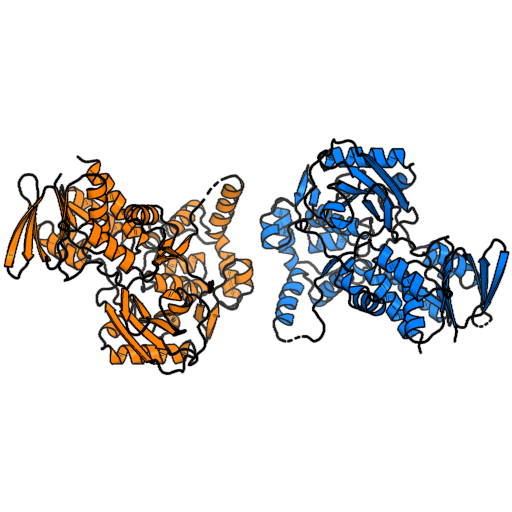 1.00 26.00 337 GLU B N 1
ATOM 5658 C CA . GLU B 1 344 ? 103.012 11.902 75.904 1.00 26.88 337 GLU B CA 1
ATOM 5659 C C . GLU B 1 344 ? 104.076 11.601 76.970 1.00 27.14 337 GLU B C 1
ATOM 5660 O O . GLU B 1 344 ? 105.230 11.301 76.640 1.00 27.16 337 GLU B O 1
ATOM 5666 N N . GLN B 1 345 ? 103.658 11.655 78.236 1.00 27.68 338 GLN B N 1
ATOM 5667 C CA . GLN B 1 345 ? 104.464 11.228 79.389 1.00 28.38 338 GLN B CA 1
ATOM 5668 C C . GLN B 1 345 ? 105.672 12.123 79.657 1.00 28.42 338 GLN B C 1
ATOM 5669 O O . GLN B 1 345 ? 106.779 11.651 79.935 1.00 28.33 338 GLN B O 1
ATOM 5675 N N . ARG B 1 346 ? 105.425 13.426 79.572 1.00 28.48 339 ARG B N 1
ATOM 5676 C CA . ARG B 1 346 ? 106.436 14.442 79.794 1.00 28.65 339 ARG B CA 1
ATOM 5677 C C . ARG B 1 346 ? 106.332 14.985 81.217 1.00 28.74 339 ARG B C 1
ATOM 5678 O O . ARG B 1 346 ? 105.370 14.713 81.916 1.00 28.93 339 ARG B O 1
ATOM 5686 N N . ARG B 1 347 ? 107.333 15.729 81.659 1.00 28.97 340 ARG B N 1
ATOM 5687 C CA . ARG B 1 347 ? 107.307 16.265 83.004 1.00 29.28 340 ARG B CA 1
ATOM 5688 C C . ARG B 1 347 ? 106.808 17.696 82.993 1.00 29.18 340 ARG B C 1
ATOM 5689 O O . ARG B 1 347 ? 106.815 18.370 84.025 1.00 29.40 340 ARG B O 1
ATOM 5697 N N . MET B 1 348 ? 106.362 18.144 81.821 1.00 28.73 341 MET B N 1
ATOM 5698 C CA . MET B 1 348 ? 105.912 19.516 81.626 1.00 28.85 341 MET B CA 1
ATOM 5699 C C . MET B 1 348 ? 104.515 19.519 81.006 1.00 27.92 341 MET B C 1
ATOM 5700 O O . MET B 1 348 ? 104.221 18.709 80.129 1.00 27.96 341 MET B O 1
ATOM 5705 N N . LEU B 1 349 ? 103.671 20.435 81.469 1.00 27.08 342 LEU B N 1
ATOM 5706 C CA . LEU B 1 349 ? 102.285 20.550 81.021 1.00 26.60 342 LEU B CA 1
ATOM 5707 C C . LEU B 1 349 ? 102.155 21.343 79.723 1.00 26.88 342 LEU B C 1
ATOM 5708 O O . LEU B 1 349 ? 101.293 21.063 78.882 1.00 26.83 342 LEU B O 1
ATOM 5713 N N . GLY B 1 350 ? 103.016 22.347 79.578 1.00 26.81 343 GLY B N 1
ATOM 5714 C CA . GLY B 1 350 ? 102.991 23.219 78.429 1.00 26.73 343 GLY B CA 1
ATOM 5715 C C . GLY B 1 350 ? 103.694 24.507 78.757 1.00 26.47 343 GLY B C 1
ATOM 5716 O O . GLY B 1 350 ? 104.213 24.665 79.859 1.00 26.35 343 GLY B O 1
ATOM 5717 N N . ALA B 1 351 ? 103.718 25.426 77.794 1.00 26.29 344 ALA B N 1
ATOM 5718 C CA . ALA B 1 351 ? 104.316 26.739 78.012 1.00 26.21 344 ALA B CA 1
ATOM 5719 C C . ALA B 1 351 ? 103.501 27.819 77.345 1.00 26.14 344 ALA B C 1
ATOM 5720 O O . ALA B 1 351 ? 102.934 27.615 76.269 1.00 25.89 344 ALA B O 1
ATOM 5722 N N . ILE B 1 352 ? 103.437 28.972 78.000 1.00 26.06 345 ILE B N 1
ATOM 5723 C CA . ILE B 1 352 ? 102.909 30.165 77.364 1.00 26.04 345 ILE B CA 1
ATOM 5724 C C . ILE B 1 352 ? 104.089 30.922 76.731 1.00 26.15 345 ILE B C 1
ATOM 5725 O O . ILE B 1 352 ? 105.141 31.083 77.353 1.00 25.97 345 ILE B O 1
ATOM 5730 N N . HIS B 1 353 ? 103.930 31.326 75.472 1.00 26.30 346 HIS B N 1
ATOM 5731 C CA . HIS B 1 353 ? 104.863 32.257 74.847 1.00 26.45 346 HIS B CA 1
ATOM 5732 C C . HIS B 1 353 ? 104.421 33.658 75.252 1.00 26.76 346 HIS B C 1
ATOM 5733 O O . HIS B 1 353 ? 103.677 34.321 74.526 1.00 26.36 346 HIS B O 1
ATOM 5740 N N . ALA B 1 354 ? 104.866 34.077 76.439 1.00 27.42 347 ALA B N 1
ATOM 5741 C CA . ALA B 1 354 ? 104.372 35.293 77.096 1.00 27.93 347 ALA B CA 1
ATOM 5742 C C . ALA B 1 354 ? 104.699 36.590 76.342 1.00 28.52 347 ALA B C 1
ATOM 5743 O O . ALA B 1 354 ? 103.848 37.487 76.235 1.00 28.16 347 ALA B O 1
ATOM 5745 N N . SER B 1 355 ? 105.925 36.670 75.818 1.00 29.53 348 SER B N 1
ATOM 5746 C CA . SER B 1 355 ? 106.395 37.843 75.081 1.00 30.53 348 SER B CA 1
ATOM 5747 C C . SER B 1 355 ? 105.825 37.925 73.666 1.00 31.08 348 SER B C 1
ATOM 5748 O O . SER B 1 355 ? 105.618 39.020 73.153 1.00 31.68 348 SER B O 1
ATOM 5751 N N . THR B 1 356 ? 105.563 36.770 73.048 1.00 31.82 349 THR B N 1
ATOM 5752 C CA . THR B 1 356 ? 104.924 36.698 71.723 1.00 32.04 349 THR B CA 1
ATOM 5753 C C . THR B 1 356 ? 103.446 37.090 71.806 1.00 32.50 349 THR B C 1
ATOM 5754 O O . THR B 1 356 ? 102.906 37.732 70.901 1.00 32.41 349 THR B O 1
ATOM 5758 N N . THR B 1 357 ? 102.796 36.681 72.895 1.00 33.17 350 THR B N 1
ATOM 5759 C CA . THR B 1 357 ? 101.411 37.059 73.175 1.00 33.59 350 THR B CA 1
ATOM 5760 C C . THR B 1 357 ? 101.310 38.528 73.596 1.00 34.06 350 THR B C 1
ATOM 5761 O O . THR B 1 357 ? 100.460 39.269 73.087 1.00 34.55 350 THR B O 1
ATOM 5765 N N . PHE B 1 358 ? 102.172 38.934 74.526 1.00 34.46 351 PHE B N 1
ATOM 5766 C CA . PHE B 1 358 ? 102.142 40.284 75.077 1.00 35.15 351 PHE B CA 1
ATOM 5767 C C . PHE B 1 358 ? 103.543 40.884 75.088 1.00 35.76 351 PHE B C 1
ATOM 5768 O O . PHE B 1 358 ? 104.246 40.785 76.092 1.00 35.27 351 PHE B O 1
ATOM 5776 N N . PRO B 1 359 ? 103.945 41.522 73.970 1.00 36.87 352 PRO B N 1
ATOM 5777 C CA . PRO B 1 359 ? 105.304 42.054 73.777 1.00 37.85 352 PRO B CA 1
ATOM 5778 C C . PRO B 1 359 ? 105.732 43.123 74.794 1.00 38.71 352 PRO B C 1
ATOM 5779 O O . PRO B 1 359 ? 106.919 43.231 75.082 1.00 38.85 352 PRO B O 1
ATOM 5783 N N . PHE B 1 360 ? 104.778 43.889 75.327 1.00 39.57 353 PHE B N 1
ATOM 5784 C CA . PHE B 1 360 ? 105.050 44.929 76.330 1.00 40.65 353 PHE B CA 1
ATOM 5785 C C . PHE B 1 360 ? 105.554 44.390 77.681 1.00 41.03 353 PHE B C 1
ATOM 5786 O O . PHE B 1 360 ? 106.042 45.147 78.527 1.00 41.29 353 PHE B O 1
ATOM 5794 N N . ARG B 1 361 ? 105.451 43.077 77.862 1.00 41.39 354 ARG B N 1
ATOM 5795 C CA . ARG B 1 361 ? 105.871 42.408 79.088 1.00 41.60 354 ARG B CA 1
ATOM 5796 C C . ARG B 1 361 ? 107.305 41.866 78.982 1.00 41.91 354 ARG B C 1
ATOM 5797 O O . ARG B 1 361 ? 107.801 41.174 79.882 1.00 41.75 354 ARG B O 1
ATOM 5805 N N . ALA B 1 362 ? 107.958 42.177 77.864 1.00 42.29 355 ALA B N 1
ATOM 5806 C CA . ALA B 1 362 ? 109.393 41.941 77.690 1.00 42.64 355 ALA B CA 1
ATOM 5807 C C . ALA B 1 362 ? 109.974 43.072 76.852 1.00 42.70 355 ALA B C 1
ATOM 5808 O O . ALA B 1 362 ? 109.577 43.262 75.708 1.00 42.87 355 ALA B O 1
ATOM 5810 N N . GLU B 1 363 ? 110.901 43.831 77.427 1.00 42.77 356 GLU B N 1
ATOM 5811 C CA . GLU B 1 363 ? 111.506 44.958 76.711 1.00 42.94 356 GLU B CA 1
ATOM 5812 C C . GLU B 1 363 ? 112.835 44.567 76.048 1.00 42.40 356 GLU B C 1
ATOM 5813 O O . GLU B 1 363 ? 113.502 43.621 76.478 1.00 42.32 356 GLU B O 1
ATOM 5819 N N . GLY B 1 364 ? 113.189 45.289 74.986 1.00 41.90 357 GLY B N 1
ATOM 5820 C CA . GLY B 1 364 ? 114.457 45.101 74.292 1.00 41.06 357 GLY B CA 1
ATOM 5821 C C . GLY B 1 364 ? 114.586 43.802 73.524 1.00 40.65 357 GLY B C 1
ATOM 5822 O O . GLY B 1 364 ? 115.673 43.221 73.471 1.00 40.74 357 GLY B O 1
ATOM 5823 N N . GLY B 1 365 ? 113.480 43.348 72.933 1.00 40.26 358 GLY B N 1
ATOM 5824 C CA . GLY B 1 365 ? 113.447 42.105 72.146 1.00 39.28 358 GLY B CA 1
ATOM 5825 C C . GLY B 1 365 ? 113.700 40.790 72.880 1.00 38.75 358 GLY B C 1
ATOM 5826 O O . GLY B 1 365 ? 113.899 39.756 72.241 1.00 38.91 358 GLY B O 1
ATOM 5827 N N . ARG B 1 366 ? 113.692 40.815 74.214 1.00 38.04 359 ARG B N 1
ATOM 5828 C CA . ARG B 1 366 ? 113.893 39.595 75.016 1.00 37.12 359 ARG B CA 1
ATOM 5829 C C . ARG B 1 366 ? 112.716 38.608 74.892 1.00 36.09 359 ARG B C 1
ATOM 5830 O O . ARG B 1 366 ? 111.560 39.015 74.710 1.00 35.40 359 ARG B O 1
ATOM 5838 N N . VAL B 1 367 ? 113.030 37.317 75.007 1.00 34.84 360 VAL B N 1
ATOM 5839 C CA . VAL B 1 367 ? 112.050 36.245 74.839 1.00 33.81 360 VAL B CA 1
ATOM 5840 C C . VAL B 1 367 ? 111.716 35.579 76.184 1.00 33.31 360 VAL B C 1
ATOM 5841 O O . VAL B 1 367 ? 112.605 35.077 76.874 1.00 33.15 360 VAL B O 1
ATOM 5845 N N . LEU B 1 368 ? 110.429 35.587 76.537 1.00 32.54 361 LEU B N 1
ATOM 5846 C CA . LEU B 1 368 ? 109.930 34.969 77.775 1.00 31.93 361 LEU B CA 1
ATOM 5847 C C . LEU B 1 368 ? 109.044 33.748 77.501 1.00 31.31 361 LEU B C 1
ATOM 5848 O O . LEU B 1 368 ? 108.054 33.833 76.780 1.00 31.02 361 LEU B O 1
ATOM 5853 N N . TYR B 1 369 ? 109.438 32.618 78.083 1.00 30.98 362 TYR B N 1
ATOM 5854 C CA . TYR B 1 369 ? 108.645 31.389 78.117 1.00 30.36 362 TYR B CA 1
ATOM 5855 C C . TYR B 1 369 ? 108.155 31.220 79.545 1.00 29.82 362 TYR B C 1
ATOM 5856 O O . TYR B 1 369 ? 108.964 31.229 80.469 1.00 30.03 362 TYR B O 1
ATOM 5865 N N . SER B 1 370 ? 106.845 31.070 79.728 1.00 29.13 363 SER B N 1
ATOM 5866 C CA . SER B 1 370 ? 106.279 30.719 81.038 1.00 28.24 363 SER B CA 1
ATOM 5867 C C . SER B 1 370 ? 105.804 29.262 81.043 1.00 27.63 363 SER B C 1
ATOM 5868 O O . SER B 1 370 ? 104.739 28.932 80.522 1.00 27.46 363 SER B O 1
ATOM 5871 N N . CYS B 1 371 ? 106.616 28.399 81.641 1.00 27.25 364 CYS B N 1
ATOM 5872 C CA . CYS B 1 371 ? 106.415 26.959 81.604 1.00 27.03 364 CYS B CA 1
ATOM 5873 C C . CYS B 1 371 ? 105.600 26.443 82.786 1.00 27.08 364 CYS B C 1
ATOM 5874 O O . CYS B 1 371 ? 105.819 26.842 83.927 1.00 26.91 364 CYS B O 1
ATOM 5877 N N . MET B 1 372 ? 104.685 25.521 82.511 1.00 27.33 365 MET B N 1
ATOM 5878 C CA . MET B 1 372 ? 103.804 24.980 83.549 1.00 27.38 365 MET B CA 1
ATOM 5879 C C . MET B 1 372 ? 104.191 23.553 83.916 1.00 27.14 365 MET B C 1
ATOM 5880 O O . MET B 1 372 ? 104.410 22.713 83.050 1.00 27.10 365 MET B O 1
ATOM 5885 N N . VAL B 1 373 ? 104.319 23.297 85.213 1.00 27.09 366 VAL B N 1
ATOM 5886 C CA . VAL B 1 373 ? 104.788 22.000 85.695 1.00 26.94 366 VAL B CA 1
ATOM 5887 C C . VAL B 1 373 ? 103.901 21.512 86.842 1.00 26.80 366 VAL B C 1
ATOM 5888 O O . VAL B 1 373 ? 103.534 22.288 87.723 1.00 26.61 366 VAL B O 1
ATOM 5892 N N . GLY B 1 374 ? 103.546 20.230 86.805 1.00 26.46 367 GLY B N 1
ATOM 5893 C CA . GLY B 1 374 ? 102.801 19.610 87.890 1.00 26.51 367 GLY B CA 1
ATOM 5894 C C . GLY B 1 374 ? 101.426 19.105 87.506 1.00 26.63 367 GLY B C 1
ATOM 5895 O O . GLY B 1 374 ? 101.288 18.169 86.705 1.00 26.23 367 GLY B O 1
ATOM 5896 N N . GLY B 1 375 ? 100.414 19.733 88.092 1.00 26.80 368 GLY B N 1
ATOM 5897 C CA . GLY B 1 375 ? 99.029 19.343 87.894 1.00 27.67 368 GLY B CA 1
ATOM 5898 C C . GLY B 1 375 ? 98.621 18.110 88.687 1.00 27.89 368 GLY B C 1
ATOM 5899 O O . GLY B 1 375 ? 99.405 17.568 89.478 1.00 27.70 368 GLY B O 1
ATOM 5900 N N . ALA B 1 376 ? 97.392 17.663 88.441 1.00 28.24 369 ALA B N 1
ATOM 5901 C CA . ALA B 1 376 ? 96.799 16.508 89.120 1.00 28.91 369 ALA B CA 1
ATOM 5902 C C . ALA B 1 376 ? 97.515 15.167 88.932 1.00 29.35 369 ALA B C 1
ATOM 5903 O O . ALA B 1 376 ? 97.449 14.317 89.823 1.00 29.30 369 ALA B O 1
ATOM 5905 N N . ARG B 1 377 ? 98.174 14.964 87.788 1.00 30.16 370 ARG B N 1
ATOM 5906 C CA . ARG B 1 377 ? 98.854 13.682 87.529 1.00 30.99 370 ARG B CA 1
ATOM 5907 C C . ARG B 1 377 ? 100.336 13.624 87.941 1.00 31.25 370 ARG B C 1
ATOM 5908 O O . ARG B 1 377 ? 100.922 12.545 87.984 1.00 31.39 370 ARG B O 1
ATOM 5916 N N . GLN B 1 378 ? 100.933 14.772 88.253 1.00 31.82 371 GLN B N 1
ATOM 5917 C CA . GLN B 1 378 ? 102.325 14.810 88.718 1.00 32.49 371 GLN B CA 1
ATOM 5918 C C . GLN B 1 378 ? 102.524 15.823 89.831 1.00 32.43 371 GLN B C 1
ATOM 5919 O O . GLN B 1 378 ? 103.310 16.753 89.673 1.00 32.67 371 GLN B O 1
ATOM 5925 N N . PRO B 1 379 ? 101.825 15.646 90.966 1.00 33.03 372 PRO B N 1
ATOM 5926 C CA . PRO B 1 379 ? 101.907 16.654 92.024 1.00 33.42 372 PRO B CA 1
ATOM 5927 C C . PRO B 1 379 ? 103.276 16.726 92.723 1.00 34.04 372 PRO B C 1
ATOM 5928 O O . PRO B 1 379 ? 103.663 17.794 93.196 1.00 34.39 372 PRO B O 1
ATOM 5932 N N . GLY B 1 380 ? 104.001 15.607 92.764 1.00 34.65 373 GLY B N 1
ATOM 5933 C CA . GLY B 1 380 ? 105.308 15.534 93.418 1.00 35.40 373 GLY B CA 1
ATOM 5934 C C . GLY B 1 380 ? 106.406 16.412 92.834 1.00 35.94 373 GLY B C 1
ATOM 5935 O O . GLY B 1 380 ? 107.350 16.773 93.538 1.00 35.87 373 GLY B O 1
ATOM 5936 N N . LEU B 1 381 ? 106.290 16.750 91.548 1.00 36.48 374 LEU B N 1
ATOM 5937 C CA . LEU B 1 381 ? 107.252 17.639 90.887 1.00 36.75 374 LEU B CA 1
ATOM 5938 C C . LEU B 1 381 ? 107.276 19.054 91.487 1.00 37.25 374 LEU B C 1
ATOM 5939 O O . LEU B 1 381 ? 108.303 19.721 91.450 1.00 37.15 374 LEU B O 1
ATOM 5944 N N . VAL B 1 382 ? 106.145 19.495 92.038 1.00 38.02 375 VAL B N 1
ATOM 5945 C CA . VAL B 1 382 ? 106.006 20.840 92.613 1.00 38.75 375 VAL B CA 1
ATOM 5946 C C . VAL B 1 382 ? 106.705 20.962 93.986 1.00 39.83 375 VAL B C 1
ATOM 5947 O O . VAL B 1 382 ? 106.946 22.066 94.489 1.00 39.49 375 VAL B O 1
ATOM 5951 N N . GLU B 1 383 ? 107.034 19.815 94.578 1.00 41.11 376 GLU B N 1
ATOM 5952 C CA . GLU B 1 383 ? 107.749 19.764 95.851 1.00 42.36 376 GLU B CA 1
ATOM 5953 C C . GLU B 1 383 ? 109.251 19.991 95.683 1.00 42.69 376 GLU B C 1
ATOM 5954 O O . GLU B 1 383 ? 109.941 20.305 96.647 1.00 43.05 376 GLU B O 1
ATOM 5960 N N . GLN B 1 384 ? 109.745 19.832 94.456 1.00 43.15 377 GLN B N 1
ATOM 5961 C CA . GLN B 1 384 ? 111.157 20.032 94.130 1.00 43.44 377 GLN B CA 1
ATOM 5962 C C . GLN B 1 384 ? 111.570 21.494 94.245 1.00 43.71 377 GLN B C 1
ATOM 5963 O O . GLN B 1 384 ? 110.721 22.395 94.197 1.00 43.57 377 GLN B O 1
ATOM 5969 N N . ASP B 1 385 ? 112.873 21.729 94.406 1.00 44.06 378 ASP B N 1
ATOM 5970 C CA . ASP B 1 385 ? 113.371 23.096 94.571 1.00 44.44 378 ASP B CA 1
ATOM 5971 C C . ASP B 1 385 ? 113.443 23.840 93.239 1.00 44.36 378 ASP B C 1
ATOM 5972 O O . ASP B 1 385 ? 113.298 23.243 92.172 1.00 44.37 378 ASP B O 1
ATOM 5977 N N . GLU B 1 386 ? 113.663 25.148 93.320 1.00 44.40 379 GLU B N 1
ATOM 5978 C CA . GLU B 1 386 ? 113.628 26.025 92.156 1.00 44.34 379 GLU B CA 1
ATOM 5979 C C . GLU B 1 386 ? 114.695 25.716 91.094 1.00 43.97 379 GLU B C 1
ATOM 5980 O O . GLU B 1 386 ? 114.449 25.891 89.899 1.00 44.05 379 GLU B O 1
ATOM 5986 N N . ASP B 1 387 ? 115.863 25.250 91.532 1.00 43.55 380 ASP B N 1
ATOM 5987 C CA . ASP B 1 387 ? 116.943 24.849 90.622 1.00 43.07 380 ASP B CA 1
ATOM 5988 C C . ASP B 1 387 ? 116.582 23.605 89.807 1.00 42.24 380 ASP B C 1
ATOM 5989 O O . ASP B 1 387 ? 116.879 23.533 88.608 1.00 42.16 380 ASP B O 1
ATOM 5994 N N . ALA B 1 388 ? 115.962 22.631 90.478 1.00 41.13 381 ALA B N 1
ATOM 5995 C CA . ALA B 1 388 ? 115.540 21.372 89.867 1.00 40.08 381 ALA B CA 1
ATOM 5996 C C . ALA B 1 388 ? 114.428 21.597 88.845 1.00 39.42 381 ALA B C 1
ATOM 5997 O O . ALA B 1 388 ? 114.417 20.970 87.779 1.00 39.15 381 ALA B O 1
ATOM 5999 N N . LEU B 1 389 ? 113.510 22.502 89.185 1.00 38.33 382 LEU B N 1
ATOM 6000 C CA . LEU B 1 389 ? 112.375 22.852 88.335 1.00 37.56 382 LEU B CA 1
ATOM 6001 C C . LEU B 1 389 ? 112.791 23.617 87.090 1.00 37.21 382 LEU B C 1
ATOM 6002 O O . LEU B 1 389 ? 112.262 23.359 86.004 1.00 37.33 382 LEU B O 1
ATOM 6007 N N . ALA B 1 390 ? 113.731 24.551 87.250 1.00 36.70 383 ALA B N 1
ATOM 6008 C CA . ALA B 1 390 ? 114.317 25.289 86.125 1.00 36.16 383 ALA B CA 1
ATOM 6009 C C . ALA B 1 390 ? 115.049 24.354 85.169 1.00 35.96 383 ALA B C 1
ATOM 6010 O O . ALA B 1 390 ? 114.922 24.480 83.946 1.00 35.76 383 ALA B O 1
ATOM 6012 N N . ALA B 1 391 ? 115.802 23.411 85.733 1.00 35.66 384 ALA B N 1
ATOM 6013 C CA . ALA B 1 391 ? 116.512 22.418 84.939 1.00 35.78 384 ALA B CA 1
ATOM 6014 C C . ALA B 1 391 ? 115.545 21.502 84.190 1.00 35.98 384 ALA B C 1
ATOM 6015 O O . ALA B 1 391 ? 115.802 21.140 83.039 1.00 36.39 384 ALA B O 1
ATOM 6017 N N . LEU B 1 392 ? 114.441 21.137 84.850 1.00 35.76 385 LEU B N 1
ATOM 6018 C CA . LEU B 1 392 ? 113.398 20.303 84.262 1.00 35.54 385 LEU B CA 1
ATOM 6019 C C . LEU B 1 392 ? 112.743 21.013 83.087 1.00 35.65 385 LEU B C 1
ATOM 6020 O O . LEU B 1 392 ? 112.563 20.416 82.025 1.00 35.64 385 LEU B O 1
ATOM 6025 N N . ALA B 1 393 ? 112.394 22.283 83.294 1.00 35.72 386 ALA B N 1
ATOM 6026 C CA . ALA B 1 393 ? 111.782 23.121 82.273 1.00 35.97 386 ALA B CA 1
ATOM 6027 C C . ALA B 1 393 ? 112.704 23.329 81.069 1.00 36.41 386 ALA B C 1
ATOM 6028 O O . ALA B 1 393 ? 112.237 23.349 79.924 1.00 36.57 386 ALA B O 1
ATOM 6030 N N . ARG B 1 394 ? 114.006 23.472 81.336 1.00 36.73 387 ARG B N 1
ATOM 6031 C CA . ARG B 1 394 ? 115.032 23.585 80.297 1.00 36.94 387 ARG B CA 1
ATOM 6032 C C . ARG B 1 394 ? 115.090 22.312 79.455 1.00 36.78 387 ARG B C 1
ATOM 6033 O O . ARG B 1 394 ? 115.150 22.381 78.223 1.00 36.71 387 ARG B O 1
ATOM 6041 N N . GLU B 1 395 ? 115.089 21.165 80.140 1.00 36.52 388 GLU B N 1
ATOM 6042 C CA . GLU B 1 395 ? 115.168 19.844 79.519 1.00 36.62 388 GLU B CA 1
ATOM 6043 C C . GLU B 1 395 ? 113.947 19.553 78.664 1.00 35.90 388 GLU B C 1
ATOM 6044 O O . GLU B 1 395 ? 114.061 18.962 77.589 1.00 36.18 388 GLU B O 1
ATOM 6050 N N . GLU B 1 396 ? 112.780 19.962 79.150 1.00 35.30 389 GLU B N 1
ATOM 6051 C CA . GLU B 1 396 ? 111.533 19.726 78.439 1.00 34.80 389 GLU B CA 1
ATOM 6052 C C . GLU B 1 396 ? 111.374 20.662 77.234 1.00 34.27 389 GLU B C 1
ATOM 6053 O O . GLU B 1 396 ? 110.957 20.229 76.167 1.00 33.90 389 GLU B O 1
ATOM 6059 N N . LEU B 1 397 ? 111.729 21.936 77.404 1.00 34.01 390 LEU B N 1
ATOM 6060 C CA . LEU B 1 397 ? 111.728 22.890 76.291 1.00 33.59 390 LEU B CA 1
ATOM 6061 C C . LEU B 1 397 ? 112.635 22.458 75.152 1.00 33.58 390 LEU B C 1
ATOM 6062 O O . LEU B 1 397 ? 112.346 22.742 73.991 1.00 33.79 390 LEU B O 1
ATOM 6067 N N . LYS B 1 398 ? 113.719 21.766 75.487 1.00 33.59 391 LYS B N 1
ATOM 6068 C CA . LYS B 1 398 ? 114.660 21.265 74.487 1.00 33.84 391 LYS B CA 1
ATOM 6069 C C . LYS B 1 398 ? 114.127 20.047 73.739 1.00 33.41 391 LYS B C 1
ATOM 6070 O O . LYS B 1 398 ? 114.126 20.017 72.506 1.00 33.32 391 LYS B O 1
ATOM 6076 N N . ALA B 1 399 ? 113.687 19.046 74.499 1.00 33.06 392 ALA B N 1
ATOM 6077 C CA . ALA B 1 399 ? 113.157 17.804 73.949 1.00 32.49 392 ALA B CA 1
ATOM 6078 C C . ALA B 1 399 ? 111.901 18.038 73.110 1.00 32.16 392 ALA B C 1
ATOM 6079 O O . ALA B 1 399 ? 111.708 17.380 72.078 1.00 31.63 392 ALA B O 1
ATOM 6081 N N . LEU B 1 400 ? 111.078 18.999 73.546 1.00 31.88 393 LEU B N 1
ATOM 6082 C CA . LEU B 1 400 ? 109.757 19.243 72.951 1.00 31.71 393 LEU B CA 1
ATOM 6083 C C . LEU B 1 400 ? 109.676 20.387 71.946 1.00 31.96 393 LEU B C 1
ATOM 6084 O O . LEU B 1 400 ? 108.968 20.273 70.943 1.00 32.00 393 LEU B O 1
ATOM 6089 N N . ALA B 1 401 ? 110.374 21.489 72.211 1.00 32.46 394 ALA B N 1
ATOM 6090 C CA . ALA B 1 401 ? 110.281 22.661 71.336 1.00 33.05 394 ALA B CA 1
ATOM 6091 C C . ALA B 1 401 ? 111.559 22.962 70.555 1.00 33.54 394 ALA B C 1
ATOM 6092 O O . ALA B 1 401 ? 111.569 23.867 69.727 1.00 33.61 394 ALA B O 1
ATOM 6094 N N . GLY B 1 402 ? 112.622 22.202 70.808 1.00 34.23 395 GLY B N 1
ATOM 6095 C CA . GLY B 1 402 ? 113.926 22.462 70.197 1.00 35.24 395 GLY B CA 1
ATOM 6096 C C . GLY B 1 402 ? 114.608 23.736 70.692 1.00 36.07 395 GLY B C 1
ATOM 6097 O O . GLY B 1 402 ? 115.471 24.300 70.002 1.00 36.10 395 GLY B O 1
ATOM 6098 N N . VAL B 1 403 ? 114.216 24.200 71.879 1.00 36.74 396 VAL B N 1
ATOM 6099 C CA . VAL B 1 403 ? 114.867 25.347 72.508 1.00 37.59 396 VAL B CA 1
ATOM 6100 C C . VAL B 1 403 ? 116.225 24.893 73.042 1.00 38.41 396 VAL B C 1
ATOM 6101 O O . VAL B 1 403 ? 116.329 23.919 73.801 1.00 38.55 396 VAL B O 1
ATOM 6105 N N . THR B 1 404 ? 117.265 25.597 72.609 1.00 39.19 397 THR B N 1
ATOM 6106 C CA . THR B 1 404 ? 118.636 25.150 72.804 1.00 39.73 397 THR B CA 1
ATOM 6107 C C . THR B 1 404 ? 119.512 26.256 73.417 1.00 40.23 397 THR B C 1
ATOM 6108 O O . THR B 1 404 ? 120.553 25.969 74.012 1.00 40.47 397 THR B O 1
ATOM 6112 N N . ALA B 1 405 ? 119.064 27.508 73.290 1.00 40.55 398 ALA B N 1
ATOM 6113 C CA . ALA B 1 405 ? 119.752 28.662 73.875 1.00 40.93 398 ALA B CA 1
ATOM 6114 C C . ALA B 1 405 ? 119.710 28.626 75.400 1.00 41.28 398 ALA B C 1
ATOM 6115 O O . ALA B 1 405 ? 118.780 28.065 75.987 1.00 41.50 398 ALA B O 1
ATOM 6117 N N . ARG B 1 406 ? 120.726 29.223 76.025 1.00 41.50 399 ARG B N 1
ATOM 6118 C CA . ARG B 1 406 ? 120.821 29.331 77.480 1.00 41.68 399 ARG B CA 1
ATOM 6119 C C . ARG B 1 406 ? 120.049 30.564 77.961 1.00 41.29 399 ARG B C 1
ATOM 6120 O O . ARG B 1 406 ? 120.254 31.668 77.437 1.00 41.28 399 ARG B O 1
ATOM 6128 N N . PRO B 1 407 ? 119.147 30.379 78.950 1.00 41.03 400 PRO B N 1
ATOM 6129 C CA . PRO B 1 407 ? 118.391 31.498 79.520 1.00 40.79 400 PRO B CA 1
ATOM 6130 C C . PRO B 1 407 ? 119.264 32.437 80.348 1.00 40.51 400 PRO B C 1
ATOM 6131 O O . PRO B 1 407 ? 120.166 31.991 81.058 1.00 40.38 400 PRO B O 1
ATOM 6135 N N . SER B 1 408 ? 118.983 33.730 80.241 1.00 40.46 401 SER B N 1
ATOM 6136 C CA . SER B 1 408 ? 119.652 34.747 81.042 1.00 40.38 401 SER B CA 1
ATOM 6137 C C . SER B 1 408 ? 118.763 35.173 82.219 1.00 40.03 401 SER B C 1
ATOM 6138 O O . SER B 1 408 ? 119.184 35.956 83.080 1.00 40.06 401 SER B O 1
ATOM 6141 N N . PHE B 1 409 ? 117.540 34.644 82.250 1.00 39.49 402 PHE B N 1
ATOM 6142 C CA . PHE B 1 409 ? 116.598 34.900 83.338 1.00 39.18 402 PHE B CA 1
ATOM 6143 C C . PHE B 1 409 ? 115.862 33.625 83.756 1.00 38.83 402 PHE B C 1
ATOM 6144 O O . PHE B 1 409 ? 115.355 32.879 82.911 1.00 38.67 402 PHE B O 1
ATOM 6152 N N . THR B 1 410 ? 115.817 33.380 85.064 1.00 38.43 403 THR B N 1
ATOM 6153 C CA . THR B 1 410 ? 115.047 32.271 85.637 1.00 37.85 403 THR B CA 1
ATOM 6154 C C . THR B 1 410 ? 114.228 32.741 86.840 1.00 37.46 403 THR B C 1
ATOM 6155 O O . THR B 1 410 ? 114.759 33.370 87.752 1.00 37.56 403 THR B O 1
ATOM 6159 N N . ARG B 1 411 ? 112.932 32.438 86.821 1.00 36.95 404 ARG B N 1
ATOM 6160 C CA . ARG B 1 411 ? 112.045 32.690 87.952 1.00 36.42 404 ARG B CA 1
ATOM 6161 C C . ARG B 1 411 ? 111.048 31.541 88.127 1.00 36.00 404 ARG B C 1
ATOM 6162 O O . ARG B 1 411 ? 110.422 31.094 87.159 1.00 35.91 404 ARG B O 1
ATOM 6170 N N . VAL B 1 412 ? 110.916 31.067 89.366 1.00 35.49 405 VAL B N 1
ATOM 6171 C CA . VAL B 1 412 ? 110.060 29.918 89.689 1.00 34.66 405 VAL B CA 1
ATOM 6172 C C . VAL B 1 412 ? 109.002 30.294 90.723 1.00 34.34 405 VAL B C 1
ATOM 6173 O O . VAL B 1 412 ? 109.330 30.844 91.772 1.00 33.76 405 VAL B O 1
ATOM 6177 N N . PHE B 1 413 ? 107.734 30.021 90.404 1.00 34.12 406 PHE B N 1
ATOM 6178 C CA . PHE B 1 413 ? 106.638 30.151 91.380 1.00 34.22 406 PHE B CA 1
ATOM 6179 C C . PHE B 1 413 ? 105.992 28.798 91.666 1.00 34.42 406 PHE B C 1
ATOM 6180 O O . PHE B 1 413 ? 105.598 28.092 90.748 1.00 34.49 406 PHE B O 1
ATOM 6188 N N . ARG B 1 414 ? 105.925 28.435 92.946 1.00 34.90 407 ARG B N 1
ATOM 6189 C CA . ARG B 1 414 ? 105.383 27.141 93.361 1.00 35.54 407 ARG B CA 1
ATOM 6190 C C . ARG B 1 414 ? 104.052 27.268 94.101 1.00 35.29 407 ARG B C 1
ATOM 6191 O O . ARG B 1 414 ? 103.965 27.937 95.129 1.00 35.15 407 ARG B O 1
ATOM 6199 N N . TRP B 1 415 ? 103.012 26.635 93.561 1.00 35.12 408 TRP B N 1
ATOM 6200 C CA . TRP B 1 415 ? 101.711 26.614 94.230 1.00 35.03 408 TRP B CA 1
ATOM 6201 C C . TRP B 1 415 ? 101.356 25.194 94.677 1.00 35.03 408 TRP B C 1
ATOM 6202 O O . TRP B 1 415 ? 100.815 24.421 93.893 1.00 34.78 408 TRP B O 1
ATOM 6213 N N . PRO B 1 416 ? 101.670 24.849 95.947 1.00 35.50 409 PRO B N 1
ATOM 6214 C CA . PRO B 1 416 ? 101.435 23.515 96.540 1.00 35.73 409 PRO B CA 1
ATOM 6215 C C . PRO B 1 416 ? 99.946 23.168 96.646 1.00 35.64 409 PRO B C 1
ATOM 6216 O O . PRO B 1 416 ? 99.584 22.013 96.870 1.00 35.97 409 PRO B O 1
ATOM 6220 N N . LEU B 1 417 ? 99.111 24.184 96.475 1.00 35.56 410 LEU B N 1
ATOM 6221 C CA . LEU B 1 417 ? 97.673 24.079 96.481 1.00 35.14 410 LEU B CA 1
ATOM 6222 C C . LEU B 1 417 ? 97.210 24.997 95.364 1.00 34.62 410 LEU B C 1
ATOM 6223 O O . LEU B 1 417 ? 96.809 26.138 95.603 1.00 34.97 410 LEU B O 1
ATOM 6228 N N . GLY B 1 418 ? 97.294 24.519 94.131 1.00 33.85 411 GLY B N 1
ATOM 6229 C CA . GLY B 1 418 ? 97.146 25.400 92.986 1.00 32.32 411 GLY B CA 1
ATOM 6230 C C . GLY B 1 418 ? 95.730 25.609 92.488 1.00 31.48 411 GLY B C 1
ATOM 6231 O O . GLY B 1 418 ? 95.110 26.639 92.769 1.00 31.69 411 GLY B O 1
ATOM 6232 N N . ILE B 1 419 ? 95.230 24.650 91.713 1.00 29.80 412 ILE B N 1
ATOM 6233 C CA . ILE B 1 419 ? 93.957 24.830 91.020 1.00 28.40 412 ILE B CA 1
ATOM 6234 C C . ILE B 1 419 ? 92.929 23.812 91.527 1.00 27.24 412 ILE B C 1
ATOM 6235 O O . ILE B 1 419 ? 93.209 22.608 91.521 1.00 27.17 412 ILE B O 1
ATOM 6240 N N . PRO B 1 420 ? 91.748 24.298 91.982 1.00 25.94 413 PRO B N 1
ATOM 6241 C CA . PRO B 1 420 ? 90.648 23.421 92.392 1.00 25.28 413 PRO B CA 1
ATOM 6242 C C . PRO B 1 420 ? 90.283 22.447 91.276 1.00 24.16 413 PRO B C 1
ATOM 6243 O O . PRO B 1 420 ? 90.302 22.822 90.095 1.00 24.38 413 PRO B O 1
ATOM 6247 N N . GLN B 1 421 ? 89.969 21.214 91.658 1.00 22.68 414 GLN B N 1
ATOM 6248 C CA . GLN B 1 421 ? 89.607 20.163 90.714 1.00 21.62 414 GLN B CA 1
ATOM 6249 C C . GLN B 1 421 ? 88.130 19.826 90.852 1.00 21.08 414 GLN B C 1
ATOM 6250 O O . GLN B 1 421 ? 87.695 19.290 91.876 1.00 20.59 414 GLN B O 1
ATOM 6256 N N . TYR B 1 422 ? 87.367 20.169 89.812 1.00 20.90 415 TYR B N 1
ATOM 6257 C CA . TYR B 1 422 ? 85.929 19.905 89.749 1.00 20.41 415 TYR B CA 1
ATOM 6258 C C . TYR B 1 422 ? 85.764 18.498 89.232 1.00 20.85 415 TYR B C 1
ATOM 6259 O O . TYR B 1 422 ? 85.381 18.252 88.068 1.00 20.94 415 TYR B O 1
ATOM 6268 N N . ASN B 1 423 ? 86.080 17.573 90.122 1.00 21.28 416 ASN B N 1
ATOM 6269 C CA . ASN B 1 423 ? 86.049 16.162 89.832 1.00 21.93 416 ASN B CA 1
ATOM 6270 C C . ASN B 1 423 ? 84.624 15.601 89.911 1.00 22.37 416 ASN B C 1
ATOM 6271 O O . ASN B 1 423 ? 83.689 16.325 90.257 1.00 22.70 416 ASN B O 1
ATOM 6276 N N . LEU B 1 424 ? 84.466 14.326 89.563 1.00 22.95 417 LEU B N 1
ATOM 6277 C CA . LEU B 1 424 ? 83.180 13.631 89.665 1.00 23.67 417 LEU B CA 1
ATOM 6278 C C . LEU B 1 424 ? 82.569 13.871 91.030 1.00 24.08 417 LEU B C 1
ATOM 6279 O O . LEU B 1 424 ? 83.234 13.700 92.058 1.00 24.55 417 LEU B O 1
ATOM 6284 N N . GLY B 1 425 ? 81.310 14.292 91.037 1.00 24.52 418 GLY B N 1
ATOM 6285 C CA . GLY B 1 425 ? 80.585 14.521 92.291 1.00 24.70 418 GLY B CA 1
ATOM 6286 C C . GLY B 1 425 ? 80.541 15.975 92.709 1.00 24.90 418 GLY B C 1
ATOM 6287 O O . GLY B 1 425 ? 79.831 16.321 93.652 1.00 24.67 418 GLY B O 1
ATOM 6288 N N . HIS B 1 426 ? 81.284 16.823 91.988 1.00 25.41 419 HIS B N 1
ATOM 6289 C CA . HIS B 1 426 ? 81.446 18.246 92.326 1.00 25.37 419 HIS B CA 1
ATOM 6290 C C . HIS B 1 426 ? 80.163 19.096 92.369 1.00 26.25 419 HIS B C 1
ATOM 6291 O O . HIS B 1 426 ? 79.954 19.841 93.323 1.00 26.49 419 HIS B O 1
ATOM 6298 N N . LEU B 1 427 ? 79.323 19.005 91.341 1.00 27.26 420 LEU B N 1
ATOM 6299 C CA . LEU B 1 427 ? 78.062 19.750 91.332 1.00 28.53 420 LEU B CA 1
ATOM 6300 C C . LEU B 1 427 ? 77.150 19.362 92.510 1.00 29.23 420 LEU B C 1
ATOM 6301 O O . LEU B 1 427 ? 76.557 20.230 93.161 1.00 29.42 420 LEU B O 1
ATOM 6306 N N . GLU B 1 428 ? 77.073 18.063 92.782 1.00 29.91 421 GLU B N 1
ATOM 6307 C CA . GLU B 1 428 ? 76.303 17.523 93.899 1.00 30.62 421 GLU B CA 1
ATOM 6308 C C . GLU B 1 428 ? 76.882 17.940 95.248 1.00 30.48 421 GLU B C 1
ATOM 6309 O O . GLU B 1 428 ? 76.140 18.093 96.215 1.00 30.50 421 GLU B O 1
ATOM 6315 N N . ARG B 1 429 ? 78.210 18.090 95.307 1.00 30.25 422 ARG B N 1
ATOM 6316 C CA . ARG B 1 429 ? 78.903 18.530 96.511 1.00 29.93 422 ARG B CA 1
ATOM 6317 C C . ARG B 1 429 ? 78.565 19.982 96.842 1.00 29.65 422 ARG B C 1
ATOM 6318 O O . ARG B 1 429 ? 78.285 20.298 97.995 1.00 29.99 422 ARG B O 1
ATOM 6326 N N . VAL B 1 430 ? 78.592 20.837 95.820 1.00 29.57 423 VAL B N 1
ATOM 6327 C CA . VAL B 1 430 ? 78.300 22.266 95.923 1.00 29.42 423 VAL B CA 1
ATOM 6328 C C . VAL B 1 430 ? 76.829 22.523 96.280 1.00 29.93 423 VAL B C 1
ATOM 6329 O O . VAL B 1 430 ? 76.512 23.476 97.015 1.00 30.07 423 VAL B O 1
ATOM 6333 N N . ALA B 1 431 ? 75.941 21.673 95.761 1.00 29.82 424 ALA B N 1
ATOM 6334 C CA . ALA B 1 431 ? 74.518 21.692 96.111 1.00 29.63 424 ALA B CA 1
ATOM 6335 C C . ALA B 1 431 ? 74.278 21.411 97.601 1.00 29.72 424 ALA B C 1
ATOM 6336 O O . ALA B 1 431 ? 73.390 22.011 98.215 1.00 29.45 424 ALA B O 1
ATOM 6338 N N . ALA B 1 432 ? 75.069 20.501 98.167 1.00 29.81 425 ALA B N 1
ATOM 6339 C CA . ALA B 1 432 ? 75.013 20.191 99.586 1.00 30.66 425 ALA B CA 1
ATOM 6340 C C . ALA B 1 432 ? 75.574 21.330 100.437 1.00 31.47 425 ALA B C 1
ATOM 6341 O O . ALA B 1 432 ? 75.037 21.641 101.504 1.00 32.10 425 ALA B O 1
ATOM 6343 N N . ILE B 1 433 ? 76.653 21.948 99.956 1.00 32.44 426 ILE B N 1
ATOM 6344 C CA . ILE B 1 433 ? 77.262 23.117 100.591 1.00 32.62 426 ILE B CA 1
ATOM 6345 C C . ILE B 1 433 ? 76.262 24.278 100.659 1.00 33.35 426 ILE B C 1
ATOM 6346 O O . ILE B 1 433 ? 76.064 24.871 101.718 1.00 33.20 426 ILE B O 1
ATOM 6351 N N . ASP B 1 434 ? 75.625 24.573 99.528 1.00 34.30 427 ASP B N 1
ATOM 6352 C CA . ASP B 1 434 ? 74.629 25.636 99.436 1.00 35.31 427 ASP B CA 1
ATOM 6353 C C . ASP B 1 434 ? 73.457 25.379 100.391 1.00 35.85 427 ASP B C 1
ATOM 6354 O O . ASP B 1 434 ? 72.974 26.305 101.051 1.00 36.03 427 ASP B O 1
ATOM 6359 N N . ALA B 1 435 ? 73.016 24.120 100.454 1.00 36.43 428 ALA B N 1
ATOM 6360 C CA . ALA B 1 435 ? 71.910 23.701 101.316 1.00 37.01 428 ALA B CA 1
ATOM 6361 C C . ALA B 1 435 ? 72.264 23.855 102.795 1.00 37.50 428 ALA B C 1
ATOM 6362 O O . ALA B 1 435 ? 71.464 24.360 103.577 1.00 37.65 428 ALA B O 1
ATOM 6364 N N . ALA B 1 436 ? 73.467 23.424 103.169 1.00 38.33 429 ALA B N 1
ATOM 6365 C CA . ALA B 1 436 ? 73.951 23.576 104.539 1.00 39.02 429 ALA B CA 1
ATOM 6366 C C . ALA B 1 436 ? 74.085 25.051 104.955 1.00 39.62 429 ALA B C 1
ATOM 6367 O O . ALA B 1 436 ? 73.752 25.408 106.084 1.00 39.64 429 ALA B O 1
ATOM 6369 N N . LEU B 1 437 ? 74.547 25.895 104.029 1.00 40.46 430 LEU B N 1
ATOM 6370 C CA . LEU B 1 437 ? 74.696 27.341 104.253 1.00 41.33 430 LEU B CA 1
ATOM 6371 C C . LEU B 1 437 ? 73.380 28.106 104.436 1.00 41.96 430 LEU B C 1
ATOM 6372 O O . LEU B 1 437 ? 73.377 29.221 104.974 1.00 41.92 430 LEU B O 1
ATOM 6377 N N . GLN B 1 438 ? 72.275 27.529 103.963 1.00 42.70 431 GLN B N 1
ATOM 6378 C CA . GLN B 1 438 ? 70.946 28.116 104.179 1.00 43.37 431 GLN B CA 1
ATOM 6379 C C . GLN B 1 438 ? 70.536 28.109 105.656 1.00 43.23 431 GLN B C 1
ATOM 6380 O O . GLN B 1 438 ? 69.853 29.031 106.115 1.00 43.47 431 GLN B O 1
ATOM 6386 N N . ARG B 1 439 ? 70.972 27.089 106.397 1.00 43.05 432 ARG B N 1
ATOM 6387 C CA . ARG B 1 439 ? 70.751 27.034 107.849 1.00 43.00 432 ARG B CA 1
ATOM 6388 C C . ARG B 1 439 ? 71.834 27.749 108.682 1.00 42.54 432 ARG B C 1
ATOM 6389 O O . ARG B 1 439 ? 72.002 27.481 109.872 1.00 42.60 432 ARG B O 1
ATOM 6393 N N . LEU B 1 440 ? 72.552 28.673 108.045 1.00 42.18 433 LEU B N 1
ATOM 6394 C CA . LEU B 1 440 ? 73.533 29.534 108.717 1.00 41.42 433 LEU B CA 1
ATOM 6395 C C . LEU B 1 440 ? 73.375 30.982 108.227 1.00 40.93 433 LEU B C 1
ATOM 6396 O O . LEU B 1 440 ? 74.146 31.441 107.382 1.00 40.82 433 LEU B O 1
ATOM 6401 N N . PRO B 1 441 ? 72.369 31.707 108.754 1.00 40.64 434 PRO B N 1
ATOM 6402 C CA . PRO B 1 441 ? 72.023 33.029 108.208 1.00 40.29 434 PRO B CA 1
ATOM 6403 C C . PRO B 1 441 ? 73.154 34.053 108.349 1.00 39.82 434 PRO B C 1
ATOM 6404 O O . PRO B 1 441 ? 73.825 34.108 109.394 1.00 39.76 434 PRO B O 1
ATOM 6408 N N . GLY B 1 442 ? 73.368 34.834 107.290 1.00 39.02 435 GLY B N 1
ATOM 6409 C CA . GLY B 1 442 ? 74.461 35.807 107.240 1.00 38.31 435 GLY B CA 1
ATOM 6410 C C . GLY B 1 442 ? 75.824 35.263 106.826 1.00 37.70 435 GLY B C 1
ATOM 6411 O O . GLY B 1 442 ? 76.817 35.991 106.866 1.00 37.64 435 GLY B O 1
ATOM 6412 N N . LEU B 1 443 ? 75.872 33.992 106.430 1.00 37.02 436 LEU B N 1
ATOM 6413 C CA . LEU B 1 443 ? 77.114 33.329 106.026 1.00 36.71 436 LEU B CA 1
ATOM 6414 C C . LEU B 1 443 ? 77.068 32.951 104.539 1.00 36.41 436 LEU B C 1
ATOM 6415 O O . LEU B 1 443 ? 76.136 32.279 104.084 1.00 36.23 436 LEU B O 1
ATOM 6420 N N . HIS B 1 444 ? 78.085 33.380 103.793 1.00 36.01 437 HIS B N 1
ATOM 6421 C CA . HIS B 1 444 ? 78.130 33.204 102.342 1.00 35.26 437 HIS B CA 1
ATOM 6422 C C . HIS B 1 444 ? 79.511 32.741 101.892 1.00 34.75 437 HIS B C 1
ATOM 6423 O O . HIS B 1 444 ? 80.525 33.070 102.519 1.00 34.93 437 HIS B O 1
ATOM 6430 N N . LEU B 1 445 ? 79.540 31.961 100.817 1.00 33.91 438 LEU B N 1
ATOM 6431 C CA . LEU B 1 445 ? 80.795 31.485 100.232 1.00 33.15 438 LEU B CA 1
ATOM 6432 C C . LEU B 1 445 ? 81.010 32.064 98.845 1.00 32.48 438 LEU B C 1
ATOM 6433 O O . LEU B 1 445 ? 80.067 32.201 98.065 1.00 32.24 438 LEU B O 1
ATOM 6438 N N . ILE B 1 446 ? 82.263 32.422 98.566 1.00 31.73 439 ILE B N 1
ATOM 6439 C CA . ILE B 1 446 ? 82.699 32.850 97.241 1.00 30.66 439 ILE B CA 1
ATOM 6440 C C . ILE B 1 446 ? 84.129 32.340 97.024 1.00 30.05 439 ILE B C 1
ATOM 6441 O O . ILE B 1 446 ? 84.818 32.010 97.981 1.00 30.23 439 ILE B O 1
ATOM 6446 N N . GLY B 1 447 ? 84.565 32.242 95.774 1.00 29.37 440 GLY B N 1
ATOM 6447 C CA . GLY B 1 447 ? 85.919 31.763 95.487 1.00 28.48 440 GLY B CA 1
ATOM 6448 C C . GLY B 1 447 ? 85.954 30.733 94.381 1.00 27.64 440 GLY B C 1
ATOM 6449 O O . GLY B 1 447 ? 84.913 30.231 93.968 1.00 27.73 440 GLY B O 1
ATOM 6450 N N . ASN B 1 448 ? 87.160 30.416 93.914 1.00 27.09 441 ASN B N 1
ATOM 6451 C CA . ASN B 1 448 ? 87.381 29.498 92.780 1.00 26.78 441 ASN B CA 1
ATOM 6452 C C . ASN B 1 448 ? 87.066 28.013 93.068 1.00 26.38 441 ASN B C 1
ATOM 6453 O O . ASN B 1 448 ? 87.066 27.182 92.155 1.00 26.27 441 ASN B O 1
ATOM 6458 N N . ALA B 1 449 ? 86.810 27.694 94.335 1.00 25.77 442 ALA B N 1
ATOM 6459 C CA . ALA B 1 449 ? 86.575 26.316 94.759 1.00 25.48 442 ALA B CA 1
ATOM 6460 C C . ALA B 1 449 ? 85.228 25.771 94.320 1.00 25.20 442 ALA B C 1
ATOM 6461 O O . ALA B 1 449 ? 85.066 24.553 94.208 1.00 25.04 442 ALA B O 1
ATOM 6463 N N . TYR B 1 450 ? 84.279 26.671 94.053 1.00 25.00 443 TYR B N 1
ATOM 6464 C CA . TYR B 1 450 ? 82.880 26.291 93.907 1.00 24.82 443 TYR B CA 1
ATOM 6465 C C . TYR B 1 450 ? 82.289 26.373 92.484 1.00 24.88 443 TYR B C 1
ATOM 6466 O O . TYR B 1 450 ? 81.827 25.355 91.955 1.00 24.08 443 TYR B O 1
ATOM 6475 N N . LYS B 1 451 ? 82.306 27.564 91.878 1.00 24.83 444 LYS B N 1
ATOM 6476 C CA . LYS B 1 451 ? 81.469 27.836 90.702 1.00 25.24 444 LYS B CA 1
ATOM 6477 C C . LYS B 1 451 ? 82.174 28.495 89.522 1.00 25.39 444 LYS B C 1
ATOM 6478 O O . LYS B 1 451 ? 81.563 29.267 88.770 1.00 25.23 444 LYS B O 1
ATOM 6484 N N . GLY B 1 452 ? 83.450 28.165 89.341 1.00 25.66 445 GLY B N 1
ATOM 6485 C CA . GLY B 1 452 ? 84.233 28.731 88.254 1.00 25.82 445 GLY B CA 1
ATOM 6486 C C . GLY B 1 452 ? 85.601 29.136 88.749 1.00 26.16 445 GLY B C 1
ATOM 6487 O O . GLY B 1 452 ? 85.736 29.946 89.681 1.00 26.10 445 GLY B O 1
ATOM 6488 N N . VAL B 1 453 ? 86.603 28.551 88.109 1.00 26.51 446 VAL B N 1
ATOM 6489 C CA . VAL B 1 453 ? 88.007 28.671 88.475 1.00 27.37 446 VAL B CA 1
ATOM 6490 C C . VAL B 1 453 ? 88.624 29.973 87.954 1.00 27.47 446 VAL B C 1
ATOM 6491 O O . VAL B 1 453 ? 89.485 30.565 88.603 1.00 27.77 446 VAL B O 1
ATOM 6495 N N . GLY B 1 454 ? 88.157 30.428 86.796 1.00 27.72 447 GLY B N 1
ATOM 6496 C CA . GLY B 1 454 ? 88.789 31.538 86.101 1.00 28.11 447 GLY B CA 1
ATOM 6497 C C . GLY B 1 454 ? 88.459 32.913 86.641 1.00 28.27 447 GLY B C 1
ATOM 6498 O O . GLY B 1 454 ? 87.438 33.106 87.316 1.00 28.40 447 GLY B O 1
ATOM 6499 N N . LEU B 1 455 ? 89.335 33.865 86.327 1.00 28.36 448 LEU B N 1
ATOM 6500 C CA . LEU B 1 455 ? 89.156 35.276 86.675 1.00 28.68 448 LEU B CA 1
ATOM 6501 C C . LEU B 1 455 ? 87.758 35.810 86.339 1.00 28.66 448 LEU B C 1
ATOM 6502 O O . LEU B 1 455 ? 87.116 36.446 87.184 1.00 28.49 448 LEU B O 1
ATOM 6507 N N . ASN B 1 456 ? 87.296 35.544 85.112 1.00 28.59 449 ASN B N 1
ATOM 6508 C CA . ASN B 1 456 ? 85.972 35.986 84.666 1.00 28.67 449 ASN B CA 1
ATOM 6509 C C . ASN B 1 456 ? 84.841 35.438 85.519 1.00 28.81 449 ASN B C 1
ATOM 6510 O O . ASN B 1 456 ? 83.915 36.178 85.878 1.00 28.87 449 ASN B O 1
ATOM 6515 N N . ASP B 1 457 ? 84.926 34.146 85.840 1.00 29.22 450 ASP B N 1
ATOM 6516 C CA . ASP B 1 457 ? 83.957 33.477 86.711 1.00 29.56 450 ASP B CA 1
ATOM 6517 C C . ASP B 1 457 ? 83.949 34.117 88.090 1.00 29.61 450 ASP B C 1
ATOM 6518 O O . ASP B 1 457 ? 82.898 34.493 88.598 1.00 29.75 450 ASP B O 1
ATOM 6523 N N . CYS B 1 458 ? 85.135 34.246 88.681 1.00 30.25 451 CYS B N 1
ATOM 6524 C CA . CYS B 1 458 ? 85.308 34.893 89.984 1.00 30.56 451 CYS B CA 1
ATOM 6525 C C . CYS B 1 458 ? 84.713 36.298 90.017 1.00 30.96 451 CYS B C 1
ATOM 6526 O O . CYS B 1 458 ? 83.963 36.626 90.931 1.00 30.85 451 CYS B O 1
ATOM 6529 N N . ILE B 1 459 ? 85.036 37.112 89.011 1.00 31.83 452 ILE B N 1
ATOM 6530 C CA . ILE B 1 459 ? 84.526 38.491 88.924 1.00 32.32 452 ILE B CA 1
ATOM 6531 C C . ILE B 1 459 ? 82.998 38.555 88.770 1.00 33.01 452 ILE B C 1
ATOM 6532 O O . ILE B 1 459 ? 82.341 39.318 89.477 1.00 33.31 452 ILE B O 1
ATOM 6537 N N . ARG B 1 460 ? 82.443 37.750 87.863 1.00 33.58 453 ARG B N 1
ATOM 6538 C CA . ARG B 1 460 ? 80.988 37.662 87.695 1.00 34.24 453 ARG B CA 1
ATOM 6539 C C . ARG B 1 460 ? 80.266 37.204 88.969 1.00 34.46 453 ARG B C 1
ATOM 6540 O O . ARG B 1 460 ? 79.313 37.859 89.411 1.00 34.35 453 ARG B O 1
ATOM 6548 N N . ASN B 1 461 ? 80.722 36.088 89.549 1.00 34.83 454 ASN B N 1
ATOM 6549 C CA . ASN B 1 461 ? 80.092 35.520 90.746 1.00 35.29 454 ASN B CA 1
ATOM 6550 C C . ASN B 1 461 ? 80.179 36.429 91.975 1.00 35.73 454 ASN B C 1
ATOM 6551 O O . ASN B 1 461 ? 79.284 36.416 92.832 1.00 35.77 454 ASN B O 1
ATOM 6556 N N . ALA B 1 462 ? 81.251 37.216 92.046 1.00 36.32 455 ALA B N 1
ATOM 6557 C CA . ALA B 1 462 ? 81.444 38.178 93.126 1.00 37.18 455 ALA B CA 1
ATOM 6558 C C . ALA B 1 462 ? 80.463 39.349 93.026 1.00 37.92 455 ALA B C 1
ATOM 6559 O O . ALA B 1 462 ? 79.949 39.814 94.041 1.00 38.37 455 ALA B O 1
ATOM 6561 N N . ALA B 1 463 ? 80.191 39.806 91.805 1.00 38.79 456 ALA B N 1
ATOM 6562 C CA . ALA B 1 463 ? 79.205 40.862 91.573 1.00 39.59 456 ALA B CA 1
ATOM 6563 C C . ALA B 1 463 ? 77.793 40.406 91.939 1.00 40.29 456 ALA B C 1
ATOM 6564 O O . ALA B 1 463 ? 77.020 41.179 92.501 1.00 40.52 456 ALA B O 1
ATOM 6566 N N . GLN B 1 464 ? 77.472 39.151 91.624 1.00 41.17 457 GLN B N 1
ATOM 6567 C CA . GLN B 1 464 ? 76.133 38.590 91.840 1.00 42.16 457 GLN B CA 1
ATOM 6568 C C . GLN B 1 464 ? 75.786 38.329 93.312 1.00 42.31 457 GLN B C 1
ATOM 6569 O O . GLN B 1 464 ? 74.644 38.540 93.727 1.00 42.26 457 GLN B O 1
ATOM 6575 N N . LEU B 1 465 ? 76.769 37.873 94.087 1.00 42.96 458 LEU B N 1
ATOM 6576 C CA . LEU B 1 465 ? 76.618 37.736 95.537 1.00 43.50 458 LEU B CA 1
ATOM 6577 C C . LEU B 1 465 ? 76.406 39.120 96.164 1.00 44.08 458 LEU B C 1
ATOM 6578 O O . LEU B 1 465 ? 75.454 39.329 96.922 1.00 44.08 458 LEU B O 1
ATOM 6583 N N . ALA B 1 466 ? 77.291 40.056 95.822 1.00 44.68 459 ALA B N 1
ATOM 6584 C CA . ALA B 1 466 ? 77.184 41.442 96.265 1.00 45.43 459 ALA B CA 1
ATOM 6585 C C . ALA B 1 466 ? 75.813 42.052 95.945 1.00 45.97 459 ALA B C 1
ATOM 6586 O O . ALA B 1 466 ? 75.201 42.677 96.811 1.00 46.20 459 ALA B O 1
ATOM 6588 N N . ASP B 1 467 ? 75.335 41.859 94.715 1.00 46.67 460 ASP B N 1
ATOM 6589 C CA . ASP B 1 467 ? 73.997 42.324 94.313 1.00 47.51 460 ASP B CA 1
ATOM 6590 C C . ASP B 1 467 ? 72.876 41.702 95.150 1.00 47.93 460 ASP B C 1
ATOM 6591 O O . ASP B 1 467 ? 71.920 42.387 95.519 1.00 47.89 460 ASP B O 1
ATOM 6596 N N . ALA B 1 468 ? 73.008 40.410 95.447 1.00 48.54 461 ALA B N 1
ATOM 6597 C CA . ALA B 1 468 ? 72.020 39.681 96.233 1.00 49.26 461 ALA B CA 1
ATOM 6598 C C . ALA B 1 468 ? 72.059 40.052 97.722 1.00 49.90 461 ALA B C 1
ATOM 6599 O O . ALA B 1 468 ? 71.048 39.940 98.420 1.00 49.95 461 ALA B O 1
ATOM 6601 N N . LEU B 1 469 ? 73.231 40.479 98.196 1.00 50.70 462 LEU B N 1
ATOM 6602 C CA . LEU B 1 469 ? 73.410 40.968 99.572 1.00 51.42 462 LEU B CA 1
ATOM 6603 C C . LEU B 1 469 ? 72.813 42.359 99.759 1.00 52.00 462 LEU B C 1
ATOM 6604 O O . LEU B 1 469 ? 72.177 42.635 100.781 1.00 51.84 462 LEU B O 1
ATOM 6609 N N . VAL B 1 470 ? 73.032 43.222 98.769 1.00 52.93 463 VAL B N 1
ATOM 6610 C CA . VAL B 1 470 ? 72.460 44.569 98.736 1.00 54.04 463 VAL B CA 1
ATOM 6611 C C . VAL B 1 470 ? 70.928 44.528 98.603 1.00 54.86 463 VAL B C 1
ATOM 6612 O O . VAL B 1 470 ? 70.224 45.352 99.200 1.00 55.18 463 VAL B O 1
ATOM 6616 N N . ALA B 1 471 ? 70.420 43.564 97.835 1.00 55.71 464 ALA B N 1
ATOM 6617 C CA . ALA B 1 471 ? 68.977 43.373 97.675 1.00 56.37 464 ALA B CA 1
ATOM 6618 C C . ALA B 1 471 ? 68.312 42.948 98.988 1.00 57.02 464 ALA B C 1
ATOM 6619 O O . ALA B 1 471 ? 67.162 43.312 99.249 1.00 57.13 464 ALA B O 1
ATOM 6621 N N . GLY B 1 472 ? 69.038 42.183 99.806 1.00 57.59 465 GLY B N 1
ATOM 6622 C CA . GLY B 1 472 ? 68.536 41.719 101.097 1.00 58.59 465 GLY B CA 1
ATOM 6623 C C . GLY B 1 472 ? 68.891 42.657 102.240 1.00 59.39 465 GLY B C 1
ATOM 6624 O O . GLY B 1 472 ? 69.554 42.254 103.198 1.00 59.63 465 GLY B O 1
ATOM 6625 N N . ASN B 1 473 ? 68.446 43.910 102.131 1.00 59.99 466 ASN B N 1
ATOM 6626 C CA . ASN B 1 473 ? 68.677 44.944 103.147 1.00 60.37 466 ASN B CA 1
ATOM 6627 C C . ASN B 1 473 ? 67.914 44.664 104.448 1.00 60.63 466 ASN B C 1
ATOM 6628 O O . ASN B 1 473 ? 68.063 45.380 105.445 1.00 60.90 466 ASN B O 1
#

Solvent-accessible surface area: 41206 Å² total; per-residue (Å²): 115,54,4,0,0,10,12,0,18,14,6,0,0,5,0,1,12,44,2,92,75,136,72,27,86,3,38,1,6,16,43,56,91,87,23,0,36,55,3,0,16,43,83,55,66,24,7,38,0,0,16,18,36,10,28,14,64,7,162,26,90,18,8,64,64,15,1,50,63,20,133,5,77,66,106,24,90,68,26,26,111,59,4,97,108,91,38,3,26,2,114,61,124,49,17,50,44,28,110,48,106,60,51,25,87,47,18,78,1,2,53,107,52,15,36,105,85,32,44,20,3,62,165,5,200,192,34,54,154,90,92,52,17,11,0,0,37,3,0,74,41,0,34,5,121,83,2,1,63,0,33,17,6,2,69,2,16,52,90,17,3,10,22,14,73,83,0,0,3,25,12,8,36,80,130,58,32,114,44,18,196,106,49,85,0,32,59,38,1,56,103,112,56,118,119,67,160,151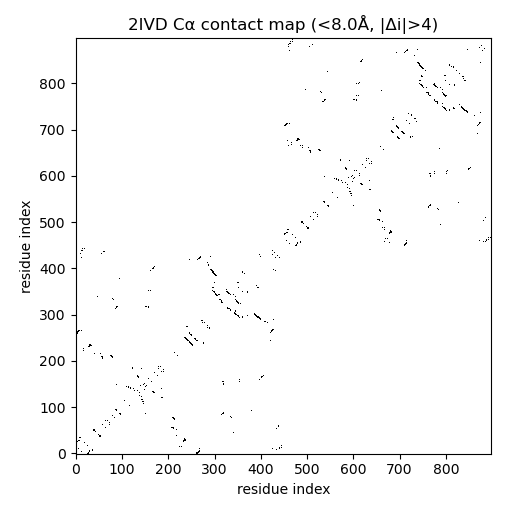,100,149,134,147,81,125,126,64,88,29,35,19,2,0,1,41,25,0,1,31,11,6,3,80,21,0,30,84,46,4,40,138,19,14,61,61,28,1,127,15,108,17,10,41,143,115,56,3,90,0,36,8,67,44,162,56,173,155,50,85,48,62,7,45,49,0,0,0,13,13,56,1,107,21,0,3,165,12,0,96,111,33,43,90,70,1,0,46,54,0,50,38,11,51,37,1,25,23,0,2,0,0,0,0,2,70,56,78,73,22,114,74,18,54,0,36,3,6,44,6,1,51,59,47,161,74,85,2,24,3,4,24,8,0,14,21,0,1,68,74,3,14,111,66,55,88,10,1,9,0,0,35,0,1,1,36,154,52,56,42,26,1,146,66,85,79,124,39,0,13,47,4,0,69,97,2,1,124,56,9,38,56,19,105,24,192,29,72,25,66,82,8,21,98,70,77,78,9,42,0,9,5,40,88,26,5,86,137,64,10,59,42,2,55,55,20,23,150,195,5,109,13,5,37,21,16,12,47,1,14,118,10,24,34,24,22,45,7,3,69,28,0,16,102,30,1,56,66,25,74,129,110,63,6,0,0,10,12,0,20,16,9,0,0,5,0,2,16,46,1,98,74,134,70,35,100,10,26,1,6,19,44,60,84,177,28,0,36,58,8,2,16,54,85,60,74,25,5,40,0,0,25,15,36,10,28,13,66,7,160,19,93,20,7,58,63,16,1,47,65,20,135,8,81,65,99,21,91,31,16,73,97,51,13,159,135,106,40,3,23,2,107,63,113,45,24,44,47,32,110,44,104,62,49,28,86,68,18,58,1,2,53,109,52,14,32,103,86,32,40,20,3,60,166,5,199,186,35,51,152,91,82,58,15,13,0,1,33,3,0,82,41,0,36,6,124,83,4,4,69,1,32,18,7,2,70,1,14,52,88,17,6,10,18,17,72,80,0,0,3,25,11,4,24,71,116,60,36,133,53,17,212,103,46,83,0,29,59,44,1,55,91,116,52,85,113,68,142,128,132,126,264,73,88,28,35,29,0,0,0,38,21,0,1,42,12,8,7,77,20,0,38,84,49,2,44,136,23,15,64,66,37,1,131,14,68,14,8,26,116,65,148,63,4,2,103,0,57,9,48,42,154,66,161,151,57,118,46,64,6,38,38,0,0,0,12,12,56,1,99,32,0,5,154,12,0,94,108,48,35,95,69,0,0,50,50,0,52,37,9,48,35,2,21,18,0,3,0,0,0,0,1,67,55,81,70,25,115,75,17,62,0,37,4,4,48,6,1,52,61,44,158,77,87,3,23,1,4,28,8,0,13,18,1,2,61,75,2,10,108,62,55,80,8,1,9,0,0,34,0,1,2,38,158,56,62,41,25,6,148,70,89,75,120,40,0,13,48,5,0,71,101,2,1,134,53,9,38,58,17,114,14,188,26,73,21,66,75,4,22,98,68,106,74,17,33,0,9,6,43,82,30,6,98,142,68,7,61,40,1,58,57,18,21,154,122,26,95,16,5,40,25,15,14,42,0,14,120,11,28,34,25,21,41,8,5,71,30,0,23,107,30,0,62,63,18,32,81,55,181

Foldseek 3Di:
DEEEEEAAALLSLLLCLLLVVVPHQYFYEHQAQAGHVQFDWDDDPQFTDTSHDFWDFQAFPLVVVLCVVLVNVVFKDFFFDFFAWEWEQDDQATATDDDDLVSQCVGPLDDNVQNVQLVCLLVFDADDPPFQAFQLRVCCRRRNNGCSQTPVLQVCCVFALADRRFFRCCQPPVPVVVLCVVPVGPVRSVVVVVVVPVPDDDDDHGPRGTIAGLSGVVVVSVSSCVSCPPSYDHSWDWQEWDDPCIKTWIQHPNDTDIDHHNFYEYADQLCSVLNHCCVVDVVLSVLSNPWAAWKKKKKKFKADAPQDDQDHHQWYAYGCVVVAFWGIWGPSCNRPVSRGPDRMHMIITMGTGHVRRVLLVDDQVSVNVSRQVRCCSHVVDDGDTPDIDMHIGSSHFTGNTGCQQVSLVVSVVVVVVPPRYHYAYCNHRHGDSSRSSVVSSVVSVVVVD/DEEEEEAQALLSLLLQLLLVVLPHHYFYEHQAQAHHHQFDWDDPDQFTDTLHDFWDFFPFPLVVVLCVVLVNNVFKDFFPPPLAWEWEQDDQATFTDDDDLVRQCVGVLDDNVQSVQLVVLLVQDADDPPFQAFQQRVCCRRRNNGCCQTPVLLVCCVVFVADSRFFGCCQPPVPVVVLCVVQVGPVRSVVVVVVPPVVHDTDRGIMAGLSGPVVSRVSSCVSCPPSYDYSWHWQEWADDDQFIKTWIQHPNDTDIDTGNFYEYADQLLSVLNHCCVVDVVLSVLSNPFAFWKKKKKKFKAAAPLDDQDRHQWYAYGCVVVAQWGIWGFSCNRPVSRGPDRMTIIITMGTGHVRLVLLVDDQVSVNVSRVVCCCSHVVDDGHTPDIDMHIGNGGGTGNTGCQVVSLVVSVVVCVVVPNYHYAYCRHRHNDSSRSSVVSSVVSVVVSVVD

Nearest PDB structures (foldseek):
  2ivd-assembly2_B  TM=1.002E+00  e=1.087E-98  Myxococcus xanthus
  2ive-assembly2_B  TM=1.001E+00  e=6.328E-92  Myxococcus xanthus
  2ivd-assembly1_A  TM=9.957E-01  e=2.147E-89  Myxococcus xanthus
  2ive-assembly1_A  TM=9.992E-01  e=7.940E-89  Myxococcus xanthus
  3i6d-assembly2_B  TM=8.836E-01  e=4.102E-38  Bacillus subtilis

CATH classification: 3.50.50.60 (+2 more: 3.90.660.20, 1.10.3110.10)

Radius of gyration: 38.35 Å; Cα contacts (8 Å, |Δi|>4): 1831; chains: 2; bounding box: 60×56×126 Å

InterPro domains:
  IPR002937 Amine oxidase [PF01593] (19-462)
  IPR004572 Protoporphyrinogen oxidase [TIGR00562] (11-459)
  IPR036188 FAD/NAD(P)-binding domain superfamily [G3DSA:3.50.50.60] (13-455)
  IPR036188 FAD/NAD(P)-binding domain superfamily [SSF51905] (10-462)
  IPR050464 Zeta Carotene Desaturase and Related Oxidoreductases [PTHR42923] (5-464)

Organism: Myxococcus xanthus (NCBI:txid34)